Protein 8ID1 (pdb70)

Organism: NCBI:txid1263063

InterPro domains:
  IPR001150 Glycine radical domain [PF01228] (669-772)
  IPR001150 Glycine radical domain [PS51149] (670-791)
  IPR004184 Pyruvate formate lyase domain [PF02901] (8-652)
  IPR004184 Pyruvate formate lyase domain [PS51554] (8-663)
  IPR051215 Glycyl Radical Enzyme [PTHR43641] (5-789)

Sequence (780 aa):
LDRIKRLKERVLNTRPEMDLENAVLLTRGFKESEGQPLAIQKAYSFRKQCTEKTVKIWDDELIVGNSGSKQRGGLLNPDTCWSVLEDEIDTISERKYDPFYLTDIDRKRFNEEIKPYWKGRSTFEKWLVQIPKETKILRDCGVLYINRKAVRGWGETTAGYEMVINEGIEGIKRRIEETKNNLDITKSGHYEKLAYLKALSLVAEGIIILSKRYAKEAKRLAQLETDSKRKKELEIIAKTCDRVPEKPARTFREALQSLYFYQICIFMEQNAASYNPGRMDQYLYPYYKSDIESGRITKDEAQELLDCLWVKFSEPCLFQDEVTAQFSAGYPMFQNVCVGGIDERGMDAVNDLSFMILQATMDVQLYQPSLSVRYNMSRNSNAFLKKVAEVMKLGTGFPAFHSDEVGIQMMLNKGIPMREAYNWNPCGCVETNLAGKQRCYTSYADYNLGAIVEFVMNNGKSRKYNTQASIATGDPCTFETYNEFLGAVKNQIRYVIRAMVAGSHVNDDIGFERICPALSLSFKECISSAKDYAWGGAKYNIGNGLDAIGVADLVNSVYAVKYLVYDKKLISMEKLVKAISNDFEGYEEIQKMCLDVPKYGNDDEEVNELTADLFTFIADLIESFSGKFGHMTAGILPVSGNTPFGLEVGALPSGRNAFVPLADGVSPTAGTDIEGMGAIIKSVSHIPHIRFNQGTLLNLKLDPVFNQNANSTESLMAFLKSMCSLGVFHVQFNVIDKEVLLDAQKHPENYKGLLIRVAGYTAYFVELGKEVQDDIIART

Secondary structure (DSSP, 8-state):
---------TTTT---EEE-HHHHHHHHHHHHTTTS-HHHHHHHHHHHHHHSS-----TT-SS---SSSSTTEEE--HHHHTHHHHHSTTTTTT-SSS--B--TTHHHHIIIIIHHHHTT--HHHHHHHHS-HHHHHHHHTTSEE-THHHHS-S-SB---HHHHHHTHHHHHHHHHHHHHHT--TTSTTHHHHHHHHHHHHHHHHHHHHHHHHHHHHHHHHHTT--SHHHHHHHHHHHHHHTSTTTS---SHHHHHHHHHHHHHHHHHHT--S-B--B-HHHHSHHHHHHHHTTSS--HHHHHHHHHHHHHHHTS-B----HHHHHTT-S-----EEEE--B-TTSSB---HHHHHHHHHHHHH--S-SEEEEEE-TTTS-HHHHHHHHHHIIIII---EEEEHHHHHHHHHTTT--HHHHTT-EEETTTEEE-TTTEE--TT-EEEEHHHHHHHHTTTT--TTT-S--S-----GGG--SSHHHHHHHHHHHHHHHHHHHHHHHHHHHHHHHH---SSGGG-HHHHHHT--TTTS-SSEE---EEEEE-HHHHHHHHHHHIIIIIIS--S-HHHHHHHHHTTTSS-TTHHHHHTTS--TTS--HHHHHHHHHHHHHHHHHHTT-EETTEE-EEEB--TTTHHHHHTT---BTTTBPTTPPPP-TTSPPTT---S-SHHHHHHHHTS-GGGSTT-B--EEEE-GGGS-STTHHHHHHHHHHHHHHHT--EEEEEE--HHHHHHHHH-GGGGTT-EEE-SSSEEEGGGS-HHHHHHHHH--

Radius of gyration: 26.02 Å; Cα contacts (8 Å, |Δi|>4): 1628; chains: 1; bounding box: 65×62×79 Å

Nearest PDB structures (foldseek):
  8id1-assembly1_A  TM=1.001E+00  e=0.000E+00  Intestinibacter bartlettii
  6nd3-assembly1_A  TM=9.799E-01  e=1.880E-65  Oleidesulfovibrio alaskensis G20
  5kdp-assembly1_A  TM=9.754E-01  e=1.119E-64  Oleidesulfovibrio alaskensis G20
  5fay-assembly1_B  TM=9.809E-01  e=2.863E-64  Oleidesulfovibrio alaskensis G20
  5a0u-assembly1_G-2  TM=9.783E-01  e=1.626E-63  Klebsiella pneumoniae

Foldseek 3Di:
DPLPVLVLVVQLPDAEAAFCPLLVLLLVLLVVPPVAQQLQSLLLSLLSDLQPFAADDDDPFLAGDALGNDWQYEYDQLQQPLVLCVVCVPCLCPFQFPRHHYDPCVSVVSVPRNCVRSPCRHQLNVLVVDQDDLLVLCCVLLFKPFSQDSQFFFAQAAAQLLCLQAFFLQNLVVLLVVLLVVADPVDVPGPLLNSLSVSLVSNSVSLLSNLQVNLVVLQVCLVVDDDPVSNVSSNVSNVQSNDQRRGHHQALSNSLNVRVSLVSSVCNSTLHAWNANWAPLFSSVVRVVVCCVVVVDPPVNVLSNLLSSVSSQLTYFRDDHSVVCLLFGFSARLHEYEAWFADLVGATRHDPSRLSNLVSCVPNLFFGHQYEYADAVVHDDVVVLLSQLVSFLVLSQDHWYWDNVLLQLLVVLQVDDPSQSSRWGQTRQFFIYGYLFEQEQLASMEGELLQLLLCQCVQQAFLPVRDNSFHGLDHPQVQQALVNSVVSSVVSVLRNVVSVLSSQQVSLVSLASRVFDNSNSSRSQCSSVSHTSSNARGNAFGAYAYAYFQLQPVLLQSVLCCCCDHPVVPDHSVVVSVCQSVLNPVPVVQLVVSLVPQGQQLADPVRLVVSLVVQVSVLVSQQVAAHPRHGYAYEHARSNVQQVSQQSRTGGSNSDGHRGGHDGWLFHDQPNNPHDPLSNLVSSLSNPVSSRSTGGWEEDEAEQVLVPDPCSSVVVSVVVVSNNVSSHTIYTYRYDDLVVLVVCCVPVPVQGSPWHCQISTIHRSSSRRVSSSVVRSSHD

Solvent-accessible surface area: 27403 Å² total; per-residue (Å²): 205,124,57,97,31,150,95,21,95,82,3,33,109,38,140,16,44,0,3,0,31,5,1,2,10,3,0,98,0,17,113,97,10,98,83,79,54,48,8,22,23,10,1,59,0,3,53,31,4,0,58,87,12,51,25,77,2,36,108,49,5,24,4,0,0,13,10,4,30,52,19,3,9,0,11,3,9,1,22,6,2,7,24,8,0,56,116,10,25,84,54,0,47,140,12,173,26,1,43,2,65,12,27,107,124,10,86,106,86,0,57,107,59,0,53,89,18,6,143,54,124,0,10,22,38,69,0,66,129,84,12,32,180,89,0,94,71,0,49,82,13,9,0,1,19,0,26,2,11,2,4,9,2,11,2,6,1,1,0,8,4,87,17,4,1,72,39,0,2,71,4,1,90,158,73,4,89,119,23,98,133,112,41,63,121,120,112,127,27,41,125,122,74,43,15,4,3,93,0,0,30,8,1,0,68,0,4,23,42,4,1,65,59,2,8,158,36,0,97,135,38,2,140,127,54,132,76,95,148,26,75,134,44,0,64,58,8,17,118,8,0,80,59,0,1,49,70,39,10,98,26,3,72,9,0,2,6,0,0,4,2,4,3,8,4,2,4,7,6,6,3,1,4,5,8,0,2,2,13,2,0,47,23,3,51,79,37,12,95,71,4,66,128,62,50,151,8,63,114,74,74,0,23,47,5,5,4,5,0,2,8,6,1,0,1,20,0,0,2,1,24,69,65,1,0,59,15,0,0,0,4,0,3,7,5,4,0,0,0,0,0,12,34,139,176,32,93,60,10,31,28,81,1,0,61,13,1,0,36,0,3,47,66,26,79,8,1,0,0,1,1,0,0,0,3,6,66,87,118,5,53,82,65,0,0,95,55,0,0,46,1,2,36,76,14,7,1,1,1,2,0,0,2,0,90,8,0,7,64,0,0,57,58,13,64,4,60,104,181,13,0,30,44,0,2,0,0,0,7,0,5,0,0,2,54,8,61,0,1,2,6,0,5,1,0,0,2,0,0,0,5,2,4,3,1,2,3,43,35,0,92,4,55,91,100,111,62,90,5,6,92,68,22,28,63,7,56,95,23,146,65,29,104,87,3,22,28,5,2,68,79,0,6,132,32,1,2,148,6,0,10,37,0,0,56,34,4,5,76,9,4,57,55,136,9,5,6,4,5,0,3,2,0,102,52,0,2,70,38,4,82,0,1,0,63,6,7,6,83,47,47,18,4,2,0,0,0,0,0,0,0,0,1,0,0,5,2,3,10,0,1,57,54,3,19,34,76,102,155,112,16,46,11,111,115,0,35,103,0,2,52,52,49,4,135,60,78,115,128,28,29,121,46,0,91,94,7,34,6,0,1,20,45,56,134,73,2,7,103,13,0,33,83,8,0,50,56,0,2,79,7,0,58,71,38,71,22,140,14,36,75,1,2,3,0,0,2,0,10,2,0,7,10,24,3,0,95,30,0,3,0,0,1,10,7,14,70,16,103,61,39,4,4,11,0,0,4,12,28,60,52,19,29,149,94,35,70,43,13,3,0,100,0,0,27,77,2,29,8,59,64,0,1,0,0,0,0,0,8,16,25,26,74,29,100,54,62,133,85,107,67,3,21,115,56,8,25,58,31,0,65,48,0,18,97,62,35,0,0,0,0,2,4,7,12,21,57,79,128,40,0,75,41,1,47,145,88,52,112,108,50,115,24,36,15,0,2,3,3,1,0,1,0,1,0,30,51,4,6,95,100,4,1,77,16,3,22,59,27,93

B-factor: mean 59.31, std 11.33, range [26.26, 110.76]

Structure (mmCIF, N/CA/C/O backbone):
data_8ID1
#
_entry.id   8ID1
#
_cell.length_a   142.747
_cell.length_b   142.747
_cell.length_c   101.032
_cell.angle_alpha   90.00
_cell.angle_beta   90.00
_cell.angle_gamma   90.00
#
_symmetry.space_group_name_H-M   'P 42 21 2'
#
loop_
_entity.id
_entity.type
_entity.pdbx_description
1 polymer 'Formate C-acetyltransferase'
2 non-polymer '(2S,4S)-1-methyl-4-oxidanyl-pyrrolidine-2-carboxylic acid'
#
loop_
_atom_site.group_PDB
_atom_site.id
_atom_site.type_symbol
_atom_site.label_atom_id
_atom_site.label_alt_id
_atom_site.label_comp_id
_atom_site.label_asym_id
_atom_site.label_entity_id
_atom_site.label_seq_id
_atom_site.pdbx_PDB_ins_code
_atom_site.Cartn_x
_atom_site.Cartn_y
_atom_site.Cartn_z
_atom_site.occupancy
_atom_site.B_iso_or_equiv
_atom_site.auth_seq_id
_atom_site.auth_comp_id
_atom_site.auth_asym_id
_atom_site.auth_atom_id
_atom_site.pdbx_PDB_model_num
ATOM 1 N N . LEU A 1 7 ? 13.695 56.333 73.468 1.00 59.99 7 LEU A N 1
ATOM 2 C CA . LEU A 1 7 ? 12.385 56.834 73.048 1.00 68.69 7 LEU A CA 1
ATOM 3 C C . LEU A 1 7 ? 12.114 58.299 73.482 1.00 72.61 7 LEU A C 1
ATOM 4 O O . LEU A 1 7 ? 11.601 59.079 72.687 1.00 70.97 7 LEU A O 1
ATOM 9 N N . ASP A 1 8 ? 12.474 58.703 74.710 1.00 72.65 8 ASP A N 1
ATOM 10 C CA . ASP A 1 8 ? 11.982 59.996 75.196 1.00 68.59 8 ASP A CA 1
ATOM 11 C C . ASP A 1 8 ? 12.715 61.209 74.608 1.00 69.88 8 ASP A C 1
ATOM 12 O O . ASP A 1 8 ? 12.154 62.311 74.641 1.00 56.93 8 ASP A O 1
ATOM 17 N N . ARG A 1 9 ? 13.949 61.053 74.094 1.00 78.06 9 ARG A N 1
ATOM 18 C CA . ARG A 1 9 ? 14.586 62.111 73.299 1.00 70.38 9 ARG A CA 1
ATOM 19 C C . ARG A 1 9 ? 13.686 62.572 72.153 1.00 70.81 9 ARG A C 1
ATOM 20 O O . ARG A 1 9 ? 13.735 62.093 71.005 1.00 54.20 9 ARG A O 1
ATOM 28 N N . ILE A 1 10 ? 12.863 63.523 72.511 1.00 78.71 10 ILE A N 1
ATOM 29 C CA . ILE A 1 10 ? 11.828 64.097 71.690 1.00 71.62 10 ILE A CA 1
ATOM 30 C C . ILE A 1 10 ? 12.112 65.526 71.397 1.00 64.47 10 ILE A C 1
ATOM 31 O O . ILE A 1 10 ? 11.250 66.309 71.200 1.00 60.66 10 ILE A O 1
ATOM 36 N N . LYS A 1 11 ? 13.392 65.820 71.343 1.00 71.07 11 LYS A N 1
ATOM 37 C CA . LYS A 1 11 ? 13.935 67.101 71.008 1.00 68.21 11 LYS A CA 1
ATOM 38 C C . LYS A 1 11 ? 13.999 67.369 69.503 1.00 74.34 11 LYS A C 1
ATOM 39 O O . LYS A 1 11 ? 14.685 68.219 69.079 1.00 72.63 11 LYS A O 1
ATOM 45 N N . ARG A 1 12 ? 13.354 66.585 68.682 1.00 79.10 12 ARG A N 1
ATOM 46 C CA . ARG A 1 12 ? 13.208 66.960 67.293 1.00 75.18 12 ARG A CA 1
ATOM 47 C C . ARG A 1 12 ? 12.570 68.343 67.143 1.00 76.75 12 ARG A C 1
ATOM 48 O O . ARG A 1 12 ? 12.204 68.750 66.029 1.00 71.80 12 ARG A O 1
ATOM 56 N N . LEU A 1 13 ? 12.534 69.009 68.262 1.00 68.67 13 LEU A N 1
ATOM 57 C CA . LEU A 1 13 ? 12.052 70.315 68.280 1.00 69.84 13 LEU A CA 1
ATOM 58 C C . LEU A 1 13 ? 13.045 71.190 67.507 1.00 70.92 13 LEU A C 1
ATOM 59 O O . LEU A 1 13 ? 12.981 72.376 67.595 1.00 68.27 13 LEU A O 1
ATOM 64 N N . LYS A 1 14 ? 13.942 70.577 66.732 1.00 72.05 14 LYS A N 1
ATOM 65 C CA . LYS A 1 14 ? 14.932 71.150 65.852 1.00 72.47 14 LYS A CA 1
ATOM 66 C C . LYS A 1 14 ? 14.423 70.929 64.444 1.00 71.88 14 LYS A C 1
ATOM 67 O O . LYS A 1 14 ? 15.028 70.292 63.603 1.00 59.37 14 LYS A O 1
ATOM 73 N N . GLU A 1 15 ? 13.224 71.436 64.282 1.00 77.21 15 GLU A N 1
ATOM 74 C CA . GLU A 1 15 ? 12.536 71.470 63.092 1.00 69.96 15 GLU A CA 1
ATOM 75 C C . GLU A 1 15 ? 12.769 72.893 63.023 1.00 65.32 15 GLU A C 1
ATOM 76 O O . GLU A 1 15 ? 12.301 73.464 62.139 1.00 68.18 15 GLU A O 1
ATOM 82 N N . ARG A 1 16 ? 13.307 73.505 64.066 1.00 69.42 16 ARG A N 1
ATOM 83 C CA . ARG A 1 16 ? 13.725 74.885 63.901 1.00 67.40 16 ARG A CA 1
ATOM 84 C C . ARG A 1 16 ? 14.572 75.029 62.654 1.00 65.98 16 ARG A C 1
ATOM 85 O O . ARG A 1 16 ? 14.412 75.989 61.896 1.00 62.73 16 ARG A O 1
ATOM 93 N N . VAL A 1 17 ? 15.441 74.048 62.403 1.00 70.77 17 VAL A N 1
ATOM 94 C CA . VAL A 1 17 ? 16.393 74.114 61.301 1.00 71.00 17 VAL A CA 1
ATOM 95 C C . VAL A 1 17 ? 15.740 73.949 59.940 1.00 70.84 17 VAL A C 1
ATOM 96 O O . VAL A 1 17 ? 16.276 74.458 58.944 1.00 72.88 17 VAL A O 1
ATOM 100 N N . LEU A 1 18 ? 14.608 73.254 59.860 1.00 66.41 18 LEU A N 1
ATOM 101 C CA . LEU A 1 18 ? 13.974 73.049 58.566 1.00 67.13 18 LEU A CA 1
ATOM 102 C C . LEU A 1 18 ? 13.079 74.213 58.162 1.00 68.80 18 LEU A C 1
ATOM 103 O O . LEU A 1 18 ? 12.953 74.498 56.964 1.00 70.74 18 LEU A O 1
ATOM 108 N N . ASN A 1 19 ? 12.595 74.938 59.123 1.00 65.91 19 ASN A N 1
ATOM 109 C CA . ASN A 1 19 ? 11.797 76.070 58.834 1.00 71.00 19 ASN A CA 1
ATOM 110 C C . ASN A 1 19 ? 12.679 77.288 58.887 1.00 77.46 19 ASN A C 1
ATOM 111 O O . ASN A 1 19 ? 12.257 78.313 59.318 1.00 75.83 19 ASN A O 1
ATOM 116 N N . THR A 1 20 ? 13.898 77.203 58.400 1.00 72.72 20 THR A N 1
ATOM 117 C CA . THR A 1 20 ? 14.791 78.329 58.467 1.00 68.49 20 THR A CA 1
ATOM 118 C C . THR A 1 20 ? 15.217 78.689 57.116 1.00 69.08 20 THR A C 1
ATOM 119 O O . THR A 1 20 ? 15.316 77.865 56.277 1.00 71.10 20 THR A O 1
ATOM 123 N N . ARG A 1 21 ? 15.487 79.944 56.888 1.00 67.37 21 ARG A N 1
ATOM 124 C CA . ARG A 1 21 ? 15.869 80.345 55.572 1.00 70.54 21 ARG A CA 1
ATOM 125 C C . ARG A 1 21 ? 17.241 80.817 55.395 1.00 75.12 21 ARG A C 1
ATOM 126 O O . ARG A 1 21 ? 17.742 81.564 56.160 1.00 78.43 21 ARG A O 1
ATOM 134 N N . PRO A 1 22 ? 17.844 80.425 54.322 1.00 69.48 22 PRO A N 1
ATOM 135 C CA . PRO A 1 22 ? 19.217 80.877 54.082 1.00 66.22 22 PRO A CA 1
ATOM 136 C C . PRO A 1 22 ? 19.336 82.378 53.877 1.00 61.80 22 PRO A C 1
ATOM 137 O O . PRO A 1 22 ? 18.780 82.916 52.916 1.00 63.99 22 PRO A O 1
ATOM 141 N N . GLU A 1 23 ? 20.052 83.079 54.743 1.00 58.65 23 GLU A N 1
ATOM 142 C CA . GLU A 1 23 ? 20.327 84.476 54.447 1.00 66.55 23 GLU A CA 1
ATOM 143 C C . GLU A 1 23 ? 21.769 84.822 54.780 1.00 62.37 23 GLU A C 1
ATOM 144 O O . GLU A 1 23 ? 22.337 84.317 55.755 1.00 58.58 23 GLU A O 1
ATOM 150 N N . MET A 1 24 ? 22.355 85.665 53.929 1.00 54.20 24 MET A N 1
ATOM 151 C CA . MET A 1 24 ? 23.707 86.134 54.136 1.00 52.20 24 MET A CA 1
ATOM 152 C C . MET A 1 24 ? 23.875 86.561 55.584 1.00 64.35 24 MET A C 1
ATOM 153 O O . MET A 1 24 ? 22.923 87.030 56.222 1.00 67.84 24 MET A O 1
ATOM 158 N N . ASP A 1 25 ? 25.092 86.383 56.114 1.00 62.71 25 ASP A N 1
ATOM 159 C CA . ASP A 1 25 ? 25.439 86.863 57.455 1.00 59.27 25 ASP A CA 1
ATOM 160 C C . ASP A 1 25 ? 26.714 87.695 57.326 1.00 54.50 25 ASP A C 1
ATOM 161 O O . ASP A 1 25 ? 27.836 87.198 57.468 1.00 59.77 25 ASP A O 1
ATOM 166 N N . LEU A 1 26 ? 26.539 88.981 57.030 1.00 50.24 26 LEU A N 1
ATOM 167 C CA . LEU A 1 26 ? 27.666 89.887 56.893 1.00 54.55 26 LEU A CA 1
ATOM 168 C C . LEU A 1 26 ? 28.096 90.482 58.226 1.00 53.49 26 LEU A C 1
ATOM 169 O O . LEU A 1 26 ? 28.715 91.552 58.245 1.00 49.71 26 LEU A O 1
ATOM 174 N N . GLU A 1 27 ? 27.784 89.823 59.341 1.00 49.67 27 GLU A N 1
ATOM 175 C CA . GLU A 1 27 ? 28.310 90.298 60.606 1.00 48.90 27 GLU A CA 1
ATOM 176 C C . GLU A 1 27 ? 29.805 90.080 60.628 1.00 54.83 27 GLU A C 1
ATOM 177 O O . GLU A 1 27 ? 30.566 91.043 60.526 1.00 60.37 27 GLU A O 1
ATOM 183 N N . ASN A 1 28 ? 30.246 88.827 60.752 1.00 57.77 28 ASN A N 1
ATOM 184 C CA . ASN A 1 28 ? 31.680 88.563 60.852 1.00 53.41 28 ASN A CA 1
ATOM 185 C C . ASN A 1 28 ? 32.474 89.373 59.835 1.00 54.25 28 ASN A C 1
ATOM 186 O O . ASN A 1 28 ? 33.570 89.863 60.142 1.00 51.27 28 ASN A O 1
ATOM 191 N N . ALA A 1 29 ? 31.936 89.528 58.617 1.00 50.11 29 ALA A N 1
ATOM 192 C CA . ALA A 1 29 ? 32.625 90.332 57.613 1.00 50.32 29 ALA A CA 1
ATOM 193 C C . ALA A 1 29 ? 32.882 91.756 58.101 1.00 52.73 29 ALA A C 1
ATOM 194 O O . ALA A 1 29 ? 33.826 92.408 57.648 1.00 57.82 29 ALA A O 1
ATOM 196 N N . VAL A 1 30 ? 32.074 92.264 59.020 1.00 52.05 30 VAL A N 1
ATOM 197 C CA . VAL A 1 30 ? 32.295 93.630 59.474 1.00 52.48 30 VAL A CA 1
ATOM 198 C C . VAL A 1 30 ? 33.368 93.685 60.546 1.00 51.58 30 VAL A C 1
ATOM 199 O O . VAL A 1 30 ? 34.318 94.465 60.442 1.00 54.35 30 VAL A O 1
ATOM 203 N N . LEU A 1 31 ? 33.229 92.876 61.595 1.00 51.16 31 LEU A N 1
ATOM 204 C CA . LEU A 1 31 ? 34.324 92.693 62.540 1.00 54.98 31 LEU A CA 1
ATOM 205 C C . LEU A 1 31 ? 35.678 92.590 61.824 1.00 55.50 31 LEU A C 1
ATOM 206 O O . LEU A 1 31 ? 36.577 93.403 62.054 1.00 52.72 31 LEU A O 1
ATOM 211 N N . LEU A 1 32 ? 35.838 91.590 60.948 1.00 55.87 32 LEU A N 1
ATOM 212 C CA . LEU A 1 32 ? 37.107 91.414 60.247 1.00 52.72 32 LEU A CA 1
ATOM 213 C C . LEU A 1 32 ? 37.552 92.717 59.597 1.00 51.63 32 LEU A C 1
ATOM 214 O O . LEU A 1 32 ? 38.723 93.106 59.700 1.00 47.66 32 LEU A O 1
ATOM 219 N N . THR A 1 33 ? 36.624 93.420 58.935 1.00 51.38 33 THR A N 1
ATOM 220 C CA . THR A 1 33 ? 36.980 94.710 58.344 1.00 56.13 33 THR A CA 1
ATOM 221 C C . THR A 1 33 ? 37.568 95.644 59.392 1.00 57.13 33 THR A C 1
ATOM 222 O O . THR A 1 33 ? 38.557 96.342 59.137 1.00 57.13 33 THR A O 1
ATOM 226 N N . ARG A 1 34 ? 36.975 95.670 60.581 1.00 56.57 34 ARG A N 1
ATOM 227 C CA . ARG A 1 34 ? 37.461 96.580 61.607 1.00 55.85 34 ARG A CA 1
ATOM 228 C C . ARG A 1 34 ? 38.778 96.112 62.187 1.00 52.75 34 ARG A C 1
ATOM 229 O O . ARG A 1 34 ? 39.686 96.918 62.392 1.00 54.84 34 ARG A O 1
ATOM 237 N N . GLY A 1 35 ? 38.903 94.815 62.452 1.00 59.96 35 GLY A N 1
ATOM 238 C CA . GLY A 1 35 ? 40.185 94.269 62.871 1.00 58.16 35 GLY A CA 1
ATOM 239 C C . GLY A 1 35 ? 41.313 94.616 61.921 1.00 53.24 35 GLY A C 1
ATOM 240 O O . GLY A 1 35 ? 42.390 95.039 62.341 1.00 54.12 35 GLY A O 1
ATOM 241 N N . PHE A 1 36 ? 41.078 94.469 60.619 1.00 51.63 36 PHE A N 1
ATOM 242 C CA . PHE A 1 36 ? 42.149 94.778 59.684 1.00 51.98 36 PHE A CA 1
ATOM 243 C C . PHE A 1 36 ? 42.548 96.240 59.780 1.00 54.65 36 PHE A C 1
ATOM 244 O O . PHE A 1 36 ? 43.741 96.552 59.816 1.00 59.63 36 PHE A O 1
ATOM 252 N N . LYS A 1 37 ? 41.571 97.152 59.847 1.00 55.24 37 LYS A N 1
ATOM 253 C CA . LYS A 1 37 ? 41.892 98.576 59.784 1.00 50.19 37 LYS A CA 1
ATOM 254 C C . LYS A 1 37 ? 42.717 99.010 60.983 1.00 52.29 37 LYS A C 1
ATOM 255 O O . LYS A 1 37 ? 43.604 99.862 60.859 1.00 57.85 37 LYS A O 1
ATOM 261 N N . GLU A 1 38 ? 42.456 98.438 62.152 1.00 50.25 38 GLU A N 1
ATOM 262 C CA . GLU A 1 38 ? 43.187 98.902 63.314 1.00 48.30 38 GLU A CA 1
ATOM 263 C C . GLU A 1 38 ? 44.521 98.203 63.472 1.00 49.40 38 GLU A C 1
ATOM 264 O O . GLU A 1 38 ? 45.423 98.766 64.092 1.00 53.79 38 GLU A O 1
ATOM 270 N N . SER A 1 39 ? 44.702 97.031 62.877 1.00 53.06 39 SER A N 1
ATOM 271 C CA . SER A 1 39 ? 46.004 96.372 62.874 1.00 51.72 39 SER A CA 1
ATOM 272 C C . SER A 1 39 ? 46.675 96.439 61.501 1.00 48.85 39 SER A C 1
ATOM 273 O O . SER A 1 39 ? 47.345 95.509 61.073 1.00 48.22 39 SER A O 1
ATOM 276 N N . GLU A 1 40 ? 46.525 97.547 60.794 1.00 55.48 40 GLU A N 1
ATOM 277 C CA . GLU A 1 40 ? 47.307 97.726 59.583 1.00 54.98 40 GLU A CA 1
ATOM 278 C C . GLU A 1 40 ? 48.760 97.964 59.959 1.00 48.94 40 GLU A C 1
ATOM 279 O O . GLU A 1 40 ? 49.070 98.406 61.065 1.00 50.18 40 GLU A O 1
ATOM 285 N N . GLY A 1 41 ? 49.658 97.674 59.022 1.00 52.75 41 GLY A N 1
ATOM 286 C CA . GLY A 1 41 ? 51.076 97.698 59.294 1.00 49.23 41 GLY A CA 1
ATOM 287 C C . GLY A 1 41 ? 51.606 96.461 59.983 1.00 54.94 41 GLY A C 1
ATOM 288 O O . GLY A 1 41 ? 52.820 96.216 59.938 1.00 57.46 41 GLY A O 1
ATOM 289 N N . GLN A 1 42 ? 50.736 95.672 60.621 1.00 53.20 42 GLN A N 1
ATOM 290 C CA . GLN A 1 42 ? 51.121 94.387 61.174 1.00 46.68 42 GLN A CA 1
ATOM 291 C C . GLN A 1 42 ? 51.487 93.410 60.067 1.00 46.11 42 GLN A C 1
ATOM 292 O O . GLN A 1 42 ? 51.169 93.625 58.889 1.00 45.58 42 GLN A O 1
ATOM 298 N N . PRO A 1 43 ? 52.217 92.357 60.421 1.00 46.44 43 PRO A N 1
ATOM 299 C CA . PRO A 1 43 ? 52.418 91.237 59.489 1.00 45.66 43 PRO A CA 1
ATOM 300 C C . PRO A 1 43 ? 51.129 90.457 59.285 1.00 42.14 43 PRO A C 1
ATOM 301 O O . PRO A 1 43 ? 50.458 90.067 60.242 1.00 42.47 43 PRO A O 1
ATOM 305 N N . LEU A 1 44 ? 50.799 90.216 58.025 1.00 39.28 44 LEU A N 1
ATOM 306 C CA . LEU A 1 44 ? 49.462 89.760 57.679 1.00 35.93 44 LEU A CA 1
ATOM 307 C C . LEU A 1 44 ? 48.942 88.639 58.580 1.00 38.82 44 LEU A C 1
ATOM 308 O O . LEU A 1 44 ? 47.767 88.655 58.954 1.00 43.25 44 LEU A O 1
ATOM 313 N N . ALA A 1 45 ? 49.775 87.671 58.977 1.00 40.34 45 ALA A N 1
ATOM 314 C CA . ALA A 1 45 ? 49.261 86.654 59.893 1.00 37.84 45 ALA A CA 1
ATOM 315 C C . ALA A 1 45 ? 48.871 87.265 61.229 1.00 44.03 45 ALA A C 1
ATOM 316 O O . ALA A 1 45 ? 47.973 86.754 61.904 1.00 44.08 45 ALA A O 1
ATOM 318 N N . ILE A 1 46 ? 49.518 88.360 61.629 1.00 40.03 46 ILE A N 1
ATOM 319 C CA . ILE A 1 46 ? 49.174 88.941 62.920 1.00 44.28 46 ILE A CA 1
ATOM 320 C C . ILE A 1 46 ? 47.916 89.786 62.818 1.00 48.29 46 ILE A C 1
ATOM 321 O O . ILE A 1 46 ? 47.139 89.869 63.777 1.00 53.08 46 ILE A O 1
ATOM 326 N N . GLN A 1 47 ? 47.707 90.464 61.682 1.00 47.03 47 GLN A N 1
ATOM 327 C CA . GLN A 1 47 ? 46.515 91.293 61.553 1.00 47.41 47 GLN A CA 1
ATOM 328 C C . GLN A 1 47 ? 45.321 90.464 61.115 1.00 50.70 47 GLN A C 1
ATOM 329 O O . GLN A 1 47 ? 44.181 90.905 61.272 1.00 51.31 47 GLN A O 1
ATOM 335 N N . LYS A 1 48 ? 45.568 89.256 60.607 1.00 48.27 48 LYS A N 1
ATOM 336 C CA . LYS A 1 48 ? 44.499 88.298 60.403 1.00 47.62 48 LYS A CA 1
ATOM 337 C C . LYS A 1 48 ? 44.073 87.686 61.731 1.00 47.28 48 LYS A C 1
ATOM 338 O O . LYS A 1 48 ? 42.883 87.648 62.052 1.00 49.65 48 LYS A O 1
ATOM 344 N N . ALA A 1 49 ? 45.033 87.236 62.524 1.00 44.93 49 ALA A N 1
ATOM 345 C CA . ALA A 1 49 ? 44.742 86.585 63.789 1.00 45.64 49 ALA A CA 1
ATOM 346 C C . ALA A 1 49 ? 44.343 87.556 64.887 1.00 46.47 49 ALA A C 1
ATOM 347 O O . ALA A 1 49 ? 43.748 87.125 65.875 1.00 43.54 49 ALA A O 1
ATOM 349 N N . TYR A 1 50 ? 44.674 88.846 64.753 1.00 50.88 50 TYR A N 1
ATOM 350 C CA . TYR A 1 50 ? 44.272 89.838 65.752 1.00 51.55 50 TYR A CA 1
ATOM 351 C C . TYR A 1 50 ? 42.800 90.214 65.615 1.00 54.48 50 TYR A C 1
ATOM 352 O O . TYR A 1 50 ? 42.143 90.545 66.612 1.00 52.16 50 TYR A O 1
ATOM 361 N N . SER A 1 51 ? 42.279 90.174 64.393 1.00 58.84 51 SER A N 1
ATOM 362 C CA . SER A 1 51 ? 40.879 90.424 64.100 1.00 52.52 51 SER A CA 1
ATOM 363 C C . SER A 1 51 ? 40.041 89.164 64.170 1.00 49.73 51 SER A C 1
ATOM 364 O O . SER A 1 51 ? 38.813 89.252 64.082 1.00 51.97 51 SER A O 1
ATOM 367 N N . PHE A 1 52 ? 40.674 88.000 64.313 1.00 50.18 52 PHE A N 1
ATOM 368 C CA . PHE A 1 52 ? 39.932 86.801 64.695 1.00 49.18 52 PHE A CA 1
ATOM 369 C C . PHE A 1 52 ? 39.555 86.857 66.170 1.00 49.81 52 PHE A C 1
ATOM 370 O O . PHE A 1 52 ? 38.409 86.572 66.535 1.00 51.16 52 PHE A O 1
ATOM 378 N N . ARG A 1 53 ? 40.498 87.260 67.026 1.00 46.14 53 ARG A N 1
ATOM 379 C CA . ARG A 1 53 ? 40.163 87.533 68.415 1.00 43.26 53 ARG A CA 1
ATOM 380 C C . ARG A 1 53 ? 39.063 88.574 68.495 1.00 48.37 53 ARG A C 1
ATOM 381 O O . ARG A 1 53 ? 38.120 88.439 69.290 1.00 47.55 53 ARG A O 1
ATOM 389 N N . LYS A 1 54 ? 39.154 89.620 67.667 1.00 48.08 54 LYS A N 1
ATOM 390 C CA . LYS A 1 54 ? 38.098 90.626 67.659 1.00 51.08 54 LYS A CA 1
ATOM 391 C C . LYS A 1 54 ? 36.749 89.995 67.349 1.00 50.72 54 LYS A C 1
ATOM 392 O O . LYS A 1 54 ? 35.742 90.296 68.009 1.00 43.24 54 LYS A O 1
ATOM 398 N N . GLN A 1 55 ? 36.721 89.108 66.351 1.00 45.65 55 GLN A N 1
ATOM 399 C CA . GLN A 1 55 ? 35.488 88.442 65.968 1.00 48.53 55 GLN A CA 1
ATOM 400 C C . GLN A 1 55 ? 34.844 87.740 67.161 1.00 52.87 55 GLN A C 1
ATOM 401 O O . GLN A 1 55 ? 33.711 88.053 67.542 1.00 56.80 55 GLN A O 1
ATOM 407 N N . CYS A 1 56 ? 35.544 86.788 67.774 1.00 50.56 56 CYS A N 1
ATOM 408 C CA . CYS A 1 56 ? 34.898 86.060 68.864 1.00 53.59 56 CYS A CA 1
ATOM 409 C C . CYS A 1 56 ? 34.799 86.855 70.154 1.00 48.95 56 CYS A C 1
ATOM 410 O O . CYS A 1 56 ? 34.095 86.411 71.059 1.00 47.50 56 CYS A O 1
ATOM 413 N N . THR A 1 57 ? 35.454 88.015 70.250 1.00 51.02 57 THR A N 1
ATOM 414 C CA . THR A 1 57 ? 35.248 88.907 71.391 1.00 50.22 57 THR A CA 1
ATOM 415 C C . THR A 1 57 ? 33.998 89.762 71.235 1.00 50.50 57 THR A C 1
ATOM 416 O O . THR A 1 57 ? 33.288 89.993 72.214 1.00 46.56 57 THR A O 1
ATOM 420 N N . GLU A 1 58 ? 33.731 90.258 70.017 1.00 57.48 58 GLU A N 1
ATOM 421 C CA . GLU A 1 58 ? 32.560 91.080 69.708 1.00 53.57 58 GLU A CA 1
ATOM 422 C C . GLU A 1 58 ? 31.622 90.408 68.711 1.00 54.10 58 GLU A C 1
ATOM 423 O O . GLU A 1 58 ? 31.254 91.019 67.707 1.00 61.20 58 GLU A O 1
ATOM 429 N N . LYS A 1 59 ? 31.244 89.163 68.943 1.00 51.85 59 LYS A N 1
ATOM 430 C CA . LYS A 1 59 ? 30.401 88.437 68.009 1.00 54.56 59 LYS A CA 1
ATOM 431 C C . LYS A 1 59 ? 29.092 88.103 68.692 1.00 65.57 59 LYS A C 1
ATOM 432 O O . LYS A 1 59 ? 29.034 88.018 69.921 1.00 75.24 59 LYS A O 1
ATOM 438 N N . THR A 1 60 ? 28.034 87.895 67.906 1.00 58.24 60 THR A N 1
ATOM 439 C CA . THR A 1 60 ? 26.809 87.422 68.531 1.00 54.38 60 THR A CA 1
ATOM 440 C C . THR A 1 60 ? 27.114 86.169 69.340 1.00 56.59 60 THR A C 1
ATOM 441 O O . THR A 1 60 ? 28.066 85.444 69.054 1.00 61.50 60 THR A O 1
ATOM 445 N N . VAL A 1 61 ? 26.344 85.940 70.396 1.00 52.68 61 VAL A N 1
ATOM 446 C CA . VAL A 1 61 ? 26.457 84.707 71.163 1.00 56.72 61 VAL A CA 1
ATOM 447 C C . VAL A 1 61 ? 25.047 84.213 71.443 1.00 62.22 61 VAL A C 1
ATOM 448 O O . VAL A 1 61 ? 24.281 84.879 72.152 1.00 70.16 61 VAL A O 1
ATOM 452 N N . LYS A 1 62 ? 24.681 83.081 70.907 1.00 56.25 62 LYS A N 1
ATOM 453 C CA . LYS A 1 62 ? 23.338 82.659 71.041 1.00 58.24 62 LYS A CA 1
ATOM 454 C C . LYS A 1 62 ? 23.146 81.210 71.275 1.00 65.11 62 LYS A C 1
ATOM 455 O O . LYS A 1 62 ? 23.773 80.445 70.638 1.00 67.28 62 LYS A O 1
ATOM 461 N N . ILE A 1 63 ? 22.298 80.844 72.229 1.00 61.38 63 ILE A N 1
ATOM 462 C CA . ILE A 1 63 ? 21.962 79.495 72.551 1.00 55.49 63 ILE A CA 1
ATOM 463 C C . ILE A 1 63 ? 20.503 79.345 72.257 1.00 56.67 63 ILE A C 1
ATOM 464 O O . ILE A 1 63 ? 19.748 80.070 72.754 1.00 57.79 63 ILE A O 1
ATOM 469 N N . TRP A 1 64 ? 20.102 78.383 71.460 1.00 61.84 64 TRP A N 1
ATOM 470 C CA . TRP A 1 64 ? 18.730 78.190 71.092 1.00 61.56 64 TRP A CA 1
ATOM 471 C C . TRP A 1 64 ? 17.921 77.302 71.968 1.00 62.34 64 TRP A C 1
ATOM 472 O O . TRP A 1 64 ? 18.322 76.322 72.413 1.00 61.73 64 TRP A O 1
ATOM 483 N N . ASP A 1 65 ? 16.693 77.654 72.107 1.00 68.84 65 ASP A N 1
ATOM 484 C CA . ASP A 1 65 ? 15.767 77.030 73.002 1.00 73.68 65 ASP A CA 1
ATOM 485 C C . ASP A 1 65 ? 15.792 75.639 73.522 1.00 73.73 65 ASP A C 1
ATOM 486 O O . ASP A 1 65 ? 15.163 75.426 74.499 1.00 79.97 65 ASP A O 1
ATOM 491 N N . ASP A 1 66 ? 16.441 74.686 72.921 1.00 60.40 66 ASP A N 1
ATOM 492 C CA . ASP A 1 66 ? 16.475 73.334 73.467 1.00 63.63 66 ASP A CA 1
ATOM 493 C C . ASP A 1 66 ? 17.860 72.704 73.466 1.00 60.52 66 ASP A C 1
ATOM 494 O O . ASP A 1 66 ? 17.979 71.514 73.778 1.00 58.83 66 ASP A O 1
ATOM 499 N N . GLU A 1 67 ? 18.908 73.475 73.184 1.00 62.32 67 GLU A N 1
ATOM 500 C CA . GLU A 1 67 ? 20.220 72.895 72.920 1.00 62.97 67 GLU A CA 1
ATOM 501 C C . GLU A 1 67 ? 20.847 72.310 74.176 1.00 61.59 67 GLU A C 1
ATOM 502 O O . GLU A 1 67 ? 20.667 72.818 75.287 1.00 64.71 67 GLU A O 1
ATOM 508 N N . LEU A 1 68 ? 21.591 71.220 73.979 1.00 52.23 68 LEU A N 1
ATOM 509 C CA . LEU A 1 68 ? 22.534 70.713 74.960 1.00 57.70 68 LEU A CA 1
ATOM 510 C C . LEU A 1 68 ? 23.978 70.940 74.537 1.00 62.47 68 LEU A C 1
ATOM 511 O O . LEU A 1 68 ? 24.876 70.958 75.393 1.00 57.43 68 LEU A O 1
ATOM 516 N N . ILE A 1 69 ? 24.213 71.134 73.242 1.00 67.94 69 ILE A N 1
ATOM 517 C CA . ILE A 1 69 ? 25.503 71.556 72.722 1.00 54.63 69 ILE A CA 1
ATOM 518 C C . ILE A 1 69 ? 25.299 72.774 71.838 1.00 54.23 69 ILE A C 1
ATOM 519 O O . ILE A 1 69 ? 24.304 72.876 71.111 1.00 52.81 69 ILE A O 1
ATOM 524 N N . VAL A 1 70 ? 26.254 73.695 71.920 1.00 52.37 70 VAL A N 1
ATOM 525 C CA . VAL A 1 70 ? 26.050 75.104 71.652 1.00 53.56 70 VAL A CA 1
ATOM 526 C C . VAL A 1 70 ? 27.130 75.577 70.684 1.00 62.48 70 VAL A C 1
ATOM 527 O O . VAL A 1 70 ? 28.088 74.861 70.385 1.00 59.98 70 VAL A O 1
ATOM 531 N N . GLY A 1 71 ? 26.977 76.811 70.219 1.00 59.03 71 GLY A N 1
ATOM 532 C CA . GLY A 1 71 ? 27.904 77.432 69.296 1.00 48.73 71 GLY A CA 1
ATOM 533 C C . GLY A 1 71 ? 27.322 77.544 67.896 1.00 53.19 71 GLY A C 1
ATOM 534 O O . GLY A 1 71 ? 26.309 76.937 67.550 1.00 61.53 71 GLY A O 1
ATOM 535 N N . ASN A 1 72 ? 28.002 78.352 67.088 1.00 53.35 72 ASN A N 1
ATOM 536 C CA . ASN A 1 72 ? 27.660 78.574 65.689 1.00 53.96 72 ASN A CA 1
ATOM 537 C C . ASN A 1 72 ? 28.620 79.595 65.096 1.00 61.65 72 ASN A C 1
ATOM 538 O O . ASN A 1 72 ? 28.808 80.672 65.669 1.00 65.65 72 ASN A O 1
ATOM 543 N N . SER A 1 73 ? 29.229 79.275 63.948 1.00 65.91 73 SER A N 1
ATOM 544 C CA . SER A 1 73 ? 30.257 80.122 63.335 1.00 58.80 73 SER A CA 1
ATOM 545 C C . SER A 1 73 ? 29.792 81.530 62.997 1.00 59.17 73 SER A C 1
ATOM 546 O O . SER A 1 73 ? 30.617 82.347 62.587 1.00 61.92 73 SER A O 1
ATOM 549 N N . GLY A 1 74 ? 28.501 81.839 63.143 1.00 67.40 74 GLY A N 1
ATOM 550 C CA . GLY A 1 74 ? 28.015 83.128 62.669 1.00 74.86 74 GLY A CA 1
ATOM 551 C C . GLY A 1 74 ? 27.222 84.015 63.617 1.00 75.56 74 GLY A C 1
ATOM 552 O O . GLY A 1 74 ? 27.760 84.556 64.596 1.00 69.12 74 GLY A O 1
ATOM 553 N N . SER A 1 75 ? 25.944 84.206 63.269 1.00 67.68 75 SER A N 1
ATOM 554 C CA . SER A 1 75 ? 24.980 85.012 64.009 1.00 60.13 75 SER A CA 1
ATOM 555 C C . SER A 1 75 ? 23.593 84.441 63.752 1.00 61.96 75 SER A C 1
ATOM 556 O O . SER A 1 75 ? 22.687 84.574 64.579 1.00 64.80 75 SER A O 1
ATOM 559 N N . LYS A 1 76 ? 23.441 83.781 62.609 1.00 61.10 76 LYS A N 1
ATOM 560 C CA . LYS A 1 76 ? 22.204 83.169 62.163 1.00 50.87 76 LYS A CA 1
ATOM 561 C C . LYS A 1 76 ? 22.379 81.659 62.025 1.00 63.88 76 LYS A C 1
ATOM 562 O O . LYS A 1 76 ? 23.488 81.146 61.860 1.00 70.80 76 LYS A O 1
ATOM 568 N N . GLN A 1 77 ? 21.268 80.939 62.096 1.00 69.60 77 GLN A N 1
ATOM 569 C CA . GLN A 1 77 ? 21.263 79.581 61.576 1.00 61.51 77 GLN A CA 1
ATOM 570 C C . GLN A 1 77 ? 21.151 79.610 60.056 1.00 59.32 77 GLN A C 1
ATOM 571 O O . GLN A 1 77 ? 20.665 80.576 59.458 1.00 68.36 77 GLN A O 1
ATOM 577 N N . ARG A 1 78 ? 21.586 78.533 59.429 1.00 59.36 78 ARG A N 1
ATOM 578 C CA . ARG A 1 78 ? 21.594 78.446 57.973 1.00 64.45 78 ARG A CA 1
ATOM 579 C C . ARG A 1 78 ? 21.945 79.801 57.372 1.00 61.47 78 ARG A C 1
ATOM 580 O O . ARG A 1 78 ? 21.190 80.389 56.596 1.00 66.00 78 ARG A O 1
ATOM 588 N N . GLY A 1 79 ? 23.088 80.318 57.798 1.00 54.18 79 GLY A N 1
ATOM 589 C CA . GLY A 1 79 ? 23.573 81.590 57.321 1.00 52.99 79 GLY A CA 1
ATOM 590 C C . GLY A 1 79 ? 24.668 81.361 56.304 1.00 50.57 79 GLY A C 1
ATOM 591 O O . GLY A 1 79 ? 25.320 80.330 56.299 1.00 55.18 79 GLY A O 1
ATOM 592 N N . GLY A 1 80 ? 24.856 82.343 55.427 1.00 53.51 80 GLY A N 1
ATOM 593 C CA . GLY A 1 80 ? 25.917 82.307 54.447 1.00 54.58 80 GLY A CA 1
ATOM 594 C C . GLY A 1 80 ? 27.048 83.238 54.862 1.00 55.86 80 GLY A C 1
ATOM 595 O O . GLY A 1 80 ? 26.870 84.457 54.895 1.00 53.87 80 GLY A O 1
ATOM 596 N N . LEU A 1 81 ? 28.197 82.647 55.162 1.00 50.79 81 LEU A N 1
ATOM 597 C CA . LEU A 1 81 ? 29.297 83.406 55.740 1.00 46.79 81 LEU A CA 1
ATOM 598 C C . LEU A 1 81 ? 30.151 84.058 54.653 1.00 54.04 81 LEU A C 1
ATOM 599 O O . LEU A 1 81 ? 30.801 83.372 53.851 1.00 49.58 81 LEU A O 1
ATOM 604 N N . LEU A 1 82 ? 30.157 85.389 54.630 1.00 58.10 82 LEU A N 1
ATOM 605 C CA . LEU A 1 82 ? 31.090 86.107 53.778 1.00 54.75 82 LEU A CA 1
ATOM 606 C C . LEU A 1 82 ? 32.419 86.253 54.489 1.00 51.93 82 LEU A C 1
ATOM 607 O O . LEU A 1 82 ? 32.461 86.721 55.627 1.00 64.74 82 LEU A O 1
ATOM 612 N N . ASN A 1 83 ? 33.497 85.837 53.835 1.00 48.82 83 ASN A N 1
ATOM 613 C CA . ASN A 1 83 ? 34.851 86.214 54.232 1.00 49.42 83 ASN A CA 1
ATOM 614 C C . ASN A 1 83 ? 35.337 87.223 53.202 1.00 53.27 83 ASN A C 1
ATOM 615 O O . ASN A 1 83 ? 35.700 86.840 52.078 1.00 55.20 83 ASN A O 1
ATOM 620 N N . PRO A 1 84 ? 35.346 88.516 53.507 1.00 50.34 84 PRO A N 1
ATOM 621 C CA . PRO A 1 84 ? 35.719 89.492 52.474 1.00 53.37 84 PRO A CA 1
ATOM 622 C C . PRO A 1 84 ? 37.200 89.479 52.123 1.00 56.35 84 PRO A C 1
ATOM 623 O O . PRO A 1 84 ? 37.557 90.010 51.061 1.00 55.52 84 PRO A O 1
ATOM 627 N N . ASP A 1 85 ? 38.075 88.888 52.956 1.00 56.27 85 ASP A N 1
ATOM 628 C CA . ASP A 1 85 ? 39.490 88.806 52.583 1.00 53.84 85 ASP A CA 1
ATOM 629 C C . ASP A 1 85 ? 39.714 87.879 51.399 1.00 56.04 85 ASP A C 1
ATOM 630 O O . ASP A 1 85 ? 40.595 88.149 50.576 1.00 55.15 85 ASP A O 1
ATOM 635 N N . THR A 1 86 ? 38.929 86.802 51.274 1.00 60.68 86 THR A N 1
ATOM 636 C CA . THR A 1 86 ? 39.077 85.899 50.136 1.00 57.87 86 THR A CA 1
ATOM 637 C C . THR A 1 86 ? 38.094 86.238 49.020 1.00 54.47 86 THR A C 1
ATOM 638 O O . THR A 1 86 ? 38.532 86.609 47.931 1.00 59.92 86 THR A O 1
ATOM 642 N N . CYS A 1 87 ? 36.781 86.189 49.261 1.00 52.71 87 CYS A N 1
ATOM 643 C CA . CYS A 1 87 ? 35.893 86.379 48.108 1.00 56.45 87 CYS A CA 1
ATOM 644 C C . CYS A 1 87 ? 34.864 87.514 48.211 1.00 56.46 87 CYS A C 1
ATOM 645 O O . CYS A 1 87 ? 33.705 87.342 47.810 1.00 53.58 87 CYS A O 1
ATOM 648 N N . TRP A 1 88 ? 35.284 88.699 48.661 1.00 56.12 88 TRP A N 1
ATOM 649 C CA . TRP A 1 88 ? 34.346 89.811 48.825 1.00 57.30 88 TRP A CA 1
ATOM 650 C C . TRP A 1 88 ? 33.467 89.999 47.583 1.00 57.02 88 TRP A C 1
ATOM 651 O O . TRP A 1 88 ? 32.233 89.915 47.659 1.00 52.09 88 TRP A O 1
ATOM 662 N N . SER A 1 89 ? 34.101 90.193 46.419 1.00 54.10 89 SER A N 1
ATOM 663 C CA . SER A 1 89 ? 33.433 90.591 45.184 1.00 49.65 89 SER A CA 1
ATOM 664 C C . SER A 1 89 ? 32.380 89.602 44.702 1.00 52.32 89 SER A C 1
ATOM 665 O O . SER A 1 89 ? 31.589 89.958 43.819 1.00 48.42 89 SER A O 1
ATOM 668 N N . VAL A 1 90 ? 32.352 88.375 45.229 1.00 45.70 90 VAL A N 1
ATOM 669 C CA . VAL A 1 90 ? 31.295 87.458 44.829 1.00 41.74 90 VAL A CA 1
ATOM 670 C C . VAL A 1 90 ? 29.943 88.103 45.062 1.00 50.85 90 VAL A C 1
ATOM 671 O O . VAL A 1 90 ? 29.036 87.998 44.233 1.00 55.56 90 VAL A O 1
ATOM 675 N N . LEU A 1 91 ? 29.784 88.790 46.194 1.00 55.97 91 LEU A N 1
ATOM 676 C CA . LEU A 1 91 ? 28.474 89.342 46.531 1.00 52.15 91 LEU A CA 1
ATOM 677 C C . LEU A 1 91 ? 28.197 90.634 45.765 1.00 57.53 91 LEU A C 1
ATOM 678 O O . LEU A 1 91 ? 27.101 90.817 45.226 1.00 56.39 91 LEU A O 1
ATOM 683 N N . GLU A 1 92 ? 29.174 91.545 45.703 1.00 58.69 92 GLU A N 1
ATOM 684 C CA . GLU A 1 92 ? 29.020 92.754 44.900 1.00 57.16 92 GLU A CA 1
ATOM 685 C C . GLU A 1 92 ? 28.543 92.459 43.491 1.00 57.75 92 GLU A C 1
ATOM 686 O O . GLU A 1 92 ? 27.948 93.335 42.849 1.00 56.08 92 GLU A O 1
ATOM 692 N N . ASP A 1 93 ? 28.776 91.239 43.005 1.00 59.57 93 ASP A N 1
ATOM 693 C CA . ASP A 1 93 ? 28.324 90.839 41.672 1.00 68.54 93 ASP A CA 1
ATOM 694 C C . ASP A 1 93 ? 26.831 90.517 41.658 1.00 62.96 93 ASP A C 1
ATOM 695 O O . ASP A 1 93 ? 26.079 91.012 40.809 1.00 61.34 93 ASP A O 1
ATOM 700 N N . GLU A 1 94 ? 26.390 89.692 42.599 1.00 56.38 94 GLU A N 1
ATOM 701 C CA . GLU A 1 94 ? 25.026 89.196 42.641 1.00 59.27 94 GLU A CA 1
ATOM 702 C C . GLU A 1 94 ? 24.193 89.892 43.706 1.00 62.77 94 GLU A C 1
ATOM 703 O O . GLU A 1 94 ? 23.288 89.279 44.284 1.00 61.86 94 GLU A O 1
ATOM 709 N N . ILE A 1 95 ? 24.496 91.166 43.978 1.00 62.01 95 ILE A N 1
ATOM 710 C CA . ILE A 1 95 ? 23.974 91.857 45.152 1.00 62.78 95 ILE A CA 1
ATOM 711 C C . ILE A 1 95 ? 22.462 91.900 45.158 1.00 73.27 95 ILE A C 1
ATOM 712 O O . ILE A 1 95 ? 21.851 92.111 46.212 1.00 75.22 95 ILE A O 1
ATOM 717 N N . ASP A 1 96 ? 21.840 91.714 44.003 1.00 76.71 96 ASP A N 1
ATOM 718 C CA . ASP A 1 96 ? 20.403 91.864 43.841 1.00 75.18 96 ASP A CA 1
ATOM 719 C C . ASP A 1 96 ? 19.853 90.740 42.977 1.00 70.87 96 ASP A C 1
ATOM 720 O O . ASP A 1 96 ? 18.883 90.923 42.249 1.00 72.35 96 ASP A O 1
ATOM 725 N N . THR A 1 97 ? 20.489 89.577 43.034 1.00 73.14 97 THR A N 1
ATOM 726 C CA . THR A 1 97 ? 19.955 88.379 42.414 1.00 72.13 97 THR A CA 1
ATOM 727 C C . THR A 1 97 ? 20.066 87.260 43.437 1.00 66.10 97 THR A C 1
ATOM 728 O O . THR A 1 97 ? 19.078 86.588 43.732 1.00 65.35 97 THR A O 1
ATOM 732 N N . ILE A 1 98 ? 21.259 87.089 44.011 1.00 64.95 98 ILE A N 1
ATOM 733 C CA . ILE A 1 98 ? 21.562 86.041 44.989 1.00 71.05 98 ILE A CA 1
ATOM 734 C C . ILE A 1 98 ? 20.326 85.638 45.781 1.00 69.36 98 ILE A C 1
ATOM 735 O O . ILE A 1 98 ? 20.130 84.457 46.104 1.00 67.52 98 ILE A O 1
ATOM 740 N N . SER A 1 99 ? 19.499 86.637 46.097 1.00 75.63 99 SER A N 1
ATOM 741 C CA . SER A 1 99 ? 18.259 86.427 46.836 1.00 66.63 99 SER A CA 1
ATOM 742 C C . SER A 1 99 ? 17.295 85.503 46.085 1.00 66.70 99 SER A C 1
ATOM 743 O O . SER A 1 99 ? 16.656 84.638 46.697 1.00 53.63 99 SER A O 1
ATOM 746 N N . GLU A 1 100 ? 17.204 85.645 44.756 1.00 73.54 100 GLU A N 1
ATOM 747 C CA . GLU A 1 100 ? 16.277 84.877 43.927 1.00 67.91 100 GLU A CA 1
ATOM 748 C C . GLU A 1 100 ? 16.964 83.933 42.926 1.00 66.93 100 GLU A C 1
ATOM 749 O O . GLU A 1 100 ? 16.278 83.342 42.087 1.00 73.69 100 GLU A O 1
ATOM 755 N N . ARG A 1 101 ? 18.284 83.754 42.986 1.00 61.76 101 ARG A N 1
ATOM 756 C CA . ARG A 1 101 ? 18.934 82.871 42.024 1.00 57.89 101 ARG A CA 1
ATOM 757 C C . ARG A 1 101 ? 18.422 81.442 42.161 1.00 65.79 101 ARG A C 1
ATOM 758 O O . ARG A 1 101 ? 17.897 81.034 43.205 1.00 68.53 101 ARG A O 1
ATOM 766 N N . LYS A 1 102 ? 18.620 80.663 41.090 1.00 70.14 102 LYS A N 1
ATOM 767 C CA . LYS A 1 102 ? 18.008 79.337 41.001 1.00 59.88 102 LYS A CA 1
ATOM 768 C C . LYS A 1 102 ? 18.716 78.339 41.911 1.00 54.40 102 LYS A C 1
ATOM 769 O O . LYS A 1 102 ? 18.071 77.603 42.661 1.00 54.22 102 LYS A O 1
ATOM 775 N N . TYR A 1 103 ? 20.042 78.317 41.880 1.00 58.09 103 TYR A N 1
ATOM 776 C CA . TYR A 1 103 ? 20.824 77.328 42.613 1.00 59.13 103 TYR A CA 1
ATOM 777 C C . TYR A 1 103 ? 21.354 77.920 43.914 1.00 59.63 103 TYR A C 1
ATOM 778 O O . TYR A 1 103 ? 22.056 78.936 43.889 1.00 62.92 103 TYR A O 1
ATOM 787 N N . ASP A 1 104 ? 21.032 77.275 45.047 1.00 56.37 104 ASP A N 1
ATOM 788 C CA . ASP A 1 104 ? 21.657 77.626 46.324 1.00 58.09 104 ASP A CA 1
ATOM 789 C C . ASP A 1 104 ? 21.439 79.075 46.757 1.00 63.47 104 ASP A C 1
ATOM 790 O O . ASP A 1 104 ? 22.423 79.763 47.064 1.00 64.58 104 ASP A O 1
ATOM 795 N N . PRO A 1 105 ? 20.213 79.591 46.818 1.00 63.84 105 PRO A N 1
ATOM 796 C CA . PRO A 1 105 ? 20.049 81.037 47.031 1.00 61.51 105 PRO A CA 1
ATOM 797 C C . PRO A 1 105 ? 20.113 81.418 48.502 1.00 59.17 105 PRO A C 1
ATOM 798 O O . PRO A 1 105 ? 19.813 80.615 49.384 1.00 63.93 105 PRO A O 1
ATOM 802 N N . PHE A 1 106 ? 20.518 82.672 48.754 1.00 62.77 106 PHE A N 1
ATOM 803 C CA . PHE A 1 106 ? 20.604 83.270 50.091 1.00 61.27 106 PHE A CA 1
ATOM 804 C C . PHE A 1 106 ? 19.849 84.601 50.121 1.00 63.39 106 PHE A C 1
ATOM 805 O O . PHE A 1 106 ? 19.970 85.407 49.189 1.00 61.17 106 PHE A O 1
ATOM 813 N N . TYR A 1 107 ? 19.102 84.856 51.206 1.00 59.37 107 TYR A N 1
ATOM 814 C CA . TYR A 1 107 ? 18.409 86.138 51.359 1.00 67.10 107 TYR A CA 1
ATOM 815 C C . TYR A 1 107 ? 19.348 87.212 51.908 1.00 65.45 107 TYR A C 1
ATOM 816 O O . TYR A 1 107 ? 19.980 87.019 52.950 1.00 64.98 107 TYR A O 1
ATOM 825 N N . LEU A 1 108 ? 19.406 88.361 51.225 1.00 67.12 108 LEU A N 1
ATOM 826 C CA . LEU A 1 108 ? 20.271 89.484 51.603 1.00 67.02 108 LEU A CA 1
ATOM 827 C C . LEU A 1 108 ? 19.381 90.594 52.151 1.00 71.81 108 LEU A C 1
ATOM 828 O O . LEU A 1 108 ? 18.768 91.343 51.382 1.00 70.55 108 LEU A O 1
ATOM 833 N N . THR A 1 109 ? 19.319 90.712 53.479 1.00 71.19 109 THR A N 1
ATOM 834 C CA . THR A 1 109 ? 18.295 91.572 54.045 1.00 68.88 109 THR A CA 1
ATOM 835 C C . THR A 1 109 ? 18.526 93.003 53.614 1.00 72.27 109 THR A C 1
ATOM 836 O O . THR A 1 109 ? 19.655 93.466 53.441 1.00 67.59 109 THR A O 1
ATOM 840 N N . ASP A 1 110 ? 17.411 93.675 53.406 1.00 90.35 110 ASP A N 1
ATOM 841 C CA . ASP A 1 110 ? 17.240 95.104 53.230 1.00 80.80 110 ASP A CA 1
ATOM 842 C C . ASP A 1 110 ? 18.391 95.908 53.854 1.00 69.68 110 ASP A C 1
ATOM 843 O O . ASP A 1 110 ? 18.881 96.872 53.254 1.00 65.37 110 ASP A O 1
ATOM 848 N N . ILE A 1 111 ? 18.873 95.498 55.029 1.00 65.71 111 ILE A N 1
ATOM 849 C CA . ILE A 1 111 ? 19.776 96.333 55.802 1.00 70.81 111 ILE A CA 1
ATOM 850 C C . ILE A 1 111 ? 21.189 95.762 55.892 1.00 72.60 111 ILE A C 1
ATOM 851 O O . ILE A 1 111 ? 22.143 96.541 56.020 1.00 70.26 111 ILE A O 1
ATOM 856 N N . ASP A 1 112 ? 21.357 94.431 55.882 1.00 72.99 112 ASP A N 1
ATOM 857 C CA . ASP A 1 112 ? 22.696 93.874 55.671 1.00 66.62 112 ASP A CA 1
ATOM 858 C C . ASP A 1 112 ? 23.329 94.438 54.414 1.00 62.48 112 ASP A C 1
ATOM 859 O O . ASP A 1 112 ? 24.556 94.450 54.287 1.00 65.55 112 ASP A O 1
ATOM 864 N N . ARG A 1 113 ? 22.528 94.893 53.470 1.00 64.90 113 ARG A N 1
ATOM 865 C CA . ARG A 1 113 ? 23.118 95.362 52.236 1.00 66.83 113 ARG A CA 1
ATOM 866 C C . ARG A 1 113 ? 23.584 96.803 52.342 1.00 64.14 113 ARG A C 1
ATOM 867 O O . ARG A 1 113 ? 24.416 97.236 51.542 1.00 57.92 113 ARG A O 1
ATOM 875 N N . LYS A 1 114 ? 23.094 97.547 53.330 1.00 71.30 114 LYS A N 1
ATOM 876 C CA . LYS A 1 114 ? 23.754 98.800 53.659 1.00 77.77 114 LYS A CA 1
ATOM 877 C C . LYS A 1 114 ? 25.193 98.538 54.086 1.00 75.16 114 LYS A C 1
ATOM 878 O O . LYS A 1 114 ? 26.132 99.150 53.558 1.00 74.44 114 LYS A O 1
ATOM 884 N N . ARG A 1 115 ? 25.392 97.603 55.022 1.00 65.72 115 ARG A N 1
ATOM 885 C CA . ARG A 1 115 ? 26.744 97.336 55.492 1.00 53.95 115 ARG A CA 1
ATOM 886 C C . ARG A 1 115 ? 27.669 97.015 54.340 1.00 60.54 115 ARG A C 1
ATOM 887 O O . ARG A 1 115 ? 28.819 97.464 54.324 1.00 61.22 115 ARG A O 1
ATOM 895 N N . PHE A 1 116 ? 27.187 96.236 53.365 1.00 65.31 116 PHE A N 1
ATOM 896 C CA . PHE A 1 116 ? 28.077 95.682 52.347 1.00 62.07 116 PHE A CA 1
ATOM 897 C C . PHE A 1 116 ? 28.786 96.775 51.552 1.00 60.71 116 PHE A C 1
ATOM 898 O O . PHE A 1 116 ? 30.018 96.778 51.452 1.00 61.25 116 PHE A O 1
ATOM 906 N N . ASN A 1 117 ? 28.033 97.691 50.944 1.00 55.99 117 ASN A N 1
ATOM 907 C CA . ASN A 1 117 ? 28.660 98.814 50.248 1.00 59.81 117 ASN A CA 1
ATOM 908 C C . ASN A 1 117 ? 28.762 100.070 51.100 1.00 59.30 117 ASN A C 1
ATOM 909 O O . ASN A 1 117 ? 28.707 101.192 50.604 1.00 66.83 117 ASN A O 1
ATOM 914 N N . GLU A 1 118 ? 28.989 99.919 52.369 1.00 62.16 118 GLU A N 1
ATOM 915 C CA . GLU A 1 118 ? 29.301 101.099 53.160 1.00 63.82 118 GLU A CA 1
ATOM 916 C C . GLU A 1 118 ? 30.598 100.976 53.958 1.00 64.57 118 GLU A C 1
ATOM 917 O O . GLU A 1 118 ? 31.324 101.962 54.086 1.00 69.85 118 GLU A O 1
ATOM 923 N N . GLU A 1 119 ? 30.912 99.801 54.509 1.00 62.72 119 GLU A N 1
ATOM 924 C CA . GLU A 1 119 ? 32.244 99.588 55.072 1.00 68.14 119 GLU A CA 1
ATOM 925 C C . GLU A 1 119 ? 32.918 98.289 54.627 1.00 65.65 119 GLU A C 1
ATOM 926 O O . GLU A 1 119 ? 34.149 98.191 54.744 1.00 61.08 119 GLU A O 1
ATOM 932 N N . ILE A 1 120 ? 32.176 97.320 54.085 1.00 59.18 120 ILE A N 1
ATOM 933 C CA . ILE A 1 120 ? 32.792 96.130 53.512 1.00 53.90 120 ILE A CA 1
ATOM 934 C C . ILE A 1 120 ? 33.350 96.416 52.125 1.00 56.66 120 ILE A C 1
ATOM 935 O O . ILE A 1 120 ? 34.518 96.128 51.836 1.00 55.87 120 ILE A O 1
ATOM 940 N N . LYS A 1 121 ? 32.544 96.983 51.243 1.00 58.12 121 LYS A N 1
ATOM 941 C CA . LYS A 1 121 ? 33.012 97.092 49.868 1.00 53.82 121 LYS A CA 1
ATOM 942 C C . LYS A 1 121 ? 34.072 98.169 49.725 1.00 47.39 121 LYS A C 1
ATOM 943 O O . LYS A 1 121 ? 35.036 97.970 48.988 1.00 51.21 121 LYS A O 1
ATOM 949 N N . PRO A 1 122 ? 33.940 99.324 50.378 1.00 49.31 122 PRO A N 1
ATOM 950 C CA . PRO A 1 122 ? 34.905 100.396 50.132 1.00 52.67 122 PRO A CA 1
ATOM 951 C C . PRO A 1 122 ? 36.266 100.134 50.729 1.00 57.32 122 PRO A C 1
ATOM 952 O O . PRO A 1 122 ? 37.197 100.883 50.400 1.00 55.24 122 PRO A O 1
ATOM 956 N N . TYR A 1 123 ? 36.415 99.103 51.577 1.00 57.90 123 TYR A N 1
ATOM 957 C CA . TYR A 1 123 ? 37.725 98.701 52.087 1.00 54.07 123 TYR A CA 1
ATOM 958 C C . TYR A 1 123 ? 38.365 97.612 51.237 1.00 59.06 123 TYR A C 1
ATOM 959 O O . TYR A 1 123 ? 39.541 97.713 50.874 1.00 62.29 123 TYR A O 1
ATOM 968 N N . TRP A 1 124 ? 37.608 96.570 50.910 1.00 55.26 124 TRP A N 1
ATOM 969 C CA . TRP A 1 124 ? 38.167 95.372 50.304 1.00 50.13 124 TRP A CA 1
ATOM 970 C C . TRP A 1 124 ? 38.284 95.447 48.784 1.00 47.54 124 TRP A C 1
ATOM 971 O O . TRP A 1 124 ? 38.621 94.443 48.160 1.00 46.60 124 TRP A O 1
ATOM 982 N N . LYS A 1 125 ? 38.013 96.584 48.162 1.00 44.96 125 LYS A N 1
ATOM 983 C CA . LYS A 1 125 ? 37.926 96.569 46.708 1.00 45.78 125 LYS A CA 1
ATOM 984 C C . LYS A 1 125 ? 39.328 96.411 46.116 1.00 56.20 125 LYS A C 1
ATOM 985 O O . LYS A 1 125 ? 40.167 97.313 46.214 1.00 60.51 125 LYS A O 1
ATOM 991 N N . GLY A 1 126 ? 39.594 95.261 45.504 1.00 54.40 126 GLY A N 1
ATOM 992 C CA . GLY A 1 126 ? 40.900 95.005 44.922 1.00 57.37 126 GLY A CA 1
ATOM 993 C C . GLY A 1 126 ? 41.934 94.415 45.864 1.00 65.72 126 GLY A C 1
ATOM 994 O O . GLY A 1 126 ? 43.134 94.641 45.667 1.00 68.39 126 GLY A O 1
ATOM 995 N N . ARG A 1 127 ? 41.514 93.645 46.873 1.00 60.40 127 ARG A N 1
ATOM 996 C CA . ARG A 1 127 ? 42.427 93.133 47.884 1.00 49.79 127 ARG A CA 1
ATOM 997 C C . ARG A 1 127 ? 42.229 91.655 48.190 1.00 51.27 127 ARG A C 1
ATOM 998 O O . ARG A 1 127 ? 42.747 91.176 49.199 1.00 52.37 127 ARG A O 1
ATOM 1006 N N . SER A 1 128 ? 41.497 90.907 47.376 1.00 49.99 128 SER A N 1
ATOM 1007 C CA . SER A 1 128 ? 41.124 89.572 47.812 1.00 50.19 128 SER A CA 1
ATOM 1008 C C . SER A 1 128 ? 41.855 88.492 47.018 1.00 49.40 128 SER A C 1
ATOM 1009 O O . SER A 1 128 ? 42.258 88.697 45.873 1.00 42.34 128 SER A O 1
ATOM 1012 N N . THR A 1 129 ? 42.092 87.365 47.697 1.00 53.05 129 THR A N 1
ATOM 1013 C CA . THR A 1 129 ? 42.431 86.078 47.104 1.00 48.09 129 THR A CA 1
ATOM 1014 C C . THR A 1 129 ? 41.743 85.931 45.748 1.00 52.62 129 THR A C 1
ATOM 1015 O O . THR A 1 129 ? 42.370 86.075 44.691 1.00 51.35 129 THR A O 1
ATOM 1019 N N . PHE A 1 130 ? 40.441 85.672 45.770 1.00 50.28 130 PHE A N 1
ATOM 1020 C CA . PHE A 1 130 ? 39.717 85.433 44.533 1.00 44.89 130 PHE A CA 1
ATOM 1021 C C . PHE A 1 130 ? 40.036 86.479 43.473 1.00 45.25 130 PHE A C 1
ATOM 1022 O O . PHE A 1 130 ? 40.196 86.141 42.299 1.00 47.20 130 PHE A O 1
ATOM 1030 N N . GLU A 1 131 ? 40.142 87.753 43.861 1.00 46.46 131 GLU A N 1
ATOM 1031 C CA . GLU A 1 131 ? 40.444 88.796 42.881 1.00 47.55 131 GLU A CA 1
ATOM 1032 C C . GLU A 1 131 ? 41.810 88.584 42.246 1.00 50.12 131 GLU A C 1
ATOM 1033 O O . GLU A 1 131 ? 41.972 88.770 41.033 1.00 50.38 131 GLU A O 1
ATOM 1039 N N . LYS A 1 132 ? 42.811 88.207 43.054 1.00 53.01 132 LYS A N 1
ATOM 1040 C CA . LYS A 1 132 ? 44.131 87.884 42.515 1.00 49.34 132 LYS A CA 1
ATOM 1041 C C . LYS A 1 132 ? 44.049 86.708 41.543 1.00 54.87 132 LYS A C 1
ATOM 1042 O O . LYS A 1 132 ? 44.775 86.675 40.538 1.00 53.97 132 LYS A O 1
ATOM 1048 N N . TRP A 1 133 ? 43.158 85.743 41.808 1.00 46.57 133 TRP A N 1
ATOM 1049 C CA . TRP A 1 133 ? 43.059 84.586 40.930 1.00 46.18 133 TRP A CA 1
ATOM 1050 C C . TRP A 1 133 ? 42.502 84.970 39.573 1.00 50.32 133 TRP A C 1
ATOM 1051 O O . TRP A 1 133 ? 42.999 84.509 38.536 1.00 54.73 133 TRP A O 1
ATOM 1062 N N . LEU A 1 134 ? 41.471 85.805 39.554 1.00 46.65 134 LEU A N 1
ATOM 1063 C CA . LEU A 1 134 ? 40.867 86.159 38.282 1.00 46.47 134 LEU A CA 1
ATOM 1064 C C . LEU A 1 134 ? 41.878 86.836 37.370 1.00 48.55 134 LEU A C 1
ATOM 1065 O O . LEU A 1 134 ? 41.898 86.599 36.156 1.00 48.62 134 LEU A O 1
ATOM 1070 N N . VAL A 1 135 ? 42.779 87.625 37.942 1.00 47.16 135 VAL A N 1
ATOM 1071 C CA . VAL A 1 135 ? 43.717 88.334 37.089 1.00 46.19 135 VAL A CA 1
ATOM 1072 C C . VAL A 1 135 ? 44.924 87.507 36.696 1.00 48.29 135 VAL A C 1
ATOM 1073 O O . VAL A 1 135 ? 45.636 87.893 35.758 1.00 52.25 135 VAL A O 1
ATOM 1077 N N . GLN A 1 136 ? 45.166 86.366 37.347 1.00 46.34 136 GLN A N 1
ATOM 1078 C CA . GLN A 1 136 ? 46.422 85.650 37.144 1.00 46.37 136 GLN A CA 1
ATOM 1079 C C . GLN A 1 136 ? 46.286 84.277 36.506 1.00 45.67 136 GLN A C 1
ATOM 1080 O O . GLN A 1 136 ? 47.281 83.770 35.969 1.00 40.80 136 GLN A O 1
ATOM 1086 N N . ILE A 1 137 ? 45.111 83.658 36.570 1.00 48.34 137 ILE A N 1
ATOM 1087 C CA . ILE A 1 137 ? 44.860 82.369 35.935 1.00 48.59 137 ILE A CA 1
ATOM 1088 C C . ILE A 1 137 ? 45.567 82.380 34.580 1.00 45.43 137 ILE A C 1
ATOM 1089 O O . ILE A 1 137 ? 45.447 83.362 33.829 1.00 45.68 137 ILE A O 1
ATOM 1094 N N . PRO A 1 138 ? 46.362 81.356 34.261 1.00 41.89 138 PRO A N 1
ATOM 1095 C CA . PRO A 1 138 ? 47.128 81.358 33.009 1.00 39.87 138 PRO A CA 1
ATOM 1096 C C . PRO A 1 138 ? 46.258 81.357 31.760 1.00 42.98 138 PRO A C 1
ATOM 1097 O O . PRO A 1 138 ? 45.166 80.791 31.737 1.00 42.43 138 PRO A O 1
ATOM 1101 N N . LYS A 1 139 ? 46.806 81.961 30.689 1.00 51.33 139 LYS A N 1
ATOM 1102 C CA . LYS A 1 139 ? 46.201 82.054 29.358 1.00 50.30 139 LYS A CA 1
ATOM 1103 C C . LYS A 1 139 ? 45.428 80.797 29.001 1.00 49.26 139 LYS A C 1
ATOM 1104 O O . LYS A 1 139 ? 44.192 80.791 28.949 1.00 47.82 139 LYS A O 1
ATOM 1110 N N . GLU A 1 140 ? 46.166 79.718 28.763 1.00 48.78 140 GLU A N 1
ATOM 1111 C CA . GLU A 1 140 ? 45.519 78.505 28.292 1.00 51.13 140 GLU A CA 1
ATOM 1112 C C . GLU A 1 140 ? 44.525 77.969 29.316 1.00 53.01 140 GLU A C 1
ATOM 1113 O O . GLU A 1 140 ? 43.415 77.568 28.952 1.00 52.16 140 GLU A O 1
ATOM 1119 N N . THR A 1 141 ? 44.871 77.992 30.604 1.00 53.23 141 THR A N 1
ATOM 1120 C CA . THR A 1 141 ? 43.889 77.549 31.589 1.00 51.39 141 THR A CA 1
ATOM 1121 C C . THR A 1 141 ? 42.607 78.347 31.458 1.00 47.64 141 THR A C 1
ATOM 1122 O O . THR A 1 141 ? 41.507 77.783 31.512 1.00 46.48 141 THR A O 1
ATOM 1126 N N . LYS A 1 142 ? 42.733 79.663 31.277 1.00 45.06 142 LYS A N 1
ATOM 1127 C CA . LYS A 1 142 ? 41.559 80.520 31.354 1.00 48.63 142 LYS A CA 1
ATOM 1128 C C . LYS A 1 142 ? 40.584 80.202 30.235 1.00 51.77 142 LYS A C 1
ATOM 1129 O O . LYS A 1 142 ? 39.368 80.110 30.468 1.00 48.09 142 LYS A O 1
ATOM 1135 N N . ILE A 1 143 ? 41.100 80.026 29.013 1.00 48.10 143 ILE A N 1
ATOM 1136 C CA . ILE A 1 143 ? 40.242 79.644 27.894 1.00 45.65 143 ILE A CA 1
ATOM 1137 C C . ILE A 1 143 ? 39.503 78.353 28.224 1.00 48.17 143 ILE A C 1
ATOM 1138 O O . ILE A 1 143 ? 38.268 78.303 28.215 1.00 49.20 143 ILE A O 1
ATOM 1143 N N . LEU A 1 144 ? 40.253 77.296 28.553 1.00 44.37 144 LEU A N 1
ATOM 1144 C CA . LEU A 1 144 ? 39.626 76.007 28.794 1.00 43.87 144 LEU A CA 1
ATOM 1145 C C . LEU A 1 144 ? 38.535 76.137 29.837 1.00 50.19 144 LEU A C 1
ATOM 1146 O O . LEU A 1 144 ? 37.452 75.556 29.686 1.00 53.00 144 LEU A O 1
ATOM 1151 N N . ARG A 1 145 ? 38.783 76.924 30.887 1.00 49.87 145 ARG A N 1
ATOM 1152 C CA . ARG A 1 145 ? 37.724 77.184 31.860 1.00 55.67 145 ARG A CA 1
ATOM 1153 C C . ARG A 1 145 ? 36.506 77.775 31.175 1.00 54.41 145 ARG A C 1
ATOM 1154 O O . ARG A 1 145 ? 35.369 77.364 31.438 1.00 56.04 145 ARG A O 1
ATOM 1162 N N . ASP A 1 146 ? 36.735 78.765 30.304 1.00 51.07 146 ASP A N 1
ATOM 1163 C CA . ASP A 1 146 ? 35.639 79.454 29.637 1.00 52.58 146 ASP A CA 1
ATOM 1164 C C . ASP A 1 146 ? 34.907 78.516 28.695 1.00 60.02 146 ASP A C 1
ATOM 1165 O O . ASP A 1 146 ? 33.670 78.424 28.720 1.00 59.17 146 ASP A O 1
ATOM 1170 N N . CYS A 1 147 ? 35.663 77.806 27.857 1.00 54.75 147 CYS A N 1
ATOM 1171 C CA . CYS A 1 147 ? 35.077 76.915 26.876 1.00 46.94 147 CYS A CA 1
ATOM 1172 C C . CYS A 1 147 ? 34.523 75.663 27.532 1.00 51.56 147 CYS A C 1
ATOM 1173 O O . CYS A 1 147 ? 34.279 74.667 26.852 1.00 62.56 147 CYS A O 1
ATOM 1176 N N . GLY A 1 148 ? 34.300 75.709 28.841 1.00 48.61 148 GLY A N 1
ATOM 1177 C CA . GLY A 1 148 ? 33.605 74.642 29.534 1.00 49.06 148 GLY A CA 1
ATOM 1178 C C . GLY A 1 148 ? 34.421 73.401 29.820 1.00 55.46 148 GLY A C 1
ATOM 1179 O O . GLY A 1 148 ? 33.853 72.406 30.285 1.00 51.33 148 GLY A O 1
ATOM 1180 N N . VAL A 1 149 ? 35.738 73.434 29.588 1.00 55.13 149 VAL A N 1
ATOM 1181 C CA . VAL A 1 149 ? 36.542 72.212 29.619 1.00 50.85 149 VAL A CA 1
ATOM 1182 C C . VAL A 1 149 ? 36.997 71.807 31.027 1.00 51.33 149 VAL A C 1
ATOM 1183 O O . VAL A 1 149 ? 37.228 70.612 31.267 1.00 50.33 149 VAL A O 1
ATOM 1187 N N . LEU A 1 150 ? 37.124 72.758 31.965 1.00 50.05 150 LEU A N 1
ATOM 1188 C CA . LEU A 1 150 ? 37.465 72.437 33.352 1.00 51.97 150 LEU A CA 1
ATOM 1189 C C . LEU A 1 150 ? 36.987 73.547 34.281 1.00 48.43 150 LEU A C 1
ATOM 1190 O O . LEU A 1 150 ? 36.673 74.654 33.842 1.00 51.20 150 LEU A O 1
ATOM 1195 N N . TYR A 1 151 ? 36.925 73.236 35.577 1.00 43.86 151 TYR A N 1
ATOM 1196 C CA . TYR A 1 151 ? 36.304 74.111 36.566 1.00 44.05 151 TYR A CA 1
ATOM 1197 C C . TYR A 1 151 ? 37.297 74.391 37.714 1.00 52.83 151 TYR A C 1
ATOM 1198 O O . TYR A 1 151 ? 37.348 73.645 38.701 1.00 51.50 151 TYR A O 1
ATOM 1207 N N . ILE A 1 152 ? 38.057 75.496 37.608 1.00 46.72 152 ILE A N 1
ATOM 1208 C CA . ILE A 1 152 ? 39.076 75.828 38.607 1.00 44.59 152 ILE A CA 1
ATOM 1209 C C . ILE A 1 152 ? 38.630 76.856 39.645 1.00 46.59 152 ILE A C 1
ATOM 1210 O O . ILE A 1 152 ? 39.206 76.920 40.734 1.00 50.77 152 ILE A O 1
ATOM 1215 N N . ASN A 1 153 ? 37.653 77.706 39.320 1.00 49.10 153 ASN A N 1
ATOM 1216 C CA . ASN A 1 153 ? 37.386 78.861 40.180 1.00 43.89 153 ASN A CA 1
ATOM 1217 C C . ASN A 1 153 ? 36.896 78.490 41.574 1.00 42.43 153 ASN A C 1
ATOM 1218 O O . ASN A 1 153 ? 37.007 79.314 42.483 1.00 46.24 153 ASN A O 1
ATOM 1223 N N . ARG A 1 154 ? 36.380 77.274 41.772 1.00 43.91 154 ARG A N 1
ATOM 1224 C CA . ARG A 1 154 ? 35.824 76.885 43.070 1.00 46.78 154 ARG A CA 1
ATOM 1225 C C . ARG A 1 154 ? 36.799 77.113 44.228 1.00 52.19 154 ARG A C 1
ATOM 1226 O O . ARG A 1 154 ? 36.421 77.668 45.263 1.00 50.81 154 ARG A O 1
ATOM 1234 N N . LYS A 1 155 ? 38.045 76.655 44.110 1.00 50.15 155 LYS A N 1
ATOM 1235 C CA . LYS A 1 155 ? 38.930 76.757 45.264 1.00 49.77 155 LYS A CA 1
ATOM 1236 C C . LYS A 1 155 ? 39.630 78.095 45.358 1.00 49.47 155 LYS A C 1
ATOM 1237 O O . LYS A 1 155 ? 40.560 78.232 46.157 1.00 54.26 155 LYS A O 1
ATOM 1243 N N . ALA A 1 156 ? 39.224 79.083 44.566 1.00 50.58 156 ALA A N 1
ATOM 1244 C CA . ALA A 1 156 ? 39.664 80.449 44.811 1.00 51.00 156 ALA A CA 1
ATOM 1245 C C . ALA A 1 156 ? 38.611 81.281 45.533 1.00 54.72 156 ALA A C 1
ATOM 1246 O O . ALA A 1 156 ? 38.939 82.379 45.996 1.00 58.36 156 ALA A O 1
ATOM 1248 N N . VAL A 1 157 ? 37.368 80.787 45.664 1.00 47.35 157 VAL A N 1
ATOM 1249 C CA . VAL A 1 157 ? 36.379 81.444 46.516 1.00 42.95 157 VAL A CA 1
ATOM 1250 C C . VAL A 1 157 ? 36.291 80.737 47.868 1.00 48.29 157 VAL A C 1
ATOM 1251 O O . VAL A 1 157 ? 36.000 81.381 48.881 1.00 57.23 157 VAL A O 1
ATOM 1255 N N . ARG A 1 158 ? 36.550 79.422 47.918 1.00 50.97 158 ARG A N 1
ATOM 1256 C CA . ARG A 1 158 ? 36.417 78.645 49.154 1.00 50.08 158 ARG A CA 1
ATOM 1257 C C . ARG A 1 158 ? 37.803 78.366 49.730 1.00 60.07 158 ARG A C 1
ATOM 1258 O O . ARG A 1 158 ? 38.672 77.849 49.017 1.00 56.55 158 ARG A O 1
ATOM 1266 N N . GLY A 1 159 ? 38.003 78.742 51.020 1.00 64.72 159 GLY A N 1
ATOM 1267 C CA . GLY A 1 159 ? 39.264 78.705 51.768 1.00 49.53 159 GLY A CA 1
ATOM 1268 C C . GLY A 1 159 ? 39.925 77.350 51.709 1.00 51.97 159 GLY A C 1
ATOM 1269 O O . GLY A 1 159 ? 39.690 76.622 50.746 1.00 54.80 159 GLY A O 1
ATOM 1270 N N . TRP A 1 160 ? 40.735 76.950 52.687 1.00 53.30 160 TRP A N 1
ATOM 1271 C CA . TRP A 1 160 ? 41.360 75.642 52.477 1.00 54.51 160 TRP A CA 1
ATOM 1272 C C . TRP A 1 160 ? 40.362 74.484 52.620 1.00 53.31 160 TRP A C 1
ATOM 1273 O O . TRP A 1 160 ? 39.918 73.909 51.619 1.00 48.96 160 TRP A O 1
ATOM 1284 N N . GLY A 1 161 ? 39.975 74.143 53.835 1.00 49.89 161 GLY A N 1
ATOM 1285 C CA . GLY A 1 161 ? 39.112 72.996 53.916 1.00 48.50 161 GLY A CA 1
ATOM 1286 C C . GLY A 1 161 ? 39.855 71.721 53.536 1.00 53.95 161 GLY A C 1
ATOM 1287 O O . GLY A 1 161 ? 41.091 71.625 53.603 1.00 51.54 161 GLY A O 1
ATOM 1288 N N . GLU A 1 162 ? 39.063 70.730 53.125 1.00 53.07 162 GLU A N 1
ATOM 1289 C CA . GLU A 1 162 ? 39.560 69.445 52.648 1.00 47.18 162 GLU A CA 1
ATOM 1290 C C . GLU A 1 162 ? 40.695 68.929 53.529 1.00 48.94 162 GLU A C 1
ATOM 1291 O O . GLU A 1 162 ? 41.740 68.498 53.042 1.00 51.62 162 GLU A O 1
ATOM 1297 N N . THR A 1 163 ? 40.488 68.978 54.847 1.00 47.92 163 THR A N 1
ATOM 1298 C CA . THR A 1 163 ? 41.455 68.400 55.778 1.00 56.59 163 THR A CA 1
ATOM 1299 C C . THR A 1 163 ? 40.785 68.146 57.120 1.00 50.72 163 THR A C 1
ATOM 1300 O O . THR A 1 163 ? 39.872 68.869 57.522 1.00 56.53 163 THR A O 1
ATOM 1304 N N . THR A 1 164 ? 41.239 67.118 57.811 1.00 42.39 164 THR A N 1
ATOM 1305 C CA . THR A 1 164 ? 40.728 66.857 59.144 1.00 52.32 164 THR A CA 1
ATOM 1306 C C . THR A 1 164 ? 41.775 67.349 60.146 1.00 61.97 164 THR A C 1
ATOM 1307 O O . THR A 1 164 ? 42.933 66.885 60.127 1.00 61.00 164 THR A O 1
ATOM 1311 N N . ALA A 1 165 ? 41.383 68.335 60.980 1.00 59.43 165 ALA A N 1
ATOM 1312 C CA . ALA A 1 165 ? 42.323 69.087 61.811 1.00 50.86 165 ALA A CA 1
ATOM 1313 C C . ALA A 1 165 ? 42.758 68.252 63.007 1.00 43.96 165 ALA A C 1
ATOM 1314 O O . ALA A 1 165 ? 42.427 67.072 63.135 1.00 41.61 165 ALA A O 1
ATOM 1316 N N . GLY A 1 166 ? 43.501 68.875 63.914 1.00 45.25 166 GLY A N 1
ATOM 1317 C CA . GLY A 1 166 ? 44.018 68.165 65.067 1.00 47.09 166 GLY A CA 1
ATOM 1318 C C . GLY A 1 166 ? 43.069 68.192 66.239 1.00 45.77 166 GLY A C 1
ATOM 1319 O O . GLY A 1 166 ? 43.434 68.681 67.314 1.00 46.17 166 GLY A O 1
ATOM 1320 N N . TYR A 1 167 ? 41.845 67.676 66.046 1.00 47.75 167 TYR A N 1
ATOM 1321 C CA . TYR A 1 167 ? 40.836 67.778 67.103 1.00 47.89 167 TYR A CA 1
ATOM 1322 C C . TYR A 1 167 ? 41.297 67.037 68.343 1.00 47.19 167 TYR A C 1
ATOM 1323 O O . TYR A 1 167 ? 41.055 67.485 69.468 1.00 48.62 167 TYR A O 1
ATOM 1332 N N . GLU A 1 168 ? 41.976 65.905 68.163 1.00 43.24 168 GLU A N 1
ATOM 1333 C CA . GLU A 1 168 ? 42.231 65.074 69.324 1.00 48.33 168 GLU A CA 1
ATOM 1334 C C . GLU A 1 168 ? 43.122 65.771 70.333 1.00 48.74 168 GLU A C 1
ATOM 1335 O O . GLU A 1 168 ? 43.040 65.479 71.532 1.00 48.27 168 GLU A O 1
ATOM 1341 N N . MET A 1 169 ? 43.972 66.690 69.875 1.00 43.93 169 MET A N 1
ATOM 1342 C CA . MET A 1 169 ? 44.842 67.411 70.795 1.00 42.92 169 MET A CA 1
ATOM 1343 C C . MET A 1 169 ? 44.043 68.397 71.618 1.00 43.77 169 MET A C 1
ATOM 1344 O O . MET A 1 169 ? 44.247 68.519 72.831 1.00 42.42 169 MET A O 1
ATOM 1349 N N . VAL A 1 170 ? 43.131 69.113 70.961 1.00 46.66 170 VAL A N 1
ATOM 1350 C CA . VAL A 1 170 ? 42.351 70.145 71.634 1.00 47.97 170 VAL A CA 1
ATOM 1351 C C . VAL A 1 170 ? 41.425 69.549 72.676 1.00 49.48 170 VAL A C 1
ATOM 1352 O O . VAL A 1 170 ? 41.059 70.217 73.649 1.00 55.45 170 VAL A O 1
ATOM 1356 N N . ILE A 1 171 ? 41.025 68.298 72.501 1.00 47.00 171 ILE A N 1
ATOM 1357 C CA . ILE A 1 171 ? 40.270 67.630 73.547 1.00 52.59 171 ILE A CA 1
ATOM 1358 C C . ILE A 1 171 ? 41.196 67.203 74.685 1.00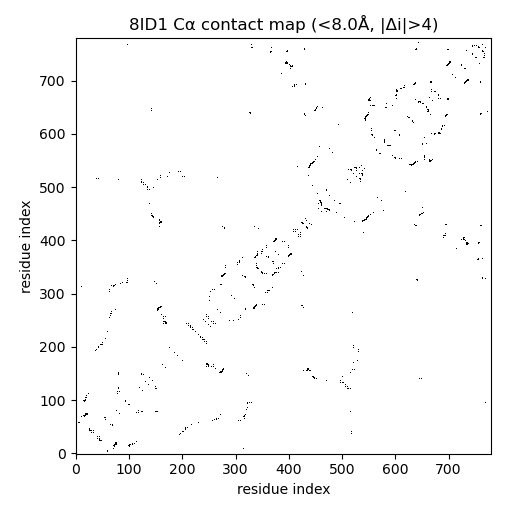 55.20 171 ILE A C 1
ATOM 1359 O O . ILE A 1 171 ? 40.830 67.274 75.869 1.00 54.21 171 ILE A O 1
ATOM 1364 N N . ASN A 1 172 ? 42.422 66.783 74.342 1.00 52.67 172 ASN A N 1
ATOM 1365 C CA . ASN A 1 172 ? 43.344 66.129 75.266 1.00 50.84 172 ASN A CA 1
ATOM 1366 C C . ASN A 1 172 ? 44.349 67.059 75.919 1.00 46.76 172 ASN A C 1
ATOM 1367 O O . ASN A 1 172 ? 44.921 66.697 76.946 1.00 48.84 172 ASN A O 1
ATOM 1372 N N . GLU A 1 173 ? 44.620 68.212 75.341 1.00 51.02 173 GLU A N 1
ATOM 1373 C CA . GLU A 1 173 ? 45.450 69.202 76.007 1.00 52.34 173 GLU A CA 1
ATOM 1374 C C . GLU A 1 173 ? 44.721 70.501 76.285 1.00 55.58 173 GLU A C 1
ATOM 1375 O O . GLU A 1 173 ? 45.074 71.199 77.241 1.00 56.38 173 GLU A O 1
ATOM 1381 N N . GLY A 1 174 ? 43.702 70.828 75.496 1.00 49.40 174 GLY A N 1
ATOM 1382 C CA . GLY A 1 174 ? 43.132 72.149 75.564 1.00 50.22 174 GLY A CA 1
ATOM 1383 C C . GLY A 1 174 ? 44.149 73.210 75.199 1.00 52.73 174 GLY A C 1
ATOM 1384 O O . GLY A 1 174 ? 45.363 72.963 75.202 1.00 53.97 174 GLY A O 1
ATOM 1385 N N . ILE A 1 175 ? 43.647 74.407 74.897 1.00 48.16 175 ILE A N 1
ATOM 1386 C CA . ILE A 1 175 ? 44.430 75.548 74.446 1.00 45.19 175 ILE A CA 1
ATOM 1387 C C . ILE A 1 175 ? 45.484 75.848 75.505 1.00 56.31 175 ILE A C 1
ATOM 1388 O O . ILE A 1 175 ? 46.497 76.512 75.234 1.00 54.16 175 ILE A O 1
ATOM 1393 N N . GLU A 1 176 ? 45.237 75.369 76.729 1.00 52.73 176 GLU A N 1
ATOM 1394 C CA . GLU A 1 176 ? 46.247 75.454 77.775 1.00 55.85 176 GLU A CA 1
ATOM 1395 C C . GLU A 1 176 ? 47.522 74.718 77.368 1.00 56.29 176 GLU A C 1
ATOM 1396 O O . GLU A 1 176 ? 48.613 75.304 77.330 1.00 54.80 176 GLU A O 1
ATOM 1402 N N . GLY A 1 177 ? 47.395 73.420 77.065 1.00 53.92 177 GLY A N 1
ATOM 1403 C CA . GLY A 1 177 ? 48.543 72.632 76.680 1.00 51.96 177 GLY A CA 1
ATOM 1404 C C . GLY A 1 177 ? 49.123 73.022 75.334 1.00 55.70 177 GLY A C 1
ATOM 1405 O O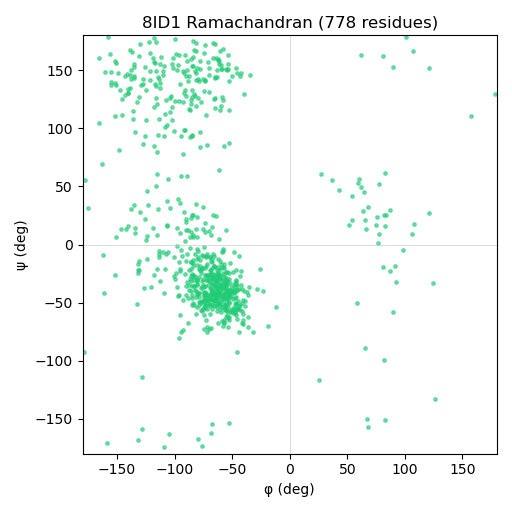 . GLY A 1 177 ? 50.314 72.824 75.091 1.00 59.18 177 GLY A O 1
ATOM 1406 N N . ILE A 1 178 ? 48.304 73.561 74.433 1.00 42.83 178 ILE A N 1
ATOM 1407 C CA . ILE A 1 178 ? 48.879 73.990 73.171 1.00 40.29 178 ILE A CA 1
ATOM 1408 C C . ILE A 1 178 ? 49.716 75.245 73.376 1.00 41.64 178 ILE A C 1
ATOM 1409 O O . ILE A 1 178 ? 50.707 75.470 72.674 1.00 37.11 178 ILE A O 1
ATOM 1414 N N . LYS A 1 179 ? 49.347 76.077 74.348 1.00 51.29 179 LYS A N 1
ATOM 1415 C CA . LYS A 1 179 ? 50.119 77.291 74.603 1.00 51.79 179 LYS A CA 1
ATOM 1416 C C . LYS A 1 179 ? 51.524 76.950 75.059 1.00 50.26 179 LYS A C 1
ATOM 1417 O O . LYS A 1 179 ? 52.462 77.710 74.797 1.00 48.10 179 LYS A O 1
ATOM 1423 N N . ARG A 1 180 ? 51.680 75.824 75.767 1.00 52.91 180 ARG A N 1
ATOM 1424 C CA . ARG A 1 180 ? 53.004 75.365 76.178 1.00 49.90 180 ARG A CA 1
ATOM 1425 C C . ARG A 1 180 ? 53.870 75.029 74.968 1.00 49.15 180 ARG A C 1
ATOM 1426 O O . ARG A 1 180 ? 55.013 75.492 74.858 1.00 47.10 180 ARG A O 1
ATOM 1434 N N . ARG A 1 181 ? 53.337 74.221 74.047 1.00 48.92 181 ARG A N 1
ATOM 1435 C CA . ARG A 1 181 ? 54.018 73.980 72.783 1.00 43.69 181 ARG A CA 1
ATOM 1436 C C . ARG A 1 181 ? 54.436 75.292 72.118 1.00 49.09 181 ARG A C 1
ATOM 1437 O O . ARG A 1 181 ? 55.544 75.392 71.578 1.00 50.52 181 ARG A O 1
ATOM 1445 N N . ILE A 1 182 ? 53.571 76.317 72.155 1.00 50.79 182 ILE A N 1
ATOM 1446 C CA . ILE A 1 182 ? 53.928 77.592 71.530 1.00 49.47 182 ILE A CA 1
ATOM 1447 C C . ILE A 1 182 ? 55.096 78.234 72.265 1.00 51.80 182 ILE A C 1
ATOM 1448 O O . ILE A 1 182 ? 56.032 78.741 71.634 1.00 55.22 182 ILE A O 1
ATOM 1453 N N . GLU A 1 183 ? 55.079 78.209 73.607 1.00 51.95 183 GLU A N 1
ATOM 1454 C CA . GLU A 1 183 ? 56.163 78.858 74.350 1.00 54.45 183 GLU A CA 1
ATOM 1455 C C . GLU A 1 183 ? 57.457 78.058 74.264 1.00 51.68 183 GLU A C 1
ATOM 1456 O O . GLU A 1 183 ? 58.543 78.644 74.271 1.00 49.40 183 GLU A O 1
ATOM 1462 N N . GLU A 1 184 ? 57.368 76.732 74.144 1.00 50.31 184 GLU A N 1
ATOM 1463 C CA . GLU A 1 184 ? 58.571 75.929 73.953 1.00 49.82 184 GLU A CA 1
ATOM 1464 C C . GLU A 1 184 ? 59.351 76.376 72.716 1.00 54.60 184 GLU A C 1
ATOM 1465 O O . GLU A 1 184 ? 60.558 76.630 72.796 1.00 57.12 184 GLU A O 1
ATOM 1471 N N . THR A 1 185 ? 58.687 76.487 71.557 1.00 51.27 185 THR A N 1
ATOM 1472 C CA . THR A 1 185 ? 59.449 76.791 70.348 1.00 48.89 185 THR A CA 1
ATOM 1473 C C . THR A 1 185 ? 59.770 78.273 70.216 1.00 51.83 185 THR A C 1
ATOM 1474 O O . THR A 1 185 ? 60.680 78.629 69.453 1.00 50.90 185 THR A O 1
ATOM 1478 N N . LYS A 1 186 ? 59.064 79.140 70.954 1.00 55.18 186 LYS A N 1
ATOM 1479 C CA . LYS A 1 186 ? 59.362 80.575 70.962 1.00 50.15 186 LYS A CA 1
ATOM 1480 C C . LYS A 1 186 ? 60.622 80.857 71.764 1.00 46.55 186 LYS A C 1
ATOM 1481 O O . LYS A 1 186 ? 61.422 81.718 71.399 1.00 43.29 186 LYS A O 1
ATOM 1487 N N . ASN A 1 187 ? 60.809 80.108 72.847 1.00 54.09 187 ASN A N 1
ATOM 1488 C CA . ASN A 1 187 ? 61.983 80.209 73.701 1.00 55.42 187 ASN A CA 1
ATOM 1489 C C . ASN A 1 187 ? 63.246 79.706 73.016 1.00 50.84 187 ASN A C 1
ATOM 1490 O O . ASN A 1 187 ? 64.346 80.094 73.416 1.00 51.64 187 ASN A O 1
ATOM 1495 N N . ASN A 1 188 ? 63.112 78.867 71.994 1.00 47.93 188 ASN A N 1
ATOM 1496 C CA . ASN A 1 188 ? 64.240 78.345 71.238 1.00 46.97 188 ASN A CA 1
ATOM 1497 C C . ASN A 1 188 ? 64.655 79.224 70.066 1.00 48.46 188 ASN A C 1
ATOM 1498 O O . ASN A 1 188 ? 65.451 78.787 69.224 1.00 40.74 188 ASN A O 1
ATOM 1503 N N . LEU A 1 189 ? 64.150 80.450 70.000 1.00 47.05 189 LEU A N 1
ATOM 1504 C CA . LEU A 1 189 ? 64.418 81.327 68.876 1.00 43.66 189 LEU A CA 1
ATOM 1505 C C . LEU A 1 189 ? 65.074 82.582 69.402 1.00 41.46 189 LEU A C 1
ATOM 1506 O O . LEU A 1 189 ? 65.062 82.843 70.608 1.00 43.53 189 LEU A O 1
ATOM 1511 N N . ASP A 1 190 ? 65.662 83.341 68.476 1.00 41.71 190 ASP A N 1
ATOM 1512 C CA . ASP A 1 190 ? 66.509 84.481 68.819 1.00 40.94 190 ASP A CA 1
ATOM 1513 C C . ASP A 1 190 ? 66.428 85.471 67.669 1.00 43.53 190 ASP A C 1
ATOM 1514 O O . ASP A 1 190 ? 66.933 85.181 66.585 1.00 45.90 190 ASP A O 1
ATOM 1519 N N . ILE A 1 191 ? 65.780 86.621 67.902 1.00 44.33 191 ILE A N 1
ATOM 1520 C CA . ILE A 1 191 ? 65.517 87.592 66.842 1.00 39.12 191 ILE A CA 1
ATOM 1521 C C . ILE A 1 191 ? 66.801 88.125 66.238 1.00 42.37 191 ILE A C 1
ATOM 1522 O O . ILE A 1 191 ? 66.791 88.627 65.110 1.00 43.81 191 ILE A O 1
ATOM 1527 N N . THR A 1 192 ? 67.913 88.031 66.968 1.00 40.97 192 THR A N 1
ATOM 1528 C CA . THR A 1 192 ? 69.216 88.328 66.384 1.00 43.53 192 THR A CA 1
ATOM 1529 C C . THR A 1 192 ? 69.560 87.392 65.225 1.00 45.58 192 THR A C 1
ATOM 1530 O O . THR A 1 192 ? 70.349 87.757 64.349 1.00 50.04 192 THR A O 1
ATOM 1534 N N . LYS A 1 193 ? 69.012 86.182 65.212 1.00 41.68 193 LYS A N 1
ATOM 1535 C CA . LYS A 1 193 ? 69.496 85.126 64.339 1.00 40.89 193 LYS A CA 1
ATOM 1536 C C . LYS A 1 193 ? 68.757 85.118 63.007 1.00 47.24 193 LYS A C 1
ATOM 1537 O O . LYS A 1 193 ? 67.523 85.147 62.969 1.00 50.00 193 LYS A O 1
ATOM 1543 N N . SER A 1 194 ? 69.527 85.021 61.917 1.00 47.63 194 SER A N 1
ATOM 1544 C CA . SER A 1 194 ? 69.037 85.097 60.540 1.00 45.97 194 SER A CA 1
ATOM 1545 C C . SER A 1 194 ? 67.547 84.855 60.347 1.00 48.83 194 SER A C 1
ATOM 1546 O O . SER A 1 194 ? 66.809 85.779 59.987 1.00 61.88 194 SER A O 1
ATOM 1549 N N . GLY A 1 195 ? 67.080 83.636 60.533 1.00 42.54 195 GLY A N 1
ATOM 1550 C CA . GLY A 1 195 ? 65.744 83.449 60.007 1.00 48.39 195 GLY A CA 1
ATOM 1551 C C . GLY A 1 195 ? 64.605 83.626 60.984 1.00 48.38 195 GLY A C 1
ATOM 1552 O O . GLY A 1 195 ? 63.460 83.337 60.622 1.00 47.66 195 GLY A O 1
ATOM 1553 N N . HIS A 1 196 ? 64.877 84.129 62.191 1.00 44.98 196 HIS A N 1
ATOM 1554 C CA . HIS A 1 196 ? 64.019 83.879 63.340 1.00 46.08 196 HIS A CA 1
ATOM 1555 C C . HIS A 1 196 ? 62.882 84.875 63.495 1.00 43.05 196 HIS A C 1
ATOM 1556 O O . HIS A 1 196 ? 61.904 84.554 64.172 1.00 39.06 196 HIS A O 1
ATOM 1563 N N . TYR A 1 197 ? 62.979 86.074 62.919 1.00 41.35 197 TYR A N 1
ATOM 1564 C CA . TYR A 1 197 ? 61.916 87.049 63.138 1.00 34.56 197 TYR A CA 1
ATOM 1565 C C . TYR A 1 197 ? 60.595 86.571 62.544 1.00 46.10 197 TYR A C 1
ATOM 1566 O O . TYR A 1 197 ? 59.548 86.687 63.188 1.00 45.80 197 TYR A O 1
ATOM 1575 N N . GLU A 1 198 ? 60.609 86.020 61.320 1.00 50.45 198 GLU A N 1
ATOM 1576 C CA . GLU A 1 198 ? 59.359 85.542 60.736 1.00 40.57 198 GLU A CA 1
ATOM 1577 C C . GLU A 1 198 ? 58.737 84.477 61.625 1.00 44.80 198 GLU A C 1
ATOM 1578 O O . GLU A 1 198 ? 57.524 84.495 61.878 1.00 46.71 198 GLU A O 1
ATOM 1584 N N . LYS A 1 199 ? 59.564 83.534 62.110 1.00 43.07 199 LYS A N 1
ATOM 1585 C CA . LYS A 1 199 ? 59.069 82.449 62.961 1.00 43.70 199 LYS A CA 1
ATOM 1586 C C . LYS A 1 199 ? 58.575 82.949 64.318 1.00 45.00 199 LYS A C 1
ATOM 1587 O O . LYS A 1 199 ? 57.686 82.322 64.907 1.00 44.57 199 LYS A O 1
ATOM 1593 N N . LEU A 1 200 ? 59.142 84.047 64.849 1.00 43.88 200 LEU A N 1
ATOM 1594 C CA . LEU A 1 200 ? 58.642 84.607 66.107 1.00 42.00 200 LEU A CA 1
ATOM 1595 C C . LEU A 1 200 ? 57.362 85.379 65.883 1.00 42.92 200 LEU A C 1
ATOM 1596 O O . LEU A 1 200 ? 56.459 85.335 66.726 1.00 43.86 200 LEU A O 1
ATOM 1601 N N . ALA A 1 201 ? 57.285 86.079 64.744 1.00 40.87 201 ALA A N 1
ATOM 1602 C CA . ALA A 1 201 ? 56.136 86.911 64.423 1.00 39.58 201 ALA A CA 1
ATOM 1603 C C . ALA A 1 201 ? 54.899 86.074 64.170 1.00 43.61 201 ALA A C 1
ATOM 1604 O O . ALA A 1 201 ? 53.822 86.394 64.692 1.00 43.96 201 ALA A O 1
ATOM 1606 N N . TYR A 1 202 ? 55.025 85.005 63.362 1.00 44.94 202 TYR A N 1
ATOM 1607 C CA . TYR A 1 202 ? 53.904 84.078 63.202 1.00 47.13 202 TYR A CA 1
ATOM 1608 C C . TYR A 1 202 ? 53.458 83.570 64.553 1.00 49.36 202 TYR A C 1
ATOM 1609 O O . TYR A 1 202 ? 52.266 83.625 64.897 1.00 49.08 202 TYR A O 1
ATOM 1618 N N . LEU A 1 203 ? 54.423 83.111 65.351 1.00 43.52 203 LEU A N 1
ATOM 1619 C CA . LEU A 1 203 ? 54.095 82.474 66.611 1.00 43.74 203 LEU A CA 1
ATOM 1620 C C . LEU A 1 203 ? 53.210 83.392 67.460 1.00 42.71 203 LEU A C 1
ATOM 1621 O O . LEU A 1 203 ? 52.341 82.911 68.187 1.00 42.25 203 LEU A O 1
ATOM 1626 N N . LYS A 1 204 ? 53.371 84.715 67.326 1.00 43.33 204 LYS A N 1
ATOM 1627 C CA . LYS A 1 204 ? 52.451 85.653 67.963 1.00 37.43 204 LYS A CA 1
ATOM 1628 C C . LYS A 1 204 ? 51.034 85.457 67.466 1.00 39.16 204 LYS A C 1
ATOM 1629 O O . LYS A 1 204 ? 50.080 85.515 68.250 1.00 38.35 204 LYS A O 1
ATOM 1635 N N . ALA A 1 205 ? 50.864 85.270 66.158 1.00 42.41 205 ALA A N 1
ATOM 1636 C CA . ALA A 1 205 ? 49.513 85.096 65.635 1.00 46.31 205 ALA A CA 1
ATOM 1637 C C . ALA A 1 205 ? 48.873 83.842 66.215 1.00 43.13 205 ALA A C 1
ATOM 1638 O O . ALA A 1 205 ? 47.719 83.868 66.640 1.00 45.25 205 ALA A O 1
ATOM 1640 N N . LEU A 1 206 ? 49.621 82.749 66.285 1.00 40.00 206 LEU A N 1
ATOM 1641 C CA . LEU A 1 206 ? 49.169 81.592 67.038 1.00 39.52 206 LEU A CA 1
ATOM 1642 C C . LEU A 1 206 ? 48.828 81.924 68.505 1.00 43.48 206 LEU A C 1
ATOM 1643 O O . LEU A 1 206 ? 48.052 81.203 69.133 1.00 45.68 206 LEU A O 1
ATOM 1648 N N . SER A 1 207 ? 49.386 82.988 69.078 1.00 43.78 207 SER A N 1
ATOM 1649 C CA . SER A 1 207 ? 49.052 83.316 70.457 1.00 42.64 207 SER A CA 1
ATOM 1650 C C . SER A 1 207 ? 47.757 84.100 70.557 1.00 44.71 207 SER A C 1
ATOM 1651 O O . SER A 1 207 ? 47.015 83.947 71.535 1.00 46.48 207 SER A O 1
ATOM 1654 N N . LEU A 1 208 ? 47.492 84.972 69.583 1.00 40.51 208 LEU A N 1
ATOM 1655 C CA . LEU A 1 208 ? 46.233 85.705 69.598 1.00 46.02 208 LEU A CA 1
ATOM 1656 C C . LEU A 1 208 ? 45.066 84.757 69.401 1.00 46.52 208 LEU A C 1
ATOM 1657 O O . LEU A 1 208 ? 44.069 84.819 70.131 1.00 48.45 208 LEU A O 1
ATOM 1662 N N . VAL A 1 209 ? 45.207 83.830 68.463 1.00 43.69 209 VAL A N 1
ATOM 1663 C CA . VAL A 1 209 ? 44.098 82.974 68.089 1.00 42.42 209 VAL A CA 1
ATOM 1664 C C . VAL A 1 209 ? 43.775 81.979 69.200 1.00 48.97 209 VAL A C 1
ATOM 1665 O O . VAL A 1 209 ? 42.603 81.647 69.425 1.00 51.78 209 VAL A O 1
ATOM 1669 N N . ALA A 1 210 ? 44.791 81.494 69.924 1.00 44.03 210 ALA A N 1
ATOM 1670 C CA . ALA A 1 210 ? 44.503 80.739 71.142 1.00 43.11 210 ALA A CA 1
ATOM 1671 C C . ALA A 1 210 ? 43.714 81.588 72.126 1.00 49.80 210 ALA A C 1
ATOM 1672 O O . ALA A 1 210 ? 42.786 81.100 72.789 1.00 43.81 210 ALA A O 1
ATOM 1674 N N . GLU A 1 211 ? 44.089 82.869 72.234 1.00 48.07 211 GLU A N 1
ATOM 1675 C CA . GLU A 1 211 ? 43.423 83.787 73.145 1.00 47.26 211 GLU A CA 1
ATOM 1676 C C . GLU A 1 211 ? 41.989 84.034 72.702 1.00 52.73 211 GLU A C 1
ATOM 1677 O O . GLU A 1 211 ? 41.069 84.073 73.532 1.00 52.14 211 GLU A O 1
ATOM 1683 N N . GLY A 1 212 ? 41.784 84.181 71.389 1.00 49.70 212 GLY A N 1
ATOM 1684 C CA . GLY A 1 212 ? 40.456 84.413 70.848 1.00 48.04 212 GLY A CA 1
ATOM 1685 C C . GLY A 1 212 ? 39.486 83.273 71.077 1.00 49.88 212 GLY A C 1
ATOM 1686 O O . GLY A 1 212 ? 38.304 83.509 71.325 1.00 53.76 212 GLY A O 1
ATOM 1687 N N . ILE A 1 213 ? 39.959 82.031 71.007 1.00 49.57 213 ILE A N 1
ATOM 1688 C CA . ILE A 1 213 ? 39.085 80.890 71.259 1.00 45.99 213 ILE A CA 1
ATOM 1689 C C . ILE A 1 213 ? 38.660 80.850 72.724 1.00 48.40 213 ILE A C 1
ATOM 1690 O O . ILE A 1 213 ? 37.469 80.749 73.035 1.00 47.85 213 ILE A O 1
ATOM 1695 N N . ILE A 1 214 ? 39.626 80.907 73.641 1.00 50.88 214 ILE A N 1
ATOM 1696 C CA . ILE A 1 214 ? 39.381 81.126 75.067 1.00 54.08 214 ILE A CA 1
ATOM 1697 C C . ILE A 1 214 ? 38.232 82.097 75.301 1.00 47.60 214 ILE A C 1
ATOM 1698 O O . ILE A 1 214 ? 37.227 81.755 75.929 1.00 44.79 214 ILE A O 1
ATOM 1703 N N . ILE A 1 215 ? 38.409 83.326 74.830 1.00 47.72 215 ILE A N 1
ATOM 1704 C CA . ILE A 1 215 ? 37.442 84.407 74.971 1.00 47.18 215 ILE A CA 1
ATOM 1705 C C . ILE A 1 215 ? 36.063 83.887 74.616 1.00 45.46 215 ILE A C 1
ATOM 1706 O O . ILE A 1 215 ? 35.161 83.828 75.457 1.00 45.57 215 ILE A O 1
ATOM 1711 N N . LEU A 1 216 ? 35.905 83.502 73.356 1.00 51.64 216 LEU A N 1
ATOM 1712 C CA . LEU A 1 216 ? 34.628 83.030 72.847 1.00 51.78 216 LEU A CA 1
ATOM 1713 C C . LEU A 1 216 ? 33.983 82.049 73.819 1.00 52.21 216 LEU A C 1
ATOM 1714 O O . LEU A 1 216 ? 32.868 82.275 74.294 1.00 53.19 216 LEU A O 1
ATOM 1719 N N . SER A 1 217 ? 34.703 80.977 74.168 1.00 52.84 217 SER A N 1
ATOM 1720 C CA . SER A 1 217 ? 34.081 79.872 74.897 1.00 54.43 217 SER A CA 1
ATOM 1721 C C . SER A 1 217 ? 33.537 80.308 76.258 1.00 53.44 217 SER A C 1
ATOM 1722 O O . SER A 1 217 ? 32.570 79.722 76.764 1.00 50.91 217 SER A O 1
ATOM 1725 N N . LYS A 1 218 ? 34.142 81.322 76.870 1.00 55.19 218 LYS A N 1
ATOM 1726 C CA . LYS A 1 218 ? 33.656 81.797 78.162 1.00 55.79 218 LYS A CA 1
ATOM 1727 C C . LYS A 1 218 ? 32.426 82.699 78.018 1.00 56.85 218 LYS A C 1
ATOM 1728 O O . LYS A 1 218 ? 31.455 82.557 78.772 1.00 51.89 218 LYS A O 1
ATOM 1734 N N . ARG A 1 219 ? 32.419 83.597 77.029 1.00 57.07 219 ARG A N 1
ATOM 1735 C CA . ARG A 1 219 ? 31.187 84.300 76.711 1.00 52.43 219 ARG A CA 1
ATOM 1736 C C . ARG A 1 219 ? 30.045 83.320 76.482 1.00 54.80 219 ARG A C 1
ATOM 1737 O O . ARG A 1 219 ? 28.878 83.654 76.707 1.00 60.31 219 ARG A O 1
ATOM 1745 N N . TYR A 1 220 ? 30.342 82.117 76.011 1.00 48.37 220 TYR A N 1
ATOM 1746 C CA . TYR A 1 220 ? 29.258 81.171 75.809 1.00 58.14 220 TYR A CA 1
ATOM 1747 C C . TYR A 1 220 ? 28.692 80.691 77.141 1.00 60.19 220 TYR A C 1
ATOM 1748 O O . TYR A 1 220 ? 27.478 80.754 77.358 1.00 65.91 220 TYR A O 1
ATOM 1757 N N . ALA A 1 221 ? 29.541 80.226 78.057 1.00 54.92 221 ALA A N 1
ATOM 1758 C CA . ALA A 1 221 ? 29.029 79.869 79.376 1.00 55.63 221 ALA A CA 1
ATOM 1759 C C . ALA A 1 221 ? 28.269 81.040 79.982 1.00 58.58 221 ALA A C 1
ATOM 1760 O O . ALA A 1 221 ? 27.151 80.884 80.486 1.00 57.68 221 ALA A O 1
ATOM 1762 N N . LYS A 1 222 ? 28.856 82.236 79.907 1.00 60.80 222 LYS A N 1
ATOM 1763 C CA . LYS A 1 222 ? 28.207 83.428 80.448 1.00 62.24 222 LYS A CA 1
ATOM 1764 C C . LYS A 1 222 ? 26.744 83.525 80.007 1.00 63.65 222 LYS A C 1
ATOM 1765 O O . LYS A 1 222 ? 25.841 83.715 80.832 1.00 61.59 222 LYS A O 1
ATOM 1771 N N . GLU A 1 223 ? 26.493 83.402 78.703 1.00 63.52 223 GLU A N 1
ATOM 1772 C CA . GLU A 1 223 ? 25.121 83.382 78.214 1.00 56.48 223 GLU A CA 1
ATOM 1773 C C . GLU A 1 223 ? 24.308 82.274 78.860 1.00 63.59 223 GLU A C 1
ATOM 1774 O O . GLU A 1 223 ? 23.097 82.438 79.051 1.00 67.96 223 GLU A O 1
ATOM 1780 N N . ALA A 1 224 ? 24.941 81.134 79.180 1.00 61.39 224 ALA A N 1
ATOM 1781 C CA . ALA A 1 224 ? 24.227 79.986 79.736 1.00 60.19 224 ALA A CA 1
ATOM 1782 C C . ALA A 1 224 ? 23.915 80.137 81.215 1.00 63.86 224 ALA A C 1
ATOM 1783 O O . ALA A 1 224 ? 23.020 79.455 81.719 1.00 66.31 224 ALA A O 1
ATOM 1785 N N . LYS A 1 225 ? 24.641 81.000 81.922 1.00 71.02 225 LYS A N 1
ATOM 1786 C CA . LYS A 1 225 ? 24.215 81.405 83.257 1.00 68.53 225 LYS A CA 1
ATOM 1787 C C . LYS A 1 225 ? 23.057 82.403 83.159 1.00 68.86 225 LYS A C 1
ATOM 1788 O O . LYS A 1 225 ? 22.012 82.237 83.803 1.00 70.06 225 LYS A O 1
ATOM 1794 N N . ARG A 1 226 ? 23.208 83.425 82.313 1.00 63.86 226 ARG A N 1
ATOM 1795 C CA . ARG A 1 226 ? 22.100 84.332 82.036 1.00 65.28 226 ARG A CA 1
ATOM 1796 C C . ARG A 1 226 ? 20.801 83.573 81.726 1.00 73.13 226 ARG A C 1
ATOM 1797 O O . ARG A 1 226 ? 19.738 83.910 82.259 1.00 75.51 226 ARG A O 1
ATOM 1805 N N . LEU A 1 227 ? 20.857 82.543 80.865 1.00 71.08 227 LEU A N 1
ATOM 1806 C CA . LEU A 1 227 ? 19.637 81.782 80.576 1.00 71.51 227 LEU A CA 1
ATOM 1807 C C . LEU A 1 227 ? 19.130 81.029 81.801 1.00 71.14 227 LEU A C 1
ATOM 1808 O O . LEU A 1 227 ? 17.914 80.873 81.974 1.00 71.23 227 LEU A O 1
ATOM 1813 N N . ALA A 1 228 ? 20.035 80.531 82.644 1.00 68.07 228 ALA A N 1
ATOM 1814 C CA . ALA A 1 228 ? 19.609 79.914 83.893 1.00 71.39 228 ALA A CA 1
ATOM 1815 C C . ALA A 1 228 ? 18.814 80.903 84.738 1.00 77.32 228 ALA A C 1
ATOM 1816 O O . ALA A 1 228 ? 17.606 80.730 84.947 1.00 80.39 228 ALA A O 1
ATOM 1818 N N . GLN A 1 229 ? 19.471 81.975 85.206 1.00 72.52 229 GLN A N 1
ATOM 1819 C CA . GLN A 1 229 ? 18.877 82.893 86.181 1.00 71.84 229 GLN A CA 1
ATOM 1820 C C . GLN A 1 229 ? 17.656 83.639 85.651 1.00 77.69 229 GLN A C 1
ATOM 1821 O O . GLN A 1 229 ? 17.345 84.740 86.124 1.00 82.51 229 GLN A O 1
ATOM 1827 N N . LEU A 1 230 ? 16.981 83.055 84.652 1.00 73.69 230 LEU A N 1
ATOM 1828 C CA . LEU A 1 230 ? 15.684 83.504 84.164 1.00 69.05 230 LEU A CA 1
ATOM 1829 C C . LEU A 1 230 ? 14.842 82.297 83.805 1.00 71.07 230 LEU A C 1
ATOM 1830 O O . LEU A 1 230 ? 13.832 82.435 83.102 1.00 71.07 230 LEU A O 1
ATOM 1835 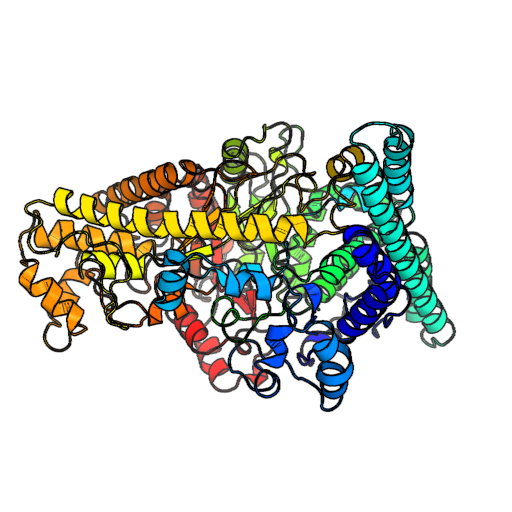N N . GLU A 1 231 ? 15.265 81.117 84.228 1.00 73.89 231 GLU A N 1
ATOM 1836 C CA . GLU A 1 231 ? 14.673 79.870 83.771 1.00 79.46 231 GLU A CA 1
ATOM 1837 C C . GLU A 1 231 ? 13.623 79.408 84.767 1.00 79.41 231 GLU A C 1
ATOM 1838 O O . GLU A 1 231 ? 13.921 79.232 85.956 1.00 73.88 231 GLU A O 1
ATOM 1844 N N . THR A 1 232 ? 12.397 79.214 84.271 1.00 77.05 232 THR A N 1
ATOM 1845 C CA . THR A 1 232 ? 11.335 78.620 85.072 1.00 72.21 232 THR A CA 1
ATOM 1846 C C . THR A 1 232 ? 11.525 77.106 85.194 1.00 74.94 232 THR A C 1
ATOM 1847 O O . THR A 1 232 ? 11.654 76.570 86.302 1.00 65.95 232 THR A O 1
ATOM 1851 N N . ASP A 1 233 ? 11.595 76.407 84.059 1.00 76.49 233 ASP A N 1
ATOM 1852 C CA . ASP A 1 233 ? 11.749 74.956 84.066 1.00 67.50 233 ASP A CA 1
ATOM 1853 C C . ASP A 1 233 ? 12.927 74.506 84.913 1.00 74.52 233 ASP A C 1
ATOM 1854 O O . ASP A 1 233 ? 14.087 74.803 84.595 1.00 72.48 233 ASP A O 1
ATOM 1859 N N . SER A 1 234 ? 12.609 73.766 85.984 1.00 81.55 234 SER A N 1
ATOM 1860 C CA . SER A 1 234 ? 13.629 73.151 86.831 1.00 81.50 234 SER A CA 1
ATOM 1861 C C . SER A 1 234 ? 14.712 72.491 85.981 1.00 79.12 234 SER A C 1
ATOM 1862 O O . SER A 1 234 ? 15.906 72.786 86.128 1.00 82.10 234 SER A O 1
ATOM 1865 N N . LYS A 1 235 ? 14.299 71.591 85.083 1.00 71.72 235 LYS A N 1
ATOM 1866 C CA . LYS A 1 235 ? 15.176 70.882 84.160 1.00 70.18 235 LYS A CA 1
ATOM 1867 C C . LYS A 1 235 ? 16.061 71.814 83.344 1.00 68.20 235 LYS A C 1
ATOM 1868 O O . LYS A 1 235 ? 17.282 71.867 83.540 1.00 60.21 235 LYS A O 1
ATOM 1874 N N . ARG A 1 236 ? 15.434 72.536 82.406 1.00 65.51 236 ARG A N 1
ATOM 1875 C CA . ARG A 1 236 ? 16.158 73.358 81.447 1.00 59.02 236 ARG A CA 1
ATOM 1876 C C . ARG A 1 236 ? 16.987 74.425 82.124 1.00 71.43 236 ARG A C 1
ATOM 1877 O O . ARG A 1 236 ? 17.875 74.998 81.486 1.00 70.83 236 ARG A O 1
ATOM 1885 N N . LYS A 1 237 ? 16.709 74.723 83.394 1.00 73.65 237 LYS A N 1
ATOM 1886 C CA . LYS A 1 237 ? 17.646 75.528 84.163 1.00 68.65 237 LYS A CA 1
ATOM 1887 C C . LYS A 1 237 ? 18.879 74.712 84.528 1.00 65.42 237 LYS A C 1
ATOM 1888 O O . LYS A 1 237 ? 20.010 75.139 84.282 1.00 65.13 237 LYS A O 1
ATOM 1894 N N . LYS A 1 238 ? 18.685 73.521 85.099 1.00 69.10 238 LYS A N 1
ATOM 1895 C CA . LYS A 1 238 ? 19.838 72.717 85.504 1.00 73.84 238 LYS A CA 1
ATOM 1896 C C . LYS A 1 238 ? 20.669 72.209 84.325 1.00 73.19 238 LYS A C 1
ATOM 1897 O O . LYS A 1 238 ? 21.800 71.751 84.541 1.00 68.60 238 LYS A O 1
ATOM 1903 N N . GLU A 1 239 ? 20.142 72.255 83.091 1.00 70.11 239 GLU A N 1
ATOM 1904 C CA . GLU A 1 239 ? 20.974 71.926 81.934 1.00 61.67 239 GLU A CA 1
ATOM 1905 C C . GLU A 1 239 ? 21.816 73.113 81.498 1.00 56.52 239 GLU A C 1
ATOM 1906 O O . GLU A 1 239 ? 22.957 72.934 81.072 1.00 51.13 239 GLU A O 1
ATOM 1912 N N . LEU A 1 240 ? 21.234 74.319 81.549 1.00 63.12 240 LEU A N 1
ATOM 1913 C CA . LEU A 1 240 ? 21.984 75.561 81.358 1.00 63.89 240 LEU A CA 1
ATOM 1914 C C . LEU A 1 240 ? 23.205 75.652 82.284 1.00 67.98 240 LEU A C 1
ATOM 1915 O O . LEU A 1 240 ? 24.290 76.089 81.866 1.00 58.97 240 LEU A O 1
ATOM 1920 N N . GLU A 1 241 ? 23.040 75.274 83.558 1.00 63.97 241 GLU A N 1
ATOM 1921 C CA . GLU A 1 241 ? 24.144 75.374 84.503 1.00 61.16 241 GLU A CA 1
ATOM 1922 C C . GLU A 1 241 ? 25.282 74.411 84.155 1.00 59.33 241 GLU A C 1
ATOM 1923 O O . GLU A 1 241 ? 26.445 74.692 84.460 1.00 60.17 241 GLU A O 1
ATOM 1929 N N . ILE A 1 242 ? 24.974 73.275 83.527 1.00 61.57 242 ILE A N 1
ATOM 1930 C CA . ILE A 1 242 ? 26.018 72.344 83.117 1.00 54.87 242 ILE A CA 1
ATOM 1931 C C . ILE A 1 242 ? 26.601 72.751 81.766 1.00 60.78 242 ILE A C 1
ATOM 1932 O O . ILE A 1 242 ? 27.763 72.457 81.473 1.00 63.92 242 ILE A O 1
ATOM 1937 N N . ILE A 1 243 ? 25.812 73.429 80.927 1.00 62.44 243 ILE A N 1
ATOM 1938 C CA . ILE A 1 243 ? 26.326 74.028 79.697 1.00 59.18 243 ILE A CA 1
ATOM 1939 C C . ILE A 1 243 ? 27.299 75.154 80.033 1.00 59.44 243 ILE A C 1
ATOM 1940 O O . ILE A 1 243 ? 28.233 75.430 79.269 1.00 60.49 243 ILE A O 1
ATOM 1945 N N . ALA A 1 244 ? 27.124 75.807 81.180 1.00 57.35 244 ALA A N 1
ATOM 1946 C CA . ALA A 1 244 ? 28.146 76.743 81.636 1.00 59.76 244 ALA A CA 1
ATOM 1947 C C . ALA A 1 244 ? 29.313 76.018 82.303 1.00 59.00 244 ALA A C 1
ATOM 1948 O O . ALA A 1 244 ? 30.473 76.366 82.055 1.00 61.70 244 ALA A O 1
ATOM 1950 N N . LYS A 1 245 ? 29.047 75.007 83.148 1.00 56.85 245 LYS A N 1
ATOM 1951 C CA . LYS A 1 245 ? 30.165 74.322 83.796 1.00 65.36 245 LYS A CA 1
ATOM 1952 C C . LYS A 1 245 ? 31.111 73.746 82.758 1.00 66.20 245 LYS A C 1
ATOM 1953 O O . LYS A 1 245 ? 32.321 73.654 83.007 1.00 65.77 245 LYS A O 1
ATOM 1959 N N . THR A 1 246 ? 30.569 73.345 81.599 1.00 64.20 246 THR A N 1
ATOM 1960 C CA . THR A 1 246 ? 31.355 72.851 80.475 1.00 60.80 246 THR A CA 1
ATOM 1961 C C . THR A 1 246 ? 32.053 74.029 79.808 1.00 61.47 246 THR A C 1
ATOM 1962 O O . THR A 1 246 ? 33.269 74.202 79.956 1.00 64.07 246 THR A O 1
ATOM 1966 N N . CYS A 1 247 ? 31.288 74.867 79.096 1.00 54.21 247 CYS A N 1
ATOM 1967 C CA . CYS A 1 247 ? 31.837 75.967 78.310 1.00 48.32 247 CYS A CA 1
ATOM 1968 C C . CYS A 1 247 ? 32.911 76.763 79.032 1.00 56.04 247 CYS A C 1
ATOM 1969 O O . CYS A 1 247 ? 33.538 77.634 78.430 1.00 61.58 247 CYS A O 1
ATOM 1972 N N . ASP A 1 248 ? 33.097 76.522 80.324 1.00 61.50 248 ASP A N 1
ATOM 1973 C CA . ASP A 1 248 ? 34.132 77.199 81.093 1.00 60.96 248 ASP A CA 1
ATOM 1974 C C . ASP A 1 248 ? 35.462 76.478 81.000 1.00 62.56 248 ASP A C 1
ATOM 1975 O O . ASP A 1 248 ? 36.521 77.117 81.082 1.00 65.95 248 ASP A O 1
ATOM 1980 N N . ARG A 1 249 ? 35.403 75.159 80.826 1.00 59.08 249 ARG A N 1
ATOM 1981 C CA . ARG A 1 249 ? 36.549 74.271 80.716 1.00 53.27 249 ARG A CA 1
ATOM 1982 C C . ARG A 1 249 ? 36.834 74.042 79.240 1.00 57.31 249 ARG A C 1
ATOM 1983 O O . ARG A 1 249 ? 37.713 74.692 78.682 1.00 57.61 249 ARG A O 1
ATOM 1991 N N . VAL A 1 250 ? 36.087 73.144 78.602 1.00 63.86 250 VAL A N 1
ATOM 1992 C CA . VAL A 1 250 ? 36.108 72.948 77.150 1.00 57.27 250 VAL A CA 1
ATOM 1993 C C . VAL A 1 250 ? 37.417 73.369 76.484 1.00 70.47 250 VAL A C 1
ATOM 1994 O O . VAL A 1 250 ? 38.416 72.690 76.767 1.00 80.07 250 VAL A O 1
ATOM 1998 N N . PRO A 1 251 ? 37.538 74.362 75.584 1.00 62.71 251 PRO A N 1
ATOM 1999 C CA . PRO A 1 251 ? 38.850 74.465 74.935 1.00 58.92 251 PRO A CA 1
ATOM 2000 C C . PRO A 1 251 ? 39.975 74.863 75.890 1.00 55.28 251 PRO A C 1
ATOM 2001 O O . PRO A 1 251 ? 41.021 74.202 75.879 1.00 59.07 251 PRO A O 1
ATOM 2005 N N . GLU A 1 252 ? 39.796 75.862 76.760 1.00 54.92 252 GLU A N 1
ATOM 2006 C CA . GLU A 1 252 ? 40.923 76.272 77.592 1.00 53.42 252 GLU A CA 1
ATOM 2007 C C . GLU A 1 252 ? 41.635 75.083 78.209 1.00 51.78 252 GLU A C 1
ATOM 2008 O O . GLU A 1 252 ? 42.863 74.994 78.148 1.00 52.67 252 GLU A O 1
ATOM 2014 N N . LYS A 1 253 ? 40.887 74.178 78.841 1.00 47.70 253 LYS A N 1
ATOM 2015 C CA . LYS A 1 253 ? 41.527 73.053 79.515 1.00 56.03 253 LYS A CA 1
ATOM 2016 C C . LYS A 1 253 ? 41.133 71.718 78.893 1.00 55.50 253 LYS A C 1
ATOM 2017 O O . LYS A 1 253 ? 40.295 71.673 77.991 1.00 57.91 253 LYS A O 1
ATOM 2023 N N . PRO A 1 254 ? 41.728 70.612 79.321 1.00 52.21 254 PRO A N 1
ATOM 2024 C CA . PRO A 1 254 ? 41.411 69.329 78.688 1.00 54.32 254 PRO A CA 1
ATOM 2025 C C . PRO A 1 254 ? 40.034 68.810 79.081 1.00 53.65 254 PRO A C 1
ATOM 2026 O O . PRO A 1 254 ? 39.608 68.933 80.228 1.00 53.45 254 PRO A O 1
ATOM 2030 N N . ALA A 1 255 ? 39.339 68.223 78.108 1.00 53.05 255 ALA A N 1
ATOM 2031 C CA . ALA A 1 255 ? 38.084 67.539 78.384 1.00 54.67 255 ALA A CA 1
ATOM 2032 C C . ALA A 1 255 ? 38.225 66.621 79.591 1.00 53.37 255 ALA A C 1
ATOM 2033 O O . ALA A 1 255 ? 39.309 66.121 79.883 1.00 69.67 255 ALA A O 1
ATOM 2035 N N . ARG A 1 256 ? 37.122 66.389 80.299 1.00 52.06 256 ARG A N 1
ATOM 2036 C CA . ARG A 1 256 ? 37.083 65.372 81.349 1.00 59.49 256 ARG A CA 1
ATOM 2037 C C . ARG A 1 256 ? 35.882 64.445 81.269 1.00 63.02 256 ARG A C 1
ATOM 2038 O O . ARG A 1 256 ? 35.945 63.324 81.798 1.00 57.96 256 ARG A O 1
ATOM 2046 N N . THR A 1 257 ? 34.810 64.856 80.617 1.00 63.02 257 THR A N 1
ATOM 2047 C CA . THR A 1 257 ? 33.634 64.035 80.465 1.00 62.10 257 THR A CA 1
ATOM 2048 C C . THR A 1 257 ? 33.226 64.029 79.009 1.00 60.27 257 THR A C 1
ATOM 2049 O O . THR A 1 257 ? 33.627 64.894 78.227 1.00 54.49 257 THR A O 1
ATOM 2053 N N . PHE A 1 258 ? 32.395 63.042 78.670 1.00 66.36 258 PHE A N 1
ATOM 2054 C CA . PHE A 1 258 ? 31.826 62.966 77.332 1.00 61.87 258 PHE A CA 1
ATOM 2055 C C . PHE A 1 258 ? 31.272 64.318 76.885 1.00 63.72 258 PHE A C 1
ATOM 2056 O O . PHE A 1 258 ? 31.695 64.871 75.860 1.00 55.05 258 PHE A O 1
ATOM 2064 N N . ARG A 1 259 ? 30.315 64.864 77.649 1.00 65.88 259 ARG A N 1
ATOM 2065 C CA . ARG A 1 259 ? 29.851 66.229 77.406 1.00 62.93 259 ARG A CA 1
ATOM 2066 C C . ARG A 1 259 ? 31.004 67.148 77.020 1.00 62.12 259 ARG A C 1
ATOM 2067 O O . ARG A 1 259 ? 30.966 67.820 75.985 1.00 60.99 259 ARG A O 1
ATOM 2075 N N . GLU A 1 260 ? 32.053 67.168 77.842 1.00 60.12 260 GLU A N 1
ATOM 2076 C CA . GLU A 1 260 ? 33.123 68.143 77.691 1.00 59.95 260 GLU A CA 1
ATOM 2077 C C . GLU A 1 260 ? 34.033 67.857 76.494 1.00 60.10 260 GLU A C 1
ATOM 2078 O O . GLU A 1 260 ? 34.698 68.780 76.004 1.00 52.36 260 GLU A O 1
ATOM 2084 N N . ALA A 1 261 ? 34.045 66.619 75.981 1.00 59.48 261 ALA A N 1
ATOM 2085 C CA . ALA A 1 261 ? 34.722 66.356 74.712 1.00 56.74 261 ALA A CA 1
ATOM 2086 C C . ALA A 1 261 ? 33.921 66.907 73.530 1.00 57.06 261 ALA A C 1
ATOM 2087 O O . ALA A 1 261 ? 34.452 67.654 72.705 1.00 61.29 261 ALA A O 1
ATOM 2089 N N . LEU A 1 262 ? 32.638 66.561 73.430 1.00 49.98 262 LEU A N 1
ATOM 2090 C CA . LEU A 1 262 ? 31.844 67.059 72.317 1.00 44.80 262 LEU A CA 1
ATOM 2091 C C . LEU A 1 262 ? 31.804 68.585 72.247 1.00 53.51 262 LEU A C 1
ATOM 2092 O O . LEU A 1 262 ? 31.548 69.136 71.172 1.00 53.21 262 LEU A O 1
ATOM 2097 N N . GLN A 1 263 ? 32.015 69.291 73.359 1.00 54.99 263 GLN A N 1
ATOM 2098 C CA . GLN A 1 263 ? 32.018 70.741 73.244 1.00 52.77 263 GLN A CA 1
ATOM 2099 C C . GLN A 1 263 ? 33.395 71.270 72.853 1.00 52.75 263 GLN A C 1
ATOM 2100 O O . GLN A 1 263 ? 33.480 72.197 72.040 1.00 48.35 263 GLN A O 1
ATOM 2106 N N . SER A 1 264 ? 34.475 70.705 73.410 1.00 52.45 264 SER A N 1
ATOM 2107 C CA . SER A 1 264 ? 35.815 70.892 72.842 1.00 54.86 264 SER A CA 1
ATOM 2108 C C . SER A 1 264 ? 35.776 70.811 71.320 1.00 52.42 264 SER A C 1
ATOM 2109 O O . SER A 1 264 ? 36.019 71.804 70.627 1.00 50.31 264 SER A O 1
ATOM 2112 N N . LEU A 1 265 ? 35.491 69.617 70.798 1.00 51.51 265 LEU A N 1
ATOM 2113 C CA . LEU A 1 265 ? 35.404 69.389 69.366 1.00 47.70 265 LEU A CA 1
ATOM 2114 C C . LEU A 1 265 ? 34.630 70.517 68.695 1.00 52.07 265 LEU A C 1
ATOM 2115 O O . LEU A 1 265 ? 35.231 71.393 68.061 1.00 49.80 265 LEU A O 1
ATOM 2120 N N . TYR A 1 266 ? 33.301 70.524 68.841 1.00 50.81 266 TYR A N 1
ATOM 2121 C CA . TYR A 1 266 ? 32.500 71.431 68.022 1.00 54.41 266 TYR A CA 1
ATOM 2122 C C . TYR A 1 266 ? 32.895 72.891 68.239 1.00 55.01 266 TYR A C 1
ATOM 2123 O O . TYR A 1 266 ? 32.881 73.694 67.293 1.00 51.88 266 TYR A O 1
ATOM 2132 N N . PHE A 1 267 ? 33.231 73.268 69.473 1.00 50.24 267 PHE A N 1
ATOM 2133 C CA . PHE A 1 267 ? 33.756 74.612 69.662 1.00 49.49 267 PHE A CA 1
ATOM 2134 C C . PHE A 1 267 ? 34.865 74.908 68.653 1.00 54.00 267 PHE A C 1
ATOM 2135 O O . PHE A 1 267 ? 34.792 75.892 67.908 1.00 54.56 267 PHE A O 1
ATOM 2143 N N . TYR A 1 268 ? 35.894 74.047 68.596 1.00 54.00 268 TYR A N 1
ATOM 2144 C CA . TYR A 1 268 ? 36.976 74.242 67.628 1.00 51.41 268 TYR A CA 1
ATOM 2145 C C . TYR A 1 268 ? 36.455 74.193 66.193 1.00 52.82 268 TYR A C 1
ATOM 2146 O O . TYR A 1 268 ? 36.830 75.027 65.354 1.00 45.47 268 TYR A O 1
ATOM 2155 N N . GLN A 1 269 ? 35.573 73.230 65.904 1.00 51.09 269 GLN A N 1
ATOM 2156 C CA . GLN A 1 269 ? 35.020 73.082 64.560 1.00 56.61 269 GLN A CA 1
ATOM 2157 C C . GLN A 1 269 ? 34.522 74.404 63.992 1.00 58.55 269 GLN A C 1
ATOM 2158 O O . GLN A 1 269 ? 34.722 74.689 62.806 1.00 56.46 269 GLN A O 1
ATOM 2164 N N . ILE A 1 270 ? 33.855 75.218 64.813 1.00 58.98 270 ILE A N 1
ATOM 2165 C CA . ILE A 1 270 ? 33.209 76.407 64.268 1.00 55.19 270 ILE A CA 1
ATOM 2166 C C . ILE A 1 270 ? 34.211 77.543 64.108 1.00 54.55 270 ILE A C 1
ATOM 2167 O O . ILE A 1 270 ? 34.039 78.410 63.246 1.00 51.07 270 ILE A O 1
ATOM 2172 N N . CYS A 1 271 ? 35.271 77.563 64.921 1.00 56.09 271 CYS A N 1
ATOM 2173 C CA . CYS A 1 271 ? 36.283 78.599 64.759 1.00 52.17 271 CYS A CA 1
ATOM 2174 C C . CYS A 1 271 ? 36.977 78.452 63.416 1.00 54.16 271 CYS A C 1
ATOM 2175 O O . CYS A 1 271 ? 37.015 79.402 62.628 1.00 56.31 271 CYS A O 1
ATOM 2178 N N . ILE A 1 272 ? 37.494 77.251 63.116 1.00 50.40 272 ILE A N 1
ATOM 2179 C CA . ILE A 1 272 ? 38.137 77.026 61.818 1.00 51.46 272 ILE A CA 1
ATOM 2180 C C . ILE A 1 272 ? 37.195 77.407 60.677 1.00 55.87 272 ILE A C 1
ATOM 2181 O O . ILE A 1 272 ? 37.608 78.029 59.684 1.00 57.12 272 ILE A O 1
ATOM 2186 N N . PHE A 1 273 ? 35.912 77.048 60.793 1.00 57.94 273 PHE A N 1
ATOM 2187 C CA . PHE A 1 273 ? 34.969 77.494 59.775 1.00 55.00 273 PHE A CA 1
ATOM 2188 C C . PHE A 1 273 ? 34.682 78.983 59.912 1.00 55.18 273 PHE A C 1
ATOM 2189 O O . PHE A 1 273 ? 34.202 79.596 58.951 1.00 51.68 273 PHE A O 1
ATOM 2197 N N . MET A 1 274 ? 34.978 79.585 61.079 1.00 55.34 274 MET A N 1
ATOM 2198 C CA . MET A 1 274 ? 34.799 81.027 61.206 1.00 51.29 274 MET A CA 1
ATOM 2199 C C . MET A 1 274 ? 35.773 81.771 60.311 1.00 54.63 274 MET A C 1
ATOM 2200 O O . MET A 1 274 ? 35.393 82.750 59.657 1.00 55.76 274 MET A O 1
ATOM 2205 N N . GLU A 1 275 ? 37.032 81.325 60.249 1.00 49.14 275 GLU A N 1
ATOM 2206 C CA . GLU A 1 275 ? 37.978 82.177 59.549 1.00 49.88 275 GLU A CA 1
ATOM 2207 C C . GLU A 1 275 ? 37.945 81.984 58.042 1.00 56.19 275 GLU A C 1
ATOM 2208 O O . GLU A 1 275 ? 38.169 82.967 57.323 1.00 58.28 275 GLU A O 1
ATOM 2214 N N . GLN A 1 276 ? 37.621 80.783 57.517 1.00 55.56 276 GLN A N 1
ATOM 2215 C CA . GLN A 1 276 ? 37.663 80.658 56.061 1.00 56.53 276 GLN A CA 1
ATOM 2216 C C . GLN A 1 276 ? 36.470 80.014 55.364 1.00 62.65 276 GLN A C 1
ATOM 2217 O O . GLN A 1 276 ? 36.298 80.283 54.166 1.00 71.81 276 GLN A O 1
ATOM 2223 N N . ASN A 1 277 ? 35.661 79.174 55.995 1.00 56.00 277 ASN A N 1
ATOM 2224 C CA . ASN A 1 277 ? 34.427 78.765 55.308 1.00 63.81 277 ASN A CA 1
ATOM 2225 C C . ASN A 1 277 ? 34.644 77.734 54.196 1.00 60.19 277 ASN A C 1
ATOM 2226 O O . ASN A 1 277 ? 33.807 77.577 53.300 1.00 66.96 277 ASN A O 1
ATOM 2231 N N . ALA A 1 278 ? 35.718 76.966 54.235 1.00 54.15 278 ALA A N 1
ATOM 2232 C CA . ALA A 1 278 ? 35.934 76.023 53.149 1.00 57.39 278 ALA A CA 1
ATOM 2233 C C . ALA A 1 278 ? 34.999 74.810 53.241 1.00 58.50 278 ALA A C 1
ATOM 2234 O O . ALA A 1 278 ? 34.387 74.520 54.280 1.00 53.89 278 ALA A O 1
ATOM 2236 N N . ALA A 1 279 ? 34.916 74.081 52.129 1.00 54.17 279 ALA A N 1
ATOM 2237 C CA . ALA A 1 279 ? 34.187 72.825 52.109 1.00 50.57 279 ALA A CA 1
ATOM 2238 C C . ALA A 1 279 ? 35.011 71.715 52.732 1.00 50.51 279 ALA A C 1
ATOM 2239 O O . ALA A 1 279 ? 36.220 71.641 52.531 1.00 52.15 279 ALA A O 1
ATOM 2241 N N . SER A 1 280 ? 34.353 70.843 53.486 1.00 54.33 280 SER A N 1
ATOM 2242 C CA . SER A 1 280 ? 34.981 69.589 53.898 1.00 53.37 280 SER A CA 1
ATOM 2243 C C . SER A 1 280 ? 35.979 69.726 55.049 1.00 58.04 280 SER A C 1
ATOM 2244 O O . SER A 1 280 ? 37.122 69.258 54.958 1.00 52.51 280 SER A O 1
ATOM 2247 N N . TYR A 1 281 ? 35.550 70.350 56.146 1.00 60.36 281 TYR A N 1
ATOM 2248 C CA . TYR A 1 281 ? 36.264 70.254 57.416 1.00 51.74 281 TYR A CA 1
ATOM 2249 C C . TYR A 1 281 ? 35.769 68.977 58.085 1.00 50.29 281 TYR A C 1
ATOM 2250 O O . TYR A 1 281 ? 34.746 68.970 58.766 1.00 49.97 281 TYR A O 1
ATOM 2259 N N . ASN A 1 282 ? 36.485 67.875 57.887 1.00 45.16 282 ASN A N 1
ATOM 2260 C CA . ASN A 1 282 ? 35.995 66.573 58.337 1.00 45.75 282 ASN A CA 1
ATOM 2261 C C . ASN A 1 282 ? 36.395 66.293 59.783 1.00 44.93 282 ASN A C 1
ATOM 2262 O O . ASN A 1 282 ? 37.585 66.184 60.076 1.00 45.43 282 ASN A O 1
ATOM 2267 N N . PRO A 1 283 ? 35.457 66.150 60.706 1.00 47.48 283 PRO A N 1
ATOM 2268 C CA . PRO A 1 283 ? 35.852 65.821 62.073 1.00 46.16 283 PRO A CA 1
ATOM 2269 C C . PRO A 1 283 ? 36.478 64.456 62.192 1.00 47.13 283 PRO A C 1
ATOM 2270 O O . PRO A 1 283 ? 37.135 64.201 63.204 1.00 56.16 283 PRO A O 1
ATOM 2274 N N . GLY A 1 284 ? 36.281 63.559 61.219 1.00 43.66 284 GLY A N 1
ATOM 2275 C CA . GLY A 1 284 ? 37.120 62.364 61.096 1.00 45.60 284 GLY A CA 1
ATOM 2276 C C . GLY A 1 284 ? 36.739 61.186 61.990 1.00 46.14 284 GLY A C 1
ATOM 2277 O O . GLY A 1 284 ? 35.577 60.981 62.342 1.00 46.92 284 GLY A O 1
ATOM 2278 N N . ARG A 1 285 ? 37.751 60.391 62.346 1.00 41.06 285 ARG A N 1
ATOM 2279 C CA . ARG A 1 285 ? 37.576 59.201 63.174 1.00 40.31 285 ARG A CA 1
ATOM 2280 C C . ARG A 1 285 ? 37.029 59.522 64.561 1.00 42.26 285 ARG A C 1
ATOM 2281 O O . ARG A 1 285 ? 37.673 59.279 65.583 1.00 40.87 285 ARG A O 1
ATOM 2289 N N . MET A 1 286 ? 35.807 60.047 64.589 1.00 50.65 286 MET A N 1
ATOM 2290 C CA . MET A 1 286 ? 35.123 60.421 65.819 1.00 45.67 286 MET A CA 1
ATOM 2291 C C . MET A 1 286 ? 34.839 59.241 66.733 1.00 41.41 286 MET A C 1
ATOM 2292 O O . MET A 1 286 ? 34.666 59.449 67.928 1.00 41.62 286 MET A O 1
ATOM 2297 N N . ASP A 1 287 ? 34.754 58.020 66.203 1.00 45.65 287 ASP A N 1
ATOM 2298 C CA . ASP A 1 287 ? 34.490 56.815 67.001 1.00 51.80 287 ASP A CA 1
ATOM 2299 C C . ASP A 1 287 ? 35.724 56.271 67.706 1.00 48.87 287 ASP A C 1
ATOM 2300 O O . ASP A 1 287 ? 35.627 55.306 68.472 1.00 40.31 287 ASP A O 1
ATOM 2305 N N . GLN A 1 288 ? 36.877 56.874 67.474 1.00 56.25 288 GLN A N 1
ATOM 2306 C CA . GLN A 1 288 ? 38.147 56.336 67.927 1.00 53.99 288 GLN A CA 1
ATOM 2307 C C . GLN A 1 288 ? 38.771 57.133 69.053 1.00 53.75 288 GLN A C 1
ATOM 2308 O O . GLN A 1 288 ? 39.282 56.543 70.003 1.00 48.52 288 GLN A O 1
ATOM 2314 N N . TYR A 1 289 ? 38.726 58.465 68.978 1.00 57.22 289 TYR A N 1
ATOM 2315 C CA . TYR A 1 289 ? 39.335 59.267 70.023 1.00 57.89 289 TYR A CA 1
ATOM 2316 C C . TYR A 1 289 ? 38.339 59.711 71.081 1.00 53.84 289 TYR A C 1
ATOM 2317 O O . TYR A 1 289 ? 38.767 60.117 72.165 1.00 59.02 289 TYR A O 1
ATOM 2326 N N . LEU A 1 290 ? 37.036 59.619 70.818 1.00 46.33 290 LEU A N 1
ATOM 2327 C CA . LEU A 1 290 ? 36.056 59.914 71.858 1.00 52.03 290 LEU A CA 1
ATOM 2328 C C . LEU A 1 290 ? 35.752 58.705 72.727 1.00 61.76 290 LEU A C 1
ATOM 2329 O O . LEU A 1 290 ? 35.192 58.870 73.818 1.00 59.47 290 LEU A O 1
ATOM 2334 N N . TYR A 1 291 ? 36.131 57.499 72.283 1.00 64.96 291 TYR A N 1
ATOM 2335 C CA . TYR A 1 291 ? 35.767 56.294 73.027 1.00 59.12 291 TYR A CA 1
ATOM 2336 C C . TYR A 1 291 ? 36.283 56.314 74.462 1.00 55.11 291 TYR A C 1
ATOM 2337 O O . TYR A 1 291 ? 35.505 56.002 75.381 1.00 53.94 291 TYR A O 1
ATOM 2346 N N . PRO A 1 292 ? 37.535 56.672 74.735 1.00 59.68 292 PRO A N 1
ATOM 2347 C CA . PRO A 1 292 ? 38.009 56.658 76.129 1.00 60.82 292 PRO A CA 1
ATOM 2348 C C . PRO A 1 292 ? 37.145 57.468 77.052 1.00 58.44 292 PRO A C 1
ATOM 2349 O O . PRO A 1 292 ? 36.997 57.106 78.223 1.00 59.91 292 PRO A O 1
ATOM 2353 N N . TYR A 1 293 ? 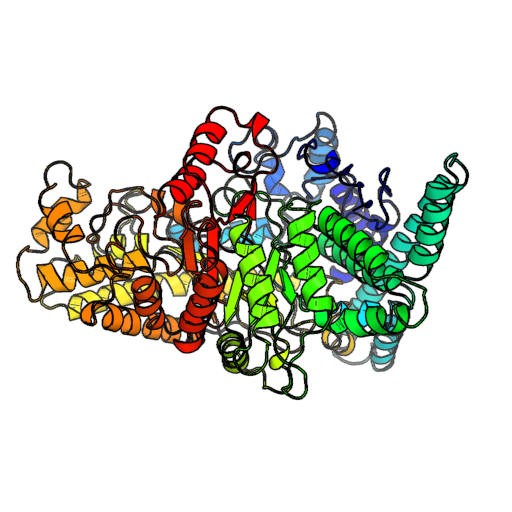36.574 58.567 76.564 1.00 59.07 293 TYR A N 1
ATOM 2354 C CA . TYR A 1 293 ? 35.682 59.350 77.409 1.00 64.61 293 TYR A CA 1
ATOM 2355 C C . TYR A 1 293 ? 34.352 58.628 77.599 1.00 61.70 293 TYR A C 1
ATOM 2356 O O . TYR A 1 293 ? 33.851 58.529 78.724 1.00 63.06 293 TYR A O 1
ATOM 2365 N N . TYR A 1 294 ? 33.795 58.075 76.517 1.00 58.81 294 TYR A N 1
ATOM 2366 C CA . TYR A 1 294 ? 32.572 57.286 76.627 1.00 61.45 294 TYR A CA 1
ATOM 2367 C C . TYR A 1 294 ? 32.736 56.129 77.611 1.00 63.74 294 TYR A C 1
ATOM 2368 O O . TYR A 1 294 ? 31.926 55.967 78.529 1.00 60.89 294 TYR A O 1
ATOM 2377 N N . LYS A 1 295 ? 33.771 55.302 77.431 1.00 66.44 295 LYS A N 1
ATOM 2378 C CA . LYS A 1 295 ? 33.970 54.168 78.330 1.00 66.65 295 LYS A CA 1
ATOM 2379 C C . LYS A 1 295 ? 33.978 54.606 79.800 1.00 66.90 295 LYS A C 1
ATOM 2380 O O . LYS A 1 295 ? 33.106 54.212 80.579 1.00 74.25 295 LYS A O 1
ATOM 2386 N N . SER A 1 296 ? 34.938 55.441 80.200 1.00 64.56 296 SER A N 1
ATOM 2387 C CA . SER A 1 296 ? 35.061 55.785 81.619 1.00 71.97 296 SER A CA 1
ATOM 2388 C C . SER A 1 296 ? 33.828 56.501 82.183 1.00 72.69 296 SER A C 1
ATOM 2389 O O . SER A 1 296 ? 33.600 56.444 83.394 1.00 72.83 296 SER A O 1
ATOM 2392 N N . ASP A 1 297 ? 33.041 57.198 81.349 1.00 70.16 297 ASP A N 1
ATOM 2393 C CA . ASP A 1 297 ? 31.787 57.815 81.804 1.00 67.71 297 ASP A CA 1
ATOM 2394 C C . ASP A 1 297 ? 30.636 56.823 81.961 1.00 71.26 297 ASP A C 1
ATOM 2395 O O . ASP A 1 297 ? 29.681 57.106 82.697 1.00 69.57 297 ASP A O 1
ATOM 2400 N N . ILE A 1 298 ? 30.670 55.701 81.244 1.00 73.76 298 ILE A N 1
ATOM 2401 C CA . ILE A 1 298 ? 29.668 54.664 81.449 1.00 65.79 298 ILE A CA 1
ATOM 2402 C C . ILE A 1 298 ? 29.868 54.013 82.805 1.00 67.94 298 ILE A C 1
ATOM 2403 O O . ILE A 1 298 ? 28.946 53.956 83.629 1.00 66.76 298 ILE A O 1
ATOM 2408 N N . GLU A 1 299 ? 31.089 53.547 83.069 1.00 61.92 299 GLU A N 1
ATOM 2409 C CA . GLU A 1 299 ? 31.404 52.861 84.310 1.00 60.61 299 GLU A CA 1
ATOM 2410 C C . GLU A 1 299 ? 31.638 53.845 85.444 1.00 69.20 299 GLU A C 1
ATOM 2411 O O . GLU A 1 299 ? 32.322 53.523 86.416 1.00 82.23 299 GLU A O 1
ATOM 2417 N N . SER A 1 300 ? 31.085 55.050 85.335 1.00 70.56 300 SER A N 1
ATOM 2418 C CA . SER A 1 300 ? 31.082 56.000 86.441 1.00 63.26 300 SER A CA 1
ATOM 2419 C C . SER A 1 300 ? 29.711 56.607 86.696 1.00 68.49 300 SER A C 1
ATOM 2420 O O . SER A 1 300 ? 29.508 57.199 87.759 1.00 74.11 300 SER A O 1
ATOM 2423 N N . GLY A 1 301 ? 28.765 56.471 85.768 1.00 73.26 301 GLY A N 1
ATOM 2424 C CA . GLY A 1 301 ? 27.448 57.043 85.903 1.00 72.08 301 GLY A CA 1
ATOM 2425 C C . GLY A 1 301 ? 27.288 58.428 85.312 1.00 72.69 301 GLY A C 1
ATOM 2426 O O . GLY A 1 301 ? 26.148 58.846 85.059 1.00 75.63 301 GLY A O 1
ATOM 2427 N N . ARG A 1 302 ? 28.389 59.153 85.077 1.00 62.84 302 ARG A N 1
ATOM 2428 C CA . ARG A 1 302 ? 28.267 60.513 84.563 1.00 63.97 302 ARG A CA 1
ATOM 2429 C C . ARG A 1 302 ? 27.457 60.566 83.278 1.00 67.20 302 ARG A C 1
ATOM 2430 O O . ARG A 1 302 ? 26.817 61.585 82.994 1.00 72.23 302 ARG A O 1
ATOM 2438 N N . ILE A 1 303 ? 27.468 59.502 82.483 1.00 64.34 303 ILE A N 1
ATOM 2439 C CA . ILE A 1 303 ? 26.581 59.424 81.331 1.00 64.43 303 ILE A CA 1
ATOM 2440 C C . ILE A 1 303 ? 26.027 58.011 81.247 1.00 66.13 303 ILE A C 1
ATOM 2441 O O . ILE A 1 303 ? 26.703 57.037 81.588 1.00 67.79 303 ILE A O 1
ATOM 2443 N N . THR A 1 304 ? 24.778 57.910 80.800 1.00 67.17 304 THR A N 1
ATOM 2444 C CA . THR A 1 304 ? 24.160 56.641 80.456 1.00 67.48 304 THR A CA 1
ATOM 2445 C C . THR A 1 304 ? 23.977 56.579 78.940 1.00 67.65 304 THR A C 1
ATOM 2446 O O . THR A 1 304 ? 23.749 57.609 78.294 1.00 64.83 304 THR A O 1
ATOM 2450 N N . LYS A 1 305 ? 24.103 55.380 78.370 1.00 60.21 305 LYS A N 1
ATOM 2451 C CA . LYS A 1 305 ? 24.047 55.208 76.922 1.00 62.53 305 LYS A CA 1
ATOM 2452 C C . LYS A 1 305 ? 22.979 56.098 76.275 1.00 64.49 305 LYS A C 1
ATOM 2453 O O . LYS A 1 305 ? 23.221 56.697 75.220 1.00 64.92 305 LYS A O 1
ATOM 2459 N N . ASP A 1 306 ? 21.808 56.236 76.901 1.00 63.97 306 ASP A N 1
ATOM 2460 C CA . ASP A 1 306 ? 20.768 57.054 76.284 1.00 62.82 306 ASP A CA 1
ATOM 2461 C C . ASP A 1 306 ? 21.097 58.542 76.397 1.00 60.97 306 ASP A C 1
ATOM 2462 O O . ASP A 1 306 ? 20.775 59.326 75.500 1.00 57.98 306 ASP A O 1
ATOM 2467 N N . GLU A 1 307 ? 21.715 58.963 77.499 1.00 63.99 307 GLU A N 1
ATOM 2468 C CA . GLU A 1 307 ? 22.171 60.348 77.575 1.00 71.07 307 GLU A CA 1
ATOM 2469 C C . GLU A 1 307 ? 23.233 60.630 76.515 1.00 71.04 307 GLU A C 1
ATOM 2470 O O . GLU A 1 307 ? 23.312 61.758 75.999 1.00 63.11 307 GLU A O 1
ATOM 2476 N N . ALA A 1 308 ? 24.039 59.612 76.164 1.00 66.02 308 ALA A N 1
ATOM 2477 C CA . ALA A 1 308 ? 24.985 59.667 75.048 1.00 58.47 308 ALA A CA 1
ATOM 2478 C C . ALA A 1 308 ? 24.308 59.989 73.725 1.00 59.19 308 ALA A C 1
ATOM 2479 O O . ALA A 1 308 ? 24.549 61.049 73.134 1.00 57.60 308 ALA A O 1
ATOM 2481 N N . GLN A 1 309 ? 23.445 59.081 73.259 1.00 58.38 309 GLN A N 1
ATOM 2482 C CA . GLN A 1 309 ? 22.839 59.253 71.945 1.00 63.56 309 GLN A CA 1
ATOM 2483 C C . GLN A 1 309 ? 21.967 60.500 71.847 1.00 63.88 309 GLN A C 1
ATOM 2484 O O . GLN A 1 309 ? 21.754 61.007 70.739 1.00 63.52 309 GLN A O 1
ATOM 2490 N N . GLU A 1 310 ? 21.487 61.029 72.968 1.00 60.46 310 GLU A N 1
ATOM 2491 C CA . GLU A 1 310 ? 20.861 62.344 72.926 1.00 62.97 310 GLU A CA 1
ATOM 2492 C C . GLU A 1 310 ? 21.875 63.410 72.512 1.00 68.20 310 GLU A C 1
ATOM 2493 O O . GLU A 1 310 ? 21.648 64.160 71.551 1.00 65.26 310 GLU A O 1
ATOM 2499 N N . LEU A 1 311 ? 23.009 63.479 73.230 1.00 68.61 311 LEU A N 1
ATOM 2500 C CA . LEU A 1 311 ? 24.082 64.424 72.918 1.00 61.06 311 LEU A CA 1
ATOM 2501 C C . LEU A 1 311 ? 24.442 64.387 71.447 1.00 56.99 311 LEU A C 1
ATOM 2502 O O . LEU A 1 311 ? 24.386 65.401 70.746 1.00 54.29 311 LEU A O 1
ATOM 2507 N N . LEU A 1 312 ? 24.844 63.210 70.976 1.00 55.82 312 LEU A N 1
ATOM 2508 C CA . LEU A 1 312 ? 25.141 63.018 69.565 1.00 61.25 312 LEU A CA 1
ATOM 2509 C C . LEU A 1 312 ? 24.040 63.600 68.677 1.00 63.47 312 LEU A C 1
ATOM 2510 O O . LEU A 1 312 ? 24.292 64.492 67.852 1.00 57.95 312 LEU A O 1
ATOM 2515 N N . ASP A 1 313 ? 22.801 63.130 68.852 1.00 58.98 313 ASP A N 1
ATOM 2516 C CA . ASP A 1 313 ? 21.732 63.604 67.983 1.00 59.31 313 ASP A CA 1
ATOM 2517 C C . ASP A 1 313 ? 21.650 65.135 67.994 1.00 58.75 313 ASP A C 1
ATOM 2518 O O . ASP A 1 313 ? 21.283 65.738 66.984 1.00 56.58 313 ASP A O 1
ATOM 2523 N N . CYS A 1 314 ? 21.994 65.786 69.114 1.00 60.49 314 CYS A N 1
ATOM 2524 C CA . CYS A 1 314 ? 22.116 67.246 69.088 1.00 59.63 314 CYS A CA 1
ATOM 2525 C C . CYS A 1 314 ? 23.306 67.681 68.253 1.00 63.47 314 CYS A C 1
ATOM 2526 O O . CYS A 1 314 ? 23.200 68.607 67.436 1.00 63.16 314 CYS A O 1
ATOM 2529 N N . LEU A 1 315 ? 24.461 67.049 68.469 1.00 64.19 315 LEU A N 1
ATOM 2530 C CA . LEU A 1 315 ? 25.634 67.440 67.705 1.00 59.37 315 LEU A CA 1
ATOM 2531 C C . LEU A 1 315 ? 25.297 67.380 66.223 1.00 58.11 315 LEU A C 1
ATOM 2532 O O . LEU A 1 315 ? 25.538 68.338 65.482 1.00 57.41 315 LEU A O 1
ATOM 2537 N N . TRP A 1 316 ? 24.663 66.270 65.798 1.00 58.68 316 TRP A N 1
ATOM 2538 C CA . TRP A 1 316 ? 24.242 66.061 64.410 1.00 59.35 316 TRP A CA 1
ATOM 2539 C C . TRP A 1 316 ? 23.346 67.190 63.899 1.00 55.56 316 TRP A C 1
ATOM 2540 O O . TRP A 1 316 ? 23.427 67.565 62.724 1.00 55.46 316 TRP A O 1
ATOM 2551 N N . VAL A 1 317 ? 22.485 67.744 64.754 1.00 59.95 317 VAL A N 1
ATOM 2552 C CA . VAL A 1 317 ? 21.675 68.879 64.319 1.00 63.69 317 VAL A CA 1
ATOM 2553 C C . VAL A 1 317 ? 22.515 70.156 64.264 1.00 59.05 317 VAL A C 1
ATOM 2554 O O . VAL A 1 317 ? 22.255 71.039 63.432 1.00 56.12 317 VAL A O 1
ATOM 2558 N N . LYS A 1 318 ? 23.546 70.273 65.108 1.00 52.56 318 LYS A N 1
ATOM 2559 C CA . LYS A 1 318 ? 24.466 71.393 64.953 1.00 56.53 318 LYS A CA 1
ATOM 2560 C C . LYS A 1 318 ? 25.289 71.265 63.664 1.00 58.46 318 LYS A C 1
ATOM 2561 O O . LYS A 1 318 ? 25.506 72.261 62.960 1.00 49.90 318 LYS A O 1
ATOM 2567 N N . PHE A 1 319 ? 25.757 70.045 63.339 1.00 53.52 319 PHE A N 1
ATOM 2568 C CA . PHE A 1 319 ? 26.438 69.809 62.067 1.00 48.28 319 PHE A CA 1
ATOM 2569 C C . PHE A 1 319 ? 25.561 70.194 60.895 1.00 53.37 319 PHE A C 1
ATOM 2570 O O . PHE A 1 319 ? 26.066 70.587 59.841 1.00 56.80 319 PHE A O 1
ATOM 2578 N N . SER A 1 320 ? 24.254 70.075 61.045 1.00 58.29 320 SER A N 1
ATOM 2579 C CA . SER A 1 320 ? 23.340 70.375 59.957 1.00 56.35 320 SER A CA 1
ATOM 2580 C C . SER A 1 320 ? 23.012 71.852 59.854 1.00 47.31 320 SER A C 1
ATOM 2581 O O . SER A 1 320 ? 22.186 72.225 59.025 1.00 48.91 320 SER A O 1
ATOM 2584 N N . GLU A 1 321 ? 23.694 72.698 60.623 1.00 55.73 321 GLU A N 1
ATOM 2585 C CA . GLU A 1 321 ? 23.334 74.101 60.842 1.00 64.48 321 GLU A CA 1
ATOM 2586 C C . GLU A 1 321 ? 23.845 75.074 59.771 1.00 62.02 321 GLU A C 1
ATOM 2587 O O . GLU A 1 321 ? 23.045 75.850 59.235 1.00 59.54 321 GLU A O 1
ATOM 2593 N N . PRO A 1 322 ? 25.135 75.078 59.424 1.00 62.89 322 PRO A N 1
ATOM 2594 C CA . PRO A 1 322 ? 25.667 76.131 58.552 1.00 59.61 322 PRO A CA 1
ATOM 2595 C C . PRO A 1 322 ? 25.389 75.844 57.084 1.00 56.95 322 PRO A C 1
ATOM 2596 O O . PRO A 1 322 ? 24.905 74.774 56.703 1.00 57.18 322 PRO A O 1
ATOM 2600 N N . CYS A 1 323 ? 25.724 76.830 56.254 1.00 53.47 323 CYS A N 1
ATOM 2601 C CA . CYS A 1 323 ? 25.533 76.729 54.808 1.00 63.56 323 CYS A CA 1
ATOM 2602 C C . CYS A 1 323 ? 26.817 77.173 54.111 1.00 66.23 323 CYS A C 1
ATOM 2603 O O . CYS A 1 323 ? 27.293 78.294 54.333 1.00 67.48 323 CYS A O 1
ATOM 2606 N N . LEU A 1 324 ? 27.384 76.286 53.285 1.00 62.05 324 LEU A N 1
ATOM 2607 C CA . LEU A 1 324 ? 28.582 76.616 52.516 1.00 65.68 324 LEU A CA 1
ATOM 2608 C C . LEU A 1 324 ? 28.291 77.723 51.498 1.00 65.12 324 LEU A C 1
ATOM 2609 O O . LEU A 1 324 ? 27.366 77.612 50.683 1.00 60.08 324 LEU A O 1
ATOM 2614 N N . PHE A 1 325 ? 29.087 78.794 51.535 1.00 60.27 325 PHE A N 1
ATOM 2615 C CA . PHE A 1 325 ? 28.837 79.943 50.677 1.00 56.59 325 PHE A CA 1
ATOM 2616 C C . PHE A 1 325 ? 29.588 79.832 49.359 1.00 56.74 325 PHE A C 1
ATOM 2617 O O . PHE A 1 325 ? 30.796 79.595 49.359 1.00 61.34 325 PHE A O 1
ATOM 2625 N N . GLN A 1 326 ? 28.883 80.045 48.242 1.00 54.59 326 GLN A N 1
ATOM 2626 C CA . GLN A 1 326 ? 29.503 80.034 46.919 1.00 53.63 326 GLN A CA 1
ATOM 2627 C C . GLN A 1 326 ? 28.732 80.924 45.953 1.00 57.40 326 GLN A C 1
ATOM 2628 O O . GLN A 1 326 ? 27.514 81.126 46.072 1.00 57.90 326 GLN A O 1
ATOM 2634 N N . ASP A 1 327 ? 29.441 81.332 44.911 1.00 49.73 327 ASP A N 1
ATOM 2635 C CA . ASP A 1 327 ? 28.875 82.181 43.893 1.00 54.83 327 ASP A CA 1
ATOM 2636 C C . ASP A 1 327 ? 27.790 81.448 43.099 1.00 58.50 327 ASP A C 1
ATOM 2637 O O . ASP A 1 327 ? 27.573 80.243 43.243 1.00 53.26 327 ASP A O 1
ATOM 2642 N N . GLU A 1 328 ? 27.129 82.231 42.232 1.00 62.03 328 GLU A N 1
ATOM 2643 C CA . GLU A 1 328 ? 26.075 81.790 41.317 1.00 58.37 328 GLU A CA 1
ATOM 2644 C C . GLU A 1 328 ? 26.394 80.441 40.704 1.00 59.84 328 GLU A C 1
ATOM 2645 O O . GLU A 1 328 ? 25.567 79.525 40.703 1.00 58.16 328 GLU A O 1
ATOM 2651 N N . VAL A 1 329 ? 27.614 80.288 40.211 1.00 61.08 329 VAL A N 1
ATOM 2652 C CA . VAL A 1 329 ? 27.951 79.222 39.282 1.00 58.02 329 VAL A CA 1
ATOM 2653 C C . VAL A 1 329 ? 28.571 78.028 39.984 1.00 52.64 329 VAL A C 1
ATOM 2654 O O . VAL A 1 329 ? 28.242 76.886 39.678 1.00 55.81 329 VAL A O 1
ATOM 2658 N N . THR A 1 330 ? 29.503 78.248 40.905 1.00 52.71 330 THR A N 1
ATOM 2659 C CA . THR A 1 330 ? 30.024 77.093 41.622 1.00 51.76 330 THR A CA 1
ATOM 2660 C C . THR A 1 330 ? 28.899 76.298 42.265 1.00 51.30 330 THR A C 1
ATOM 2661 O O . THR A 1 330 ? 29.062 75.094 42.489 1.00 50.22 330 THR A O 1
ATOM 2665 N N . ALA A 1 331 ? 27.749 76.935 42.531 1.00 54.23 331 ALA A N 1
ATOM 2666 C CA . ALA A 1 331 ? 26.604 76.218 43.093 1.00 51.05 331 ALA A CA 1
ATOM 2667 C C . ALA A 1 331 ? 26.080 75.176 42.125 1.00 54.29 331 ALA A C 1
ATOM 2668 O O . ALA A 1 331 ? 25.834 74.027 42.511 1.00 53.79 331 ALA A O 1
ATOM 2670 N N . GLN A 1 332 ? 25.867 75.572 40.864 1.00 51.68 332 GLN A N 1
ATOM 2671 C CA . GLN A 1 332 ? 25.535 74.603 39.823 1.00 49.40 332 GLN A CA 1
ATOM 2672 C C . GLN A 1 332 ? 26.441 73.369 39.912 1.00 52.83 332 GLN A C 1
ATOM 2673 O O . GLN A 1 332 ? 25.963 72.229 39.899 1.00 52.46 332 GLN A O 1
ATOM 2679 N N . PHE A 1 333 ? 27.756 73.579 40.019 1.00 54.54 333 PHE A N 1
ATOM 2680 C CA . PHE A 1 333 ? 28.723 72.490 40.150 1.00 54.92 333 PHE A CA 1
ATOM 2681 C C . PHE A 1 333 ? 28.762 71.847 41.529 1.00 51.05 333 PHE A C 1
ATOM 2682 O O . PHE A 1 333 ? 29.721 71.132 41.814 1.00 49.50 333 PHE A O 1
ATOM 2690 N N . SER A 1 334 ? 27.795 72.088 42.402 1.00 54.32 334 SER A N 1
ATOM 2691 C CA . SER A 1 334 ? 27.823 71.398 43.691 1.00 65.45 334 SER A CA 1
ATOM 2692 C C . SER A 1 334 ? 26.616 71.759 44.551 1.00 58.04 334 SER A C 1
ATOM 2693 O O . SER A 1 334 ? 26.767 72.176 45.704 1.00 53.47 334 SER A O 1
ATOM 2696 N N . ALA A 1 335 ? 25.420 71.558 44.005 1.00 49.62 335 ALA A N 1
ATOM 2697 C CA . ALA A 1 335 ? 24.233 72.155 44.591 1.00 62.86 335 ALA A CA 1
ATOM 2698 C C . ALA A 1 335 ? 24.008 71.649 46.021 1.00 65.06 335 ALA A C 1
ATOM 2699 O O . ALA A 1 335 ? 24.484 70.578 46.413 1.00 65.86 335 ALA A O 1
ATOM 2701 N N . GLY A 1 336 ? 23.300 72.451 46.812 1.00 53.70 336 GLY A N 1
ATOM 2702 C CA . GLY A 1 336 ? 22.733 71.995 48.058 1.00 54.45 336 GLY A CA 1
ATOM 2703 C C . GLY A 1 336 ? 23.357 72.491 49.345 1.00 60.28 336 GLY A C 1
ATOM 2704 O O . GLY A 1 336 ? 23.130 71.870 50.394 1.00 63.55 336 GLY A O 1
ATOM 2705 N N . TYR A 1 337 ? 24.132 73.564 49.306 1.00 57.10 337 TYR A N 1
ATOM 2706 C CA . TYR A 1 337 ? 24.681 74.134 50.531 1.00 57.74 337 TYR A CA 1
ATOM 2707 C C . TYR A 1 337 ? 25.668 73.230 51.250 1.00 63.95 337 TYR A C 1
ATOM 2708 O O . TYR A 1 337 ? 25.914 73.442 52.442 1.00 69.28 337 TYR A O 1
ATOM 2717 N N . PRO A 1 338 ? 26.284 72.254 50.581 1.00 67.22 338 PRO A N 1
ATOM 2718 C CA . PRO A 1 338 ? 26.899 71.126 51.309 1.00 67.29 338 PRO A CA 1
ATOM 2719 C C . PRO A 1 338 ? 28.206 71.514 51.997 1.00 65.18 338 PRO A C 1
ATOM 2720 O O . PRO A 1 338 ? 29.101 72.113 51.392 1.00 58.21 338 PRO A O 1
ATOM 2724 N N . MET A 1 339 ? 28.316 71.135 53.265 1.00 59.36 339 MET A N 1
ATOM 2725 C CA . MET A 1 339 ? 29.525 71.355 54.036 1.00 53.20 339 MET A CA 1
ATOM 2726 C C . MET A 1 339 ? 30.509 70.190 53.956 1.00 56.31 339 MET A C 1
ATOM 2727 O O . MET A 1 339 ? 31.720 70.391 54.131 1.00 55.67 339 MET A O 1
ATOM 2732 N N . PHE A 1 340 ? 30.022 68.978 53.692 1.00 56.18 340 PHE A N 1
ATOM 2733 C CA . PHE A 1 340 ? 30.884 67.813 53.512 1.00 54.86 340 PHE A CA 1
ATOM 2734 C C . PHE A 1 340 ? 31.700 67.483 54.765 1.00 54.72 340 PHE A C 1
ATOM 2735 O O . PHE A 1 340 ? 32.913 67.284 54.690 1.00 58.45 340 PHE A O 1
ATOM 2743 N N . GLN A 1 341 ? 31.049 67.413 55.924 1.00 51.16 341 GLN A N 1
ATOM 2744 C CA . GLN A 1 341 ? 31.814 67.271 57.163 1.00 48.96 341 GLN A CA 1
ATOM 2745 C C . GLN A 1 341 ? 31.907 65.796 57.517 1.00 47.19 341 GLN A C 1
ATOM 2746 O O . GLN A 1 341 ? 31.051 65.251 58.194 1.00 55.68 341 GLN A O 1
ATOM 2752 N N . ASN A 1 342 ? 32.976 65.139 57.088 1.00 42.86 342 ASN A N 1
ATOM 2753 C CA . ASN A 1 342 ? 32.995 63.681 57.105 1.00 49.52 342 ASN A CA 1
ATOM 2754 C C . ASN A 1 342 ? 33.231 63.153 58.522 1.00 51.40 342 ASN A C 1
ATOM 2755 O O . ASN A 1 342 ? 34.244 63.491 59.143 1.00 56.29 342 ASN A O 1
ATOM 2760 N N . VAL A 1 343 ? 32.303 62.330 59.036 1.00 45.63 343 VAL A N 1
ATOM 2761 C CA . VAL A 1 343 ? 32.509 61.567 60.273 1.00 47.57 343 VAL A CA 1
ATOM 2762 C C . VAL A 1 343 ? 32.493 60.083 59.949 1.00 53.05 343 VAL A C 1
ATOM 2763 O O . VAL A 1 343 ? 31.625 59.605 59.212 1.00 58.43 343 VAL A O 1
ATOM 2767 N N . CYS A 1 344 ? 33.431 59.343 60.527 1.00 49.49 344 CYS A N 1
ATOM 2768 C CA . CYS A 1 344 ? 33.644 57.974 60.096 1.00 50.50 344 CYS A CA 1
ATOM 2769 C C . CYS A 1 344 ? 33.859 57.089 61.306 1.00 49.96 344 CYS A C 1
ATOM 2770 O O . CYS A 1 344 ? 34.358 57.537 62.338 1.00 46.86 344 CYS A O 1
ATOM 2773 N N . VAL A 1 345 ? 33.461 55.825 61.161 1.00 55.20 345 VAL A N 1
ATOM 2774 C CA . VAL A 1 345 ? 33.495 54.840 62.236 1.00 56.37 345 VAL A CA 1
ATOM 2775 C C . VAL A 1 345 ? 34.072 53.555 61.660 1.00 58.79 345 VAL A C 1
ATOM 2776 O O . VAL A 1 345 ? 33.939 53.277 60.464 1.00 56.91 345 VAL A O 1
ATOM 2780 N N . GLY A 1 346 ? 34.702 52.764 62.521 1.00 61.11 346 GLY A N 1
ATOM 2781 C CA . GLY A 1 346 ? 35.138 51.432 62.162 1.00 54.03 346 GLY A CA 1
ATOM 2782 C C . GLY A 1 346 ? 36.453 51.420 61.403 1.00 57.25 346 GLY A C 1
ATOM 2783 O O . GLY A 1 346 ? 36.903 52.419 60.848 1.00 57.57 346 GLY A O 1
ATOM 2784 N N . GLY A 1 347 ? 37.072 50.238 61.378 1.00 63.13 347 GLY A N 1
ATOM 2785 C CA . GLY A 1 347 ? 38.330 50.017 60.692 1.00 53.16 347 GLY A CA 1
ATOM 2786 C C . GLY A 1 347 ? 39.385 49.404 61.586 1.00 57.01 347 GLY A C 1
ATOM 2787 O O . GLY A 1 347 ? 39.108 48.462 62.328 1.00 61.21 347 GLY A O 1
ATOM 2788 N N . ILE A 1 348 ? 40.594 49.948 61.559 1.00 56.24 348 ILE A N 1
ATOM 2789 C CA . ILE A 1 348 ? 41.746 49.275 62.127 1.00 53.99 348 ILE A CA 1
ATOM 2790 C C . ILE A 1 348 ? 42.443 50.185 63.127 1.00 58.24 348 ILE A C 1
ATOM 2791 O O . ILE A 1 348 ? 42.402 51.412 63.036 1.00 63.78 348 ILE A O 1
ATOM 2796 N N . ASP A 1 349 ? 43.108 49.548 64.075 1.00 60.17 349 ASP A N 1
ATOM 2797 C CA . ASP A 1 349 ? 43.763 50.135 65.232 1.00 60.70 349 ASP A CA 1
ATOM 2798 C C . ASP A 1 349 ? 45.257 50.362 64.980 1.00 65.67 349 ASP A C 1
ATOM 2799 O O . ASP A 1 349 ? 45.852 49.766 64.080 1.00 65.12 349 ASP A O 1
ATOM 2804 N N . GLU A 1 350 ? 45.872 51.203 65.824 1.00 64.46 350 GLU A N 1
ATOM 2805 C CA . GLU A 1 350 ? 47.326 51.413 65.803 1.00 64.57 350 GLU A CA 1
ATOM 2806 C C . GLU A 1 350 ? 48.155 50.117 65.874 1.00 70.07 350 GLU A C 1
ATOM 2807 O O . GLU A 1 350 ? 49.357 50.146 65.572 1.00 69.00 350 GLU A O 1
ATOM 2813 N N . ARG A 1 351 ? 47.561 48.981 66.268 1.00 63.43 351 ARG A N 1
ATOM 2814 C CA . ARG A 1 351 ? 48.277 47.711 66.321 1.00 59.88 351 ARG A CA 1
ATOM 2815 C C . ARG A 1 351 ? 47.652 46.684 65.386 1.00 60.67 351 ARG A C 1
ATOM 2816 O O . ARG A 1 351 ? 47.957 45.485 65.462 1.00 56.05 351 ARG A O 1
ATOM 2824 N N . GLY A 1 352 ? 46.789 47.140 64.491 1.00 58.77 352 GLY A N 1
ATOM 2825 C CA . GLY A 1 352 ? 46.277 46.269 63.456 1.00 62.68 352 GLY A CA 1
ATOM 2826 C C . GLY A 1 352 ? 45.133 45.390 63.881 1.00 64.80 352 GLY A C 1
ATOM 2827 O O . GLY A 1 352 ? 44.937 44.319 63.297 1.00 71.07 352 GLY A O 1
ATOM 2828 N N . MET A 1 353 ? 44.371 45.802 64.885 1.00 59.79 353 MET A N 1
ATOM 2829 C CA . MET A 1 353 ? 43.265 45.003 65.372 1.00 61.24 353 MET A CA 1
ATOM 2830 C C . MET A 1 353 ? 41.982 45.789 65.194 1.00 59.27 353 MET A C 1
ATOM 2831 O O . MET A 1 353 ? 42.011 47.013 65.076 1.00 62.88 353 MET A O 1
ATOM 2836 N N . ASP A 1 354 ? 40.852 45.069 65.203 1.00 64.60 354 ASP A N 1
ATOM 2837 C CA . ASP A 1 354 ? 39.530 45.675 65.060 1.00 60.24 354 ASP A CA 1
ATOM 2838 C C . ASP A 1 354 ? 39.484 46.952 65.896 1.00 58.87 354 ASP A C 1
ATOM 2839 O O . ASP A 1 354 ? 40.144 47.064 66.932 1.00 58.36 354 ASP A O 1
ATOM 2844 N N . ALA A 1 355 ? 38.736 47.939 65.450 1.00 59.46 355 ALA A N 1
ATOM 2845 C CA . ALA A 1 355 ? 38.772 49.227 66.120 1.00 64.79 355 ALA A CA 1
ATOM 2846 C C . ALA A 1 355 ? 37.369 49.724 66.420 1.00 66.91 355 ALA A C 1
ATOM 2847 O O . ALA A 1 355 ? 37.136 50.935 66.492 1.00 66.88 355 ALA A O 1
ATOM 2849 N N . VAL A 1 356 ? 36.425 48.8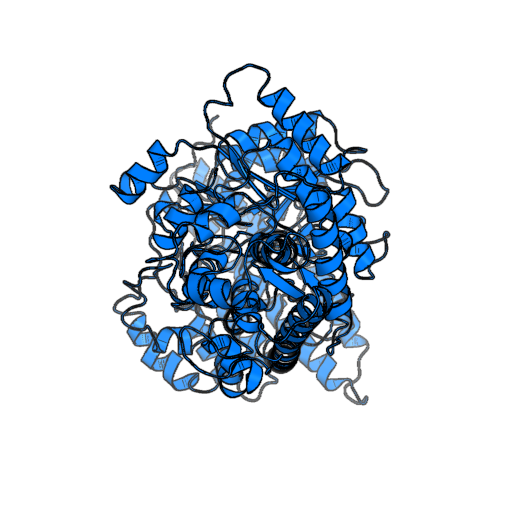07 66.602 1.00 66.60 356 VAL A N 1
ATOM 2850 C CA . VAL A 1 356 ? 35.008 49.143 66.615 1.00 68.32 356 VAL A CA 1
ATOM 2851 C C . VAL A 1 356 ? 34.446 48.800 67.984 1.00 61.68 356 VAL A C 1
ATOM 2852 O O . VAL A 1 356 ? 34.446 47.632 68.395 1.00 58.77 356 VAL A O 1
ATOM 2856 N N . ASN A 1 357 ? 33.964 49.818 68.675 1.00 61.12 357 ASN A N 1
ATOM 2857 C CA . ASN A 1 357 ? 33.417 49.744 70.017 1.00 67.03 357 ASN A CA 1
ATOM 2858 C C . ASN A 1 357 ? 31.955 50.166 69.987 1.00 68.10 357 ASN A C 1
ATOM 2859 O O . ASN A 1 357 ? 31.426 50.567 68.947 1.00 70.15 357 ASN A O 1
ATOM 2864 N N . ASP A 1 358 ? 31.302 50.105 71.148 1.00 65.97 358 ASP A N 1
ATOM 2865 C CA . ASP A 1 358 ? 29.911 50.533 71.209 1.00 61.48 358 ASP A CA 1
ATOM 2866 C C . ASP A 1 358 ? 29.743 51.870 70.503 1.00 55.08 358 ASP A C 1
ATOM 2867 O O . ASP A 1 358 ? 28.711 52.133 69.881 1.00 56.24 358 ASP A O 1
ATOM 2872 N N . LEU A 1 359 ? 30.783 52.692 70.540 1.00 53.98 359 LEU A N 1
ATOM 2873 C CA . LEU A 1 359 ? 30.650 54.052 70.052 1.00 54.03 359 LEU A CA 1
ATOM 2874 C C . LEU A 1 359 ? 30.564 54.096 68.531 1.00 59.11 359 LEU A C 1
ATOM 2875 O O . LEU A 1 359 ? 29.976 55.031 67.975 1.00 60.22 359 LEU A O 1
ATOM 2880 N N . SER A 1 360 ? 31.125 53.104 67.836 1.00 58.55 360 SER A N 1
ATOM 2881 C CA . SER A 1 360 ? 30.969 53.070 66.384 1.00 55.40 360 SER A CA 1
ATOM 2882 C C . SER A 1 360 ? 29.511 52.883 65.990 1.00 57.72 360 SER A C 1
ATOM 2883 O O . SER A 1 360 ? 29.064 53.435 64.982 1.00 58.94 360 SER A O 1
ATOM 2886 N N . PHE A 1 361 ? 28.751 52.098 66.764 1.00 64.49 361 PHE A N 1
ATOM 2887 C CA . PHE A 1 361 ? 27.353 51.845 66.404 1.00 62.52 361 PHE A CA 1
ATOM 2888 C C . PHE A 1 361 ? 26.457 53.057 66.683 1.00 59.21 361 PHE A C 1
ATOM 2889 O O . PHE A 1 361 ? 25.617 53.413 65.848 1.00 59.70 361 PHE A O 1
ATOM 2897 N N . MET A 1 362 ? 26.630 53.713 67.839 1.00 60.01 362 MET A N 1
ATOM 2898 C CA . MET A 1 362 ? 25.835 54.894 68.190 1.00 57.77 362 MET A CA 1
ATOM 2899 C C . MET A 1 362 ? 26.091 56.082 67.279 1.00 60.94 362 MET A C 1
ATOM 2900 O O . MET A 1 362 ? 25.298 57.026 67.293 1.00 63.52 362 MET A O 1
ATOM 2905 N N . ILE A 1 363 ? 27.206 56.093 66.544 1.00 60.54 363 ILE A N 1
ATOM 2906 C CA . ILE A 1 363 ? 27.412 57.144 65.554 1.00 57.90 363 ILE A CA 1
ATOM 2907 C C . ILE A 1 363 ? 26.692 56.806 64.253 1.00 59.84 363 ILE A C 1
ATOM 2908 O O . ILE A 1 363 ? 26.191 57.709 63.571 1.00 62.20 363 ILE A O 1
ATOM 2913 N N . LEU A 1 364 ? 26.645 55.524 63.871 1.00 58.06 364 LEU A N 1
ATOM 2914 C CA . LEU A 1 364 ? 25.631 55.075 62.915 1.00 62.44 364 LEU A CA 1
ATOM 2915 C C . LEU A 1 364 ? 24.212 55.339 63.418 1.00 63.98 364 LEU A C 1
ATOM 2916 O O . LEU A 1 364 ? 23.321 55.679 62.618 1.00 59.58 364 LEU A O 1
ATOM 2921 N N . GLN A 1 365 ? 23.986 55.216 64.733 1.00 54.93 365 GLN A N 1
ATOM 2922 C CA . GLN A 1 365 ? 22.630 55.318 65.252 1.00 57.08 365 GLN A CA 1
ATOM 2923 C C . GLN A 1 365 ? 22.081 56.730 65.107 1.00 62.00 365 GLN A C 1
ATOM 2924 O O . GLN A 1 365 ? 20.922 56.914 64.716 1.00 62.53 365 GLN A O 1
ATOM 2930 N N . ALA A 1 366 ? 22.895 57.742 65.410 1.00 56.48 366 ALA A N 1
ATOM 2931 C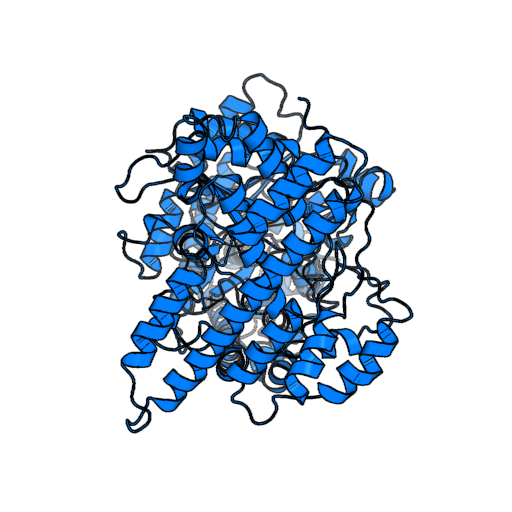 CA . ALA A 1 366 ? 22.390 59.105 65.421 1.00 53.93 366 ALA A CA 1
ATOM 2932 C C . ALA A 1 366 ? 22.010 59.602 64.034 1.00 60.14 366 ALA A C 1
ATOM 2933 O O . ALA A 1 366 ? 21.363 60.650 63.919 1.00 57.98 366 ALA A O 1
ATOM 2935 N N . THR A 1 367 ? 22.398 58.897 62.976 1.00 60.76 367 THR A N 1
ATOM 2936 C CA . THR A 1 367 ? 21.964 59.328 61.661 1.00 55.30 367 THR A CA 1
ATOM 2937 C C . THR A 1 367 ? 20.635 58.674 61.304 1.00 57.56 367 THR A C 1
ATOM 2938 O O . THR A 1 367 ? 19.797 59.308 60.645 1.00 57.37 367 THR A O 1
ATOM 2942 N N . MET A 1 368 ? 20.394 57.435 61.773 1.00 57.44 368 MET A N 1
ATOM 2943 C CA . MET A 1 368 ? 19.053 56.857 61.644 1.00 62.11 368 MET A CA 1
ATOM 2944 C C . MET A 1 368 ? 18.012 57.699 62.372 1.00 64.18 368 MET A C 1
ATOM 2945 O O . MET A 1 368 ? 16.842 57.724 61.963 1.00 62.08 368 MET A O 1
ATOM 2950 N N . ASP A 1 369 ? 18.423 58.393 63.445 1.00 61.29 369 ASP A N 1
ATOM 2951 C CA . ASP A 1 369 ? 17.526 59.196 64.275 1.00 53.39 369 ASP A CA 1
ATOM 2952 C C . ASP A 1 369 ? 17.252 60.576 63.665 1.00 53.60 369 ASP A C 1
ATOM 2953 O O . ASP A 1 369 ? 16.102 60.925 63.389 1.00 60.84 369 ASP A O 1
ATOM 2958 N N . VAL A 1 370 ? 18.289 61.382 63.458 1.00 51.36 370 VAL A N 1
ATOM 2959 C CA . VAL A 1 370 ? 18.057 62.789 63.148 1.00 53.65 370 VAL A CA 1
ATOM 2960 C C . VAL A 1 370 ? 17.667 62.960 61.691 1.00 59.22 370 VAL A C 1
ATOM 2961 O O . VAL A 1 370 ? 16.766 63.744 61.362 1.00 61.59 370 VAL A O 1
ATOM 2965 N N . GLN A 1 371 ? 18.344 62.240 60.802 1.00 60.17 371 GLN A N 1
ATOM 2966 C CA . GLN A 1 371 ? 18.062 62.261 59.367 1.00 59.74 371 GLN A CA 1
ATOM 2967 C C . GLN A 1 371 ? 18.076 63.678 58.786 1.00 53.56 371 GLN A C 1
ATOM 2968 O O . GLN A 1 371 ? 17.241 64.025 57.953 1.00 60.99 371 GLN A O 1
ATOM 2974 N N . LEU A 1 372 ? 19.040 64.498 59.200 1.00 47.43 372 LEU A N 1
ATOM 2975 C CA . LEU A 1 372 ? 19.399 65.685 58.435 1.00 55.00 372 LEU A CA 1
ATOM 2976 C C . LEU A 1 372 ? 20.651 65.410 57.595 1.00 57.20 372 LEU A C 1
ATOM 2977 O O . LEU A 1 372 ? 21.251 64.334 57.662 1.00 55.49 372 LEU A O 1
ATOM 2982 N N . TYR A 1 373 ? 21.055 66.396 56.791 1.00 55.39 373 TYR A N 1
ATOM 2983 C CA . TYR A 1 373 ? 22.076 66.146 55.777 1.00 58.61 373 TYR A CA 1
ATOM 2984 C C . TYR A 1 373 ? 23.498 66.398 56.231 1.00 63.59 373 TYR A C 1
ATOM 2985 O O . TYR A 1 373 ? 24.410 66.241 55.413 1.00 58.40 373 TYR A O 1
ATOM 2994 N N . GLN A 1 374 ? 23.750 66.756 57.492 1.00 59.75 374 GLN A N 1
ATOM 2995 C CA . GLN A 1 374 ? 25.111 67.248 57.438 1.00 60.93 374 GLN A CA 1
ATOM 2996 C C . GLN A 1 374 ? 26.135 66.609 58.373 1.00 68.82 374 GLN A C 1
ATOM 2997 O O . GLN A 1 374 ? 27.295 67.041 58.383 1.00 68.91 374 GLN A O 1
ATOM 3003 N N . PRO A 1 375 ? 25.842 65.566 59.085 1.00 64.02 375 PRO A N 1
ATOM 3004 C CA . PRO A 1 375 ? 26.967 64.680 59.395 1.00 56.96 375 PRO A CA 1
ATOM 3005 C C . PRO A 1 375 ? 27.153 63.715 58.217 1.00 65.19 375 PRO A C 1
ATOM 3006 O O . PRO A 1 375 ? 26.451 62.696 58.123 1.00 67.21 375 PRO A O 1
ATOM 3010 N N . SER A 1 376 ? 28.041 64.073 57.269 1.00 53.96 376 SER A N 1
ATOM 3011 C CA . SER A 1 376 ? 28.471 63.175 56.198 1.00 54.02 376 SER A CA 1
ATOM 3012 C C . SER A 1 376 ? 29.057 61.891 56.780 1.00 53.08 376 SER A C 1
ATOM 3013 O O . SER A 1 376 ? 30.271 61.789 56.966 1.00 51.35 376 SER A O 1
ATOM 3016 N N . LEU A 1 377 ? 28.197 60.926 57.101 1.00 55.69 377 LEU A N 1
ATOM 3017 C CA . LEU A 1 377 ? 28.607 59.626 57.609 1.00 53.81 377 LEU A CA 1
ATOM 3018 C C . LEU A 1 377 ? 29.452 58.890 56.580 1.00 54.06 377 LEU A C 1
ATOM 3019 O O . LEU A 1 377 ? 29.377 59.150 55.374 1.00 52.81 377 LEU A O 1
ATOM 3024 N N . SER A 1 378 ? 30.234 57.934 57.082 1.00 54.28 378 SER A N 1
ATOM 3025 C CA . SER A 1 378 ? 31.177 57.155 56.290 1.00 56.69 378 SER A CA 1
ATOM 3026 C C . SER A 1 378 ? 31.623 55.954 57.108 1.00 59.23 378 SER A C 1
ATOM 3027 O O . SER A 1 378 ? 31.547 55.962 58.342 1.00 57.30 378 SER A O 1
ATOM 3030 N N . VAL A 1 379 ? 32.148 54.945 56.407 1.00 55.40 379 VAL A N 1
ATOM 3031 C CA . VAL A 1 379 ? 32.608 53.711 57.032 1.00 55.98 379 VAL A CA 1
ATOM 3032 C C . VAL A 1 379 ? 33.971 53.287 56.470 1.00 55.27 379 VAL A C 1
ATOM 3033 O O . VAL A 1 379 ? 34.281 53.499 55.296 1.00 50.59 379 VAL A O 1
ATOM 3037 N N . ARG A 1 380 ? 34.798 52.701 57.333 1.00 55.62 380 ARG A N 1
ATOM 3038 C CA . ARG A 1 380 ? 36.063 52.064 56.951 1.00 58.41 380 ARG A CA 1
ATOM 3039 C C . ARG A 1 380 ? 35.976 50.558 57.245 1.00 56.43 380 ARG A C 1
ATOM 3040 O O . ARG A 1 380 ? 36.496 50.062 58.249 1.00 51.51 380 ARG A O 1
ATOM 3048 N N . TYR A 1 381 ? 35.331 49.823 56.350 1.00 54.68 381 TYR A N 1
ATOM 3049 C CA . TYR A 1 381 ? 35.025 48.431 56.632 1.00 59.46 381 TYR A CA 1
ATOM 3050 C C . TYR A 1 381 ? 36.254 47.576 56.356 1.00 55.68 381 TYR A C 1
ATOM 3051 O O . TYR A 1 381 ? 36.770 47.549 55.235 1.00 59.70 381 TYR A O 1
ATOM 3060 N N . ASN A 1 382 ? 36.740 46.900 57.380 1.00 54.37 382 ASN A N 1
ATOM 3061 C CA . ASN A 1 382 ? 37.914 46.043 57.253 1.00 58.81 382 ASN A CA 1
ATOM 3062 C C . ASN A 1 382 ? 37.415 44.612 57.353 1.00 66.94 382 ASN A C 1
ATOM 3063 O O . ASN A 1 382 ? 37.298 44.066 58.450 1.00 70.45 382 ASN A O 1
ATOM 3068 N N . MET A 1 383 ? 37.138 44.006 56.195 1.00 66.14 383 MET A N 1
ATOM 3069 C CA . MET A 1 383 ? 36.507 42.691 56.155 1.00 59.18 383 MET A CA 1
ATOM 3070 C C . MET A 1 383 ? 37.184 41.700 57.100 1.00 62.91 383 MET A C 1
ATOM 3071 O O . MET A 1 383 ? 36.514 40.873 57.732 1.00 65.28 383 MET A O 1
ATOM 3076 N N . SER A 1 384 ? 38.511 41.789 57.230 1.00 63.84 384 SER A N 1
ATOM 3077 C CA . SER A 1 384 ? 39.329 40.864 58.011 1.00 66.61 384 SER A CA 1
ATOM 3078 C C . SER A 1 384 ? 39.502 41.283 59.469 1.00 64.54 384 SER A C 1
ATOM 3079 O O . SER A 1 384 ? 40.461 40.845 60.124 1.00 58.66 384 SER A O 1
ATOM 3082 N N . ARG A 1 385 ? 38.594 42.105 59.989 1.00 66.03 385 ARG A N 1
ATOM 3083 C CA . ARG A 1 385 ? 38.810 42.803 61.250 1.00 70.83 385 ARG A CA 1
ATOM 3084 C C . ARG A 1 385 ? 37.494 43.301 61.845 1.00 74.74 385 ARG A C 1
ATOM 3085 O O . ARG A 1 385 ? 37.288 43.188 63.060 1.00 75.87 385 ARG A O 1
ATOM 3093 N N . ASN A 1 386 ? 36.595 43.836 61.005 1.00 68.22 386 ASN A N 1
ATOM 3094 C CA . ASN A 1 386 ? 35.309 44.370 61.453 1.00 65.06 386 ASN A CA 1
ATOM 3095 C C . ASN A 1 386 ? 34.227 43.291 61.433 1.00 65.72 386 ASN A C 1
ATOM 3096 O O . ASN A 1 386 ? 33.990 42.661 60.392 1.00 62.74 386 ASN A O 1
ATOM 3101 N N . SER A 1 387 ? 33.529 43.132 62.565 1.00 66.41 387 SER A N 1
ATOM 3102 C CA . SER A 1 387 ? 32.558 42.048 62.746 1.00 61.93 387 SER A CA 1
ATOM 3103 C C . SER A 1 387 ? 31.365 42.156 61.799 1.00 57.65 387 SER A C 1
ATOM 3104 O O . SER A 1 387 ? 30.867 43.248 61.517 1.00 57.07 387 SER A O 1
ATOM 3107 N N . ASN A 1 388 ? 30.882 40.999 61.327 1.00 67.26 388 ASN A N 1
ATOM 3108 C CA . ASN A 1 388 ? 29.660 40.987 60.520 1.00 66.05 388 ASN A CA 1
ATOM 3109 C C . ASN A 1 388 ? 28.570 41.804 61.203 1.00 67.69 388 ASN A C 1
ATOM 3110 O O . ASN A 1 388 ? 27.747 42.447 60.541 1.00 64.86 388 ASN A O 1
ATOM 3115 N N . ALA A 1 389 ? 28.547 41.767 62.540 1.00 64.53 389 ALA A N 1
ATOM 3116 C CA . ALA A 1 389 ? 27.610 42.570 63.314 1.00 60.54 389 ALA A CA 1
ATOM 3117 C C . ALA A 1 389 ? 27.728 44.044 62.960 1.00 65.05 389 ALA A C 1
ATOM 3118 O O . ALA A 1 389 ? 26.726 44.707 62.659 1.00 66.62 389 ALA A O 1
ATOM 3120 N N . PHE A 1 390 ? 28.946 44.586 63.013 1.00 63.80 390 PHE A N 1
ATOM 3121 C CA . PHE A 1 390 ? 29.164 45.913 62.456 1.00 60.17 390 PHE A CA 1
ATOM 3122 C C . PHE A 1 390 ? 28.511 46.012 61.091 1.00 58.67 390 PHE A C 1
ATOM 3123 O O . PHE A 1 390 ? 27.652 46.868 60.862 1.00 62.63 390 PHE A O 1
ATOM 3131 N N . LEU A 1 391 ? 28.876 45.099 60.187 1.00 58.33 391 LEU A N 1
ATOM 3132 C CA . LEU A 1 391 ? 28.430 45.214 58.808 1.00 59.48 391 LEU A CA 1
ATOM 3133 C C . LEU A 1 391 ? 26.913 45.274 58.721 1.00 57.91 391 LEU A C 1
ATOM 3134 O O . LEU A 1 391 ? 26.359 46.050 57.932 1.00 57.63 391 LEU A O 1
ATOM 3139 N N . LYS A 1 392 ? 26.218 44.461 59.512 1.00 58.14 392 LYS A N 1
ATOM 3140 C CA . LYS A 1 392 ? 24.765 44.508 59.467 1.00 59.04 392 LYS A CA 1
ATOM 3141 C C . LYS A 1 392 ? 24.261 45.926 59.732 1.00 62.98 392 LYS A C 1
ATOM 3142 O O . LYS A 1 392 ? 23.562 46.518 58.895 1.00 59.57 392 LYS A O 1
ATOM 3148 N N . LYS A 1 393 ? 24.643 46.504 60.883 1.00 61.93 393 LYS A N 1
ATOM 3149 C CA . LYS A 1 393 ? 24.193 47.852 61.235 1.00 58.23 393 LYS A CA 1
ATOM 3150 C C . LYS A 1 393 ? 24.457 48.861 60.116 1.00 57.27 393 LYS A C 1
ATOM 3151 O O . LYS A 1 393 ? 23.673 49.796 59.922 1.00 58.31 393 LYS A O 1
ATOM 3157 N N . VAL A 1 394 ? 25.538 48.684 59.359 1.00 57.71 394 VAL A N 1
ATOM 3158 C CA . VAL A 1 394 ? 25.793 49.550 58.210 1.00 60.22 394 VAL A CA 1
ATOM 3159 C C . VAL A 1 394 ? 24.674 49.407 57.173 1.00 62.06 394 VAL A C 1
ATOM 3160 O O . VAL A 1 394 ? 24.086 50.403 56.723 1.00 56.76 394 VAL A O 1
ATOM 3164 N N . ALA A 1 395 ? 24.342 48.165 56.796 1.00 62.44 395 ALA A N 1
ATOM 3165 C CA . ALA A 1 395 ? 23.358 47.965 55.729 1.00 64.04 395 ALA A CA 1
ATOM 3166 C C . ALA A 1 395 ? 21.969 48.398 56.170 1.00 66.62 395 ALA A C 1
ATOM 3167 O O . ALA A 1 395 ? 21.199 48.951 55.368 1.00 63.49 395 ALA A O 1
ATOM 3169 N N . GLU A 1 396 ? 21.628 48.151 57.438 1.00 62.21 396 GLU A N 1
ATOM 3170 C CA . GLU A 1 396 ? 20.348 48.627 57.945 1.00 60.67 396 GLU A CA 1
ATOM 3171 C C . GLU A 1 396 ? 20.227 50.132 57.767 1.00 62.84 396 GLU A C 1
ATOM 3172 O O . GLU A 1 396 ? 19.215 50.625 57.258 1.00 70.60 396 GLU A O 1
ATOM 3178 N N . VAL A 1 397 ? 21.272 50.878 58.126 1.00 61.04 397 VAL A N 1
ATOM 3179 C CA . VAL A 1 397 ? 21.285 52.312 57.839 1.00 60.46 397 VAL A CA 1
ATOM 3180 C C . VAL A 1 397 ? 20.955 52.552 56.371 1.00 62.35 397 VAL A C 1
ATOM 3181 O O . VAL A 1 397 ? 19.993 53.252 56.039 1.00 65.44 397 VAL A O 1
ATOM 3185 N N . MET A 1 398 ? 21.733 51.954 55.467 1.00 64.02 398 MET A N 1
ATOM 3186 C CA . MET A 1 398 ? 21.620 52.303 54.052 1.00 65.78 398 MET A CA 1
ATOM 3187 C C . MET A 1 398 ? 20.169 52.325 53.589 1.00 68.55 398 MET A C 1
ATOM 3188 O O . MET A 1 398 ? 19.694 53.330 53.044 1.00 64.34 398 MET A O 1
ATOM 3193 N N . LYS A 1 399 ? 19.449 51.216 53.799 1.00 69.73 399 LYS A N 1
ATOM 3194 C CA . LYS A 1 399 ? 18.120 51.090 53.215 1.00 68.06 399 LYS A CA 1
ATOM 3195 C C . LYS A 1 399 ? 17.096 51.818 54.069 1.00 70.05 399 LYS A C 1
ATOM 3196 O O . LYS A 1 399 ? 15.964 51.358 54.229 1.00 75.73 399 LYS A O 1
ATOM 3202 N N . LEU A 1 400 ? 17.507 52.927 54.663 1.00 69.53 400 LEU A N 1
ATOM 3203 C CA . LEU A 1 400 ? 16.598 54.005 54.996 1.00 66.57 400 LEU A CA 1
ATOM 3204 C C . LEU A 1 400 ? 16.491 55.000 53.850 1.00 66.49 400 LEU A C 1
ATOM 3205 O O . LEU A 1 400 ? 15.964 56.097 54.040 1.00 71.51 400 LEU A O 1
ATOM 3210 N N . GLY A 1 401 ? 16.996 54.648 52.669 1.00 65.67 401 GLY A N 1
ATOM 3211 C CA . GLY A 1 401 ? 17.037 55.584 51.563 1.00 67.17 401 GLY A CA 1
ATOM 3212 C C . GLY A 1 401 ? 17.678 56.889 51.970 1.00 57.61 401 GLY A C 1
ATOM 3213 O O . GLY A 1 401 ? 17.546 57.913 51.297 1.00 57.41 401 GLY A O 1
ATOM 3214 N N . THR A 1 402 ? 18.383 56.846 53.091 1.00 55.65 402 THR A N 1
ATOM 3215 C CA . THR A 1 402 ? 18.992 58.043 53.636 1.00 64.78 402 THR A CA 1
ATOM 3216 C C . THR A 1 402 ? 20.096 58.600 52.762 1.00 69.59 402 THR A C 1
ATOM 3217 O O . THR A 1 402 ? 20.402 59.794 52.865 1.00 69.16 402 THR A O 1
ATOM 3221 N N . GLY A 1 403 ? 20.732 57.759 51.946 1.00 66.98 403 GLY A N 1
ATOM 3222 C CA . GLY A 1 403 ? 21.998 58.097 51.336 1.00 66.51 403 GLY A CA 1
ATOM 3223 C C . GLY A 1 403 ? 23.214 57.760 52.179 1.00 69.00 403 GLY A C 1
ATOM 3224 O O . GLY A 1 403 ? 24.319 57.672 51.637 1.00 70.55 403 GLY A O 1
ATOM 3225 N N . PHE A 1 404 ? 23.033 57.660 53.458 1.00 62.23 404 PHE A N 1
ATOM 3226 C CA . PHE A 1 404 ? 24.126 57.394 54.302 1.00 57.76 404 PHE A CA 1
ATOM 3227 C C . PHE A 1 404 ? 24.151 55.968 54.597 1.00 66.62 404 PHE A C 1
ATOM 3228 O O . PHE A 1 404 ? 23.151 55.357 54.701 1.00 69.94 404 PHE A O 1
ATOM 3236 N N . PRO A 1 405 ? 25.315 55.438 54.817 1.00 63.19 405 PRO A N 1
ATOM 3237 C CA . PRO A 1 405 ? 26.562 56.129 54.771 1.00 60.38 405 PRO A CA 1
ATOM 3238 C C . PRO A 1 405 ? 27.348 55.649 53.625 1.00 65.14 405 PRO A C 1
ATOM 3239 O O . PRO A 1 405 ? 27.106 54.611 53.127 1.00 61.79 405 PRO A O 1
ATOM 3243 N N . ALA A 1 406 ? 28.320 56.416 53.215 1.00 65.70 406 ALA A N 1
ATOM 3244 C CA . ALA A 1 406 ? 29.177 56.053 52.151 1.00 56.26 406 ALA A CA 1
ATOM 3245 C C . ALA A 1 406 ? 30.079 55.045 52.689 1.00 59.86 406 ALA A C 1
ATOM 3246 O O . ALA A 1 406 ? 30.569 55.160 53.751 1.00 59.92 406 ALA A O 1
ATOM 3248 N N . PHE A 1 407 ? 30.373 54.085 51.867 1.00 61.48 407 PHE A N 1
ATOM 3249 C CA . PHE A 1 407 ? 31.091 52.930 52.237 1.00 59.39 407 PHE A CA 1
ATOM 3250 C C . PHE A 1 407 ? 32.380 52.813 51.580 1.00 57.89 407 PHE A C 1
ATOM 3251 O O . PHE A 1 407 ? 32.397 52.748 50.435 1.00 63.34 407 PHE A O 1
ATOM 3259 N N . HIS A 1 408 ? 33.458 52.747 52.313 1.00 52.09 408 HIS A N 1
ATOM 3260 C CA . HIS A 1 408 ? 34.790 52.574 51.736 1.00 54.59 408 HIS A CA 1
ATOM 3261 C C . HIS A 1 408 ? 35.395 51.227 52.135 1.00 56.67 408 HIS A C 1
ATOM 3262 O O . HIS A 1 408 ? 35.211 50.764 53.268 1.00 57.17 408 HIS A O 1
ATOM 3269 N N . SER A 1 409 ? 36.153 50.611 51.216 1.00 51.54 409 SER A N 1
ATOM 3270 C CA . SER A 1 409 ? 36.843 49.349 51.509 1.00 52.86 409 SER A CA 1
ATOM 3271 C C . SER A 1 409 ? 38.189 49.670 52.141 1.00 53.25 409 SER A C 1
ATOM 3272 O O . SER A 1 409 ? 39.200 49.843 51.459 1.00 48.77 409 SER A O 1
ATOM 3275 N N . ASP A 1 410 ? 38.194 49.709 53.472 1.00 58.44 410 ASP A N 1
ATOM 3276 C CA . ASP A 1 410 ? 39.347 50.053 54.299 1.00 54.63 410 ASP A CA 1
ATOM 3277 C C . ASP A 1 410 ? 40.673 49.530 53.742 1.00 54.08 410 ASP A C 1
ATOM 3278 O O . ASP A 1 410 ? 41.694 50.228 53.770 1.00 49.29 410 ASP A O 1
ATOM 3283 N N . GLU A 1 411 ? 40.670 48.298 53.232 1.00 57.49 411 GLU A N 1
ATOM 3284 C CA . GLU A 1 411 ? 41.900 47.718 52.720 1.00 48.89 411 GLU A CA 1
ATOM 3285 C C . GLU A 1 411 ? 42.423 48.505 51.534 1.00 50.70 411 GLU A C 1
ATOM 3286 O O . GLU A 1 411 ? 43.635 48.547 51.314 1.00 57.44 411 GLU A O 1
ATOM 3292 N N . VAL A 1 412 ? 41.537 49.135 50.762 1.00 42.77 412 VAL A N 1
ATOM 3293 C CA . VAL A 1 412 ? 41.981 49.979 49.657 1.00 44.07 412 VAL A CA 1
ATOM 3294 C C . VAL A 1 412 ? 42.431 51.343 50.163 1.00 49.66 412 VAL A C 1
ATOM 3295 O O . VAL A 1 412 ? 43.449 51.882 49.719 1.00 53.71 412 VAL A O 1
ATOM 3299 N N . GLY A 1 413 ? 41.685 51.930 51.094 1.00 55.78 413 GLY A N 1
ATOM 3300 C CA . GLY A 1 413 ? 42.033 53.253 51.576 1.00 50.97 413 GLY A CA 1
ATOM 3301 C C . GLY A 1 413 ? 43.390 53.312 52.238 1.00 46.56 413 GLY A C 1
ATOM 3302 O O . GLY A 1 413 ? 44.012 54.370 52.275 1.00 45.94 413 GLY A O 1
ATOM 3303 N N . ILE A 1 414 ? 43.873 52.189 52.769 1.00 46.53 414 ILE A N 1
ATOM 3304 C CA . ILE A 1 414 ? 45.169 52.225 53.438 1.00 48.57 414 ILE A CA 1
ATOM 3305 C C . ILE A 1 414 ? 46.291 52.384 52.422 1.00 52.94 414 ILE A C 1
ATOM 3306 O O . ILE A 1 414 ? 47.124 53.289 52.554 1.00 51.04 414 ILE A O 1
ATOM 3311 N N . GLN A 1 415 ? 46.329 51.528 51.381 1.00 52.49 415 GLN A N 1
ATOM 3312 C CA . GLN A 1 415 ? 47.420 51.671 50.417 1.00 51.10 415 GLN A CA 1
ATOM 3313 C C . GLN A 1 415 ? 47.316 52.935 49.589 1.00 49.34 415 GLN A C 1
ATOM 3314 O O . GLN A 1 415 ? 48.346 53.406 49.087 1.00 49.81 415 GLN A O 1
ATOM 3320 N N . MET A 1 416 ? 46.113 53.480 49.410 1.00 42.69 416 MET A N 1
ATOM 3321 C CA . MET A 1 416 ? 46.020 54.813 48.836 1.00 44.17 416 MET A CA 1
ATOM 3322 C C . MET A 1 416 ? 46.869 55.795 49.631 1.00 47.33 416 MET A C 1
ATOM 3323 O O . MET A 1 416 ? 47.531 56.669 49.057 1.00 46.92 416 MET A O 1
ATOM 3328 N N . MET A 1 417 ? 46.875 55.648 50.960 1.00 40.75 417 MET A N 1
ATOM 3329 C CA . MET A 1 417 ? 47.646 56.534 51.821 1.00 43.49 417 MET A CA 1
ATOM 3330 C C . MET A 1 417 ? 49.109 56.144 51.865 1.00 48.92 417 MET A C 1
ATOM 3331 O O . MET A 1 417 ? 49.974 56.998 52.076 1.00 53.28 417 MET A O 1
ATOM 3336 N N . LEU A 1 418 ? 49.401 54.856 51.727 1.00 48.96 418 LEU A N 1
ATOM 3337 C CA . LEU A 1 418 ? 50.771 54.441 51.481 1.00 45.49 418 LEU A CA 1
ATOM 3338 C C . LEU A 1 418 ? 51.235 54.952 50.121 1.00 48.92 418 LEU A C 1
ATOM 3339 O O . LEU A 1 418 ? 52.310 55.554 50.005 1.00 48.46 418 LEU A O 1
ATOM 3344 N N . ASN A 1 419 ? 50.416 54.754 49.080 1.00 44.07 419 ASN A N 1
ATOM 3345 C CA . ASN A 1 419 ? 50.766 55.289 47.774 1.00 43.77 419 ASN A CA 1
ATOM 3346 C C . ASN A 1 419 ? 50.966 56.797 47.777 1.00 46.75 419 ASN A C 1
ATOM 3347 O O . ASN A 1 419 ? 51.370 57.354 46.748 1.00 48.91 419 ASN A O 1
ATOM 3352 N N . LYS A 1 420 ? 50.701 57.470 48.886 1.00 43.81 420 LYS A N 1
ATOM 3353 C CA . LYS A 1 420 ? 50.967 58.893 49.000 1.00 49.92 420 LYS A CA 1
ATOM 3354 C C . LYS A 1 420 ? 52.282 59.193 49.709 1.00 48.14 420 LYS A C 1
ATOM 3355 O O . LYS A 1 420 ? 52.645 60.361 49.853 1.00 49.89 420 LYS A O 1
ATOM 3361 N N . GLY A 1 421 ? 52.996 58.180 50.157 1.00 42.49 421 GLY A N 1
ATOM 3362 C CA . GLY A 1 421 ? 54.220 58.398 50.881 1.00 46.06 421 GLY A CA 1
ATOM 3363 C C . GLY A 1 421 ? 54.102 58.321 52.385 1.00 55.21 421 GLY A C 1
ATOM 3364 O O . GLY A 1 421 ? 55.124 58.424 53.076 1.00 56.05 421 GLY A O 1
ATOM 3365 N N . ILE A 1 422 ? 52.900 58.154 52.923 1.00 52.70 422 ILE A N 1
ATOM 3366 C CA . ILE A 1 422 ? 52.767 57.972 54.366 1.00 52.61 422 ILE A CA 1
ATOM 3367 C C . ILE A 1 422 ? 53.059 56.513 54.708 1.00 51.72 422 ILE A C 1
ATOM 3368 O O . ILE A 1 422 ? 52.705 55.611 53.932 1.00 55.22 422 ILE A O 1
ATOM 3373 N N . PRO A 1 423 ? 53.739 56.243 55.820 1.00 43.95 423 PRO A N 1
ATOM 3374 C CA . PRO A 1 423 ? 54.026 54.869 56.228 1.00 45.26 423 PRO A CA 1
ATOM 3375 C C . PRO A 1 423 ? 52.886 54.262 57.025 1.00 45.51 423 PRO A C 1
ATOM 3376 O O . PRO A 1 423 ? 52.066 54.962 57.608 1.00 43.40 423 PRO A O 1
ATOM 3380 N N . MET A 1 424 ? 52.870 52.928 57.063 1.00 47.63 424 MET A N 1
ATOM 3381 C CA . MET A 1 424 ? 51.817 52.233 57.794 1.00 47.31 424 MET A CA 1
ATOM 3382 C C . MET A 1 424 ? 51.766 52.625 59.273 1.00 48.09 424 MET A C 1
ATOM 3383 O O . MET A 1 424 ? 50.730 52.438 59.913 1.00 49.31 424 MET A O 1
ATOM 3388 N N . ARG A 1 425 ? 52.834 53.196 59.834 1.00 53.02 425 ARG A N 1
ATOM 3389 C CA . ARG A 1 425 ? 52.804 53.530 61.259 1.00 51.27 425 ARG A CA 1
ATOM 3390 C C . ARG A 1 425 ? 51.827 54.662 61.559 1.00 45.14 425 ARG A C 1
ATOM 3391 O O . ARG A 1 425 ? 51.384 54.814 62.700 1.00 42.43 425 ARG A O 1
ATOM 3399 N N . GLU A 1 426 ? 51.496 55.459 60.557 1.00 49.60 426 GLU A N 1
ATOM 3400 C CA . GLU A 1 426 ? 50.535 56.538 60.683 1.00 52.01 426 GLU A CA 1
ATOM 3401 C C . GLU A 1 426 ? 49.392 56.453 59.690 1.00 44.41 426 GLU A C 1
ATOM 3402 O O . GLU A 1 426 ? 48.418 57.186 59.851 1.00 49.69 426 GLU A O 1
ATOM 3408 N N . ALA A 1 427 ? 49.476 55.603 58.675 1.00 44.35 427 ALA A N 1
ATOM 3409 C CA . ALA A 1 427 ? 48.477 55.598 57.614 1.00 47.94 427 ALA A CA 1
ATOM 3410 C C . ALA A 1 427 ? 47.265 54.751 57.948 1.00 50.22 427 ALA A C 1
ATOM 3411 O O . ALA A 1 427 ? 46.237 54.888 57.281 1.00 54.66 427 ALA A O 1
ATOM 3413 N N . TYR A 1 428 ? 47.352 53.893 58.964 1.00 50.78 428 TYR A N 1
ATOM 3414 C CA . TYR A 1 428 ? 46.169 53.169 59.404 1.00 47.39 428 TYR A CA 1
ATOM 3415 C C . TYR A 1 428 ? 45.032 54.123 59.766 1.00 55.31 428 TYR A C 1
ATOM 3416 O O . TYR A 1 428 ? 43.854 53.767 59.628 1.00 60.89 428 TYR A O 1
ATOM 3425 N N . ASN A 1 429 ? 45.356 55.340 60.220 1.00 56.14 429 ASN A N 1
ATOM 3426 C CA . ASN A 1 429 ? 44.363 56.317 60.670 1.00 54.36 429 ASN A CA 1
ATOM 3427 C C . ASN A 1 429 ? 43.662 57.071 59.564 1.00 51.76 429 ASN A C 1
ATOM 3428 O O . ASN A 1 429 ? 42.762 57.850 59.879 1.00 58.25 429 ASN A O 1
ATOM 3433 N N . TRP A 1 430 ? 44.050 56.889 58.310 1.00 48.38 430 TRP A N 1
ATOM 3434 C CA . TRP A 1 430 ? 43.358 57.540 57.208 1.00 53.29 430 TRP A CA 1
ATOM 3435 C C . TRP A 1 430 ? 41.876 57.645 57.529 1.00 52.87 430 TRP A C 1
ATOM 3436 O O . TRP A 1 430 ? 41.322 56.787 58.225 1.00 52.98 430 TRP A O 1
ATOM 3447 N N . ASN A 1 431 ? 41.244 58.732 57.079 1.00 54.35 431 ASN A N 1
ATOM 3448 C CA . ASN A 1 431 ? 39.820 58.953 57.264 1.00 53.62 431 ASN A CA 1
ATOM 3449 C C . ASN A 1 431 ? 39.238 59.578 56.001 1.00 54.79 431 ASN A C 1
ATOM 3450 O O . ASN A 1 431 ? 39.815 60.549 55.467 1.00 51.10 431 ASN A O 1
ATOM 3455 N N . PRO A 1 432 ? 38.135 59.030 55.477 1.00 53.44 432 PRO A N 1
ATOM 3456 C CA . PRO A 1 432 ? 37.448 59.688 54.364 1.00 43.41 432 PRO A CA 1
ATOM 3457 C C . PRO A 1 432 ? 37.353 61.174 54.611 1.00 49.59 432 PRO A C 1
ATOM 3458 O O . PRO A 1 432 ? 37.211 61.599 55.764 1.00 53.42 432 PRO A O 1
ATOM 3462 N N . CYS A 1 433 ? 37.441 61.961 53.540 1.00 51.63 433 CYS A N 1
ATOM 3463 C CA . CYS A 1 433 ? 37.522 63.420 53.606 1.00 50.67 433 CYS A CA 1
ATOM 3464 C C . CYS A 1 433 ? 36.592 64.016 52.560 1.00 59.17 433 CYS A C 1
ATOM 3465 O O . CYS A 1 433 ? 36.883 63.936 51.361 1.00 61.26 433 CYS A O 1
ATOM 3468 N N . GLY A 1 434 ? 35.481 64.613 53.007 1.00 57.12 434 GLY A N 1
ATOM 3469 C CA . GLY A 1 434 ? 34.601 65.359 52.119 1.00 50.60 434 GLY A CA 1
ATOM 3470 C C . GLY A 1 434 ? 33.632 64.495 51.345 1.00 57.42 434 GLY A C 1
ATOM 3471 O O . GLY A 1 434 ? 32.589 64.091 51.872 1.00 59.14 434 GLY A O 1
ATOM 3472 N N . CYS A 1 435 ? 33.961 64.211 50.084 1.00 60.96 435 CYS A N 1
ATOM 3473 C CA . CYS A 1 435 ? 33.175 63.279 49.260 1.00 58.02 435 CYS A CA 1
ATOM 3474 C C . CYS A 1 435 ? 33.666 61.845 49.436 1.00 57.12 435 CYS A C 1
ATOM 3475 O O . CYS A 1 435 ? 32.966 60.993 49.992 1.00 58.35 435 CYS A O 1
ATOM 3478 N N . VAL A 1 436 ? 34.879 61.580 48.964 1.00 56.03 436 VAL A N 1
ATOM 3479 C CA . VAL A 1 436 ? 35.466 60.251 49.033 1.00 62.34 436 VAL A CA 1
ATOM 3480 C C . VAL A 1 436 ? 36.986 60.350 49.120 1.00 59.54 436 VAL A C 1
ATOM 3481 O O . VAL A 1 436 ? 37.685 59.333 49.046 1.00 58.28 436 VAL A O 1
ATOM 3485 N N . GLU A 1 437 ? 37.507 61.571 49.255 1.00 57.88 437 GLU A N 1
ATOM 3486 C CA . GLU A 1 437 ? 38.942 61.785 49.315 1.00 45.11 437 GLU A CA 1
ATOM 3487 C C . GLU A 1 437 ? 39.494 61.128 50.560 1.00 48.35 437 GLU A C 1
ATOM 3488 O O . GLU A 1 437 ? 38.742 60.649 51.417 1.00 51.88 437 GLU A O 1
ATOM 3494 N N . THR A 1 438 ? 40.824 61.118 50.659 1.00 47.29 438 THR A N 1
ATOM 3495 C CA . THR A 1 438 ? 41.552 60.644 51.831 1.00 45.12 438 THR A CA 1
ATOM 3496 C C . THR A 1 438 ? 42.297 61.786 52.529 1.00 48.88 438 THR A C 1
ATOM 3497 O O . THR A 1 438 ? 42.810 62.698 51.870 1.00 47.14 438 THR A O 1
ATOM 3501 N N . ASN A 1 439 ? 42.344 61.760 53.861 1.00 46.55 439 ASN A N 1
ATOM 3502 C CA . ASN A 1 439 ? 43.363 62.563 54.545 1.00 57.64 439 ASN A CA 1
ATOM 3503 C C . ASN A 1 439 ? 43.584 61.984 55.957 1.00 51.11 439 ASN A C 1
ATOM 3504 O O . ASN A 1 439 ? 43.136 60.873 56.262 1.00 41.43 439 ASN A O 1
ATOM 3509 N N . LEU A 1 440 ? 44.346 62.718 56.787 1.00 50.43 440 LEU A N 1
ATOM 3510 C CA . LEU A 1 440 ? 44.993 62.198 57.994 1.00 53.86 440 LEU A CA 1
ATOM 3511 C C . LEU A 1 440 ? 45.040 63.256 59.093 1.00 54.91 440 LEU A C 1
ATOM 3512 O O . LEU A 1 440 ? 45.578 64.351 58.884 1.00 60.69 440 LEU A O 1
ATOM 3517 N N . ALA A 1 441 ? 44.520 62.917 60.273 1.00 48.66 441 ALA A N 1
ATOM 3518 C CA . ALA A 1 441 ? 44.125 63.958 61.211 1.00 48.62 441 ALA A CA 1
ATOM 3519 C C . ALA A 1 441 ? 45.346 64.722 61.688 1.00 45.01 441 ALA A C 1
ATOM 3520 O O . ALA A 1 441 ? 46.303 64.125 62.178 1.00 46.27 441 ALA A O 1
ATOM 3522 N N . GLY A 1 442 ? 45.319 66.043 61.537 1.00 43.33 442 GLY A N 1
ATOM 3523 C CA . GLY A 1 442 ? 46.382 66.858 62.077 1.00 41.25 442 GLY A CA 1
ATOM 3524 C C . GLY A 1 442 ? 47.687 66.857 61.299 1.00 49.36 442 GLY A C 1
ATOM 3525 O O . GLY A 1 442 ? 48.625 67.553 61.708 1.00 47.15 442 GLY A O 1
ATOM 3526 N N . LYS A 1 443 ? 47.784 66.140 60.160 1.00 50.53 443 LYS A N 1
ATOM 3527 C CA . LYS A 1 443 ? 49.107 65.922 59.580 1.00 50.25 443 LYS A CA 1
ATOM 3528 C C . LYS A 1 443 ? 49.219 65.985 58.051 1.00 53.01 443 LYS A C 1
ATOM 3529 O O . LYS A 1 443 ? 50.254 65.552 57.517 1.00 51.02 443 LYS A O 1
ATOM 3535 N N . GLN A 1 444 ? 48.243 66.527 57.310 1.00 49.22 444 GLN A N 1
ATOM 3536 C CA . GLN A 1 444 ? 48.335 66.500 55.850 1.00 41.70 444 GLN A CA 1
ATOM 3537 C C . GLN A 1 444 ? 47.731 67.753 55.237 1.00 45.34 444 GLN A C 1
ATOM 3538 O O . GLN A 1 444 ? 46.509 67.917 55.275 1.00 61.79 444 GLN A O 1
ATOM 3544 N N . ARG A 1 445 ? 48.567 68.614 54.638 1.00 44.64 445 ARG A N 1
ATOM 3545 C CA . ARG A 1 445 ? 48.079 69.681 53.760 1.00 43.49 445 ARG A CA 1
ATOM 3546 C C . ARG A 1 445 ? 47.989 69.173 52.339 1.00 50.81 445 ARG A C 1
ATOM 3547 O O . ARG A 1 445 ? 48.792 68.339 51.920 1.00 48.88 445 ARG A O 1
ATOM 3555 N N . CYS A 1 446 ? 47.045 69.730 51.576 1.00 58.69 446 CYS A N 1
ATOM 3556 C CA . CYS A 1 446 ? 46.536 68.991 50.427 1.00 56.70 446 CYS A CA 1
ATOM 3557 C C . CYS A 1 446 ? 45.145 69.435 49.960 1.00 57.11 446 CYS A C 1
ATOM 3558 O O . CYS A 1 446 ? 44.153 69.192 50.658 1.00 57.52 446 CYS A O 1
ATOM 3561 N N . TYR A 1 447 ? 45.059 70.067 48.782 1.00 55.40 447 TYR A N 1
ATOM 3562 C CA . TYR A 1 447 ? 43.789 70.328 48.086 1.00 50.89 447 TYR A CA 1
ATOM 3563 C C . TYR A 1 447 ? 43.333 69.039 47.405 1.00 50.00 447 TYR A C 1
ATOM 3564 O O . TYR A 1 447 ? 43.557 68.825 46.212 1.00 50.96 447 TYR A O 1
ATOM 3573 N N . THR A 1 448 ? 42.661 68.176 48.172 1.00 49.19 448 THR A N 1
ATOM 3574 C CA . THR A 1 448 ? 42.276 66.849 47.695 1.00 49.32 448 THR A CA 1
ATOM 3575 C C . THR A 1 448 ? 41.417 66.889 46.445 1.00 53.28 448 THR A C 1
ATOM 3576 O O . THR A 1 448 ? 41.085 65.835 45.893 1.00 58.00 448 THR A O 1
ATOM 3580 N N . SER A 1 449 ? 41.052 68.086 45.991 1.00 54.83 449 SER A N 1
ATOM 3581 C CA . SER A 1 449 ? 40.348 68.222 44.726 1.00 51.01 449 SER A CA 1
ATOM 3582 C C . SER A 1 449 ? 40.385 69.655 44.199 1.00 52.86 449 SER A C 1
ATOM 3583 O O . SER A 1 449 ? 39.353 70.345 44.159 1.00 52.31 449 SER A O 1
ATOM 3586 N N . TYR A 1 450 ? 41.570 70.100 43.774 1.00 51.76 450 TYR A N 1
ATOM 3587 C CA . TYR A 1 450 ? 41.735 71.468 43.295 1.00 44.28 450 TYR A CA 1
ATOM 3588 C C . TYR A 1 450 ? 40.754 71.780 42.162 1.00 44.21 450 TYR A C 1
ATOM 3589 O O . TYR A 1 450 ? 39.884 72.648 42.303 1.00 47.47 450 TYR A O 1
ATOM 3598 N N . ALA A 1 451 ? 40.855 71.069 41.035 1.00 44.39 451 ALA A N 1
ATOM 3599 C CA . ALA A 1 451 ? 40.058 71.413 39.860 1.00 49.72 451 ALA A CA 1
ATOM 3600 C C . ALA A 1 451 ? 39.551 70.180 39.131 1.00 49.43 451 ALA A C 1
ATOM 3601 O O . ALA A 1 451 ? 40.236 69.161 39.071 1.00 56.59 451 ALA A O 1
ATOM 3603 N N . ASP A 1 452 ? 38.354 70.299 38.541 1.00 54.71 452 ASP A N 1
ATOM 3604 C CA . ASP A 1 452 ? 37.757 69.249 37.710 1.00 55.84 452 ASP A CA 1
ATOM 3605 C C . ASP A 1 452 ? 38.134 69.450 36.238 1.00 59.54 452 ASP A C 1
ATOM 3606 O O . ASP A 1 452 ? 38.316 70.585 35.784 1.00 63.01 452 ASP A O 1
ATOM 3611 N N . TYR A 1 453 ? 38.266 68.339 35.484 1.00 53.63 453 TYR A N 1
ATOM 3612 C CA . TYR A 1 453 ? 38.509 68.418 34.041 1.00 44.51 453 TYR A CA 1
ATOM 3613 C C . TYR A 1 453 ? 37.531 67.539 33.276 1.00 49.16 453 TYR A C 1
ATOM 3614 O O . TYR A 1 453 ? 37.270 66.390 33.657 1.00 52.04 453 TYR A O 1
ATOM 3623 N N . ASN A 1 454 ? 37.015 68.089 32.179 1.00 42.52 454 ASN A N 1
ATOM 3624 C CA . ASN A 1 454 ? 35.836 67.566 31.488 1.00 46.24 454 ASN A CA 1
ATOM 3625 C C . ASN A 1 454 ? 36.257 66.586 30.382 1.00 51.93 454 ASN A C 1
ATOM 3626 O O . ASN A 1 454 ? 36.616 66.990 29.269 1.00 52.17 454 ASN A O 1
ATOM 3631 N N . LEU A 1 455 ? 36.204 65.278 30.675 1.00 52.45 455 LEU A N 1
ATOM 3632 C CA . LEU A 1 455 ? 36.611 64.289 29.674 1.00 47.57 455 LEU A CA 1
ATOM 3633 C C . LEU A 1 455 ? 35.655 64.256 28.501 1.00 51.68 455 LEU A C 1
ATOM 3634 O O . LEU A 1 455 ? 36.034 63.770 27.428 1.00 51.15 455 LEU A O 1
ATOM 3639 N N . GLY A 1 456 ? 34.425 64.758 28.686 1.00 52.50 456 GLY A N 1
ATOM 3640 C CA . GLY A 1 456 ? 33.508 64.882 27.564 1.00 46.94 456 GLY A CA 1
ATOM 3641 C C . GLY A 1 456 ? 34.005 65.883 26.546 1.00 45.75 456 GLY A C 1
ATOM 3642 O O . GLY A 1 456 ? 34.038 65.609 25.349 1.00 45.78 456 GLY A O 1
ATOM 3643 N N . ALA A 1 457 ? 34.413 67.057 27.020 1.00 46.23 457 ALA A N 1
ATOM 3644 C CA . ALA A 1 457 ? 34.994 68.047 26.130 1.00 47.91 457 ALA A CA 1
ATOM 3645 C C . ALA A 1 457 ? 36.126 67.449 25.320 1.00 50.93 457 ALA A C 1
ATOM 3646 O O . ALA A 1 457 ? 36.291 67.766 24.137 1.00 53.50 457 ALA A O 1
ATOM 3648 N N . ILE A 1 458 ? 36.929 66.592 25.946 1.00 50.02 458 ILE A N 1
ATOM 3649 C CA . ILE A 1 458 ? 38.131 66.093 25.286 1.00 51.57 458 ILE A CA 1
ATOM 3650 C C . ILE A 1 458 ? 37.756 65.214 24.111 1.00 49.72 458 ILE A C 1
ATOM 3651 O O . ILE A 1 458 ? 38.189 65.446 22.976 1.00 52.14 458 ILE A O 1
ATOM 3656 N N . VAL A 1 459 ? 36.960 64.183 24.369 1.00 44.99 459 VAL A N 1
ATOM 3657 C CA . VAL A 1 459 ? 36.340 63.397 23.313 1.00 47.22 459 VAL A CA 1
ATOM 3658 C C . VAL A 1 459 ? 35.831 64.288 22.185 1.00 46.93 459 VAL A C 1
ATOM 3659 O O . VAL A 1 459 ? 36.136 64.048 21.016 1.00 46.95 459 VAL A O 1
ATOM 3663 N N . GLU A 1 460 ? 35.075 65.333 22.528 1.00 46.05 460 GLU A N 1
ATOM 3664 C CA . GLU A 1 460 ? 34.616 66.301 21.535 1.00 47.64 460 GLU A CA 1
ATOM 3665 C C . GLU A 1 460 ? 35.752 67.048 20.838 1.00 53.64 460 GLU A C 1
ATOM 3666 O O . GLU A 1 460 ? 35.523 67.633 19.776 1.00 51.65 460 GLU A O 1
ATOM 3672 N N . PHE A 1 461 ? 36.956 67.070 21.420 1.00 57.14 461 PHE A N 1
ATOM 3673 C CA . PHE A 1 461 ? 38.102 67.796 20.872 1.00 58.02 461 PHE A CA 1
ATOM 3674 C C . PHE A 1 461 ? 38.859 67.001 19.826 1.00 58.19 461 PHE A C 1
ATOM 3675 O O . PHE A 1 461 ? 39.311 67.558 18.816 1.00 56.27 461 PHE A O 1
ATOM 3683 N N . VAL A 1 462 ? 39.072 65.719 20.101 1.00 59.65 462 VAL A N 1
ATOM 3684 C CA . VAL A 1 462 ? 39.792 64.895 19.153 1.00 57.00 462 VAL A CA 1
ATOM 3685 C C . VAL A 1 462 ? 38.941 64.682 17.915 1.00 54.53 462 VAL A C 1
ATOM 3686 O O . VAL A 1 462 ? 39.455 64.735 16.797 1.00 63.00 462 VAL A O 1
ATOM 3690 N N . MET A 1 463 ? 37.619 64.522 18.083 1.00 53.30 463 MET A N 1
ATOM 3691 C CA . MET A 1 463 ? 36.723 64.450 16.927 1.00 54.87 463 MET A CA 1
ATOM 3692 C C . MET A 1 463 ? 36.550 65.788 16.237 1.00 57.94 463 MET A C 1
ATOM 3693 O O . MET A 1 463 ? 35.919 65.841 15.178 1.00 62.13 463 MET A O 1
ATOM 3698 N N . ASN A 1 464 ? 37.051 66.867 16.816 1.00 52.99 464 ASN A N 1
ATOM 3699 C CA . ASN A 1 464 ? 36.891 68.169 16.194 1.00 55.38 464 ASN A CA 1
ATOM 3700 C C . ASN A 1 464 ? 38.250 68.818 16.009 1.00 54.96 464 ASN A C 1
ATOM 3701 O O . ASN A 1 464 ? 38.325 69.964 15.572 1.00 50.58 464 ASN A O 1
ATOM 3706 N N . ASN A 1 465 ? 39.322 68.110 16.351 1.00 61.29 465 ASN A N 1
ATOM 3707 C CA . ASN A 1 465 ? 40.677 68.593 16.151 1.00 56.16 465 ASN A CA 1
ATOM 3708 C C . ASN A 1 465 ? 40.878 69.894 16.925 1.00 59.08 465 ASN A C 1
ATOM 3709 O O . ASN A 1 465 ? 41.209 70.946 16.369 1.00 63.15 465 ASN A O 1
ATOM 3714 N N . GLY A 1 466 ? 40.633 69.813 18.230 1.00 56.43 466 GLY A N 1
ATOM 3715 C CA . GLY A 1 466 ? 40.914 70.944 19.082 1.00 55.72 466 GLY A CA 1
ATOM 3716 C C . GLY A 1 466 ? 39.777 71.932 19.241 1.00 59.32 466 GLY A C 1
ATOM 3717 O O . GLY A 1 466 ? 39.339 72.175 20.370 1.00 62.30 466 GLY A O 1
ATOM 3718 N N . LYS A 1 467 ? 39.284 72.502 18.137 1.00 57.59 467 LYS A N 1
ATOM 3719 C CA . LYS A 1 467 ? 38.247 73.531 18.200 1.00 59.77 467 LYS A CA 1
ATOM 3720 C C . LYS A 1 467 ? 37.030 73.090 19.022 1.00 60.47 467 LYS A C 1
ATOM 3721 O O . LYS A 1 467 ? 36.587 71.939 18.950 1.00 57.98 467 LYS A O 1
ATOM 3727 N N . SER A 1 468 ? 36.481 74.028 19.803 1.00 59.42 468 SER A N 1
ATOM 3728 C CA . SER A 1 468 ? 35.287 73.769 20.611 1.00 69.88 468 SER A CA 1
ATOM 3729 C C . SER A 1 468 ? 34.039 73.851 19.745 1.00 72.83 468 SER A C 1
ATOM 3730 O O . SER A 1 468 ? 33.811 74.868 19.076 1.00 67.24 468 SER A O 1
ATOM 3733 N N . ARG A 1 469 ? 33.214 72.792 19.770 1.00 71.76 469 ARG A N 1
ATOM 3734 C CA . ARG A 1 469 ? 32.008 72.824 18.950 1.00 76.94 469 ARG A CA 1
ATOM 3735 C C . ARG A 1 469 ? 31.163 74.049 19.287 1.00 72.16 469 ARG A C 1
ATOM 3736 O O . ARG A 1 469 ? 30.853 74.858 18.406 1.00 72.02 469 ARG A O 1
ATOM 3744 N N . LYS A 1 470 ? 30.845 74.241 20.568 1.00 71.34 470 LYS A N 1
ATOM 3745 C CA . LYS A 1 470 ? 29.829 75.221 20.945 1.00 69.72 470 LYS A CA 1
ATOM 3746 C C . LYS A 1 470 ? 30.316 76.673 20.791 1.00 75.28 470 LYS A C 1
ATOM 3747 O O . LYS A 1 470 ? 29.611 77.510 20.211 1.00 77.63 470 LYS A O 1
ATOM 3753 N N . TYR A 1 471 ? 31.509 77.002 21.298 1.00 71.64 471 TYR A N 1
ATOM 3754 C CA . TYR A 1 471 ? 32.017 78.373 21.217 1.00 68.51 471 TYR A CA 1
ATOM 3755 C C . TYR A 1 471 ? 32.915 78.613 20.001 1.00 71.53 471 TYR A C 1
ATOM 3756 O O . TYR A 1 471 ? 33.374 79.742 19.792 1.00 70.38 471 TYR A O 1
ATOM 3765 N N . ASN A 1 472 ? 33.212 77.579 19.220 1.00 71.50 472 ASN A N 1
ATOM 3766 C CA . ASN A 1 472 ? 33.862 77.730 17.920 1.00 70.97 472 ASN A CA 1
ATOM 3767 C C . ASN A 1 472 ? 35.271 78.318 18.015 1.00 68.53 472 ASN A C 1
ATOM 3768 O O . ASN A 1 472 ? 35.743 78.959 17.074 1.00 66.67 472 ASN A O 1
ATOM 3773 N N . THR A 1 473 ? 35.980 78.095 19.116 1.00 67.65 473 THR A N 1
ATOM 3774 C CA . THR A 1 473 ? 37.336 78.601 19.243 1.00 59.30 473 THR A CA 1
ATOM 3775 C C . THR A 1 473 ? 38.314 77.442 19.259 1.00 56.26 473 THR A C 1
ATOM 3776 O O . THR A 1 473 ? 37.960 76.311 19.595 1.00 57.68 473 THR A O 1
ATOM 3780 N N . GLN A 1 474 ? 39.546 77.733 18.861 1.00 60.28 474 GLN A N 1
ATOM 3781 C CA . GLN A 1 474 ? 40.653 76.808 19.058 1.00 54.57 474 GLN A CA 1
ATOM 3782 C C . GLN A 1 474 ? 40.966 76.801 20.548 1.00 54.35 474 GLN A C 1
ATOM 3783 O O . GLN A 1 474 ? 41.828 77.537 21.036 1.00 64.45 474 GLN A O 1
ATOM 3789 N N . ALA A 1 475 ? 40.231 75.955 21.281 1.00 51.10 475 ALA A N 1
ATOM 3790 C CA . ALA A 1 475 ? 40.512 75.670 22.684 1.00 50.32 475 ALA A CA 1
ATOM 3791 C C . ALA A 1 475 ? 41.788 74.848 22.815 1.00 53.29 475 ALA A C 1
ATOM 3792 O O . ALA A 1 475 ? 42.822 75.366 23.249 1.00 57.97 475 ALA A O 1
ATOM 3794 N N . SER A 1 476 ? 41.735 73.575 22.445 1.00 47.07 476 SER A N 1
ATOM 3795 C CA . SER A 1 476 ? 42.908 72.743 22.622 1.00 45.75 476 SER A CA 1
ATOM 3796 C C . SER A 1 476 ? 43.877 72.889 21.472 1.00 49.58 476 SER A C 1
ATOM 3797 O O . SER A 1 476 ? 43.616 73.557 20.464 1.00 43.75 476 SER A O 1
ATOM 3800 N N . ILE A 1 477 ? 45.014 72.212 21.658 1.00 53.59 477 ILE A N 1
ATOM 3801 C CA . ILE A 1 477 ? 46.028 71.949 20.643 1.00 54.69 477 ILE A CA 1
ATOM 3802 C C . ILE A 1 477 ? 45.355 71.299 19.433 1.00 61.23 477 ILE A C 1
ATOM 3803 O O . ILE A 1 477 ? 44.210 70.826 19.529 1.00 59.86 477 ILE A O 1
ATOM 3808 N N . ALA A 1 478 ? 46.040 71.291 18.278 1.00 61.52 478 ALA A N 1
ATOM 3809 C CA . ALA A 1 478 ? 45.486 70.712 17.045 1.00 59.68 478 ALA A CA 1
ATOM 3810 C C . ALA A 1 478 ? 46.085 69.322 16.838 1.00 53.91 478 ALA A C 1
ATOM 3811 O O . ALA A 1 478 ? 47.198 69.187 16.328 1.00 52.56 478 ALA A O 1
ATOM 3813 N N . THR A 1 479 ? 45.343 68.284 17.249 1.00 53.42 479 THR A N 1
ATOM 3814 C CA . THR A 1 479 ? 45.786 66.898 17.139 1.00 51.63 479 THR A CA 1
ATOM 3815 C C . THR A 1 479 ? 45.578 66.335 15.749 1.00 56.45 479 THR A C 1
ATOM 3816 O O . THR A 1 479 ? 45.805 65.140 15.544 1.00 56.47 479 THR A O 1
ATOM 3820 N N . GLY A 1 480 ? 45.160 67.167 14.799 1.00 57.53 480 GLY A N 1
ATOM 3821 C CA . GLY A 1 480 ? 44.848 66.707 13.463 1.00 57.80 480 GLY A CA 1
ATOM 3822 C C . GLY A 1 480 ? 43.393 66.293 13.356 1.00 65.56 480 GLY A C 1
ATOM 3823 O O . GLY A 1 480 ? 42.784 65.893 14.359 1.00 58.97 480 GLY A O 1
ATOM 3824 N N . ASP A 1 481 ? 42.782 66.394 12.063 1.00 66.13 481 ASP A N 1
ATOM 3825 C CA . ASP A 1 481 ? 41.373 66.045 12.139 1.00 70.87 481 ASP A CA 1
ATOM 3826 C C . ASP A 1 481 ? 41.212 64.536 12.022 1.00 70.68 481 ASP A C 1
ATOM 3827 O O . ASP A 1 481 ? 42.040 63.863 11.398 1.00 59.18 481 ASP A O 1
ATOM 3832 N N . PRO A 1 482 ? 40.127 64.007 12.595 1.00 72.19 482 PRO A N 1
ATOM 3833 C CA . PRO A 1 482 ? 40.070 62.566 12.868 1.00 66.64 482 PRO A CA 1
ATOM 3834 C C . PRO A 1 482 ? 40.056 61.701 11.627 1.00 75.08 482 PRO A C 1
ATOM 3835 O O . PRO A 1 482 ? 40.217 60.477 11.753 1.00 74.78 482 PRO A O 1
ATOM 3839 N N . CYS A 1 483 ? 39.898 62.280 10.435 1.00 78.23 483 CYS A N 1
ATOM 3840 C CA . CYS A 1 483 ? 39.837 61.496 9.208 1.00 73.69 483 CYS A CA 1
ATOM 3841 C C . CYS A 1 483 ? 41.199 61.279 8.556 1.00 65.83 483 CYS A C 1
ATOM 3842 O O . CYS A 1 483 ? 41.253 60.973 7.366 1.00 70.89 483 CYS A O 1
ATOM 3845 N N . THR A 1 484 ? 42.299 61.433 9.287 1.00 66.48 484 THR A N 1
ATOM 3846 C CA . THR A 1 484 ? 43.593 61.001 8.777 1.00 63.64 484 THR A CA 1
ATOM 3847 C C . THR A 1 484 ? 44.266 60.057 9.754 1.00 64.98 484 THR A C 1
ATOM 3848 O O . THR A 1 484 ? 45.489 59.897 9.732 1.00 65.17 484 THR A O 1
ATOM 3852 N N . PHE A 1 485 ? 43.483 59.425 10.614 1.00 66.71 485 PHE A N 1
ATOM 3853 C CA . PHE A 1 485 ? 44.007 58.416 11.519 1.00 65.22 485 PHE A CA 1
ATOM 3854 C C . PHE A 1 485 ? 43.885 57.075 10.805 1.00 64.71 485 PHE A C 1
ATOM 3855 O O . PHE A 1 485 ? 42.814 56.461 10.763 1.00 59.42 485 PHE A O 1
ATOM 3863 N N . GLU A 1 486 ? 44.993 56.641 10.211 1.00 66.00 486 GLU A N 1
ATOM 3864 C CA . GLU A 1 486 ? 45.003 55.385 9.476 1.00 72.09 486 GLU A CA 1
ATOM 3865 C C . GLU A 1 486 ? 44.584 54.220 10.369 1.00 73.60 486 GLU A C 1
ATOM 3866 O O . GLU A 1 486 ? 43.743 53.400 9.982 1.00 74.90 486 GLU A O 1
ATOM 3872 N N . THR A 1 487 ? 45.153 54.137 11.573 1.00 69.00 487 THR A N 1
ATOM 3873 C CA . THR A 1 487 ? 44.951 53.015 12.478 1.00 71.75 487 THR A CA 1
ATOM 3874 C C . THR A 1 487 ? 44.091 53.431 13.674 1.00 68.21 487 THR A C 1
ATOM 3875 O O . THR A 1 487 ? 43.554 54.539 13.719 1.00 60.86 487 THR A O 1
ATOM 3879 N N . TYR A 1 488 ? 43.937 52.518 14.643 1.00 71.66 488 TYR A N 1
ATOM 3880 C CA . TYR A 1 488 ? 43.329 52.911 15.913 1.00 70.84 488 TYR A CA 1
ATOM 3881 C C . TYR A 1 488 ? 44.338 53.589 16.820 1.00 65.12 488 TYR A C 1
ATOM 3882 O O . TYR A 1 488 ? 43.992 54.517 17.558 1.00 61.08 488 TYR A O 1
ATOM 3891 N N . ASN A 1 489 ? 45.588 53.167 16.758 1.00 64.00 489 ASN A N 1
ATOM 3892 C CA . ASN A 1 489 ? 46.569 53.797 17.618 1.00 66.57 489 ASN A CA 1
ATOM 3893 C C . ASN A 1 489 ? 46.818 55.247 17.211 1.00 59.51 489 ASN A C 1
ATOM 3894 O O . ASN A 1 489 ? 46.936 56.117 18.078 1.00 62.26 489 ASN A O 1
ATOM 3899 N N . GLU A 1 490 ? 46.872 55.548 15.912 1.00 57.58 490 GLU A N 1
ATOM 3900 C CA . GLU A 1 490 ? 46.898 56.957 15.537 1.00 57.56 490 GLU A CA 1
ATOM 3901 C C . GLU A 1 490 ? 45.818 57.706 16.315 1.00 62.05 490 GLU A C 1
ATOM 3902 O O . GLU A 1 490 ? 46.009 58.856 16.738 1.00 63.05 490 GLU A O 1
ATOM 3908 N N . PHE A 1 491 ? 44.699 57.036 16.571 1.00 57.91 491 PHE A N 1
ATOM 3909 C CA . PHE A 1 491 ? 43.579 57.662 17.248 1.00 57.48 491 PHE A CA 1
ATOM 3910 C C . PHE A 1 491 ? 43.911 57.871 18.717 1.00 57.18 491 PHE A C 1
ATOM 3911 O O . PHE A 1 491 ? 44.109 59.009 19.153 1.00 57.67 491 PHE A O 1
ATOM 3919 N N . LEU A 1 492 ? 43.963 56.779 19.481 1.00 55.09 492 LEU A N 1
ATOM 3920 C CA . LEU A 1 492 ? 44.422 56.787 20.862 1.00 51.05 492 LEU A CA 1
ATOM 3921 C C . LEU A 1 492 ? 45.565 57.789 21.046 1.00 53.98 492 LEU A C 1
ATOM 3922 O O . LEU A 1 492 ? 45.570 58.552 22.014 1.00 60.95 492 LEU A O 1
ATOM 3927 N N . GLY A 1 493 ? 46.523 57.828 20.121 1.00 49.76 493 GLY A N 1
ATOM 3928 C CA . GLY A 1 493 ? 47.587 58.815 20.227 1.00 52.03 493 GLY A CA 1
ATOM 3929 C C . GLY A 1 493 ? 47.072 60.233 20.385 1.00 54.39 493 GLY A C 1
ATOM 3930 O O . GLY A 1 493 ? 47.485 60.965 21.289 1.00 52.38 493 GLY A O 1
ATOM 3931 N N . ALA A 1 494 ? 46.146 60.638 19.509 1.00 60.21 494 ALA A N 1
ATOM 3932 C CA . ALA A 1 494 ? 45.567 61.979 19.589 1.00 59.19 494 ALA A CA 1
ATOM 3933 C C . ALA A 1 494 ? 44.660 62.159 20.805 1.00 56.17 494 ALA A C 1
ATOM 3934 O O . ALA A 1 494 ? 44.485 63.284 21.284 1.00 57.09 494 ALA A O 1
ATOM 3936 N N . VAL A 1 495 ? 44.050 61.087 21.305 1.00 56.80 495 VAL A N 1
ATOM 3937 C CA . VAL A 1 495 ? 43.259 61.221 22.526 1.00 57.92 495 VAL A CA 1
ATOM 3938 C C . VAL A 1 495 ? 44.143 61.463 23.737 1.00 58.75 495 VAL A C 1
ATOM 3939 O O . VAL A 1 495 ? 43.721 62.116 24.703 1.00 56.44 495 VAL A O 1
ATOM 3943 N N . LYS A 1 496 ? 45.366 60.931 23.727 1.00 58.08 496 LYS A N 1
ATOM 3944 C CA . LYS A 1 496 ? 46.277 61.188 24.831 1.00 51.83 496 LYS A CA 1
ATOM 3945 C C . LYS A 1 496 ? 46.806 62.606 24.738 1.00 47.87 496 LYS A C 1
ATOM 3946 O O . LYS A 1 496 ? 46.673 63.391 25.678 1.00 49.49 496 LYS A O 1
ATOM 3952 N N . ASN A 1 497 ? 47.364 62.966 23.588 1.00 46.64 497 ASN A N 1
ATOM 3953 C CA . ASN A 1 497 ? 47.804 64.334 23.321 1.00 52.67 497 ASN A CA 1
ATOM 3954 C C . ASN A 1 497 ? 46.823 65.395 23.833 1.00 53.64 497 ASN A C 1
ATOM 3955 O O . ASN A 1 497 ? 47.243 66.451 24.331 1.00 48.55 497 ASN A O 1
ATOM 3960 N N . GLN A 1 498 ? 45.515 65.118 23.701 1.00 54.06 498 GLN A N 1
ATOM 3961 C CA . GLN A 1 498 ? 44.451 66.027 24.133 1.00 48.60 498 GLN A CA 1
ATOM 3962 C C . GLN A 1 498 ? 44.288 66.030 25.644 1.00 47.61 498 GLN A C 1
ATOM 3963 O O . GLN A 1 498 ? 44.048 67.077 26.242 1.00 48.96 498 GLN A O 1
ATOM 3969 N N . ILE A 1 499 ? 44.370 64.862 26.271 1.00 49.15 499 ILE A N 1
ATOM 3970 C CA . ILE A 1 499 ? 44.485 64.799 27.728 1.00 50.63 499 ILE A CA 1
ATOM 3971 C C . ILE A 1 499 ? 45.684 65.618 28.207 1.00 49.84 499 ILE A C 1
ATOM 3972 O O . ILE A 1 499 ? 45.600 66.392 29.173 1.00 43.19 499 ILE A O 1
ATOM 3977 N N . ARG A 1 500 ? 46.823 65.442 27.539 1.00 49.75 500 ARG A N 1
ATOM 3978 C CA . ARG A 1 500 ? 48.058 66.094 27.963 1.00 53.93 500 ARG A CA 1
ATOM 3979 C C . ARG A 1 500 ? 47.951 67.616 27.896 1.00 48.17 500 ARG A C 1
ATOM 3980 O O . ARG A 1 500 ? 48.487 68.316 28.757 1.00 43.30 500 ARG A O 1
ATOM 3988 N N . TYR A 1 501 ? 47.277 68.155 26.886 1.00 44.96 501 TYR A N 1
ATOM 3989 C CA .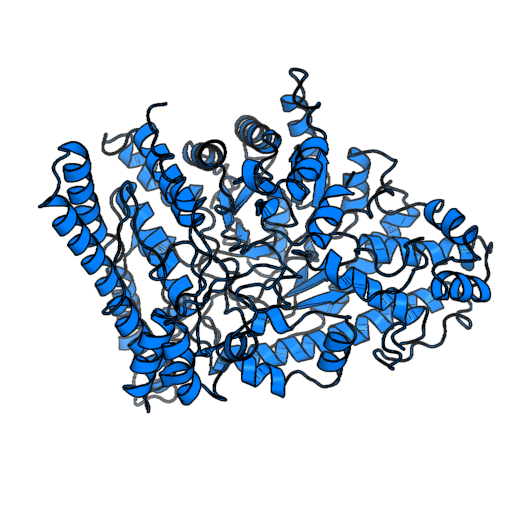 TYR A 1 501 ? 47.206 69.604 26.810 1.00 46.25 501 TYR A CA 1
ATOM 3990 C C . TYR A 1 501 ? 46.396 70.173 27.980 1.00 49.99 501 TYR A C 1
ATOM 3991 O O . TYR A 1 501 ? 46.793 71.171 28.604 1.00 49.73 501 TYR A O 1
ATOM 4000 N N . VAL A 1 502 ? 45.277 69.535 28.317 1.00 45.60 502 VAL A N 1
ATOM 4001 C CA . VAL A 1 502 ? 44.402 70.071 29.356 1.00 44.49 502 VAL A CA 1
ATOM 4002 C C . VAL A 1 502 ? 45.091 70.048 30.718 1.00 52.94 502 VAL A C 1
ATOM 4003 O O . VAL A 1 502 ? 45.136 71.069 31.415 1.00 61.79 502 VAL A O 1
ATOM 4007 N N . ILE A 1 503 ? 45.625 68.888 31.129 1.00 52.08 503 ILE A N 1
ATOM 4008 C CA . ILE A 1 503 ? 46.186 68.767 32.481 1.00 45.71 503 ILE A CA 1
ATOM 4009 C C . ILE A 1 503 ? 47.346 69.739 32.705 1.00 43.48 503 ILE A C 1
ATOM 4010 O O . ILE A 1 503 ? 47.433 70.363 33.767 1.00 45.41 503 ILE A O 1
ATOM 4015 N N . ARG A 1 504 ? 48.251 69.888 31.726 1.00 43.81 504 ARG A N 1
ATOM 4016 C CA . ARG A 1 504 ? 49.257 70.949 31.784 1.00 43.72 504 ARG A CA 1
ATOM 4017 C C . ARG A 1 504 ? 48.655 72.242 32.314 1.00 47.50 504 ARG A C 1
ATOM 4018 O O . ARG A 1 504 ? 49.028 72.730 33.391 1.00 43.98 504 ARG A O 1
ATOM 4026 N N . ALA A 1 505 ? 47.714 72.806 31.548 1.00 48.14 505 ALA A N 1
ATOM 4027 C CA . ALA A 1 505 ? 47.030 74.022 31.974 1.00 44.17 505 ALA A CA 1
ATOM 4028 C C . ALA A 1 505 ? 46.577 73.921 33.420 1.00 45.42 505 ALA A C 1
ATOM 4029 O O . ALA A 1 505 ? 46.766 74.863 34.196 1.00 44.53 505 ALA A O 1
ATOM 4031 N N . MET A 1 506 ? 45.981 72.788 33.811 1.00 45.53 506 MET A N 1
ATOM 4032 C CA . MET A 1 506 ? 45.578 72.647 35.205 1.00 45.00 506 MET A CA 1
ATOM 4033 C C . MET A 1 506 ? 46.775 72.708 36.137 1.00 47.30 506 MET A C 1
ATOM 4034 O O . MET A 1 506 ? 46.689 73.294 37.220 1.00 50.91 506 MET A O 1
ATOM 4039 N N . VAL A 1 507 ? 47.903 72.109 35.755 1.00 43.14 507 VAL A N 1
ATOM 4040 C CA . VAL A 1 507 ? 49.052 72.193 36.646 1.00 44.76 507 VAL A CA 1
ATOM 4041 C C . VAL A 1 507 ? 49.536 73.635 36.762 1.00 49.14 507 VAL A C 1
ATOM 4042 O O . VAL A 1 507 ? 49.884 74.095 37.856 1.00 52.01 507 VAL A O 1
ATOM 4046 N N . ALA A 1 508 ? 49.553 74.381 35.656 1.00 44.70 508 ALA A N 1
ATOM 4047 C CA . ALA A 1 508 ? 49.784 75.820 35.770 1.00 46.62 508 ALA A CA 1
ATOM 4048 C C . ALA A 1 508 ? 48.842 76.450 36.791 1.00 49.43 508 ALA A C 1
ATOM 4049 O O . ALA A 1 508 ? 49.286 77.103 37.745 1.00 51.79 508 ALA A O 1
ATOM 4051 N N . GLY A 1 509 ? 47.532 76.275 36.595 1.00 44.36 509 GLY A N 1
ATOM 4052 C CA . GLY A 1 509 ? 46.574 76.927 37.471 1.00 44.12 509 GLY A CA 1
ATOM 4053 C C . GLY A 1 509 ? 46.772 76.549 38.923 1.00 48.27 509 GLY A C 1
ATOM 4054 O O . GLY A 1 509 ? 46.775 77.417 39.805 1.00 42.57 509 GLY A O 1
ATOM 4055 N N . SER A 1 510 ? 46.959 75.247 39.190 1.00 46.07 510 SER A N 1
ATOM 4056 C CA . SER A 1 510 ? 47.247 74.799 40.549 1.00 46.22 510 SER A CA 1
ATOM 4057 C C . SER A 1 510 ? 48.461 75.529 41.091 1.00 45.65 510 SER A C 1
ATOM 4058 O O . SER A 1 510 ? 48.386 76.210 42.119 1.00 48.08 510 SER A O 1
ATOM 4061 N N . HIS A 1 511 ? 49.575 75.445 40.373 1.00 45.29 511 HIS A N 1
ATOM 4062 C CA . HIS A 1 511 ? 50.766 76.193 40.747 1.00 47.17 511 HIS A CA 1
ATOM 4063 C C . HIS A 1 511 ? 50.507 77.674 40.977 1.00 48.00 511 HIS A C 1
ATOM 4064 O O . HIS A 1 511 ? 51.117 78.270 41.866 1.00 47.18 511 HIS A O 1
ATOM 4071 N N . VAL A 1 512 ? 49.617 78.291 40.200 1.00 43.21 512 VAL A N 1
ATOM 4072 C CA . VAL A 1 512 ? 49.355 79.708 40.426 1.00 43.41 512 VAL A CA 1
ATOM 4073 C C . VAL A 1 512 ? 48.592 79.922 41.731 1.00 44.98 512 VAL A C 1
ATOM 4074 O O . VAL A 1 512 ? 48.930 80.812 42.518 1.00 43.77 512 VAL A O 1
ATOM 4078 N N . ASN A 1 513 ? 47.563 79.114 41.996 1.00 50.19 513 ASN A N 1
ATOM 4079 C CA . ASN A 1 513 ? 46.756 79.319 43.201 1.00 45.99 513 ASN A CA 1
ATOM 4080 C C . ASN A 1 513 ? 47.446 78.786 44.462 1.00 50.61 513 ASN A C 1
ATOM 4081 O O . ASN A 1 513 ? 47.150 79.261 45.568 1.00 53.57 513 ASN A O 1
ATOM 4086 N N . ASP A 1 514 ? 48.393 77.855 44.326 1.00 44.88 514 ASP A N 1
ATOM 4087 C CA . ASP A 1 514 ? 49.278 77.547 45.443 1.00 45.51 514 ASP A CA 1
ATOM 4088 C C . ASP A 1 514 ? 50.028 78.798 45.890 1.00 46.55 514 ASP A C 1
ATOM 4089 O O . ASP A 1 514 ? 50.160 79.063 47.088 1.00 46.97 514 ASP A O 1
ATOM 4094 N N . ASP A 1 515 ? 50.548 79.566 44.928 1.00 45.78 515 ASP A N 1
ATOM 4095 C CA . ASP A 1 515 ? 51.332 80.756 45.231 1.00 40.95 515 ASP A CA 1
ATOM 4096 C C . ASP A 1 515 ? 50.453 81.869 45.794 1.00 44.84 515 ASP A C 1
ATOM 4097 O O . ASP A 1 515 ? 50.940 82.731 46.528 1.00 47.45 515 ASP A O 1
ATOM 4102 N N . ILE A 1 516 ? 49.163 81.871 45.463 1.00 47.46 516 ILE A N 1
ATOM 4103 C CA . ILE A 1 516 ? 48.228 82.829 46.049 1.00 44.91 516 ILE A CA 1
ATOM 4104 C C . ILE A 1 516 ? 47.830 82.398 47.451 1.00 48.30 516 ILE A C 1
ATOM 4105 O O . ILE A 1 516 ? 47.917 83.190 48.395 1.00 57.40 516 ILE A O 1
ATOM 4110 N N . GLY A 1 517 ? 47.426 81.139 47.627 1.00 46.07 517 GLY A N 1
ATOM 4111 C CA . GLY A 1 517 ? 47.152 80.656 48.977 1.00 55.58 517 GLY A CA 1
ATOM 4112 C C . GLY A 1 517 ? 48.300 80.912 49.944 1.00 57.30 517 GLY A C 1
ATOM 4113 O O . GLY A 1 517 ? 48.090 81.281 51.100 1.00 58.18 517 GLY A O 1
ATOM 4114 N N . PHE A 1 518 ? 49.530 80.732 49.474 1.00 64.27 518 PHE A N 1
ATOM 4115 C CA . PHE A 1 518 ? 50.763 80.937 50.231 1.00 68.14 518 PHE A CA 1
ATOM 4116 C C . PHE A 1 518 ? 50.769 82.239 51.014 1.00 64.87 518 PHE A C 1
ATOM 4117 O O . PHE A 1 518 ? 50.335 82.301 52.172 1.00 63.38 518 PHE A O 1
ATOM 4125 N N . GLU A 1 519 ? 51.307 83.274 50.367 1.00 72.37 519 GLU A N 1
ATOM 4126 C CA . GLU A 1 519 ? 51.424 84.590 50.980 1.00 89.89 519 GLU A CA 1
ATOM 4127 C C . GLU A 1 519 ? 50.198 84.933 51.826 1.00 92.20 519 GLU A C 1
ATOM 4128 O O . GLU A 1 519 ? 50.333 85.309 52.998 1.00 102.66 519 GLU A O 1
ATOM 4130 N N . ARG A 1 520 ? 48.989 84.737 51.278 1.00 76.52 520 ARG A N 1
ATOM 4131 C CA . ARG A 1 520 ? 47.860 85.549 51.694 1.00 67.68 520 ARG A CA 1
ATOM 4132 C C . ARG A 1 520 ? 46.731 84.824 52.436 1.00 58.93 520 ARG A C 1
ATOM 4133 O O . ARG A 1 520 ? 45.905 85.513 53.035 1.00 64.44 520 ARG A O 1
ATOM 4141 N N . ILE A 1 521 ? 46.739 83.527 52.462 1.00 55.07 521 ILE A N 1
ATOM 4142 C CA . ILE A 1 521 ? 45.670 82.821 53.084 1.00 53.11 521 ILE A CA 1
ATOM 4143 C C . ILE A 1 521 ? 46.047 82.030 54.292 1.00 54.66 521 ILE A C 1
ATOM 4144 O O . ILE A 1 521 ? 45.871 80.884 54.308 1.00 54.68 521 ILE A O 1
ATOM 4149 N N . CYS A 1 522 ? 46.561 82.686 55.317 1.00 56.22 522 CYS A N 1
ATOM 4150 C CA . CYS A 1 522 ? 46.949 82.121 56.585 1.00 54.24 522 CYS A CA 1
ATOM 4151 C C . CYS A 1 522 ? 45.808 81.930 57.501 1.00 57.67 522 CYS A C 1
ATOM 4152 O O . CYS A 1 522 ? 44.784 82.436 57.223 1.00 71.11 522 CYS A O 1
ATOM 4155 N N . PRO A 1 523 ? 45.968 81.177 58.586 1.00 58.83 523 PRO A N 1
ATOM 4156 C CA . PRO A 1 523 ? 45.263 80.677 59.753 1.00 62.12 523 PRO A CA 1
ATOM 4157 C C . PRO A 1 523 ? 45.678 80.754 61.246 1.00 54.42 523 PRO A C 1
ATOM 4158 O O . PRO A 1 523 ? 46.336 81.588 61.801 1.00 45.38 523 PRO A O 1
ATOM 4162 N N . ALA A 1 524 ? 45.019 79.810 61.872 1.00 53.56 524 ALA A N 1
ATOM 4163 C CA . ALA A 1 524 ? 45.008 79.338 63.199 1.00 47.71 524 ALA A CA 1
ATOM 4164 C C . ALA A 1 524 ? 44.078 78.133 63.208 1.00 51.36 524 ALA A C 1
ATOM 4165 O O . ALA A 1 524 ? 43.301 77.998 64.053 1.00 53.86 524 ALA A O 1
ATOM 4167 N N . LEU A 1 525 ? 44.021 77.418 62.121 1.00 57.61 525 LEU A N 1
ATOM 4168 C CA . LEU A 1 525 ? 43.462 76.094 62.032 1.00 46.07 525 LEU A CA 1
ATOM 4169 C C . LEU A 1 525 ? 44.723 75.323 62.370 1.00 48.19 525 LEU A C 1
ATOM 4170 O O . LEU A 1 525 ? 44.686 74.418 63.120 1.00 50.07 525 LEU A O 1
ATOM 4175 N N . SER A 1 526 ? 45.838 75.689 61.760 1.00 49.38 526 SER A N 1
ATOM 4176 C CA . SER A 1 526 ? 47.142 75.254 62.002 1.00 45.76 526 SER A CA 1
ATOM 4177 C C . SER A 1 526 ? 47.424 75.183 63.429 1.00 36.09 526 SER A C 1
ATOM 4178 O O . SER A 1 526 ? 48.320 74.593 63.751 1.00 36.69 526 SER A O 1
ATOM 4181 N N . LEU A 1 527 ? 46.797 75.948 64.258 1.00 36.49 527 LEU A N 1
ATOM 4182 C CA . LEU A 1 527 ? 46.996 75.753 65.696 1.00 42.27 527 LEU A CA 1
ATOM 4183 C C . LEU A 1 527 ? 46.909 74.299 66.146 1.00 46.69 527 LEU A C 1
ATOM 4184 O O . LEU A 1 527 ? 47.379 73.988 67.247 1.00 48.40 527 LEU A O 1
ATOM 4189 N N . SER A 1 528 ? 46.255 73.412 65.391 1.00 42.80 528 SER A N 1
ATOM 4190 C CA . SER A 1 528 ? 46.080 72.045 65.865 1.00 41.49 528 SER A CA 1
ATOM 4191 C C . SER A 1 528 ? 46.964 71.044 65.126 1.00 45.26 528 SER A C 1
ATOM 4192 O O . SER A 1 528 ? 46.742 69.833 65.242 1.00 47.30 528 SER A O 1
ATOM 4195 N N . PHE A 1 529 ? 47.989 71.527 64.414 1.00 44.41 529 PHE A N 1
ATOM 4196 C CA . PHE A 1 529 ? 49.008 70.701 63.773 1.00 40.09 529 PHE A CA 1
ATOM 4197 C C . PHE A 1 529 ? 50.303 70.879 64.559 1.00 42.57 529 PHE A C 1
ATOM 4198 O O . PHE A 1 529 ? 50.891 71.962 64.531 1.00 43.11 529 PHE A O 1
ATOM 4206 N N . LYS A 1 530 ? 50.754 69.817 65.249 1.00 53.31 530 LYS A N 1
ATOM 4207 C CA . LYS A 1 530 ? 51.954 69.903 66.093 1.00 49.09 530 LYS A CA 1
ATOM 4208 C C . LYS A 1 530 ? 53.147 70.480 65.338 1.00 50.28 530 LYS A C 1
ATOM 4209 O O . LYS A 1 530 ? 53.956 71.233 65.899 1.00 47.59 530 LYS A O 1
ATOM 4215 N N . GLU A 1 531 ? 53.296 70.109 64.071 1.00 50.65 531 GLU A N 1
ATOM 4216 C CA . GLU A 1 531 ? 54.467 70.543 63.332 1.00 49.46 531 GLU A CA 1
ATOM 4217 C C . GLU A 1 531 ? 54.380 72.036 63.030 1.00 44.67 531 GLU A C 1
ATOM 4218 O O . GLU A 1 531 ? 55.332 72.774 63.275 1.00 47.36 531 GLU A O 1
ATOM 4224 N N . CYS A 1 532 ? 53.229 72.503 62.535 1.00 44.84 532 CYS A N 1
ATOM 4225 C CA . CYS A 1 532 ? 53.023 73.932 62.311 1.00 42.35 532 CYS A CA 1
ATOM 4226 C C . CYS A 1 532 ? 53.450 74.776 63.500 1.00 48.09 532 CYS A C 1
ATOM 4227 O O . CYS A 1 532 ? 53.881 75.919 63.321 1.00 52.70 532 CYS A O 1
ATOM 4230 N N . ILE A 1 533 ? 53.342 74.243 64.713 1.00 45.08 533 ILE A N 1
ATOM 4231 C CA . ILE A 1 533 ? 53.748 74.982 65.902 1.00 41.60 533 ILE A CA 1
ATOM 4232 C C . ILE A 1 533 ? 55.264 74.994 66.074 1.00 41.03 533 ILE A C 1
ATOM 4233 O O . ILE A 1 533 ? 55.854 76.046 66.319 1.00 45.84 533 ILE A O 1
ATOM 4238 N N . SER A 1 534 ? 55.920 73.833 66.006 1.00 43.51 534 SER A N 1
ATOM 4239 C CA . SER A 1 534 ? 57.374 73.801 66.162 1.00 42.48 534 SER A CA 1
ATOM 4240 C C . SER A 1 534 ? 58.103 74.351 64.940 1.00 42.95 534 SER A C 1
ATOM 4241 O O . SER A 1 534 ? 59.239 74.811 65.065 1.00 40.96 534 SER A O 1
ATOM 4244 N N . SER A 1 535 ? 57.489 74.281 63.754 1.00 43.65 535 SER A N 1
ATOM 4245 C CA . SER A 1 535 ? 58.030 74.972 62.590 1.00 41.56 535 SER A CA 1
ATOM 4246 C C . SER A 1 535 ? 57.910 76.475 62.715 1.00 46.69 535 SER A C 1
ATOM 4247 O O . SER A 1 535 ? 58.758 77.199 62.182 1.00 51.62 535 SER A O 1
ATOM 4250 N N . ALA A 1 536 ? 56.872 76.973 63.386 1.00 42.41 536 ALA A N 1
ATOM 4251 C CA . ALA A 1 536 ? 56.543 78.397 63.317 1.00 42.92 536 ALA A CA 1
ATOM 4252 C C . ALA A 1 536 ? 56.129 78.758 61.892 1.00 49.53 536 ALA A C 1
ATOM 4253 O O . ALA A 1 536 ? 56.578 79.756 61.310 1.00 47.26 536 ALA A O 1
ATOM 4255 N N . LYS A 1 537 ? 55.277 77.908 61.322 1.00 48.71 537 LYS A N 1
ATOM 4256 C CA . LYS A 1 537 ? 55.013 77.899 59.895 1.00 43.87 537 LYS A CA 1
ATOM 4257 C C . LYS A 1 537 ? 53.608 77.390 59.701 1.00 46.33 537 LYS A C 1
ATOM 4258 O O . LYS A 1 537 ? 53.207 76.423 60.351 1.00 43.90 537 LYS A O 1
ATOM 4264 N N . ASP A 1 538 ? 52.882 78.008 58.788 1.00 49.32 538 ASP A N 1
ATOM 4265 C CA . ASP A 1 538 ? 51.443 77.804 58.748 1.00 54.16 538 ASP A CA 1
ATOM 4266 C C . ASP A 1 538 ? 51.043 76.630 57.827 1.00 53.09 538 ASP A C 1
ATOM 4267 O O . ASP A 1 538 ? 51.837 76.134 57.021 1.00 51.04 538 ASP A O 1
ATOM 4272 N N . TYR A 1 539 ? 49.805 76.146 57.991 1.00 49.30 539 TYR A N 1
ATOM 4273 C CA . TYR A 1 539 ? 49.288 75.178 57.026 1.00 50.94 539 TYR A CA 1
ATOM 4274 C C . TYR A 1 539 ? 49.518 75.687 55.607 1.00 55.90 539 TYR A C 1
ATOM 4275 O O . TYR A 1 539 ? 50.054 74.973 54.749 1.00 49.86 539 TYR A O 1
ATOM 4284 N N . ALA A 1 540 ? 49.180 76.956 55.371 1.00 55.15 540 ALA A N 1
ATOM 4285 C CA . ALA A 1 540 ? 49.198 77.501 54.020 1.00 51.86 540 ALA A CA 1
ATOM 4286 C C . ALA A 1 540 ? 50.594 77.492 53.434 1.00 51.67 540 ALA A C 1
ATOM 4287 O O . ALA A 1 540 ? 50.769 77.206 52.246 1.00 55.69 540 ALA A O 1
ATOM 4289 N N . TRP A 1 541 ? 51.601 77.789 54.261 1.00 56.40 541 TRP A N 1
ATOM 4290 C CA . TRP A 1 541 ? 52.987 77.931 53.820 1.00 51.77 541 TRP A CA 1
ATOM 4291 C C . TRP A 1 541 ? 53.702 76.589 53.677 1.00 53.56 541 TRP A C 1
ATOM 4292 O O . TRP A 1 541 ? 54.428 76.377 52.710 1.00 63.41 541 TRP A O 1
ATOM 4303 N N . GLY A 1 542 ? 53.555 75.687 54.638 1.00 52.61 542 GLY A N 1
ATOM 4304 C CA . GLY A 1 542 ? 54.233 74.400 54.595 1.00 51.65 542 GLY A CA 1
ATOM 4305 C C . GLY A 1 542 ? 53.833 73.602 55.815 1.00 51.29 542 GLY A C 1
ATOM 4306 O O . GLY A 1 542 ? 52.813 72.907 55.798 1.00 51.43 542 GLY A O 1
ATOM 4307 N N . GLY A 1 543 ? 54.628 73.708 56.877 1.00 42.45 543 GLY A N 1
ATOM 4308 C CA . GLY A 1 543 ? 54.147 73.504 58.227 1.00 45.72 543 GLY A CA 1
ATOM 4309 C C . GLY A 1 543 ? 53.510 72.175 58.588 1.00 48.26 543 GLY A C 1
ATOM 4310 O O . GLY A 1 543 ? 53.845 71.595 59.623 1.00 49.12 543 GLY A O 1
ATOM 4311 N N . ALA A 1 544 ? 52.546 71.719 57.788 1.00 49.23 544 ALA A N 1
ATOM 4312 C CA . ALA A 1 544 ? 51.971 70.386 57.919 1.00 46.80 544 ALA A CA 1
ATOM 4313 C C . ALA A 1 544 ? 53.061 69.318 57.896 1.00 46.57 544 ALA A C 1
ATOM 4314 O O . ALA A 1 544 ? 54.145 69.538 57.353 1.00 42.99 544 ALA A O 1
ATOM 4316 N N . LYS A 1 545 ? 52.803 68.158 58.488 1.00 46.11 545 LYS A N 1
ATOM 4317 C CA . LYS A 1 545 ? 53.843 67.145 58.463 1.00 48.15 545 LYS A CA 1
ATOM 4318 C C . LYS A 1 545 ? 54.125 66.759 57.024 1.00 50.84 545 LYS A C 1
ATOM 4319 O O . LYS A 1 545 ? 55.198 67.059 56.494 1.00 49.25 545 LYS A O 1
ATOM 4325 N N . TYR A 1 546 ? 53.151 66.120 56.385 1.00 53.71 546 TYR A N 1
ATOM 4326 C CA . TYR A 1 546 ? 53.270 65.642 55.013 1.00 52.04 546 TYR A CA 1
ATOM 4327 C C . TYR A 1 546 ? 52.543 66.576 54.052 1.00 48.91 546 TYR A C 1
ATOM 4328 O O . TYR A 1 546 ? 51.312 66.570 54.001 1.00 50.28 546 TYR A O 1
ATOM 4337 N N . ASN A 1 547 ? 53.296 67.356 53.276 1.00 49.57 547 ASN A N 1
ATOM 4338 C CA . ASN A 1 547 ? 52.719 68.195 52.232 1.00 47.00 547 ASN A CA 1
ATOM 4339 C C . ASN A 1 547 ? 52.569 67.375 50.957 1.00 47.41 547 ASN A C 1
ATOM 4340 O O . ASN A 1 547 ? 53.550 66.805 50.472 1.00 52.26 547 ASN A O 1
ATOM 4345 N N . ILE A 1 548 ? 51.340 67.318 50.427 1.00 46.42 548 ILE A N 1
ATOM 4346 C CA . ILE A 1 548 ? 50.969 66.522 49.259 1.00 46.14 548 ILE A CA 1
ATOM 4347 C C . ILE A 1 548 ? 50.514 67.452 48.142 1.00 43.14 548 ILE A C 1
ATOM 4348 O O . ILE A 1 548 ? 49.756 68.397 48.378 1.00 51.62 548 ILE A O 1
ATOM 4353 N N . GLY A 1 549 ? 50.938 67.160 46.920 1.00 43.56 549 GLY A N 1
ATOM 4354 C CA . GLY A 1 549 ? 50.480 67.944 45.789 1.00 43.92 549 GLY A CA 1
ATOM 4355 C C . GLY A 1 549 ? 48.973 67.895 45.636 1.00 40.14 549 GLY A C 1
ATOM 4356 O O . GLY A 1 549 ? 48.315 66.923 46.014 1.00 38.44 549 GLY A O 1
ATOM 4357 N N . ASN A 1 550 ? 48.424 68.973 45.074 1.00 42.76 550 ASN A N 1
ATOM 4358 C CA . ASN A 1 550 ? 46.985 69.075 44.865 1.00 43.96 550 ASN A CA 1
ATOM 4359 C C . ASN A 1 550 ? 46.516 67.974 43.933 1.00 42.86 550 ASN A C 1
ATOM 4360 O O . ASN A 1 550 ? 47.282 67.429 43.144 1.00 43.43 550 ASN A O 1
ATOM 4365 N N . GLY A 1 551 ? 45.241 67.658 44.005 1.00 46.49 551 GLY A N 1
ATOM 4366 C CA . GLY A 1 551 ? 44.678 66.571 43.233 1.00 46.54 551 GLY A CA 1
ATOM 4367 C C . GLY A 1 551 ? 43.785 67.094 42.131 1.00 43.74 551 GLY A C 1
ATOM 4368 O O . GLY A 1 551 ? 43.197 68.165 42.247 1.00 43.56 551 GLY A O 1
ATOM 4369 N N . LEU A 1 552 ? 43.661 66.317 41.072 1.00 45.04 552 LEU A N 1
ATOM 4370 C CA . LEU A 1 552 ? 42.913 66.727 39.893 1.00 47.17 552 LEU A CA 1
ATOM 4371 C C . LEU A 1 552 ? 41.859 65.658 39.622 1.00 53.25 552 LEU A C 1
ATOM 4372 O O . LEU A 1 552 ? 42.177 64.550 39.178 1.00 56.84 552 LEU A O 1
ATOM 4377 N N . ASP A 1 553 ? 40.608 65.974 39.905 1.00 55.08 553 ASP A N 1
ATOM 4378 C CA . ASP A 1 553 ? 39.541 65.007 39.698 1.00 58.91 553 ASP A CA 1
ATOM 4379 C C . ASP A 1 553 ? 39.072 65.002 38.245 1.00 59.62 553 ASP A C 1
ATOM 4380 O O . ASP A 1 553 ? 38.747 66.057 37.683 1.00 53.59 553 ASP A O 1
ATOM 4385 N N . ALA A 1 554 ? 39.016 63.806 37.650 1.00 52.00 554 ALA A N 1
ATOM 4386 C CA . ALA A 1 554 ? 38.418 63.604 36.339 1.00 56.43 554 ALA A CA 1
ATOM 4387 C C . ALA A 1 554 ? 36.927 63.338 36.457 1.00 55.13 554 ALA A C 1
ATOM 4388 O O . ALA A 1 554 ? 36.485 62.674 37.399 1.00 54.32 554 ALA A O 1
ATOM 4390 N N . ILE A 1 555 ? 36.148 63.828 35.481 1.00 51.49 555 ILE A N 1
ATOM 4391 C CA . ILE A 1 555 ? 34.735 63.448 35.394 1.00 62.37 555 ILE A CA 1
ATOM 4392 C C . ILE A 1 555 ? 34.283 63.289 33.945 1.00 61.53 555 ILE A C 1
ATOM 4393 O O . ILE A 1 555 ? 34.452 64.191 33.115 1.00 54.94 555 ILE A O 1
ATOM 4398 N N . GLY A 1 556 ? 33.661 62.142 33.670 1.00 59.39 556 GLY A N 1
ATOM 4399 C CA . GLY A 1 556 ? 33.386 61.664 32.332 1.00 56.02 556 GLY A CA 1
ATOM 4400 C C . GLY A 1 556 ? 34.029 60.313 32.080 1.00 51.84 556 GLY A C 1
ATOM 4401 O O . GLY A 1 556 ? 34.359 59.979 30.940 1.00 49.94 556 GLY A O 1
ATOM 4402 N N . VAL A 1 557 ? 34.235 59.528 33.132 1.00 53.54 557 VAL A N 1
ATOM 4403 C CA . VAL A 1 557 ? 34.871 58.233 32.944 1.00 54.40 557 VAL A CA 1
ATOM 4404 C C . VAL A 1 557 ? 34.043 57.461 31.942 1.00 57.16 557 VAL A C 1
ATOM 4405 O O . VAL A 1 557 ? 34.492 57.186 30.825 1.00 56.94 557 VAL A O 1
ATOM 4409 N N . ALA A 1 558 ? 32.827 57.100 32.355 1.00 58.10 558 ALA A N 1
ATOM 4410 C CA . ALA A 1 558 ? 31.920 56.333 31.514 1.00 57.94 558 ALA A CA 1
ATOM 4411 C C . ALA A 1 558 ? 31.942 56.851 30.078 1.00 61.58 558 ALA A C 1
ATOM 4412 O O . ALA A 1 558 ? 31.866 56.067 29.127 1.00 67.29 558 ALA A O 1
ATOM 4414 N N . ASP A 1 559 ? 32.100 58.161 29.900 1.00 60.32 559 ASP A N 1
ATOM 4415 C CA . ASP A 1 559 ? 31.968 58.707 28.561 1.00 56.62 559 ASP A CA 1
ATOM 4416 C C . ASP A 1 559 ? 33.267 58.638 27.760 1.00 57.22 559 ASP A C 1
ATOM 4417 O O . ASP A 1 559 ? 33.207 58.551 26.532 1.00 58.27 559 ASP A O 1
ATOM 4422 N N . LEU A 1 560 ? 34.440 58.652 28.405 1.00 59.61 560 LEU A N 1
ATOM 4423 C CA . LEU A 1 560 ? 35.679 58.345 27.676 1.00 58.50 560 LEU A CA 1
ATOM 4424 C C . LEU A 1 560 ? 35.664 56.924 27.152 1.00 57.24 560 LEU A C 1
ATOM 4425 O O . LEU A 1 560 ? 35.869 56.675 25.956 1.00 54.73 560 LEU A O 1
ATOM 4430 N N . VAL A 1 561 ? 35.495 55.972 28.063 1.00 53.82 561 VAL A N 1
ATOM 4431 C CA . VAL A 1 561 ? 35.600 54.575 27.687 1.00 56.87 561 VAL A CA 1
ATOM 4432 C C . VAL A 1 561 ? 34.644 54.287 26.543 1.00 59.66 561 VAL A C 1
ATOM 4433 O O . VAL A 1 561 ? 35.046 53.817 25.469 1.00 60.45 561 VAL A O 1
ATOM 4437 N N . ASN A 1 562 ? 33.374 54.654 26.732 1.00 59.14 562 ASN A N 1
ATOM 4438 C CA . ASN A 1 562 ? 32.336 54.315 25.766 1.00 60.07 562 ASN A CA 1
ATOM 4439 C C . ASN A 1 562 ? 32.571 55.006 24.432 1.00 61.46 562 ASN A C 1
ATOM 4440 O O . ASN A 1 562 ? 32.274 54.438 23.374 1.00 60.46 562 ASN A O 1
ATOM 4445 N N . SER A 1 563 ? 33.073 56.248 24.464 1.00 60.08 563 SER A N 1
ATOM 4446 C CA . SER A 1 563 ? 33.316 56.982 23.224 1.00 57.98 563 SER A CA 1
ATOM 4447 C C . SER A 1 563 ? 34.526 56.432 22.487 1.00 57.70 563 SER A C 1
ATOM 4448 O O . SER A 1 563 ? 34.496 56.303 21.256 1.00 53.66 563 SER A O 1
ATOM 4451 N N . VAL A 1 564 ? 35.602 56.108 23.216 1.00 58.17 564 VAL A N 1
ATOM 4452 C CA . VAL A 1 564 ? 36.816 55.647 22.553 1.00 52.37 564 VAL A CA 1
ATOM 4453 C C . VAL A 1 564 ? 36.611 54.251 22.011 1.00 54.77 564 VAL A C 1
ATOM 4454 O O . VAL A 1 564 ? 36.935 53.975 20.853 1.00 62.62 564 VAL A O 1
ATOM 4458 N N . TYR A 1 565 ? 36.063 53.348 22.834 1.00 54.32 565 TYR A N 1
ATOM 4459 C CA . TYR A 1 565 ? 35.823 51.987 22.355 1.00 59.94 565 TYR A CA 1
ATOM 4460 C C . TYR A 1 565 ? 34.812 51.960 21.218 1.00 67.61 565 TYR A C 1
ATOM 4461 O O . TYR A 1 565 ? 34.882 51.080 20.346 1.00 68.00 565 TYR A O 1
ATOM 4470 N N . ALA A 1 566 ? 33.866 52.909 21.207 1.00 66.03 566 ALA A N 1
ATOM 4471 C CA . ALA A 1 566 ? 32.955 53.021 20.079 1.00 53.87 566 ALA A CA 1
ATOM 4472 C C . ALA A 1 566 ? 33.713 53.305 18.802 1.00 54.20 566 ALA A C 1
ATOM 4473 O O . ALA A 1 566 ? 33.276 52.908 17.724 1.00 64.38 566 ALA A O 1
ATOM 4475 N N . VAL A 1 567 ? 34.861 53.964 18.890 1.00 54.45 567 VAL A N 1
ATOM 4476 C CA . VAL A 1 567 ? 35.606 54.218 17.665 1.00 57.79 567 VAL A CA 1
ATOM 4477 C C . VAL A 1 567 ? 36.487 53.032 17.314 1.00 64.42 567 VAL A C 1
ATOM 4478 O O . VAL A 1 567 ? 36.676 52.726 16.133 1.00 69.85 567 VAL A O 1
ATOM 4482 N N . LYS A 1 568 ? 37.054 52.344 18.310 1.00 64.65 568 LYS A N 1
ATOM 4483 C CA . LYS A 1 568 ? 37.851 51.163 17.989 1.00 67.82 568 LYS A CA 1
ATOM 4484 C C . LYS A 1 568 ? 37.001 50.128 17.257 1.00 68.70 568 LYS A C 1
ATOM 4485 O O . LYS A 1 568 ? 37.394 49.618 16.200 1.00 65.06 568 LYS A O 1
ATOM 4491 N N . TYR A 1 569 ? 35.807 49.839 17.793 1.00 69.18 569 TYR A N 1
ATOM 4492 C CA . TYR A 1 569 ? 34.857 48.883 17.222 1.00 70.26 569 TYR A CA 1
ATOM 4493 C C . TYR A 1 569 ? 34.459 49.262 15.802 1.00 71.94 569 TYR A C 1
ATOM 4494 O O . TYR A 1 569 ? 34.851 48.590 14.842 1.00 77.36 569 TYR A O 1
ATOM 4503 N N . LEU A 1 570 ? 33.694 50.347 15.657 1.00 62.55 570 LEU A N 1
ATOM 4504 C CA . LEU A 1 570 ? 33.019 50.604 14.392 1.00 65.80 570 LEU A CA 1
ATOM 4505 C C . LEU A 1 570 ? 33.944 51.132 13.300 1.00 65.34 570 LEU A C 1
ATOM 4506 O O . LEU A 1 570 ? 33.517 51.223 12.145 1.00 69.95 570 LEU A O 1
ATOM 4511 N N . VAL A 1 571 ? 35.186 51.487 13.603 1.00 61.64 571 VAL A N 1
ATOM 4512 C CA . VAL A 1 571 ? 36.011 52.214 12.651 1.00 70.07 571 VAL A CA 1
ATOM 4513 C C . VAL A 1 571 ? 37.289 51.464 12.289 1.00 73.28 571 VAL A C 1
ATOM 4514 O O . VAL A 1 571 ? 37.727 51.508 11.134 1.00 74.16 571 VAL A O 1
ATOM 4518 N N . TYR A 1 572 ? 37.903 50.765 13.244 1.00 72.69 572 TYR A N 1
ATOM 4519 C CA . TYR A 1 572 ? 39.263 50.289 13.048 1.00 70.72 572 TYR A CA 1
ATOM 4520 C C . TYR A 1 572 ? 39.408 48.777 12.957 1.00 75.46 572 TYR A C 1
ATOM 4521 O O . TYR A 1 572 ? 40.513 48.301 12.664 1.00 79.97 572 TYR A O 1
ATOM 4530 N N . ASP A 1 573 ? 38.340 48.010 13.168 1.00 71.54 573 ASP A N 1
ATOM 4531 C CA . ASP A 1 573 ? 38.483 46.566 13.058 1.00 75.09 573 ASP A CA 1
ATOM 4532 C C . ASP A 1 573 ? 37.138 45.871 12.889 1.00 76.47 573 ASP A C 1
ATOM 4533 O O . ASP A 1 573 ? 37.095 44.661 12.644 1.00 89.12 573 ASP A O 1
ATOM 4538 N N . LYS A 1 574 ? 36.036 46.601 13.041 1.00 66.85 574 LYS A N 1
ATOM 4539 C CA . LYS A 1 574 ? 34.766 46.134 12.510 1.00 65.47 574 LYS A CA 1
ATOM 4540 C C . LYS A 1 574 ? 34.344 46.888 11.263 1.00 59.44 574 LYS A C 1
ATOM 4541 O O . LYS A 1 574 ? 33.342 46.520 10.648 1.00 60.48 574 LYS A O 1
ATOM 4547 N N . LYS A 1 575 ? 35.077 47.932 10.893 1.00 63.53 575 LYS A N 1
ATOM 4548 C CA . LYS A 1 575 ? 34.892 48.695 9.663 1.00 62.85 575 LYS A CA 1
ATOM 4549 C C . LYS A 1 575 ? 33.459 48.660 9.150 1.00 59.82 575 LYS A C 1
ATOM 4550 O O . LYS A 1 575 ? 33.187 48.189 8.042 1.00 59.15 575 LYS A O 1
ATOM 4556 N N . LEU A 1 576 ? 32.540 49.150 9.971 1.00 62.87 576 LEU A N 1
ATOM 4557 C CA . LEU A 1 576 ? 31.138 49.314 9.625 1.00 59.05 576 LEU A CA 1
ATOM 4558 C C . LEU A 1 576 ? 30.847 50.733 9.158 1.00 63.63 576 LEU A C 1
ATOM 4559 O O . LEU A 1 576 ? 30.118 50.939 8.179 1.00 64.54 576 LEU A O 1
ATOM 4564 N N . ILE A 1 577 ? 31.403 51.717 9.856 1.00 70.39 577 ILE A N 1
ATOM 4565 C CA . ILE A 1 577 ? 31.258 53.125 9.520 1.00 69.45 577 ILE A CA 1
ATOM 4566 C C . ILE A 1 577 ? 32.645 53.689 9.285 1.00 66.99 577 ILE A C 1
ATOM 4567 O O . ILE A 1 577 ? 33.606 53.282 9.947 1.00 64.76 577 ILE A O 1
ATOM 4572 N N . SER A 1 578 ? 32.752 54.569 8.294 1.00 69.25 578 SER A N 1
ATOM 4573 C CA . SER A 1 578 ? 33.932 55.394 8.150 1.00 72.12 578 SER A CA 1
ATOM 4574 C C . SER A 1 578 ? 33.795 56.575 9.083 1.00 76.11 578 SER A C 1
ATOM 4575 O O . SER A 1 578 ? 32.686 57.031 9.382 1.00 77.21 578 SER A O 1
ATOM 4578 N N . MET A 1 579 ? 34.929 57.064 9.564 1.00 75.59 579 MET A N 1
ATOM 4579 C CA . MET A 1 579 ? 34.865 58.228 10.433 1.00 81.34 579 MET A CA 1
ATOM 4580 C C . MET A 1 579 ? 34.099 59.351 9.752 1.00 79.47 579 MET A C 1
ATOM 4581 O O . MET A 1 579 ? 33.124 59.876 10.303 1.00 76.42 579 MET A O 1
ATOM 4586 N N . GLU A 1 580 ? 34.522 59.706 8.534 1.00 78.87 580 GLU A N 1
ATOM 4587 C CA . GLU A 1 580 ? 33.836 60.621 7.629 1.00 76.55 580 GLU A CA 1
ATOM 4588 C C . GLU A 1 580 ? 32.416 60.948 8.055 1.00 78.73 580 GLU A C 1
ATOM 4589 O O . GLU A 1 580 ? 32.040 62.120 8.186 1.00 73.70 580 GLU A O 1
ATOM 4595 N N . LYS A 1 581 ? 31.635 59.886 8.263 1.00 84.23 581 LYS A N 1
ATOM 4596 C CA . LYS A 1 581 ? 30.197 59.884 8.520 1.00 82.26 581 LYS A CA 1
ATOM 4597 C C . LYS A 1 581 ? 29.856 60.028 10.000 1.00 79.96 581 LYS A C 1
ATOM 4598 O O . LYS A 1 581 ? 28.886 60.724 10.349 1.00 67.99 581 LYS A O 1
ATOM 4604 N N . LEU A 1 582 ? 30.646 59.375 10.863 1.00 86.68 582 LEU A N 1
ATOM 4605 C CA . LEU A 1 582 ? 30.525 59.552 12.306 1.00 79.00 582 LEU A CA 1
ATOM 4606 C C . LEU A 1 582 ? 30.574 61.026 12.673 1.00 76.28 582 LEU A C 1
ATOM 4607 O O . LEU A 1 582 ? 29.637 61.557 13.281 1.00 80.14 582 LEU A O 1
ATOM 4612 N N . VAL A 1 583 ? 31.657 61.707 12.300 1.00 69.97 583 VAL A N 1
ATOM 4613 C CA . VAL A 1 583 ? 31.721 63.155 12.465 1.00 77.89 583 VAL A CA 1
ATOM 4614 C C . VAL A 1 583 ? 30.398 63.792 12.043 1.00 80.82 583 VAL A C 1
ATOM 4615 O O . VAL A 1 583 ? 29.791 64.553 12.811 1.00 78.18 583 VAL A O 1
ATOM 4619 N N . LYS A 1 584 ? 29.927 63.469 10.832 1.00 75.18 584 LYS A N 1
ATOM 4620 C CA . LYS A 1 584 ? 28.658 64.024 10.380 1.00 69.84 584 LYS A CA 1
ATOM 4621 C C . LYS A 1 584 ? 27.549 63.728 11.379 1.00 72.04 584 LYS A C 1
ATOM 4622 O O . LYS A 1 584 ? 26.769 64.621 11.733 1.00 72.01 584 LYS A O 1
ATOM 4628 N N . ALA A 1 585 ? 27.489 62.489 11.877 1.00 73.91 585 ALA A N 1
ATOM 4629 C CA . ALA A 1 585 ? 26.388 62.081 12.752 1.00 75.70 585 ALA A CA 1
ATOM 4630 C C . ALA A 1 585 ? 26.330 62.925 14.028 1.00 82.09 585 ALA A C 1
ATOM 4631 O O . ALA A 1 585 ? 25.276 63.479 14.380 1.00 76.48 585 ALA A O 1
ATOM 4633 N N . ILE A 1 586 ? 27.458 63.032 14.740 1.00 83.32 586 ILE A N 1
ATOM 4634 C CA . ILE A 1 586 ? 27.455 63.692 16.047 1.00 79.51 586 ILE A CA 1
ATOM 4635 C C . ILE A 1 586 ? 27.367 65.211 15.911 1.00 80.82 586 ILE A C 1
ATOM 4636 O O . ILE A 1 586 ? 26.764 65.882 16.767 1.00 76.46 586 ILE A O 1
ATOM 4641 N N . SER A 1 587 ? 27.985 65.779 14.867 1.00 79.07 587 SER A N 1
ATOM 4642 C CA . SER A 1 587 ? 27.851 67.211 14.626 1.00 76.90 587 SER A CA 1
ATOM 4643 C C . SER A 1 587 ? 26.394 67.618 14.656 1.00 79.07 587 SER A C 1
ATOM 4644 O O . SER A 1 587 ? 26.045 68.670 15.200 1.00 80.81 587 SER A O 1
ATOM 4647 N N . ASN A 1 588 ? 25.525 66.785 14.087 1.00 79.44 588 ASN A N 1
ATOM 4648 C CA . ASN A 1 588 ? 24.108 67.093 13.983 1.00 78.84 588 ASN A CA 1
ATOM 4649 C C . ASN A 1 588 ? 23.263 66.453 15.064 1.00 72.88 588 ASN A C 1
ATOM 4650 O O . ASN A 1 588 ? 22.042 66.435 14.931 1.00 72.07 588 ASN A O 1
ATOM 4655 N N . ASP A 1 589 ? 23.860 65.944 16.134 1.00 73.32 589 ASP A N 1
ATOM 4656 C CA . ASP A 1 589 ? 23.078 65.446 17.257 1.00 75.06 589 ASP A CA 1
ATOM 4657 C C . ASP A 1 589 ? 22.263 64.213 16.874 1.00 75.39 589 ASP A C 1
ATOM 4658 O O . ASP A 1 589 ? 21.361 63.800 17.630 1.00 72.99 589 ASP A O 1
ATOM 4663 N N . PHE A 1 590 ? 22.567 63.604 15.723 1.00 71.95 590 PHE A N 1
ATOM 4664 C CA . PHE A 1 590 ? 21.827 62.469 15.168 1.00 72.93 590 PHE A CA 1
ATOM 4665 C C . PHE A 1 590 ? 20.417 62.853 14.724 1.00 76.18 590 PHE A C 1
ATOM 4666 O O . PHE A 1 590 ? 19.502 62.029 14.776 1.00 82.08 590 PHE A O 1
ATOM 4674 N N . GLU A 1 591 ? 20.237 64.095 14.262 1.00 78.90 591 GLU A N 1
ATOM 4675 C CA . GLU A 1 591 ? 18.950 64.544 13.742 1.00 81.22 591 GLU A CA 1
ATOM 4676 C C . GLU A 1 591 ? 18.503 63.632 12.606 1.00 84.77 591 GLU A C 1
ATOM 4677 O O . GLU A 1 591 ? 17.504 62.908 12.735 1.00 89.32 591 GLU A O 1
ATOM 4683 N N . GLY A 1 592 ? 19.229 63.645 11.487 1.00 71.76 592 GLY A N 1
ATOM 4684 C CA . GLY A 1 592 ? 18.917 62.691 10.439 1.00 77.67 592 GLY A CA 1
ATOM 4685 C C . GLY A 1 592 ? 19.488 61.315 10.701 1.00 78.57 592 GLY A C 1
ATOM 4686 O O . GLY A 1 592 ? 18.880 60.3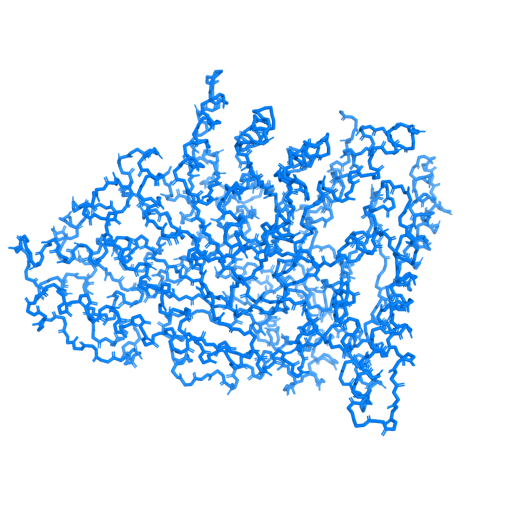03 10.333 1.00 80.04 592 GLY A O 1
ATOM 4687 N N . TYR A 1 593 ? 20.617 61.260 11.400 1.00 74.16 593 TYR A N 1
ATOM 4688 C CA . TYR A 1 593 ? 21.543 60.137 11.383 1.00 74.54 593 TYR A CA 1
ATOM 4689 C C . TYR A 1 593 ? 21.266 59.112 12.481 1.00 72.93 593 TYR A C 1
ATOM 4690 O O . TYR A 1 593 ? 22.188 58.413 12.921 1.00 68.48 593 TYR A O 1
ATOM 4699 N N . GLU A 1 594 ? 20.013 58.992 12.921 1.00 78.57 594 GLU A N 1
ATOM 4700 C CA . GLU A 1 594 ? 19.576 58.254 14.111 1.00 78.10 594 GLU A CA 1
ATOM 4701 C C . GLU A 1 594 ? 19.615 56.703 13.957 1.00 69.85 594 GLU A C 1
ATOM 4702 O O . GLU A 1 594 ? 19.106 55.969 14.813 1.00 63.87 594 GLU A O 1
ATOM 4708 N N . GLU A 1 595 ? 20.228 56.224 12.879 1.00 68.67 595 GLU A N 1
ATOM 4709 C CA . GLU A 1 595 ? 20.628 54.830 12.738 1.00 59.41 595 GLU A CA 1
ATOM 4710 C C . GLU A 1 595 ? 21.990 54.577 13.356 1.00 69.49 595 GLU A C 1
ATOM 4711 O O . GLU A 1 595 ? 22.240 53.473 13.859 1.00 70.41 595 GLU A O 1
ATOM 4717 N N . ILE A 1 596 ? 22.861 55.596 13.328 1.00 75.34 596 ILE A N 1
ATOM 4718 C CA . ILE A 1 596 ? 24.186 55.510 13.946 1.00 68.78 596 ILE A CA 1
ATOM 4719 C C . ILE A 1 596 ? 24.058 55.525 15.466 1.00 66.77 596 ILE A C 1
ATOM 4720 O O . ILE A 1 596 ? 24.513 54.611 16.163 1.00 66.22 596 ILE A O 1
ATOM 4725 N N . GLN A 1 597 ? 23.412 56.554 16.000 1.00 62.29 597 GLN A N 1
ATOM 4726 C CA . GLN A 1 597 ? 23.145 56.626 17.426 1.00 63.73 597 GLN A CA 1
ATOM 4727 C C . GLN A 1 597 ? 22.695 55.270 17.961 1.00 68.14 597 GLN A C 1
ATOM 4728 O O . GLN A 1 597 ? 22.864 54.984 19.153 1.00 73.46 597 GLN A O 1
ATOM 4734 N N . LYS A 1 598 ? 22.169 54.408 17.082 1.00 68.20 598 LYS A N 1
ATOM 4735 C CA . LYS A 1 598 ? 21.629 53.106 17.470 1.00 71.77 598 LYS A CA 1
ATOM 4736 C C . LYS A 1 598 ? 22.704 52.032 17.578 1.00 73.81 598 LYS A C 1
ATOM 4737 O O . LYS A 1 598 ? 22.767 51.306 18.572 1.00 78.37 598 LYS A O 1
ATOM 4743 N N . MET A 1 599 ? 23.541 51.892 16.564 1.00 71.85 599 MET A N 1
ATOM 4744 C CA . MET A 1 599 ? 24.600 50.901 16.670 1.00 80.93 599 MET A CA 1
ATOM 4745 C C . MET A 1 599 ? 25.654 51.272 17.708 1.00 81.73 599 MET A C 1
ATOM 4746 O O . MET A 1 599 ? 26.460 50.410 18.083 1.00 83.88 599 MET A O 1
ATOM 4751 N N . CYS A 1 600 ? 25.682 52.527 18.170 1.00 78.90 600 CYS A N 1
ATOM 4752 C CA . CYS A 1 600 ? 26.596 52.900 19.247 1.00 79.44 600 CYS A CA 1
ATOM 4753 C C . CYS A 1 600 ? 26.113 52.348 20.587 1.00 73.18 600 CYS A C 1
ATOM 4754 O O . CYS A 1 600 ? 26.848 51.642 21.288 1.00 69.74 600 CYS A O 1
ATOM 4757 N N . LEU A 1 601 ? 24.884 52.655 20.944 1.00 64.91 601 LEU A N 1
ATOM 4758 C CA . LEU A 1 601 ? 24.277 52.089 22.122 1.00 70.78 601 LEU A CA 1
ATOM 4759 C C . LEU A 1 601 ? 24.004 50.511 21.963 1.00 75.71 601 LEU A C 1
ATOM 4760 O O . LEU A 1 601 ? 23.330 49.855 22.782 1.00 76.03 601 LEU A O 1
ATOM 4765 N N . ASP A 1 602 ? 24.524 49.945 20.867 1.00 70.73 602 ASP A N 1
ATOM 4766 C CA . ASP A 1 602 ? 24.565 48.511 20.602 1.00 70.94 602 ASP A CA 1
ATOM 4767 C C . ASP A 1 602 ? 25.915 47.916 20.972 1.00 69.81 602 ASP A C 1
ATOM 4768 O O . ASP A 1 602 ? 25.986 46.777 21.445 1.00 68.11 602 ASP A O 1
ATOM 4773 N N . VAL A 1 603 ? 26.982 48.674 20.740 1.00 71.02 603 VAL A N 1
ATOM 4774 C CA . VAL A 1 603 ? 28.357 48.334 21.099 1.00 66.88 603 VAL A CA 1
ATOM 4775 C C . VAL A 1 603 ? 28.433 48.025 22.588 1.00 65.98 603 VAL A C 1
ATOM 4776 O O . VAL A 1 603 ? 27.657 48.596 23.365 1.00 70.44 603 VAL A O 1
ATOM 4780 N N . PRO A 1 604 ? 29.350 47.174 23.040 1.00 60.92 604 PRO A N 1
ATOM 4781 C CA . PRO A 1 604 ? 29.501 46.973 24.480 1.00 68.96 604 PRO A CA 1
ATOM 4782 C C . PRO A 1 604 ? 29.619 48.320 25.175 1.00 74.93 604 PRO A C 1
ATOM 4783 O O . PRO A 1 604 ? 30.193 49.271 24.626 1.00 72.11 604 PRO A O 1
ATOM 4787 N N . LYS A 1 605 ? 29.056 48.404 26.385 1.00 70.01 605 LYS A N 1
ATOM 4788 C CA . LYS A 1 605 ? 29.159 49.609 27.196 1.00 65.79 605 LYS A CA 1
ATOM 4789 C C . LYS A 1 605 ? 29.932 49.317 28.475 1.00 72.07 605 LYS A C 1
ATOM 4790 O O . LYS A 1 605 ? 29.921 48.188 28.991 1.00 74.10 605 LYS A O 1
ATOM 4796 N N . TYR A 1 606 ? 30.634 50.349 28.956 1.00 71.13 606 TYR A N 1
ATOM 4797 C CA . TYR A 1 606 ? 31.293 50.304 30.257 1.00 70.11 606 TYR A CA 1
ATOM 4798 C C . TYR A 1 606 ? 30.253 50.063 31.337 1.00 73.37 606 TYR A C 1
ATOM 4799 O O . TYR A 1 606 ? 29.325 50.869 31.503 1.00 67.49 606 TYR A O 1
ATOM 4808 N N . GLY A 1 607 ? 30.398 48.947 32.059 1.00 73.01 607 GLY A N 1
ATOM 4809 C CA . GLY A 1 607 ? 29.489 48.570 33.130 1.00 69.04 607 GLY A CA 1
ATOM 4810 C C . GLY A 1 607 ? 28.879 47.190 32.969 1.00 69.23 607 GLY A C 1
ATOM 4811 O O . GLY A 1 607 ? 28.605 46.520 33.968 1.00 69.93 607 GLY A O 1
ATOM 4812 N N . ASN A 1 608 ? 28.640 46.761 31.735 1.00 66.35 608 ASN A N 1
ATOM 4813 C CA . ASN A 1 608 ? 28.163 45.404 31.534 1.00 68.19 608 ASN A CA 1
ATOM 4814 C C . ASN A 1 608 ? 29.283 44.374 31.595 1.00 73.84 608 ASN A C 1
ATOM 4815 O O . ASN A 1 608 ? 29.000 43.173 31.635 1.00 75.79 608 ASN A O 1
ATOM 4820 N N . ASP A 1 609 ? 30.539 44.812 31.591 1.00 73.76 609 ASP A N 1
ATOM 4821 C CA . ASP A 1 609 ? 31.660 43.948 31.931 1.00 71.67 609 ASP A CA 1
ATOM 4822 C C . ASP A 1 609 ? 32.097 43.105 30.738 1.00 71.83 609 ASP A C 1
ATOM 4823 O O . ASP A 1 609 ? 32.026 41.874 30.782 1.00 68.77 609 ASP A O 1
ATOM 4828 N N . ASP A 1 610 ? 32.539 43.754 29.666 1.00 74.27 610 ASP A N 1
ATOM 4829 C CA . ASP A 1 610 ? 33.108 43.066 28.517 1.00 75.85 610 ASP A CA 1
ATOM 4830 C C . ASP A 1 610 ? 34.608 43.298 28.515 1.00 75.01 610 ASP A C 1
ATOM 4831 O O . ASP A 1 610 ? 35.056 44.450 28.528 1.00 78.96 610 ASP A O 1
ATOM 4836 N N . GLU A 1 611 ? 35.374 42.201 28.498 1.00 70.73 611 GLU A N 1
ATOM 4837 C CA . GLU A 1 611 ? 36.825 42.273 28.652 1.00 71.94 611 GLU A CA 1
ATOM 4838 C C . GLU A 1 611 ? 37.444 43.353 27.770 1.00 70.24 611 GLU A C 1
ATOM 4839 O O . GLU A 1 611 ? 38.229 44.183 28.243 1.00 65.74 611 GLU A O 1
ATOM 4845 N N . GLU A 1 612 ? 37.116 43.344 26.474 1.00 77.47 612 GLU A N 1
ATOM 4846 C CA . GLU A 1 612 ? 37.608 44.395 25.583 1.00 79.70 612 GLU A CA 1
ATOM 4847 C C . GLU A 1 612 ? 37.424 45.786 26.176 1.00 69.41 612 GLU A C 1
ATOM 4848 O O . GLU A 1 612 ? 38.255 46.672 25.945 1.00 65.99 612 GLU A O 1
ATOM 4854 N N . VAL A 1 613 ? 36.358 45.997 26.945 1.00 65.31 613 VAL A N 1
ATOM 4855 C CA . VAL A 1 613 ? 36.140 47.298 27.562 1.00 64.05 613 VAL A CA 1
ATOM 4856 C C . VAL A 1 613 ? 36.993 47.444 28.815 1.00 63.03 613 VAL A C 1
ATOM 4857 O O . VAL A 1 613 ? 37.771 48.397 28.944 1.00 62.72 613 VAL A O 1
ATOM 4861 N N . ASN A 1 614 ? 36.893 46.487 29.740 1.00 60.06 614 ASN A N 1
ATOM 4862 C CA . ASN A 1 614 ? 37.642 46.598 30.989 1.00 62.59 614 ASN A CA 1
ATOM 4863 C C . ASN A 1 614 ? 39.116 46.844 30.737 1.00 59.74 614 ASN A C 1
ATOM 4864 O O . ASN A 1 614 ? 39.744 47.665 31.412 1.00 57.34 614 ASN A O 1
ATOM 4869 N N . GLU A 1 615 ? 39.681 46.142 29.768 1.00 62.07 615 GLU A N 1
ATOM 4870 C CA . GLU A 1 615 ? 41.047 46.378 29.333 1.00 62.41 615 GLU A CA 1
ATOM 4871 C C . GLU A 1 615 ? 41.315 47.839 28.978 1.00 64.55 615 GLU A C 1
ATOM 4872 O O . GLU A 1 615 ? 42.142 48.493 29.624 1.00 64.34 615 GLU A O 1
ATOM 4878 N N . LEU A 1 616 ? 40.660 48.358 27.933 1.00 58.65 616 LEU A N 1
ATOM 4879 C CA . LEU A 1 616 ? 40.824 49.772 27.620 1.00 53.14 616 LEU A CA 1
ATOM 4880 C C . LEU A 1 616 ? 40.598 50.637 28.854 1.00 59.70 616 LEU A C 1
ATOM 4881 O O . LEU A 1 616 ? 41.335 51.598 29.092 1.00 60.97 616 LEU A O 1
ATOM 4886 N N . THR A 1 617 ? 39.595 50.307 29.668 1.00 60.39 617 THR A N 1
ATOM 4887 C CA . THR A 1 617 ? 39.383 51.076 30.890 1.00 55.44 617 THR A CA 1
ATOM 4888 C C . THR A 1 617 ? 40.647 51.112 31.750 1.00 62.82 617 THR A C 1
ATOM 4889 O O . THR A 1 617 ? 40.973 52.148 32.345 1.00 62.22 617 THR A O 1
ATOM 4893 N N . ALA A 1 618 ? 41.376 49.992 31.823 1.00 60.47 618 ALA A N 1
ATOM 4894 C CA . ALA A 1 618 ? 42.632 49.981 32.563 1.00 54.98 618 ALA A CA 1
ATOM 4895 C C . ALA A 1 618 ? 43.705 50.782 31.837 1.00 56.70 618 ALA A C 1
ATOM 4896 O O . ALA A 1 618 ? 44.398 51.596 32.454 1.00 59.11 618 ALA A O 1
ATOM 4898 N N . ASP A 1 619 ? 43.876 50.565 30.530 1.00 51.62 619 ASP A N 1
ATOM 4899 C CA . ASP A 1 619 ? 44.952 51.259 29.826 1.00 55.34 619 ASP A CA 1
ATOM 4900 C C . ASP A 1 619 ? 44.863 52.765 30.057 1.00 54.72 619 ASP A C 1
ATOM 4901 O O . ASP A 1 619 ? 45.762 53.383 30.641 1.00 49.35 619 ASP A O 1
ATOM 4906 N N . LEU A 1 620 ? 43.766 53.364 29.599 1.00 55.05 620 LEU A N 1
ATOM 4907 C CA . LEU A 1 620 ? 43.550 54.798 29.689 1.00 50.35 620 LEU A CA 1
ATOM 4908 C C . LEU A 1 620 ? 43.956 55.361 31.043 1.00 49.54 620 LEU A C 1
ATOM 4909 O O . LEU A 1 620 ? 44.807 56.248 31.124 1.00 51.17 620 LEU A O 1
ATOM 4914 N N . PHE A 1 621 ? 43.384 54.826 32.122 1.00 55.90 621 PHE A N 1
ATOM 4915 C CA . PHE A 1 621 ? 43.511 55.445 33.444 1.00 55.73 621 PHE A CA 1
ATOM 4916 C C . PHE A 1 621 ? 44.847 55.153 34.125 1.00 53.28 621 PHE A C 1
ATOM 4917 O O . PHE A 1 621 ? 45.302 55.958 34.947 1.00 52.88 621 PHE A O 1
ATOM 4925 N N . THR A 1 622 ? 45.493 54.027 33.827 1.00 46.73 622 THR A N 1
ATOM 4926 C CA . THR A 1 622 ? 46.877 53.920 34.254 1.00 47.91 622 THR A CA 1
ATOM 4927 C C . THR A 1 622 ? 47.707 54.970 33.540 1.00 42.31 622 THR A C 1
ATOM 4928 O O . THR A 1 622 ? 48.660 55.503 34.096 1.00 40.95 622 THR A O 1
ATOM 4932 N N . PHE A 1 623 ? 47.328 55.313 32.321 1.00 45.00 623 PHE A N 1
ATOM 4933 C CA . PHE A 1 623 ? 47.991 56.402 31.628 1.00 43.58 623 PHE A CA 1
ATOM 4934 C C . PHE A 1 623 ? 47.666 57.744 32.276 1.00 48.15 623 PHE A C 1
ATOM 4935 O O . PHE A 1 623 ? 48.555 58.575 32.493 1.00 47.06 623 PHE A O 1
ATOM 4943 N N . ILE A 1 624 ? 46.393 57.977 32.599 1.00 47.80 624 ILE A N 1
ATOM 4944 C CA . ILE A 1 624 ? 46.022 59.248 33.211 1.00 49.30 624 ILE A CA 1
ATOM 4945 C C . ILE A 1 624 ? 46.717 59.411 34.554 1.00 52.25 624 ILE A C 1
ATOM 4946 O O . ILE A 1 624 ? 46.982 60.540 35.001 1.00 53.31 624 ILE A O 1
ATOM 4951 N N . ALA A 1 625 ? 47.034 58.303 35.218 1.00 49.32 625 ALA A N 1
ATOM 4952 C CA . ALA A 1 625 ? 47.721 58.408 36.496 1.00 47.99 625 ALA A CA 1
ATOM 4953 C C . ALA A 1 625 ? 49.196 58.719 36.284 1.00 45.38 625 ALA A C 1
ATOM 4954 O O . ALA A 1 625 ? 49.706 59.712 36.804 1.00 50.43 625 ALA A O 1
ATOM 4956 N N . ASP A 1 626 ? 49.896 57.879 35.519 1.00 40.39 626 ASP A N 1
ATOM 4957 C CA . ASP A 1 626 ? 51.272 58.187 35.170 1.00 42.26 626 ASP A CA 1
ATOM 4958 C C . ASP A 1 626 ? 51.381 59.626 34.726 1.00 45.63 626 ASP A C 1
ATOM 4959 O O . ASP A 1 626 ? 52.330 60.333 35.079 1.00 48.14 626 ASP A O 1
ATOM 4964 N N . LEU A 1 627 ? 50.386 60.085 33.978 1.00 45.50 627 LEU A N 1
ATOM 4965 C CA . LEU A 1 627 ? 50.435 61.429 33.418 1.00 47.04 627 LEU A CA 1
ATOM 4966 C C . LEU A 1 627 ? 50.506 62.498 34.503 1.00 45.97 627 LEU A C 1
ATOM 4967 O O . LEU A 1 627 ? 51.282 63.446 34.387 1.00 50.68 627 LEU A O 1
ATOM 4972 N N . ILE A 1 628 ? 49.681 62.393 35.545 1.00 45.50 628 ILE A N 1
ATOM 4973 C CA . ILE A 1 628 ? 49.646 63.442 36.560 1.00 44.24 628 ILE A CA 1
ATOM 4974 C C . ILE A 1 628 ? 50.860 63.367 37.475 1.00 42.59 628 ILE A C 1
ATOM 4975 O O . ILE A 1 628 ? 51.603 64.339 37.637 1.00 44.11 628 ILE A O 1
ATOM 4980 N N . GLU A 1 629 ? 51.090 62.223 38.091 1.00 42.19 629 GLU A N 1
ATOM 4981 C CA . GLU A 1 629 ? 52.289 62.053 38.895 1.00 48.81 629 GLU A CA 1
ATOM 4982 C C . GLU A 1 629 ? 53.580 62.498 38.189 1.00 52.93 629 GLU A C 1
ATOM 4983 O O . GLU A 1 629 ? 54.643 62.491 38.813 1.00 54.23 629 GLU A O 1
ATOM 4989 N N . SER A 1 630 ? 53.521 62.871 36.898 1.00 49.54 630 SER A N 1
ATOM 4990 C CA . SER A 1 630 ? 54.672 63.505 36.256 1.00 37.60 630 SER A CA 1
ATOM 4991 C C . SER A 1 630 ? 55.007 64.810 36.927 1.00 45.87 630 SER A C 1
ATOM 4992 O O . SER A 1 630 ? 56.186 65.135 37.103 1.00 52.41 630 SER A O 1
ATOM 4995 N N . PHE A 1 631 ? 53.975 65.589 37.257 1.00 46.03 631 PHE A N 1
ATOM 4996 C CA . PHE A 1 631 ? 54.079 67.010 37.567 1.00 48.62 631 PHE A CA 1
ATOM 4997 C C . PHE A 1 631 ? 54.246 67.226 39.059 1.00 45.36 631 PHE A C 1
ATOM 4998 O O . PHE A 1 631 ? 53.746 66.446 39.870 1.00 44.78 631 PHE A O 1
ATOM 5006 N N . SER A 1 632 ? 54.948 68.306 39.405 1.00 48.47 632 SER A N 1
ATOM 5007 C CA . SER A 1 632 ? 55.295 68.634 40.781 1.00 46.12 632 SER A CA 1
ATOM 5008 C C . SER A 1 632 ? 55.118 70.126 41.003 1.00 51.52 632 SER A C 1
ATOM 5009 O O . SER A 1 632 ? 55.572 70.935 40.184 1.00 51.34 632 SER A O 1
ATOM 5012 N N . GLY A 1 633 ? 54.494 70.482 42.124 1.00 54.01 633 GLY A N 1
ATOM 5013 C CA . GLY A 1 633 ? 54.525 71.833 42.650 1.00 53.21 633 GLY A CA 1
ATOM 5014 C C . GLY A 1 633 ? 55.435 71.973 43.856 1.00 49.89 633 GLY A C 1
ATOM 5015 O O . GLY A 1 633 ? 56.288 71.123 44.139 1.00 45.05 633 GLY A O 1
ATOM 5016 N N . LYS A 1 634 ? 55.247 73.065 44.591 1.00 49.75 634 LYS A N 1
ATOM 5017 C CA . LYS A 1 634 ? 56.114 73.316 45.731 1.00 40.03 634 LYS A CA 1
ATOM 5018 C C . LYS A 1 634 ? 55.885 72.333 46.866 1.00 44.59 634 LYS A C 1
ATOM 5019 O O . LYS A 1 634 ? 56.695 72.303 47.801 1.00 39.31 634 LYS A O 1
ATOM 5025 N N . PHE A 1 635 ? 54.815 71.530 46.811 1.00 48.04 635 PHE A N 1
ATOM 5026 C CA . PHE A 1 635 ? 54.436 70.675 47.935 1.00 50.36 635 PHE A CA 1
ATOM 5027 C C . PHE A 1 635 ? 54.353 69.204 47.542 1.00 50.54 635 PHE A C 1
ATOM 5028 O O . PHE A 1 635 ? 53.500 68.476 48.052 1.00 50.18 635 PHE A O 1
ATOM 5036 N N . GLY A 1 636 ? 55.203 68.756 46.624 1.00 46.67 636 GLY A N 1
ATOM 5037 C CA . GLY A 1 636 ? 55.170 67.376 46.172 1.00 54.34 636 GLY A CA 1
ATOM 5038 C C . GLY A 1 636 ? 54.475 67.207 44.828 1.00 49.43 636 GLY A C 1
ATOM 5039 O O . GLY A 1 636 ? 53.972 68.156 44.211 1.00 51.29 636 GLY A O 1
ATOM 5040 N N . HIS A 1 637 ? 54.450 65.959 44.367 1.00 42.87 637 HIS A N 1
ATOM 5041 C CA . HIS A 1 637 ? 53.877 65.702 43.061 1.00 44.52 637 HIS A CA 1
ATOM 5042 C C . HIS A 1 637 ? 52.360 65.642 43.148 1.00 43.22 637 HIS A C 1
ATOM 5043 O O . HIS A 1 637 ? 51.785 65.296 44.183 1.00 45.46 637 HIS A O 1
ATOM 5050 N N . MET A 1 638 ? 51.721 65.984 42.037 1.00 38.89 638 MET A N 1
ATOM 5051 C CA . MET A 1 638 ? 50.279 66.024 41.936 1.00 36.76 638 MET A CA 1
ATOM 5052 C C . MET A 1 638 ? 49.682 64.644 42.208 1.00 40.53 638 MET A C 1
ATOM 5053 O O . MET A 1 638 ? 50.376 63.625 42.261 1.00 45.72 638 MET A O 1
ATOM 5058 N N . THR A 1 639 ? 48.367 64.639 42.421 1.00 39.23 639 THR A N 1
ATOM 5059 C CA . THR A 1 639 ? 47.563 63.456 42.699 1.00 39.58 639 THR A CA 1
ATOM 5060 C C . THR A 1 639 ? 46.289 63.561 41.880 1.00 44.07 639 THR A C 1
ATOM 5061 O O . THR A 1 639 ? 45.955 64.623 41.346 1.00 45.48 639 THR A O 1
ATOM 5065 N N . ALA A 1 640 ? 45.565 62.458 41.763 1.00 42.38 640 ALA A N 1
ATOM 5066 C CA . ALA A 1 640 ? 44.335 62.508 40.989 1.00 47.90 640 ALA A CA 1
ATOM 5067 C C . ALA A 1 640 ? 43.239 61.723 41.683 1.00 49.15 640 ALA A C 1
ATOM 5068 O O . ALA A 1 640 ? 43.484 60.969 42.625 1.00 50.50 640 ALA A O 1
ATOM 5070 N N . GLY A 1 641 ? 42.018 61.922 41.195 1.00 53.17 641 GLY A N 1
ATOM 5071 C CA . GLY A 1 641 ? 40.839 61.253 41.703 1.00 49.34 641 GLY A CA 1
ATOM 5072 C C . GLY A 1 641 ? 39.776 61.259 40.629 1.00 52.97 641 GLY A C 1
ATOM 5073 O O . GLY A 1 641 ? 39.967 61.794 39.532 1.00 56.78 641 GLY A O 1
ATOM 5074 N N . ILE A 1 642 ? 38.647 60.637 40.963 1.00 52.52 642 ILE A N 1
ATOM 5075 C CA . ILE A 1 642 ? 37.464 60.613 40.103 1.00 56.78 642 ILE A CA 1
ATOM 5076 C C . ILE A 1 642 ? 36.246 60.913 40.970 1.00 62.02 642 ILE A C 1
ATOM 5077 O O . ILE A 1 642 ? 35.709 60.020 41.635 1.00 61.63 642 ILE A O 1
ATOM 5082 N N . LEU A 1 643 ? 35.812 62.179 40.996 1.00 62.28 643 LEU A N 1
ATOM 5083 C CA . LEU A 1 643 ? 34.634 62.544 41.772 1.00 60.35 643 LEU A CA 1
ATOM 5084 C C . LEU A 1 643 ? 34.050 63.799 41.163 1.00 62.82 643 LEU A C 1
ATOM 5085 O O . LEU A 1 643 ? 34.812 64.718 40.820 1.00 60.06 643 LEU A O 1
ATOM 5090 N N . PRO A 1 644 ? 32.719 63.881 41.017 1.00 61.88 644 PRO A N 1
ATOM 5091 C CA . PRO A 1 644 ? 32.107 64.969 40.252 1.00 65.74 644 PRO A CA 1
ATOM 5092 C C . PRO A 1 644 ? 31.546 66.074 41.130 1.00 64.10 644 PRO A C 1
ATOM 5093 O O . PRO A 1 644 ? 31.445 67.237 40.704 1.00 61.14 644 PRO A O 1
ATOM 5097 N N . VAL A 1 645 ? 31.177 65.703 42.356 1.00 63.17 645 VAL A N 1
ATOM 5098 C CA . VAL A 1 645 ? 30.380 66.557 43.236 1.00 65.82 645 VAL A CA 1
ATOM 5099 C C . VAL A 1 645 ? 29.024 66.700 42.565 1.00 65.14 645 VAL A C 1
ATOM 5100 O O . VAL A 1 645 ? 28.100 65.913 42.802 1.00 69.81 645 VAL A O 1
ATOM 5104 N N . SER A 1 646 ? 28.909 67.702 41.715 1.00 58.93 646 SER A N 1
ATOM 5105 C CA . SER A 1 646 ? 27.699 67.843 40.920 1.00 55.65 646 SER A CA 1
ATOM 5106 C C . SER A 1 646 ? 27.991 68.431 39.549 1.00 56.06 646 SER A C 1
ATOM 5107 O O . SER A 1 646 ? 27.044 68.843 38.867 1.00 49.45 646 SER A O 1
ATOM 5110 N N . GLY A 1 647 ? 29.259 68.484 39.130 1.00 60.58 647 GLY A N 1
ATOM 5111 C CA . GLY A 1 647 ? 29.651 69.095 37.874 1.00 58.10 647 GLY A CA 1
ATOM 5112 C C . GLY A 1 647 ? 29.400 68.252 36.659 1.00 50.82 647 GLY A C 1
ATOM 5113 O O . GLY A 1 647 ? 29.462 68.774 35.543 1.00 49.38 647 GLY A O 1
ATOM 5114 N N . ASN A 1 648 ? 29.117 66.961 36.856 1.00 53.71 648 ASN A N 1
ATOM 5115 C CA . ASN A 1 648 ? 28.746 66.095 35.740 1.00 60.38 648 ASN A CA 1
ATOM 5116 C C . ASN A 1 648 ? 27.549 66.652 34.969 1.00 59.96 648 ASN A C 1
ATOM 5117 O O . ASN A 1 648 ? 27.469 66.497 33.743 1.00 60.02 648 ASN A O 1
ATOM 5122 N N . THR A 1 649 ? 26.616 67.317 35.664 1.00 56.70 649 THR A N 1
ATOM 5123 C CA . THR A 1 649 ? 25.480 67.909 34.958 1.00 53.16 649 THR A CA 1
ATOM 5124 C C . THR A 1 649 ? 25.905 69.140 34.165 1.00 53.97 649 THR A C 1
ATOM 5125 O O . THR A 1 649 ? 25.878 69.092 32.921 1.00 55.77 649 THR A O 1
ATOM 5129 N N . PRO A 1 650 ? 26.361 70.239 34.784 1.00 52.93 650 PRO A N 1
ATOM 5130 C CA . PRO A 1 650 ? 26.709 71.437 33.989 1.00 49.07 650 PRO A CA 1
ATOM 5131 C C . PRO A 1 650 ? 27.897 71.279 33.043 1.00 54.75 650 PRO A C 1
ATOM 5132 O O . PRO A 1 650 ? 27.934 72.013 32.045 1.00 55.53 650 PRO A O 1
ATOM 5136 N N . PHE A 1 651 ? 28.899 70.423 33.349 1.00 53.67 651 PHE A N 1
ATOM 5137 C CA . PHE A 1 651 ? 29.846 69.975 32.313 1.00 53.90 651 PHE A CA 1
ATOM 5138 C C . PHE A 1 651 ? 29.138 69.334 31.127 1.00 57.65 651 PHE A C 1
ATOM 5139 O O . PHE A 1 651 ? 29.553 69.520 29.975 1.00 53.73 651 PHE A O 1
ATOM 5147 N N . GLY A 1 652 ? 28.063 68.580 31.383 1.00 58.00 652 GLY A N 1
ATOM 5148 C CA . GLY A 1 652 ? 27.324 67.973 30.285 1.00 56.15 652 GLY A CA 1
ATOM 5149 C C . GLY A 1 652 ? 26.863 68.987 29.257 1.00 56.68 652 GLY A C 1
ATOM 5150 O O . GLY A 1 652 ? 26.882 68.708 28.054 1.00 55.56 652 GLY A O 1
ATOM 5151 N N . LEU A 1 653 ? 26.463 70.187 29.722 1.00 52.62 653 LEU A N 1
ATOM 5152 C CA . LEU A 1 653 ? 25.847 71.227 28.904 1.00 44.93 653 LEU A CA 1
ATOM 5153 C C . LEU A 1 653 ? 26.810 71.851 27.907 1.00 53.95 653 LEU A C 1
ATOM 5154 O O . LEU A 1 653 ? 26.371 72.604 27.032 1.00 57.52 653 LEU A O 1
ATOM 5159 N N . GLU A 1 654 ? 28.102 71.583 28.012 1.00 52.95 654 GLU A N 1
ATOM 5160 C CA . GLU A 1 654 ? 29.050 72.208 27.114 1.00 53.05 654 GLU A CA 1
ATOM 5161 C C . GLU A 1 654 ? 29.660 71.234 26.110 1.00 55.88 654 GLU A C 1
ATOM 5162 O O . GLU A 1 654 ? 30.374 71.676 25.197 1.00 62.39 654 GLU A O 1
ATOM 5168 N N . VAL A 1 655 ? 29.374 69.933 26.228 1.00 52.37 655 VAL A N 1
ATOM 5169 C CA . VAL A 1 655 ? 29.898 68.907 25.327 1.00 52.32 655 VAL A CA 1
ATOM 5170 C C . VAL A 1 655 ? 28.880 68.626 24.229 1.00 60.44 655 VAL A C 1
ATOM 5171 O O . VAL A 1 655 ? 27.674 68.524 24.497 1.00 66.19 655 VAL A O 1
ATOM 5175 N N . GLY A 1 656 ? 29.358 68.481 22.993 1.00 59.11 656 GLY A N 1
ATOM 5176 C CA . GLY A 1 656 ? 28.478 68.139 21.881 1.00 71.88 656 GLY A CA 1
ATOM 5177 C C . GLY A 1 656 ? 27.891 66.741 21.960 1.00 59.16 656 GLY A C 1
ATOM 5178 O O . GLY A 1 656 ? 27.750 66.201 23.058 1.00 59.05 656 GLY A O 1
ATOM 5179 N N . ALA A 1 657 ? 27.526 66.147 20.829 1.00 54.97 657 ALA A N 1
ATOM 5180 C CA . ALA A 1 657 ? 27.220 64.726 20.848 1.00 62.39 657 ALA A CA 1
ATOM 5181 C C . ALA A 1 657 ? 28.496 63.930 20.580 1.00 64.00 657 ALA A C 1
ATOM 5182 O O . ALA A 1 657 ? 29.464 64.445 20.010 1.00 67.23 657 ALA A O 1
ATOM 5184 N N . LEU A 1 658 ? 28.496 62.670 21.005 1.00 55.56 658 LEU A N 1
ATOM 5185 C CA . LEU A 1 658 ? 29.718 61.886 21.103 1.00 55.90 658 LEU A CA 1
ATOM 5186 C C . LEU A 1 658 ? 29.545 60.486 20.538 1.00 55.11 658 LEU A C 1
ATOM 5187 O O . LEU A 1 658 ? 28.435 59.947 20.514 1.00 56.90 658 LEU A O 1
ATOM 5192 N N . PRO A 1 659 ? 30.650 59.848 20.106 1.00 53.65 659 PRO A N 1
ATOM 5193 C CA . PRO A 1 659 ? 30.580 58.484 19.565 1.00 46.41 659 PRO A CA 1
ATOM 5194 C C . PRO A 1 659 ? 30.078 57.442 20.550 1.00 56.93 659 PRO A C 1
ATOM 5195 O O . PRO A 1 659 ? 30.066 56.252 20.236 1.00 60.97 659 PRO A O 1
ATOM 5199 N N . SER A 1 660 ? 29.673 57.853 21.741 1.00 59.67 660 SER A N 1
ATOM 5200 C CA . SER A 1 660 ? 29.095 56.931 22.704 1.00 54.57 660 SER A CA 1
ATOM 5201 C C . SER A 1 660 ? 27.595 56.754 22.523 1.00 57.29 660 SER A C 1
ATOM 5202 O O . SER A 1 660 ? 26.985 55.967 23.254 1.00 56.55 660 SER A O 1
ATOM 5205 N N . GLY A 1 661 ? 26.990 57.474 21.580 1.00 59.63 661 GLY A N 1
ATOM 5206 C CA . GLY A 1 661 ? 25.543 57.490 21.453 1.00 69.62 661 GLY A CA 1
ATOM 5207 C C . GLY A 1 661 ? 24.834 58.470 22.366 1.00 73.64 661 GLY A C 1
ATOM 5208 O O . GLY A 1 661 ? 23.659 58.262 22.711 1.00 79.30 661 GLY A O 1
ATOM 5209 N N . ARG A 1 662 ? 25.515 59.533 22.773 1.00 61.49 662 ARG A N 1
ATOM 5210 C CA . ARG A 1 662 ? 24.991 60.456 23.757 1.00 58.72 662 ARG A CA 1
ATOM 5211 C C . ARG A 1 662 ? 24.522 61.704 23.036 1.00 64.15 662 ARG A C 1
ATOM 5212 O O . ARG A 1 662 ? 25.272 62.303 22.254 1.00 61.60 662 ARG A O 1
ATOM 5220 N N . ASN A 1 663 ? 23.288 62.097 23.305 1.00 70.49 663 ASN A N 1
ATOM 5221 C CA . ASN A 1 663 ? 22.787 63.325 22.724 1.00 67.43 663 ASN A CA 1
ATOM 5222 C C . ASN A 1 663 ? 23.601 64.499 23.247 1.00 63.56 663 ASN A C 1
ATOM 5223 O O . ASN A 1 663 ? 24.282 64.407 24.272 1.00 62.58 663 ASN A O 1
ATOM 5228 N N . ALA A 1 664 ? 23.536 65.610 22.518 1.00 67.17 664 ALA A N 1
ATOM 5229 C CA . ALA A 1 664 ? 24.279 66.806 22.897 1.00 64.98 664 ALA A CA 1
ATOM 5230 C C . ALA A 1 664 ? 23.643 67.496 24.102 1.00 57.94 664 ALA A C 1
ATOM 5231 O O . ALA A 1 664 ? 22.422 67.559 24.234 1.00 58.32 664 ALA A O 1
ATOM 5233 N N . PHE A 1 665 ? 24.487 67.992 25.000 1.00 57.33 665 PHE A N 1
ATOM 5234 C CA . PHE A 1 665 ? 24.072 68.838 26.108 1.00 57.83 665 PHE A CA 1
ATOM 5235 C C . PHE A 1 665 ? 23.368 68.066 27.232 1.00 58.61 665 PHE A C 1
ATOM 5236 O O . PHE A 1 665 ? 22.732 68.663 28.100 1.00 53.37 665 PHE A O 1
ATOM 5244 N N . VAL A 1 666 ? 23.505 66.747 27.263 1.00 61.76 666 VAL A N 1
ATOM 5245 C CA . VAL A 1 666 ? 23.043 65.909 28.367 1.00 59.88 666 VAL A CA 1
ATOM 5246 C C . VAL A 1 666 ? 24.102 65.893 29.468 1.00 60.52 666 VAL A C 1
ATOM 5247 O O . VAL A 1 666 ? 25.264 66.239 29.206 1.00 64.49 666 VAL A O 1
ATOM 5251 N N . PRO A 1 667 ? 23.761 65.522 30.705 1.00 57.53 667 PRO A N 1
ATOM 5252 C CA . PRO A 1 667 ? 24.799 65.263 31.706 1.00 61.93 667 PRO A CA 1
ATOM 5253 C C . PRO A 1 667 ? 25.830 64.248 31.234 1.00 61.71 667 PRO A C 1
ATOM 5254 O O . PRO A 1 667 ? 25.542 63.374 30.411 1.00 64.01 667 PRO A O 1
ATOM 5258 N N . LEU A 1 668 ? 27.054 64.402 31.748 1.00 54.71 668 LEU A N 1
ATOM 5259 C CA . LEU A 1 668 ? 28.087 63.391 31.616 1.00 57.96 668 LEU A CA 1
ATOM 5260 C C . LEU A 1 668 ? 27.880 62.343 32.704 1.00 61.10 668 LEU A C 1
ATOM 5261 O O . LEU A 1 668 ? 27.101 62.546 33.637 1.00 61.62 668 LEU A O 1
ATOM 5266 N N . ALA A 1 669 ? 28.568 61.207 32.586 1.00 57.23 669 ALA A N 1
ATOM 5267 C CA . ALA A 1 669 ? 28.452 60.201 33.630 1.00 55.84 669 ALA A CA 1
ATOM 5268 C C . ALA A 1 669 ? 28.875 60.800 34.981 1.00 62.51 669 ALA A C 1
ATOM 5269 O O . ALA A 1 669 ? 29.435 61.896 35.050 1.00 63.95 669 ALA A O 1
ATOM 5271 N N . ASP A 1 670 ? 28.599 60.077 36.079 1.00 59.02 670 ASP A N 1
ATOM 5272 C CA . ASP A 1 670 ? 28.924 60.564 37.422 1.00 56.14 670 ASP A CA 1
ATOM 5273 C C . ASP A 1 670 ? 29.999 59.679 38.052 1.00 65.60 670 ASP A C 1
ATOM 5274 O O . ASP A 1 670 ? 29.715 58.543 38.448 1.00 68.01 670 ASP A O 1
ATOM 5279 N N . GLY A 1 671 ? 31.226 60.197 38.164 1.00 62.23 671 GLY A N 1
ATOM 5280 C CA . GLY A 1 671 ? 32.219 59.360 38.819 1.00 58.22 671 GLY A CA 1
ATOM 5281 C C . GLY A 1 671 ? 32.517 58.137 37.976 1.00 59.73 671 GLY A C 1
ATOM 5282 O O . GLY A 1 671 ? 32.405 58.162 36.741 1.00 68.08 671 GLY A O 1
ATOM 5283 N N . VAL A 1 672 ? 32.879 57.040 38.644 1.00 51.21 672 VAL A N 1
ATOM 5284 C CA . VAL A 1 672 ? 33.114 55.771 37.955 1.00 55.56 672 VAL A CA 1
ATOM 5285 C C . VAL A 1 672 ? 31.817 54.986 37.738 1.00 63.19 672 VAL A C 1
ATOM 5286 O O . VAL A 1 672 ? 31.836 53.753 37.612 1.00 57.81 672 VAL A O 1
ATOM 5290 N N . SER A 1 673 ? 30.675 55.672 37.685 1.00 67.66 673 SER A N 1
ATOM 5291 C CA . SER A 1 673 ? 29.516 54.858 37.357 1.00 62.49 673 SER A CA 1
ATOM 5292 C C . SER A 1 673 ? 29.186 54.999 35.885 1.00 63.85 673 SER A C 1
ATOM 5293 O O . SER A 1 673 ? 29.661 55.922 35.207 1.00 59.89 673 SER A O 1
ATOM 5296 N N . PRO A 1 674 ? 28.377 54.078 35.370 1.00 63.94 674 PRO A N 1
ATOM 5297 C CA . PRO A 1 674 ? 28.036 54.077 33.943 1.00 61.25 674 PRO A CA 1
ATOM 5298 C C . PRO A 1 674 ? 27.068 55.196 33.580 1.00 59.30 674 PRO A C 1
ATOM 5299 O O . PRO A 1 674 ? 26.527 55.917 34.424 1.00 58.49 674 PRO A O 1
ATOM 5303 N N . THR A 1 675 ? 26.861 55.346 32.280 1.00 60.15 675 THR A N 1
ATOM 5304 C CA . THR A 1 675 ? 25.915 56.340 31.818 1.00 65.50 675 THR A CA 1
ATOM 5305 C C . THR A 1 675 ? 24.523 55.760 31.978 1.00 70.77 675 THR A C 1
ATOM 5306 O O . THR A 1 675 ? 24.309 54.559 31.766 1.00 66.77 675 THR A O 1
ATOM 5310 N N . ALA A 1 676 ? 23.578 56.617 32.367 1.00 76.44 676 ALA A N 1
ATOM 5311 C CA . ALA A 1 676 ? 22.231 56.157 32.697 1.00 75.17 676 ALA A CA 1
ATOM 5312 C C . ALA A 1 676 ? 21.569 55.474 31.494 1.00 79.68 676 ALA A C 1
ATOM 5313 O O . ALA A 1 676 ? 21.316 56.110 30.461 1.00 79.94 676 ALA A O 1
ATOM 5315 N N . GLY A 1 677 ? 21.290 54.175 31.634 1.00 70.14 677 GLY A N 1
ATOM 5316 C CA . GLY A 1 677 ? 20.662 53.401 30.588 1.00 65.88 677 GLY A CA 1
ATOM 5317 C C . GLY A 1 677 ? 21.562 52.441 29.842 1.00 68.86 677 GLY A C 1
ATOM 5318 O O . GLY A 1 677 ? 21.128 51.880 28.827 1.00 72.40 677 GLY A O 1
ATOM 5319 N N . THR A 1 678 ? 22.799 52.234 30.303 1.00 66.72 678 THR A N 1
ATOM 5320 C CA . THR A 1 678 ? 23.752 51.356 29.633 1.00 66.23 678 THR A CA 1
ATOM 5321 C C . THR A 1 678 ? 24.121 50.107 30.435 1.00 64.37 678 THR A C 1
ATOM 5322 O O . THR A 1 678 ? 24.753 49.199 29.885 1.00 64.89 678 THR A O 1
ATOM 5326 N N . ASP A 1 679 ? 23.693 50.018 31.692 1.00 66.90 679 ASP A N 1
ATOM 5327 C CA . ASP A 1 679 ? 23.964 48.882 32.577 1.00 65.34 679 ASP A CA 1
ATOM 5328 C C . ASP A 1 679 ? 22.820 47.864 32.535 1.00 70.28 679 ASP A C 1
ATOM 5329 O O . ASP A 1 679 ? 22.182 47.553 33.542 1.00 72.23 679 ASP A O 1
ATOM 5334 N N . ILE A 1 680 ? 22.561 47.338 31.335 1.00 69.16 680 ILE A N 1
ATOM 5335 C CA . ILE A 1 680 ? 21.496 46.352 31.176 1.00 70.96 680 ILE A CA 1
ATOM 5336 C C . ILE A 1 680 ? 21.917 44.966 31.687 1.00 78.19 680 ILE A C 1
ATOM 5337 O O . ILE A 1 680 ? 21.056 44.124 31.993 1.00 76.26 680 ILE A O 1
ATOM 5342 N N . GLU A 1 681 ? 23.213 44.704 31.801 1.00 78.91 681 GLU A N 1
ATOM 5343 C CA . GLU A 1 681 ? 23.679 43.598 32.627 1.00 82.67 681 GLU A CA 1
ATOM 5344 C C . GLU A 1 681 ? 23.418 43.917 34.109 1.00 78.65 681 GLU A C 1
ATOM 5345 O O . GLU A 1 681 ? 22.627 44.799 34.458 1.00 75.91 681 GLU A O 1
ATOM 5351 N N . GLY A 1 682 ? 24.089 43.199 35.005 1.00 69.07 682 GLY A N 1
ATOM 5352 C CA . GLY A 1 682 ? 23.665 43.150 36.390 1.00 79.00 682 GLY A CA 1
ATOM 5353 C C . GLY A 1 682 ? 24.049 44.340 37.257 1.00 73.99 682 GLY A C 1
ATOM 5354 O O . GLY A 1 682 ? 24.435 45.412 36.785 1.00 68.50 682 GLY A O 1
ATOM 5355 N N . MET A 1 683 ? 23.888 44.141 38.564 1.00 71.93 683 MET A N 1
ATOM 5356 C CA . MET A 1 683 ? 24.512 44.972 39.577 1.00 71.54 683 MET A CA 1
ATOM 5357 C C . MET A 1 683 ? 25.819 44.377 40.082 1.00 71.10 683 MET A C 1
ATOM 5358 O O . MET A 1 683 ? 26.670 45.121 40.588 1.00 68.47 683 MET A O 1
ATOM 5363 N N . GLY A 1 684 ? 26.001 43.059 39.946 1.00 63.84 684 GLY A N 1
ATOM 5364 C CA . GLY A 1 684 ? 27.298 42.456 40.201 1.00 73.53 684 GLY A CA 1
ATOM 5365 C C . GLY A 1 684 ? 28.298 42.636 39.072 1.00 81.19 684 GLY A C 1
ATOM 5366 O O . GLY A 1 684 ? 29.508 42.469 39.289 1.00 77.17 684 GLY A O 1
ATOM 5367 N N . ALA A 1 685 ? 27.816 42.957 37.868 1.00 72.80 685 ALA A N 1
ATOM 5368 C CA . ALA A 1 685 ? 28.685 43.353 36.775 1.00 65.35 685 ALA A CA 1
ATOM 5369 C C . ALA A 1 685 ? 28.858 44.854 36.693 1.00 68.12 685 ALA A C 1
ATOM 5370 O O . ALA A 1 685 ? 29.689 45.315 35.909 1.00 73.44 685 ALA A O 1
ATOM 5372 N N . ILE A 1 686 ? 28.079 45.626 37.454 1.00 67.20 686 ILE A N 1
ATOM 5373 C CA . ILE A 1 686 ? 28.435 47.025 37.675 1.00 66.20 686 ILE A CA 1
ATOM 5374 C C . ILE A 1 686 ? 29.723 47.110 38.476 1.00 69.86 686 ILE A C 1
ATOM 5375 O O . ILE A 1 686 ? 30.650 47.847 38.121 1.00 73.86 686 ILE A O 1
ATOM 5380 N N . ILE A 1 687 ? 29.809 46.348 39.564 1.00 65.21 687 ILE A N 1
ATOM 5381 C CA . ILE A 1 687 ? 31.056 46.314 40.316 1.00 64.09 687 ILE A CA 1
ATOM 5382 C C . ILE A 1 687 ? 32.199 45.884 39.406 1.00 67.91 687 ILE A C 1
ATOM 5383 O O . ILE A 1 687 ? 33.189 46.603 39.244 1.00 68.23 687 ILE A O 1
ATOM 5388 N N . LYS A 1 688 ? 32.048 44.729 38.745 1.00 76.20 688 LYS A N 1
ATOM 5389 C CA . LYS A 1 688 ? 33.173 44.108 38.047 1.00 74.06 688 LYS A CA 1
ATOM 5390 C C . LYS A 1 688 ? 33.766 45.022 36.967 1.00 67.85 688 LYS A C 1
ATOM 5391 O O . LYS A 1 688 ? 34.984 45.032 36.758 1.00 62.61 688 LYS A O 1
ATOM 5397 N N . SER A 1 689 ? 32.930 45.788 36.261 1.00 63.95 689 SER A N 1
ATOM 5398 C CA . SER A 1 689 ? 33.472 46.719 35.268 1.00 67.95 689 SER A CA 1
ATOM 5399 C C . SER A 1 689 ? 34.339 47.795 35.904 1.00 63.12 689 SER A C 1
ATOM 5400 O O . SER A 1 689 ? 35.286 48.277 35.268 1.00 61.51 689 SER A O 1
ATOM 5403 N N . VAL A 1 690 ? 34.011 48.191 37.140 1.00 59.24 690 VAL A N 1
ATOM 5404 C CA . VAL A 1 690 ? 34.701 49.263 37.853 1.00 56.42 690 VAL A CA 1
ATOM 5405 C C . VAL A 1 690 ? 35.883 48.771 38.679 1.00 60.50 690 VAL A C 1
ATOM 5406 O O . VAL A 1 690 ? 36.708 49.586 39.119 1.00 62.27 690 VAL A O 1
ATOM 5410 N N . SER A 1 691 ? 35.996 47.466 38.908 1.00 61.76 691 SER A N 1
ATOM 5411 C CA . SER A 1 691 ? 37.200 46.936 39.525 1.00 59.82 691 SER A CA 1
ATOM 5412 C C . SER A 1 691 ? 38.444 47.229 38.700 1.00 63.72 691 SER A C 1
ATOM 5413 O O . SER A 1 691 ? 39.538 47.307 39.270 1.00 67.08 691 SER A O 1
ATOM 5416 N N . HIS A 1 692 ? 38.304 47.365 37.371 1.00 63.99 692 HIS A N 1
ATOM 5417 C CA . HIS A 1 692 ? 39.431 47.528 36.455 1.00 64.66 692 HIS A CA 1
ATOM 5418 C C . HIS A 1 692 ? 39.954 48.954 36.416 1.00 60.77 692 HIS A C 1
ATOM 5419 O O . HIS A 1 692 ? 41.044 49.194 35.879 1.00 57.19 692 HIS A O 1
ATOM 5426 N N . ILE A 1 693 ? 39.204 49.890 36.978 1.00 56.78 693 ILE A N 1
ATOM 5427 C CA . ILE A 1 693 ? 39.731 51.190 37.372 1.00 58.02 693 ILE A CA 1
ATOM 5428 C C . ILE A 1 693 ? 40.879 50.994 38.369 1.00 60.74 693 ILE A C 1
ATOM 5429 O O . ILE A 1 693 ? 40.700 50.327 39.403 1.00 59.14 693 ILE A O 1
ATOM 5434 N N . PRO A 1 694 ? 42.086 51.521 38.110 1.00 57.82 694 PRO A N 1
ATOM 5435 C CA . PRO A 1 694 ? 43.180 51.328 39.080 1.00 59.79 694 PRO A CA 1
ATOM 5436 C C . PRO A 1 694 ? 43.057 52.261 40.283 1.00 56.90 694 PRO A C 1
ATOM 5437 O O . PRO A 1 694 ? 43.473 53.424 40.229 1.00 56.35 694 PRO A O 1
ATOM 5441 N N . HIS A 1 695 ? 42.479 51.773 41.381 1.00 55.43 695 HIS A N 1
ATOM 5442 C CA . HIS A 1 695 ? 42.061 52.683 42.445 1.00 53.20 695 HIS A CA 1
ATOM 5443 C C . HIS A 1 695 ? 43.250 53.303 43.176 1.00 54.69 695 HIS A C 1
ATOM 5444 O O . HIS A 1 695 ? 43.331 54.531 43.312 1.00 52.75 695 HIS A O 1
ATOM 5451 N N . ILE A 1 696 ? 44.195 52.482 43.635 1.00 50.03 696 ILE A N 1
ATOM 5452 C CA . ILE A 1 696 ? 45.329 52.990 44.398 1.00 50.09 696 ILE A CA 1
ATOM 5453 C C . ILE A 1 696 ? 46.229 53.963 43.613 1.00 51.81 696 ILE A C 1
ATOM 5454 O O . ILE A 1 696 ? 47.106 54.606 44.202 1.00 46.50 696 ILE A O 1
ATOM 5459 N N . ARG A 1 697 ? 46.066 54.069 42.292 1.00 52.86 697 ARG A N 1
ATOM 5460 C CA . ARG A 1 697 ? 46.780 55.110 41.563 1.00 49.53 697 ARG A CA 1
ATOM 5461 C C . ARG A 1 697 ? 46.084 56.447 41.691 1.00 53.45 697 ARG A C 1
ATOM 5462 O O . ARG A 1 697 ? 46.745 57.494 41.664 1.00 60.68 697 ARG A O 1
ATOM 5470 N N . PHE A 1 698 ? 44.759 56.424 41.831 1.00 46.34 698 PHE A N 1
ATOM 5471 C CA . PHE A 1 698 ? 43.980 57.623 42.105 1.00 45.09 698 PHE A CA 1
ATOM 5472 C C . PHE A 1 698 ? 43.829 57.722 43.616 1.00 51.05 698 PHE A C 1
ATOM 5473 O O . PHE A 1 698 ? 42.795 57.388 44.196 1.00 56.61 698 PHE A O 1
ATOM 5481 N N . ASN A 1 699 ? 44.904 58.184 44.270 1.00 50.52 699 ASN A N 1
ATOM 5482 C CA . ASN A 1 699 ? 44.984 58.117 45.729 1.00 50.29 699 ASN A CA 1
ATOM 5483 C C . ASN A 1 699 ? 44.109 59.152 46.436 1.00 50.07 699 ASN A C 1
ATOM 5484 O O . ASN A 1 699 ? 44.076 59.153 47.669 1.00 51.56 699 ASN A O 1
ATOM 5489 N N . GLN A 1 700 ? 43.412 60.024 45.698 1.00 49.75 700 GLN A N 1
ATOM 5490 C CA . GLN A 1 700 ? 42.501 61.029 46.244 1.00 49.00 700 GLN A CA 1
ATOM 5491 C C . GLN A 1 700 ? 41.034 60.659 46.011 1.00 58.09 700 GLN A C 1
ATOM 5492 O O . GLN A 1 700 ? 40.166 61.543 46.050 1.00 65.31 700 GLN A O 1
ATOM 5498 N N . GLY A 1 701 ? 40.743 59.407 45.693 1.00 53.07 701 GLY A N 1
ATOM 5499 C CA . GLY A 1 701 ? 39.351 59.060 45.859 1.00 55.45 701 GLY A CA 1
ATOM 5500 C C . GLY A 1 701 ? 38.687 58.577 44.572 1.00 53.16 701 GLY A C 1
ATOM 5501 O O . GLY A 1 701 ? 39.004 59.016 43.451 1.00 53.67 701 GLY A O 1
ATOM 5502 N N . THR A 1 702 ? 37.669 57.738 44.760 1.00 55.86 702 THR A N 1
ATOM 5503 C CA . THR A 1 702 ? 36.849 57.147 43.718 1.00 58.68 702 THR A CA 1
ATOM 5504 C C . THR A 1 702 ? 35.409 57.058 44.207 1.00 58.10 702 THR A C 1
ATOM 5505 O O . THR A 1 702 ? 35.166 56.827 45.392 1.00 57.94 702 THR A O 1
ATOM 5509 N N . LEU A 1 703 ? 34.460 57.245 43.288 1.00 52.04 703 LEU A N 1
ATOM 5510 C CA . LEU A 1 703 ? 33.057 57.465 43.625 1.00 59.46 703 LEU A CA 1
ATOM 5511 C C . LEU A 1 703 ? 32.148 56.546 42.816 1.00 58.38 703 LEU A C 1
ATOM 5512 O O . LEU A 1 703 ? 32.218 56.538 41.583 1.00 56.23 703 LEU A O 1
ATOM 5517 N N . LEU A 1 704 ? 31.272 55.797 43.502 1.00 59.51 704 LEU A N 1
ATOM 5518 C CA . LEU A 1 704 ? 30.297 54.939 42.827 1.00 67.57 704 LEU A CA 1
ATOM 5519 C C . LEU A 1 704 ? 28.870 55.260 43.279 1.00 67.33 704 LEU A C 1
ATOM 5520 O O . LEU A 1 704 ? 28.598 55.374 44.479 1.00 64.24 704 LEU A O 1
ATOM 5525 N N . ASN A 1 705 ? 27.965 55.399 42.308 1.00 64.17 705 ASN A N 1
ATOM 5526 C CA . ASN A 1 705 ? 26.560 55.697 42.540 1.00 64.88 705 ASN A CA 1
ATOM 5527 C C . ASN A 1 705 ? 25.686 54.510 42.144 1.00 70.03 705 ASN A C 1
ATOM 5528 O O . ASN A 1 705 ? 25.870 53.938 41.062 1.00 74.12 705 ASN A O 1
ATOM 5533 N N . LEU A 1 706 ? 24.712 54.157 42.999 1.00 64.22 706 LEU A N 1
ATOM 5534 C CA . LEU A 1 706 ? 23.769 53.081 42.686 1.00 63.20 706 LEU A CA 1
ATOM 5535 C C . LEU A 1 706 ? 22.400 53.359 43.294 1.00 62.75 706 LEU A C 1
ATOM 5536 O O . LEU A 1 706 ? 22.314 53.680 44.481 1.00 66.91 706 LEU A O 1
ATOM 5541 N N . LYS A 1 707 ? 21.339 53.189 42.496 1.00 60.19 707 LYS A N 1
ATOM 5542 C CA . LYS A 1 707 ? 19.974 53.641 42.816 1.00 68.66 707 LYS A CA 1
ATOM 5543 C C . LYS A 1 707 ? 19.062 52.427 42.975 1.00 58.81 707 LYS A C 1
ATOM 5544 O O . LYS A 1 707 ? 18.513 51.915 41.998 1.00 66.16 707 LYS A O 1
ATOM 5550 N N . LEU A 1 708 ? 18.900 51.973 44.212 1.00 59.30 708 LEU A N 1
ATOM 5551 C CA . LEU A 1 708 ? 18.063 50.820 44.506 1.00 62.30 708 LEU A CA 1
ATOM 5552 C C . LEU A 1 708 ? 16.585 51.209 44.576 1.00 66.45 708 LEU A C 1
ATOM 5553 O O . LEU A 1 708 ? 16.230 52.313 44.988 1.00 69.08 708 LEU A O 1
ATOM 5558 N N . ASP A 1 709 ? 15.708 50.270 44.164 1.00 66.60 709 ASP A N 1
ATOM 5559 C CA . ASP A 1 709 ? 14.267 50.490 44.264 1.00 76.44 709 ASP A CA 1
ATOM 5560 C C . ASP A 1 709 ? 13.750 50.028 45.623 1.00 80.38 709 ASP A C 1
ATOM 5561 O O . ASP A 1 709 ? 14.174 48.980 46.120 1.00 77.23 709 ASP A O 1
ATOM 5566 N N . PRO A 1 710 ? 12.816 50.757 46.243 1.00 79.99 710 PRO A N 1
ATOM 5567 C CA . PRO A 1 710 ? 12.521 50.504 47.663 1.00 79.60 710 PRO A CA 1
ATOM 5568 C C . PRO A 1 710 ? 11.752 49.216 47.911 1.00 79.92 710 PRO A C 1
ATOM 5569 O O . PRO A 1 710 ? 11.663 48.780 49.071 1.00 76.25 710 PRO A O 1
ATOM 5573 N N . VAL A 1 711 ? 11.251 48.564 46.861 1.00 79.06 711 VAL A N 1
ATOM 5574 C CA . VAL A 1 711 ? 10.541 47.298 46.997 1.00 81.24 711 VAL A CA 1
ATOM 5575 C C . VAL A 1 711 ? 11.516 46.188 47.377 1.00 82.15 711 VAL A C 1
ATOM 5576 O O . VAL A 1 711 ? 11.173 45.003 47.353 1.00 85.21 711 VAL A O 1
ATOM 5580 N N . PHE A 1 712 ? 12.733 46.569 47.741 1.00 83.22 712 PHE A N 1
ATOM 5581 C CA . PHE A 1 712 ? 13.790 45.627 48.072 1.00 81.68 712 PHE A CA 1
ATOM 5582 C C . PHE A 1 712 ? 13.778 45.299 49.559 1.00 83.82 712 PHE A C 1
ATOM 5583 O O . PHE A 1 712 ? 14.015 44.145 49.937 1.00 85.62 712 PHE A O 1
ATOM 5591 N N . ASN A 1 713 ? 13.456 46.285 50.408 1.00 82.73 713 ASN A N 1
ATOM 5592 C CA . ASN A 1 713 ? 13.433 46.106 51.859 1.00 86.18 713 ASN A CA 1
ATOM 5593 C C . ASN A 1 713 ? 12.335 45.152 52.287 1.00 82.79 713 ASN A C 1
ATOM 5594 O O . ASN A 1 713 ? 11.854 45.211 53.422 1.00 79.12 713 ASN A O 1
ATOM 5599 N N . GLN A 1 714 ? 11.939 44.257 51.397 1.00 91.03 714 GLN A N 1
ATOM 5600 C CA . GLN A 1 714 ? 10.795 43.426 51.719 1.00 96.47 714 GLN A CA 1
ATOM 5601 C C . GLN A 1 714 ? 11.240 42.102 52.326 1.00 101.59 714 GLN A C 1
ATOM 5602 O O . GLN A 1 714 ? 11.153 41.941 53.551 1.00 105.33 714 GLN A O 1
ATOM 5608 N N . ASN A 1 715 ? 11.759 41.171 51.531 1.00 92.70 715 ASN A N 1
ATOM 5609 C CA . ASN A 1 715 ? 12.063 39.859 52.097 1.00 94.69 715 ASN A CA 1
ATOM 5610 C C . ASN A 1 715 ? 13.062 39.975 53.246 1.00 93.56 715 ASN A C 1
ATOM 5611 O O . ASN A 1 715 ? 13.889 40.890 53.298 1.00 87.89 715 ASN A O 1
ATOM 5616 N N . ALA A 1 716 ? 12.964 39.026 54.181 1.00 94.14 716 ALA A N 1
ATOM 5617 C CA . ALA A 1 716 ? 13.805 39.003 55.370 1.00 92.47 716 ALA A CA 1
ATOM 5618 C C . ALA A 1 716 ? 15.219 38.540 55.024 1.00 100.19 716 ALA A C 1
ATOM 5619 O O . ALA A 1 716 ? 15.888 37.885 55.836 1.00 106.07 716 ALA A O 1
ATOM 5621 N N . ASN A 1 717 ? 15.674 38.867 53.811 1.00 92.16 717 ASN A N 1
ATOM 5622 C CA . ASN A 1 717 ? 17.059 38.673 53.394 1.00 87.28 717 ASN A CA 1
ATOM 5623 C C . ASN A 1 717 ? 17.665 39.905 52.750 1.00 82.69 717 ASN A C 1
ATOM 5624 O O . ASN A 1 717 ? 18.893 40.021 52.725 1.00 81.04 717 ASN A O 1
ATOM 5629 N N . SER A 1 718 ? 16.857 40.825 52.234 1.00 81.62 718 SER A N 1
ATOM 5630 C CA . SER A 1 718 ? 17.361 42.103 51.763 1.00 77.58 718 SER A CA 1
ATOM 5631 C C . SER A 1 718 ? 18.511 42.589 52.635 1.00 77.85 718 SER A C 1
ATOM 5632 O O . SER A 1 718 ? 19.459 43.182 52.117 1.00 80.98 718 SER A O 1
ATOM 5635 N N . THR A 1 719 ? 18.460 42.343 53.950 1.00 76.47 719 THR A N 1
ATOM 5636 C CA . THR A 1 719 ? 19.588 42.715 54.805 1.00 77.57 719 THR A CA 1
ATOM 5637 C C . THR A 1 719 ? 20.763 41.762 54.627 1.00 73.37 719 THR A C 1
ATOM 5638 O O . THR A 1 719 ? 21.861 42.177 54.250 1.00 71.56 719 THR A O 1
ATOM 5642 N N . GLU A 1 720 ? 20.557 40.483 54.918 1.00 77.46 720 GLU A N 1
ATOM 5643 C CA . GLU A 1 720 ? 21.595 39.489 54.675 1.00 74.35 720 GLU A CA 1
ATOM 5644 C C . GLU A 1 720 ? 22.229 39.640 53.296 1.00 70.41 720 GLU A C 1
ATOM 5645 O O . GLU A 1 720 ? 23.432 39.404 53.143 1.00 70.70 720 GLU A O 1
ATOM 5651 N N . SER A 1 721 ? 21.430 40.034 52.292 1.00 71.77 721 SER A N 1
ATOM 5652 C CA . SER A 1 721 ? 21.869 39.998 50.895 1.00 67.70 721 SER A CA 1
ATOM 5653 C C . SER A 1 721 ? 22.582 41.271 50.484 1.00 61.36 721 SER A C 1
ATOM 5654 O O . SER A 1 721 ? 23.490 41.225 49.652 1.00 59.50 721 SER A O 1
ATOM 5657 N N . LEU A 1 722 ? 22.168 42.418 51.016 1.00 62.00 722 LEU A N 1
ATOM 5658 C CA . LEU A 1 722 ? 22.918 43.644 50.764 1.00 62.37 722 LEU A CA 1
ATOM 5659 C C . LEU A 1 722 ? 24.324 43.532 51.343 1.00 62.06 722 LEU A C 1
ATOM 5660 O O . LEU A 1 722 ? 25.312 43.856 50.673 1.00 57.87 722 LEU A O 1
ATOM 5665 N N . MET A 1 723 ? 24.429 43.054 52.588 1.00 57.79 723 MET A N 1
ATOM 5666 C CA . MET A 1 723 ? 25.726 42.796 53.204 1.00 53.20 723 MET A CA 1
ATOM 5667 C C . MET A 1 723 ? 26.662 42.030 52.267 1.00 56.60 723 MET A C 1
ATOM 5668 O O . MET A 1 723 ? 27.751 42.510 51.925 1.00 56.80 723 MET A O 1
ATOM 5673 N N . ALA A 1 724 ? 26.265 40.823 51.850 1.00 57.72 724 ALA A N 1
ATOM 5674 C CA . ALA A 1 724 ? 27.178 39.996 51.064 1.00 56.78 724 ALA A CA 1
ATOM 5675 C C . ALA A 1 724 ? 27.666 40.738 49.829 1.00 58.11 724 ALA A C 1
ATOM 5676 O O . ALA A 1 724 ? 28.802 40.528 49.382 1.00 57.29 724 ALA A O 1
ATOM 5678 N N . PHE A 1 725 ? 26.829 41.618 49.276 1.00 53.82 725 PHE A N 1
ATOM 5679 C CA . PHE A 1 725 ? 27.243 42.415 48.130 1.00 53.25 725 PHE A CA 1
ATOM 5680 C C . PHE A 1 725 ? 28.321 43.406 48.503 1.00 55.41 725 PHE A C 1
ATOM 5681 O O . PHE A 1 725 ? 29.218 43.675 47.702 1.00 58.09 725 PHE A O 1
ATOM 5689 N N . LEU A 1 726 ? 28.216 44.010 49.685 1.00 59.19 726 LEU A N 1
ATOM 5690 C CA . LEU A 1 726 ? 29.307 44.841 50.175 1.00 54.97 726 LEU A CA 1
ATOM 5691 C C . LEU A 1 726 ? 30.614 44.068 50.178 1.00 50.73 726 LEU A C 1
ATOM 5692 O O . LEU A 1 726 ? 31.648 44.592 49.765 1.00 52.99 726 LEU A O 1
ATOM 5697 N N . LYS A 1 727 ? 30.577 42.802 50.577 1.00 49.54 727 LYS A N 1
ATOM 5698 C CA . LYS A 1 727 ? 31.801 42.008 50.550 1.00 59.99 727 LYS A CA 1
ATOM 5699 C C . LYS A 1 727 ? 32.307 41.734 49.120 1.00 59.14 727 LYS A C 1
ATOM 5700 O O . LYS A 1 727 ? 33.521 41.621 48.921 1.00 57.03 727 LYS A O 1
ATOM 5706 N N . SER A 1 728 ? 31.423 41.588 48.119 1.00 60.13 728 SER A N 1
ATOM 5707 C CA . SER A 1 728 ? 31.910 41.508 46.738 1.00 59.62 728 SER A CA 1
ATOM 5708 C C . SER A 1 728 ? 32.772 42.715 46.439 1.00 62.82 728 SER A C 1
ATOM 5709 O O . SER A 1 728 ? 33.936 42.595 46.044 1.00 68.00 728 SER A O 1
ATOM 5712 N N . MET A 1 729 ? 32.190 43.897 46.610 1.00 59.10 729 MET A N 1
ATOM 5713 C CA . MET A 1 729 ? 32.909 45.142 46.437 1.00 55.42 729 MET A CA 1
ATOM 5714 C C . MET A 1 729 ? 34.298 45.045 47.052 1.00 63.26 729 MET A C 1
ATOM 5715 O O . MET A 1 729 ? 35.310 45.207 46.361 1.00 71.68 729 MET A O 1
ATOM 5720 N N . CYS A 1 730 ? 34.373 44.736 48.349 1.00 60.59 730 CYS A N 1
ATOM 5721 C CA . CYS A 1 730 ? 35.673 44.760 49.016 1.00 55.75 730 CYS A CA 1
ATOM 5722 C C . CYS A 1 730 ? 36.589 43.691 48.451 1.00 62.17 730 CYS A C 1
ATOM 5723 O O . CYS A 1 730 ? 37.782 43.935 48.231 1.00 66.23 730 CYS A O 1
ATOM 5726 N N . SER A 1 731 ? 36.039 42.501 48.200 1.00 65.39 731 SER A N 1
ATOM 5727 C CA . SER A 1 731 ? 36.835 41.383 47.734 1.00 58.03 731 SER A CA 1
ATOM 5728 C C . SER A 1 731 ? 37.355 41.620 46.327 1.00 54.75 731 SER A C 1
ATOM 5729 O O . SER A 1 731 ? 38.398 41.069 45.967 1.00 59.79 731 SER A O 1
ATOM 5732 N N . LEU A 1 732 ? 36.685 42.463 45.542 1.00 55.88 732 LEU A N 1
ATOM 5733 C CA . LEU A 1 732 ? 37.165 42.823 44.209 1.00 64.12 732 LEU A CA 1
ATOM 5734 C C . LEU A 1 732 ? 38.223 43.928 44.217 1.00 61.02 732 LEU A C 1
ATOM 5735 O O . LEU A 1 732 ? 38.816 44.201 43.164 1.00 54.35 732 LEU A O 1
ATOM 5740 N N . GLY A 1 733 ? 38.481 44.559 45.361 1.00 54.70 733 GLY A N 1
ATOM 5741 C CA . GLY A 1 733 ? 39.423 45.657 45.402 1.00 57.62 733 GLY A CA 1
ATOM 5742 C C . GLY A 1 733 ? 38.856 47.001 44.992 1.00 63.99 733 GLY A C 1
ATOM 5743 O O . GLY A 1 733 ? 39.624 47.927 44.703 1.00 61.39 733 GLY A O 1
ATOM 5744 N N . VAL A 1 734 ? 37.533 47.136 44.950 1.00 62.43 734 VAL A N 1
ATOM 5745 C CA . VAL A 1 734 ? 36.881 48.410 44.673 1.00 57.33 734 VAL A CA 1
ATOM 5746 C C . VAL A 1 734 ? 36.912 49.277 45.926 1.00 56.88 734 VAL A C 1
ATOM 5747 O O . VAL A 1 734 ? 36.944 48.776 47.052 1.00 56.19 734 VAL A O 1
ATOM 5751 N N . PHE A 1 735 ? 36.921 50.597 45.733 1.00 58.99 735 PHE A N 1
ATOM 5752 C CA . PHE A 1 735 ? 37.141 51.518 46.843 1.00 58.16 735 PHE A CA 1
ATOM 5753 C C . PHE A 1 735 ? 35.854 51.937 47.542 1.00 58.25 735 PHE A C 1
ATOM 5754 O O . PHE A 1 735 ? 35.821 51.975 48.778 1.00 54.51 735 PHE A O 1
ATOM 5762 N N . HIS A 1 736 ? 34.793 52.257 46.796 1.00 58.11 736 HIS A N 1
ATOM 5763 C CA . HIS A 1 736 ? 33.687 52.959 47.428 1.00 59.31 736 HIS A CA 1
ATOM 5764 C C . HIS A 1 736 ? 32.384 52.717 46.689 1.00 63.06 736 HIS A C 1
ATOM 5765 O O . HIS A 1 736 ? 32.358 52.733 45.454 1.00 66.98 736 HIS A O 1
ATOM 5772 N N . VAL A 1 737 ? 31.304 52.541 47.466 1.00 63.02 737 VAL A N 1
ATOM 5773 C CA . VAL A 1 737 ? 29.938 52.463 46.952 1.00 65.79 737 VAL A CA 1
ATOM 5774 C C . VAL A 1 737 ? 28.956 53.022 47.991 1.00 64.69 737 VAL A C 1
ATOM 5775 O O . VAL A 1 737 ? 29.180 52.925 49.205 1.00 58.00 737 VAL A O 1
ATOM 5779 N N . GLN A 1 738 ? 27.875 53.639 47.492 1.00 58.18 738 GLN A N 1
ATOM 5780 C CA . GLN A 1 738 ? 26.853 54.306 48.290 1.00 55.05 738 GLN A CA 1
ATOM 5781 C C . GLN A 1 738 ? 25.519 54.230 47.539 1.00 60.77 738 GLN A C 1
ATOM 5782 O O . GLN A 1 738 ? 25.490 54.089 46.314 1.00 62.27 738 GLN A O 1
ATOM 5788 N N . PHE A 1 739 ? 24.399 54.325 48.278 1.00 65.52 739 PHE A N 1
ATOM 5789 C CA . PHE A 1 739 ? 23.082 53.976 47.732 1.00 67.01 739 PHE A CA 1
ATOM 5790 C C . PHE A 1 739 ? 21.989 54.981 48.062 1.00 64.20 739 PHE A C 1
ATOM 5791 O O . PHE A 1 739 ? 21.913 55.483 49.186 1.00 66.26 739 PHE A O 1
ATOM 5799 N N . ASN A 1 740 ? 21.096 55.190 47.088 1.00 66.06 740 ASN A N 1
ATOM 5800 C CA . ASN A 1 740 ? 19.746 55.716 47.256 1.00 62.78 740 ASN A CA 1
ATOM 5801 C C . ASN A 1 740 ? 18.756 54.557 47.305 1.00 69.47 740 ASN A C 1
ATOM 5802 O O . ASN A 1 740 ? 19.027 53.479 46.768 1.00 64.02 740 ASN A O 1
ATOM 5807 N N . VAL A 1 741 ? 17.603 54.788 47.952 1.00 74.76 741 VAL A N 1
ATOM 5808 C CA . VAL A 1 741 ? 16.580 53.755 48.153 1.00 71.74 741 VAL A CA 1
ATOM 5809 C C . VAL A 1 741 ? 15.188 54.374 48.163 1.00 75.24 741 VAL A C 1
ATOM 5810 O O . VAL A 1 741 ? 14.599 54.567 49.237 1.00 80.18 741 VAL A O 1
ATOM 5814 N N . ILE A 1 742 ? 14.626 54.642 46.985 1.00 69.73 742 ILE A N 1
ATOM 5815 C CA . ILE A 1 742 ? 13.600 55.670 46.904 1.00 72.98 742 ILE A CA 1
ATOM 5816 C C . ILE A 1 742 ? 12.626 55.364 45.767 1.00 70.75 742 ILE A C 1
ATOM 5817 O O . ILE A 1 742 ? 13.044 54.963 44.678 1.00 72.09 742 ILE A O 1
ATOM 5822 N N . ASP A 1 743 ? 11.318 55.544 46.035 1.00 72.06 743 ASP A N 1
ATOM 5823 C CA . ASP A 1 743 ? 10.318 55.659 44.969 1.00 73.26 743 ASP A CA 1
ATOM 5824 C C . ASP A 1 743 ? 10.666 56.833 44.072 1.00 70.45 743 ASP A C 1
ATOM 5825 O O . ASP A 1 743 ? 10.824 57.962 44.550 1.00 68.53 743 ASP A O 1
ATOM 5830 N N . LYS A 1 744 ? 10.745 56.584 42.762 1.00 73.46 744 LYS A N 1
ATOM 5831 C CA . LYS A 1 744 ? 10.722 57.703 41.829 1.00 68.36 744 LYS A CA 1
ATOM 5832 C C . LYS A 1 744 ? 9.467 58.522 42.056 1.00 73.89 744 LYS A C 1
ATOM 5833 O O . LYS A 1 744 ? 9.479 59.754 41.926 1.00 74.01 744 LYS A O 1
ATOM 5839 N N . GLU A 1 745 ? 8.385 57.843 42.449 1.00 73.73 745 GLU A N 1
ATOM 5840 C CA . GLU A 1 745 ? 7.103 58.494 42.696 1.00 74.22 745 GLU A CA 1
ATOM 5841 C C . GLU A 1 745 ? 7.261 59.717 43.583 1.00 71.15 745 GLU A C 1
ATOM 5842 O O . GLU A 1 745 ? 6.622 60.753 43.353 1.00 72.52 745 GLU A O 1
ATOM 5848 N N . VAL A 1 746 ? 8.138 59.625 44.582 1.00 68.40 746 VAL A N 1
ATOM 5849 C CA . VAL A 1 746 ? 8.267 60.696 45.558 1.00 67.64 746 VAL A CA 1
ATOM 5850 C C . VAL A 1 746 ? 8.980 61.894 44.946 1.00 69.05 746 VAL A C 1
ATOM 5851 O O . VAL A 1 746 ? 8.513 63.036 45.062 1.00 68.97 746 VAL A O 1
ATOM 5855 N N . LEU A 1 747 ? 10.115 61.643 44.278 1.00 71.43 747 LEU A N 1
ATOM 5856 C CA . LEU A 1 747 ? 10.898 62.709 43.653 1.00 72.81 747 LEU A CA 1
ATOM 5857 C C . LEU A 1 747 ? 10.055 63.492 42.661 1.00 71.99 747 LEU A C 1
ATOM 5858 O O . LEU A 1 747 ? 10.086 64.731 42.624 1.00 64.82 747 LEU A O 1
ATOM 5863 N N . LEU A 1 748 ? 9.296 62.773 41.834 1.00 75.05 748 LEU A N 1
ATOM 5864 C CA . LEU A 1 748 ? 8.518 63.429 40.794 1.00 79.03 748 LEU A CA 1
ATOM 5865 C C . LEU A 1 748 ? 7.475 64.358 41.391 1.00 73.88 748 LEU A C 1
ATOM 5866 O O . LEU A 1 748 ? 7.366 65.522 40.988 1.00 73.93 748 LEU A O 1
ATOM 5871 N N . ASP A 1 749 ? 6.722 63.876 42.378 1.00 68.82 749 ASP A N 1
ATOM 5872 C CA . ASP A 1 749 ? 5.799 64.774 43.057 1.00 79.43 749 ASP A CA 1
ATOM 5873 C C . ASP A 1 749 ? 6.519 65.975 43.673 1.00 81.20 749 ASP A C 1
ATOM 5874 O O . ASP A 1 749 ? 5.984 67.091 43.653 1.00 79.97 749 ASP A O 1
ATOM 5879 N N . ALA A 1 750 ? 7.731 65.774 44.210 1.00 76.78 750 ALA A N 1
ATOM 5880 C CA . ALA A 1 750 ? 8.363 66.825 45.005 1.00 69.83 750 ALA A CA 1
ATOM 5881 C C . ALA A 1 750 ? 8.796 68.015 44.160 1.00 76.50 750 ALA A C 1
ATOM 5882 O O . ALA A 1 750 ? 8.838 69.139 44.670 1.00 78.05 750 ALA A O 1
ATOM 5884 N N . GLN A 1 751 ? 9.150 67.802 42.886 1.00 78.72 751 GLN A N 1
ATOM 5885 C CA . GLN A 1 751 ? 9.360 68.952 42.007 1.00 74.32 751 GLN A CA 1
ATOM 5886 C C . GLN A 1 751 ? 8.055 69.702 41.772 1.00 75.92 751 GLN A C 1
ATOM 5887 O O . GLN A 1 751 ? 8.075 70.918 41.549 1.00 80.26 751 GLN A O 1
ATOM 5893 N N . LYS A 1 752 ? 6.917 68.993 41.828 1.00 77.02 752 LYS A N 1
ATOM 5894 C CA . LYS A 1 752 ? 5.604 69.629 41.711 1.00 82.60 752 LYS A CA 1
ATOM 5895 C C . LYS A 1 752 ? 5.297 70.483 42.945 1.00 83.49 752 LYS A C 1
ATOM 5896 O O . LYS A 1 752 ? 5.105 71.701 42.847 1.00 80.90 752 LYS A O 1
ATOM 5902 N N . HIS A 1 753 ? 5.260 69.863 44.126 1.00 80.84 753 HIS A N 1
ATOM 5903 C CA . HIS A 1 753 ? 4.937 70.558 45.372 1.00 83.58 753 HIS A CA 1
ATOM 5904 C C . HIS A 1 753 ? 6.133 70.490 46.314 1.00 84.68 753 HIS A C 1
ATOM 5905 O O . HIS A 1 753 ? 6.192 69.619 47.200 1.00 82.60 753 HIS A O 1
ATOM 5912 N N . PRO A 1 754 ? 7.100 71.408 46.175 1.00 84.05 754 PRO A N 1
ATOM 5913 C CA . PRO A 1 754 ? 8.335 71.321 46.985 1.00 81.25 754 PRO A CA 1
ATOM 5914 C C . PRO A 1 754 ? 8.111 71.310 48.503 1.00 81.49 754 PRO A C 1
ATOM 5915 O O . PRO A 1 754 ? 9.022 70.913 49.246 1.00 81.96 754 PRO A O 1
ATOM 5919 N N . GLU A 1 755 ? 6.930 71.706 48.980 1.00 81.05 755 GLU A N 1
ATOM 5920 C CA . GLU A 1 755 ? 6.701 72.095 50.369 1.00 76.90 755 GLU A CA 1
ATOM 5921 C C . GLU A 1 755 ? 6.412 70.915 51.293 1.00 84.75 755 GLU A C 1
ATOM 5922 O O . GLU A 1 755 ? 6.958 70.836 52.397 1.00 87.30 755 GLU A O 1
ATOM 5928 N N . ASN A 1 756 ? 5.534 70.007 50.881 1.00 82.62 756 ASN A N 1
ATOM 5929 C CA . ASN A 1 756 ? 5.211 68.886 51.746 1.00 84.90 756 ASN A CA 1
ATOM 5930 C C . ASN A 1 756 ? 6.252 67.781 51.576 1.00 86.33 756 ASN A C 1
ATOM 5931 O O . ASN A 1 756 ? 5.970 66.600 51.839 1.00 83.46 756 ASN A O 1
ATOM 5936 N N . TYR A 1 757 ? 7.474 68.167 51.160 1.00 84.69 757 TYR A N 1
ATOM 5937 C CA . TYR A 1 757 ? 8.603 67.243 51.098 1.00 80.60 757 TYR A CA 1
ATOM 5938 C C . TYR A 1 757 ? 9.887 67.868 51.665 1.00 85.96 757 TYR A C 1
ATOM 5939 O O . TYR A 1 757 ? 10.993 67.590 51.171 1.00 82.49 757 TYR A O 1
ATOM 5948 N N . LYS A 1 758 ? 9.762 68.726 52.684 1.00 87.23 758 LYS A N 1
ATOM 5949 C CA . LYS A 1 758 ? 10.925 69.214 53.417 1.00 82.00 758 LYS A CA 1
ATOM 5950 C C . LYS A 1 758 ? 11.697 68.049 54.051 1.00 81.05 758 LYS A C 1
ATOM 5951 O O . LYS A 1 758 ? 11.145 66.975 54.334 1.00 74.03 758 LYS A O 1
ATOM 5957 N N . GLY A 1 759 ? 12.995 68.272 54.277 1.00 72.22 759 GLY A N 1
ATOM 5958 C CA . GLY A 1 759 ? 13.830 67.259 54.899 1.00 70.85 759 GLY A CA 1
ATOM 5959 C C . GLY A 1 759 ? 13.837 65.886 54.238 1.00 70.82 759 GLY A C 1
ATOM 5960 O O . GLY A 1 759 ? 14.177 64.880 54.869 1.00 69.11 759 GLY A O 1
ATOM 5961 N N . LEU A 1 760 ? 13.462 65.818 52.970 1.00 62.65 760 LEU A N 1
ATOM 5962 C CA . LEU A 1 760 ? 13.606 64.583 52.221 1.00 64.64 760 LEU A CA 1
ATOM 5963 C C . LEU A 1 760 ? 15.031 64.537 51.670 1.00 67.03 760 LEU A C 1
ATOM 5964 O O . LEU A 1 760 ? 15.515 65.528 51.113 1.00 69.30 760 LEU A O 1
ATOM 5969 N N . LEU A 1 761 ? 15.710 63.403 51.827 1.00 63.55 761 LEU A N 1
ATOM 5970 C CA . LEU A 1 761 ? 17.132 63.306 51.503 1.00 71.91 761 LEU A CA 1
ATOM 5971 C C . LEU A 1 761 ? 17.385 62.628 50.151 1.00 74.75 761 LEU A C 1
ATOM 5972 O O . LEU A 1 761 ? 16.525 61.911 49.625 1.00 78.47 761 LEU A O 1
ATOM 5977 N N . ILE A 1 762 ? 18.588 62.861 49.607 1.00 72.25 762 ILE A N 1
ATOM 5978 C CA . ILE A 1 762 ? 19.113 62.132 48.444 1.00 65.11 762 ILE A CA 1
ATOM 5979 C C . ILE A 1 762 ? 20.628 62.172 48.468 1.00 62.38 762 ILE A C 1
ATOM 5980 O O . ILE A 1 762 ? 21.231 63.161 48.889 1.00 61.67 762 ILE A O 1
ATOM 5985 N N . ARG A 1 763 ? 21.246 61.106 47.952 1.00 71.05 763 ARG A N 1
ATOM 5986 C CA . ARG A 1 763 ? 22.677 61.080 47.661 1.00 77.89 763 ARG A CA 1
ATOM 5987 C C . ARG A 1 763 ? 22.911 61.660 46.264 1.00 69.51 763 ARG A C 1
ATOM 5988 O O . ARG A 1 763 ? 22.361 61.159 45.275 1.00 68.54 763 ARG A O 1
ATOM 5996 N N . VAL A 1 764 ? 23.706 62.731 46.191 1.00 63.76 764 VAL A N 1
ATOM 5997 C CA . VAL A 1 764 ? 24.033 63.373 44.919 1.00 65.29 764 VAL A CA 1
ATOM 5998 C C . VAL A 1 764 ? 25.333 62.772 44.379 1.00 63.20 764 VAL A C 1
ATOM 5999 O O . VAL A 1 764 ? 25.304 61.994 43.420 1.00 71.87 764 VAL A O 1
ATOM 6003 N N . ALA A 1 765 ? 26.476 63.115 44.972 1.00 55.88 765 ALA A N 1
ATOM 6004 C CA . ALA A 1 765 ? 27.698 62.358 44.711 1.00 61.79 765 ALA A CA 1
ATOM 6005 C C . ALA A 1 765 ? 28.740 62.721 45.768 1.00 68.60 765 ALA A C 1
ATOM 6006 O O . ALA A 1 765 ? 29.355 63.791 45.699 1.00 65.40 765 ALA A O 1
ATOM 6008 N N . GLY A 1 766 ? 28.957 61.826 46.733 1.00 61.75 766 GLY A N 1
ATOM 6009 C CA . GLY A 1 766 ? 29.807 62.118 47.859 1.00 62.77 766 GLY A CA 1
ATOM 6010 C C . GLY A 1 766 ? 29.066 62.688 49.053 1.00 65.71 766 GLY A C 1
ATOM 6011 O O . GLY A 1 766 ? 29.446 62.420 50.199 1.00 67.81 766 GLY A O 1
ATOM 6012 N N . TYR A 1 767 ? 28.002 63.449 48.809 1.00 64.23 767 TYR A N 1
ATOM 6013 C CA . TYR A 1 767 ? 27.249 64.085 49.878 1.00 64.90 767 TYR A CA 1
ATOM 6014 C C . TYR A 1 767 ? 25.747 63.888 49.757 1.00 61.92 767 TYR A C 1
ATOM 6015 O O . TYR A 1 767 ? 25.256 63.115 48.934 1.00 58.60 767 TYR A O 1
ATOM 6024 N N . THR A 1 768 ? 25.018 64.640 50.563 1.00 62.81 768 THR A N 1
ATOM 6025 C CA . THR A 1 768 ? 23.585 64.481 50.696 1.00 61.24 768 THR A CA 1
ATOM 6026 C C . THR A 1 768 ? 22.949 65.858 50.797 1.00 58.19 768 THR A C 1
ATOM 6027 O O . THR A 1 768 ? 23.407 66.714 51.558 1.00 56.83 768 THR A O 1
ATOM 6031 N N . ALA A 1 769 ? 21.924 66.077 49.991 1.00 60.15 769 ALA A N 1
ATOM 6032 C CA . ALA A 1 769 ? 21.246 67.351 49.916 1.00 56.19 769 ALA A CA 1
ATOM 6033 C C . ALA A 1 769 ? 19.770 67.144 50.232 1.00 59.01 769 ALA A C 1
ATOM 6034 O O . ALA A 1 769 ? 19.302 66.018 50.419 1.00 63.94 769 ALA A O 1
ATOM 6036 N N . TYR A 1 770 ? 19.032 68.242 50.317 1.00 56.61 770 TYR A N 1
ATOM 6037 C CA . TYR A 1 770 ? 17.577 68.184 50.379 1.00 63.26 770 TYR A CA 1
ATOM 6038 C C . TYR A 1 770 ? 17.024 68.293 48.957 1.00 68.63 770 TYR A C 1
ATOM 6039 O O . TYR A 1 770 ? 17.327 69.257 48.239 1.00 62.31 770 TYR A O 1
ATOM 6048 N N . PHE A 1 771 ? 16.236 67.290 48.542 1.00 67.92 771 PHE A N 1
ATOM 6049 C CA . PHE A 1 771 ? 15.868 67.189 47.133 1.00 61.42 771 PHE A CA 1
ATOM 6050 C C . PHE A 1 771 ? 15.284 68.499 46.623 1.00 60.59 771 PHE A C 1
ATOM 6051 O O . PHE A 1 771 ? 15.657 68.983 45.549 1.00 55.84 771 PHE A O 1
ATOM 6059 N N . VAL A 1 772 ? 14.381 69.093 47.405 1.00 66.35 772 VAL A N 1
ATOM 6060 C CA . VAL A 1 772 ? 13.683 70.315 47.030 1.00 60.19 772 VAL A CA 1
ATOM 6061 C C . VAL A 1 772 ? 14.641 71.477 46.803 1.00 56.63 772 VAL A C 1
ATOM 6062 O O . VAL A 1 772 ? 14.397 72.330 45.945 1.00 53.48 772 VAL A O 1
ATOM 6066 N N . GLU A 1 773 ? 15.742 71.527 47.551 1.00 62.60 773 GLU A N 1
ATOM 6067 C CA . GLU A 1 773 ? 16.692 72.641 47.516 1.00 66.55 773 GLU A CA 1
ATOM 6068 C C . GLU A 1 773 ? 17.731 72.542 46.393 1.00 60.83 773 GLU A C 1
ATOM 6069 O O . GLU A 1 773 ? 18.663 73.360 46.366 1.00 59.72 773 GLU A O 1
ATOM 6075 N N . LEU A 1 774 ? 17.619 71.573 45.490 1.00 51.24 774 LEU A N 1
ATOM 6076 C CA . LEU A 1 774 ? 18.545 71.446 44.379 1.00 51.42 774 LEU A CA 1
ATOM 6077 C C . LEU A 1 774 ? 17.909 72.005 43.109 1.00 59.39 774 LEU A C 1
ATOM 6078 O O . LEU A 1 774 ? 16.683 72.012 42.958 1.00 62.61 774 LEU A O 1
ATOM 6083 N N . GLY A 1 775 ? 18.755 72.497 42.205 1.00 60.11 775 GLY A N 1
ATOM 6084 C CA . GLY A 1 775 ? 18.272 72.962 40.919 1.00 58.46 775 GLY A CA 1
ATOM 6085 C C . GLY A 1 775 ? 17.815 71.810 40.043 1.00 65.59 775 GLY A C 1
ATOM 6086 O O . GLY A 1 775 ? 18.324 70.684 40.137 1.00 58.64 775 GLY A O 1
ATOM 6087 N N . LYS A 1 776 ? 16.855 72.117 39.152 1.00 67.75 776 LYS A N 1
ATOM 6088 C CA . LYS A 1 776 ? 16.066 71.068 38.496 1.00 65.12 776 LYS A CA 1
ATOM 6089 C C . LYS A 1 776 ? 16.935 70.181 37.619 1.00 63.62 776 LYS A C 1
ATOM 6090 O O . LYS A 1 776 ? 16.783 68.953 37.623 1.00 59.27 776 LYS A O 1
ATOM 6096 N N . GLU A 1 777 ? 17.852 70.783 36.862 1.00 66.67 777 GLU A N 1
ATOM 6097 C CA . GLU A 1 777 ? 18.814 70.000 36.096 1.00 64.52 777 GLU A CA 1
ATOM 6098 C C . GLU A 1 777 ? 19.280 68.821 36.939 1.00 62.09 777 GLU A C 1
ATOM 6099 O O . GLU A 1 777 ? 18.916 67.682 36.647 1.00 64.57 777 GLU A O 1
ATOM 6105 N N . VAL A 1 778 ? 20.026 69.082 38.015 1.00 59.01 778 VAL A N 1
ATOM 6106 C CA . VAL A 1 778 ? 20.591 67.981 38.789 1.00 58.75 778 VAL A CA 1
ATOM 6107 C C . VAL A 1 778 ? 19.508 67.030 39.275 1.00 61.86 778 VAL A C 1
ATOM 6108 O O . VAL A 1 778 ? 19.736 65.812 39.344 1.00 61.28 778 VAL A O 1
ATOM 6112 N N . GLN A 1 779 ? 18.316 67.550 39.597 1.00 62.95 779 GLN A N 1
ATOM 6113 C CA . GLN A 1 779 ? 17.209 66.676 39.997 1.00 67.39 779 GLN A CA 1
ATOM 6114 C C . GLN A 1 779 ? 16.898 65.623 38.924 1.00 67.33 779 GLN A C 1
ATOM 6115 O O . GLN A 1 779 ? 16.715 64.437 39.236 1.00 62.82 779 GLN A O 1
ATOM 6121 N N . ASP A 1 780 ? 16.826 66.035 37.654 1.00 65.66 780 ASP A N 1
ATOM 6122 C CA . ASP A 1 780 ? 16.630 65.064 36.580 1.00 63.61 780 ASP A CA 1
ATOM 6123 C C . ASP A 1 780 ? 17.750 64.032 36.571 1.00 62.36 780 ASP A C 1
ATOM 6124 O O . ASP A 1 780 ? 17.495 62.821 36.597 1.00 64.46 780 ASP A O 1
ATOM 6129 N N . ASP A 1 781 ? 19.001 64.507 36.520 1.00 58.11 781 ASP A N 1
ATOM 6130 C CA . ASP A 1 781 ? 20.169 63.636 36.523 1.00 55.44 781 ASP A CA 1
ATOM 6131 C C . ASP A 1 781 ? 20.011 62.538 37.549 1.00 59.93 781 ASP A C 1
ATOM 6132 O O . ASP A 1 781 ? 20.143 61.350 37.237 1.00 62.06 781 ASP A O 1
ATOM 6137 N N . ILE A 1 782 ? 19.715 62.925 38.784 1.00 56.32 782 ILE A N 1
ATOM 6138 C CA . ILE A 1 782 ? 19.546 61.941 39.839 1.00 56.80 782 ILE A CA 1
ATOM 6139 C C . ILE A 1 782 ? 18.354 61.043 39.558 1.00 59.09 782 ILE A C 1
ATOM 6140 O O . ILE A 1 782 ? 18.370 59.854 39.888 1.00 60.36 782 ILE A O 1
ATOM 6145 N N . ILE A 1 783 ? 17.303 61.595 38.948 1.00 63.88 783 ILE A N 1
ATOM 6146 C CA . ILE A 1 783 ? 16.121 60.802 38.618 1.00 60.15 783 ILE A CA 1
ATOM 6147 C C . ILE A 1 783 ? 16.475 59.698 37.635 1.00 63.05 783 ILE A C 1
ATOM 6148 O O . ILE A 1 783 ? 16.144 58.524 37.845 1.00 65.80 783 ILE A O 1
ATOM 6153 N N . ALA A 1 784 ? 17.147 60.059 36.537 1.00 62.21 784 ALA A N 1
ATOM 6154 C CA . ALA A 1 784 ? 17.318 59.126 35.429 1.00 61.15 784 ALA A CA 1
ATOM 6155 C C . ALA A 1 784 ? 18.202 57.937 35.776 1.00 59.42 784 ALA A C 1
ATOM 6156 O O . ALA A 1 784 ? 18.288 56.999 34.979 1.00 61.94 784 ALA A O 1
ATOM 6158 N N . ARG A 1 785 ? 18.848 57.937 36.933 1.00 58.75 785 ARG A N 1
ATOM 6159 C CA . ARG A 1 785 ? 19.713 56.822 37.276 1.00 63.49 785 ARG A CA 1
ATOM 6160 C C . ARG A 1 785 ? 18.889 55.548 37.432 1.00 64.95 785 ARG A C 1
ATOM 6161 O O . ARG A 1 785 ? 17.760 55.568 37.931 1.00 68.24 785 ARG A O 1
ATOM 6169 N N . THR A 1 786 ? 19.474 54.432 37.019 1.00 55.81 786 THR A N 1
ATOM 6170 C CA . THR A 1 786 ? 18.799 53.161 37.123 1.00 57.99 786 THR A CA 1
ATOM 6171 C C . THR A 1 786 ? 18.979 52.620 38.539 1.00 54.91 786 THR A C 1
ATOM 6172 O O . THR A 1 786 ? 18.008 52.204 39.179 1.00 60.43 786 THR A O 1
#